Protein 2X6Q (pdb70)

Foldseek 3Di:
DKDWDDAAELVVCCVLQHPVLVVVLLVLLVVQAPAEAEEEEADCDDDDPNVLCVRLQVHSVNSHYNYTYMHADADVVLVVLVVLLQVQQQPDQVGDDDPVSLVRQLVSLLVRLVVDPQQPGQEAEYEAQSNLCVQVNHDRPHAYEYEYEAARCDGNVVSCVSRVVSVLPHQAYEYQDDRRDHVVHDPVRYHYFHAFAACPDLQRPDDDPVVLVVLCVVQVHDLVAAEEEEEDQQADQFCLVLVVVLQVVLCVVRVLYAYEYHYEDDPVCVNRVVSLVVSCVVNDPPVSYGYHYVVPPDDSNNNNSNLLSHLAYEGAGNADALPCVLLSSLLSLFAYEYACYHNVVVLDDDPAQHHHDHGSVVVNVRVVVSVVCVPSGNRSSVRSSVSSSPGGHSSVSSSVVSVVSVVD/DKDWPPDAAELVVCCVLQHPVLVVVLLVLLVVQAPAEAEEEEADCDDDDPNVLCVRLQNHSVNSHYNYIYMHADADVVLVVLVVLLQVQQQPDQVGDDDPVSLVRQLVSLLVRLVVDPQQPGQEAEYEAQSNLCVQVNHDRPHAYEYEYEAARCDGNVVSCVSRVVSVLPHQAYEYQDPRRDHVVHDPVRYYYFHAFAACPDLQRPDDDPVVLVVLCVVQVHDLVAAEEEEEDQQAPQFCLVLVLVLQVVLCVVRVRYAYEYHYEDDPVCVNRVVSLVVSCVVNDPPVSYGYHYVVPPDDSNNNSSNLLSHLAYEGAGNADALCCVLLSSLLSLFAYEYACYHNVVVLDDDPAQHHHDHGSVVVNVRVVVSVVCVPSSNRSSVRSSVSSSVDGHSSNSSSVVSVVSVVD

CATH classification: 3.40.50.2000 (+1 more: 3.40.50.2000)

Nearest PDB structures (foldseek):
  2xa1-assembly2_B  TM=9.991E-01  e=2.458E-73  Pyrococcus horikoshii
  2xa1-assembly1_A  TM=9.986E-01  e=2.432E-72  Pyrococcus horikoshii
  2xa9-assembly1_A  TM=9.957E-01  e=4.499E-72  Pyrococcus horikoshii
  6zmz-assembly1_AAA  TM=8.709E-01  e=1.143E-43  Thermoproteus uzoniensis
  6zj4-assembly1_AAA  TM=8.864E-01  e=2.796E-43  Thermoproteus uzoniensis

Organism: Pyrococcus horikoshii (strain ATCC 700860 / DSM 12428 / JCM 9974 / NBRC 100139 / OT-3) (NCBI:txid70601)

B-factor: mean 32.53, std 14.11, range [5.24, 109.95]

Solvent-accessible surface area: 36229 Å² total

InterPro domains:
  IPR001296 Glycosyl transferase, family 1 [PF00534] (225-392)
  IPR049438 Trehalose synthase, N-terminal domain [PF21269] (44-187)
  IPR052078 Trehalose Metabolism Glycosyltransferase [PTHR47779] (13-411)
  IPR053462 Trehalose Synthase Glycosyltransferase [NF041139] (2-413)

Sequence (817 aa):
KMYEVKKRKLEDYKSIIGEEEVSKIQEKAEKLKGRSFVHVNSTSFGGGVAEILHSLVPLLRSIGIEARWFVIEGPTEFFNVTKTFHNALQGNESLKLTEEMKELYLNVNRENSKFIDLSSFDYVLVHDPQPAALIEFYEKKSPWLWRCHIDLSSPNREFWEFLRRFVEKYDRYIFHLPEYVQPELDRNKAVIMPPSIDPLSEKNVELKQTEILRILERFDVDPEKPIITQVSRFDPWKGIFDVIEIYRKVKEKIPGVQLLLVGVMAHDDPEGWIYFEKTLRKIGEDYDVKVLTNLIGVHAREVNAFQRASDVILQMSIREGFGLTVTEAMWKGKPVIGRAVGGIKFQIVDGETGFLVRDANEAVEVVLYLLKHPEVSKEMGAKAKERVRKNFIITKHMERYLDILNSLKMYEVKEKRKLEDYKSIIGEEEVSKIQEKAEKLKGRSFVHVNSTSFGGGVAEILHSLVPLLRSIGIEARWFVIEGPTEFFNVTKTFHNALQGNESLKLTEEMKELYLNVNRENSKFIDLSSFDYVLVHDPQPAALIEFYEKKSPWLWRCHIDLSSPNREFWEFLRRFVEKYDRYIFHLPEYVQPELDRNKAVIMPPSIDPLSEKNVELKQTEILRILERFDVDPEKPIITQVSRFDPWKGIFDVIEIYRKVKEKIPGVQLLLVGVMAHDDPEGWIYFEKTLRKIGEDYDVKVLTNLIGVHAREVNAFQRASDVILQMSIREGFGLTVTEAMWKGKPVIGRAVGGIKFQIVDGETGFLVRDANEAVEVVLYLLKHPEVSKEMGAKAKERVRKNFIITKHMERYLDILNSL

Structure (mmCIF, N/CA/C/O backbone):
data_2X6Q
#
_entry.id   2X6Q
#
_cell.length_a   80.788
_cell.length_b   63.655
_cell.length_c   90.651
_cell.angle_alpha   90.00
_cell.angle_beta   99.41
_cell.angle_gamma   90.00
#
_symmetry.space_group_name_H-M   'P 1 21 1'
#
loop_
_entity.id
_entity.type
_entity.pdbx_description
1 polymer 'TREHALOSE-SYNTHASE TRET'
2 water water
#
loop_
_atom_site.group_PDB
_atom_site.id
_atom_site.type_symbol
_atom_site.label_atom_id
_atom_site.label_alt_id
_atom_site.label_comp_id
_atom_site.label_asym_id
_atom_site.label_entity_id
_atom_site.label_seq_id
_atom_site.pdbx_PDB_ins_code
_atom_site.Cartn_x
_atom_site.Cartn_y
_atom_site.Cartn_z
_atom_site.occupancy
_atom_site.B_iso_or_equiv
_atom_site.auth_seq_id
_atom_site.auth_comp_id
_atom_site.auth_asym_id
_atom_site.auth_atom_id
_atom_site.pdbx_PDB_model_num
ATOM 1 N N . LYS A 1 2 ? 31.711 -9.102 131.436 1.00 60.67 2 LYS A N 1
ATOM 2 C CA . LYS A 1 2 ? 33.054 -8.452 131.344 1.00 60.36 2 LYS A CA 1
ATOM 3 C C . LYS A 1 2 ? 32.921 -7.055 130.726 1.00 57.12 2 LYS A C 1
ATOM 4 O O . LYS A 1 2 ? 33.849 -6.542 130.103 1.00 58.01 2 LYS A O 1
ATOM 10 N N . MET A 1 3 ? 31.759 -6.442 130.920 1.00 51.38 3 MET A N 1
ATOM 11 C CA . MET A 1 3 ? 31.461 -5.119 130.374 1.00 49.49 3 MET A CA 1
ATOM 12 C C . MET A 1 3 ? 32.290 -3.977 130.963 1.00 49.66 3 MET A C 1
ATOM 13 O O . MET A 1 3 ? 32.480 -3.900 132.173 1.00 51.28 3 MET A O 1
ATOM 18 N N . TYR A 1 4 ? 32.768 -3.078 130.107 1.00 47.54 4 TYR A N 1
ATOM 19 C CA . TYR A 1 4 ? 33.562 -1.948 130.577 1.00 41.70 4 TYR A CA 1
ATOM 20 C C . TYR A 1 4 ? 33.113 -0.643 129.939 1.00 41.54 4 TYR A C 1
ATOM 21 O O . TYR A 1 4 ? 32.594 -0.629 128.822 1.00 41.25 4 TYR A O 1
ATOM 30 N N . GLU A 1 5 ? 33.312 0.455 130.659 1.00 39.51 5 GLU A N 1
ATOM 31 C CA . GLU A 1 5 ? 32.945 1.777 130.166 1.00 37.34 5 GLU A CA 1
ATOM 32 C C . GLU A 1 5 ? 34.156 2.336 129.439 1.00 38.51 5 GLU A C 1
ATOM 33 O O . GLU A 1 5 ? 35.276 2.190 129.910 1.00 42.61 5 GLU A O 1
ATOM 39 N N . VAL A 1 6 ? 33.951 2.959 128.286 1.00 36.89 6 VAL A N 1
ATOM 40 C CA . VAL A 1 6 ? 35.095 3.491 127.574 1.00 43.74 6 VAL A CA 1
ATOM 41 C C . VAL A 1 6 ? 35.451 4.896 128.033 1.00 47.08 6 VAL A C 1
ATOM 42 O O . VAL A 1 6 ? 34.599 5.779 128.138 1.00 45.07 6 VAL A O 1
ATOM 46 N N . LYS A 1 7 ? 36.738 5.044 128.337 1.00 53.75 7 LYS A N 1
ATOM 47 C CA . LYS A 1 7 ? 37.376 6.272 128.820 1.00 58.42 7 LYS A CA 1
ATOM 48 C C . LYS A 1 7 ? 37.235 7.481 127.906 1.00 54.73 7 LYS A C 1
ATOM 49 O O . LYS A 1 7 ? 38.230 8.121 127.565 1.00 51.65 7 LYS A O 1
ATOM 55 N N . LYS A 1 13 ? 37.252 14.621 124.030 1.00 73.38 13 LYS A N 1
ATOM 56 C CA . LYS A 1 13 ? 37.565 16.030 124.216 1.00 74.04 13 LYS A CA 1
ATOM 57 C C . LYS A 1 13 ? 36.725 16.897 123.284 1.00 71.89 13 LYS A C 1
ATOM 58 O O . LYS A 1 13 ? 36.760 18.127 123.354 1.00 77.07 13 LYS A O 1
ATOM 64 N N . ARG A 1 14 ? 35.972 16.244 122.407 1.00 64.38 14 ARG A N 1
ATOM 65 C CA . ARG A 1 14 ? 35.125 16.935 121.448 1.00 55.62 14 ARG A CA 1
ATOM 66 C C . ARG A 1 14 ? 34.036 17.749 122.158 1.00 50.55 14 ARG A C 1
ATOM 67 O O . ARG A 1 14 ? 33.265 17.210 122.948 1.00 55.06 14 ARG A O 1
ATOM 75 N N . LYS A 1 15 ? 33.983 19.046 121.863 1.00 40.71 15 LYS A N 1
ATOM 76 C CA . LYS A 1 15 ? 33.012 19.967 122.460 1.00 37.75 15 LYS A CA 1
ATOM 77 C C . LYS A 1 15 ? 32.231 20.655 121.358 1.00 30.88 15 LYS A C 1
ATOM 78 O O . LYS A 1 15 ? 32.781 20.926 120.293 1.00 28.47 15 LYS A O 1
ATOM 84 N N . LEU A 1 16 ? 30.964 20.968 121.602 1.00 30.93 16 LEU A N 1
ATOM 85 C CA . LEU A 1 16 ? 30.172 21.620 120.572 1.00 32.21 16 LEU A CA 1
ATOM 86 C C . LEU A 1 16 ? 30.890 22.855 120.033 1.00 39.52 16 LEU A C 1
ATOM 87 O O . LEU A 1 16 ? 30.711 23.242 118.879 1.00 40.76 16 LEU A O 1
ATOM 92 N N . GLU A 1 17 ? 31.716 23.468 120.871 1.00 41.38 17 GLU A N 1
ATOM 93 C CA . GLU A 1 17 ? 32.445 24.659 120.464 1.00 44.16 17 GLU A CA 1
ATOM 94 C C . GLU A 1 17 ? 33.386 24.372 119.279 1.00 41.39 17 GLU A C 1
ATOM 95 O O . GLU A 1 17 ? 33.586 25.230 118.418 1.00 34.04 17 GLU A O 1
ATOM 101 N N . ASP A 1 18 ? 33.950 23.164 119.237 1.00 38.49 18 ASP A N 1
ATOM 102 C CA . ASP A 1 18 ? 34.869 22.770 118.166 1.00 35.85 18 ASP A CA 1
ATOM 103 C C . ASP A 1 18 ? 34.238 22.832 116.777 1.00 33.94 1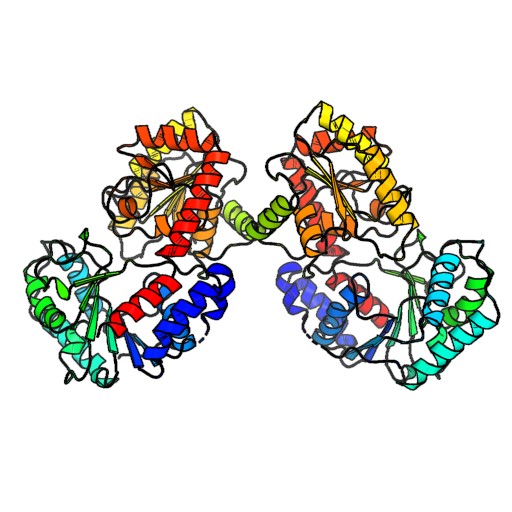8 ASP A C 1
ATOM 104 O O . ASP A 1 18 ? 34.945 22.939 115.771 1.00 39.53 18 ASP A O 1
ATOM 109 N N . TYR A 1 19 ? 32.914 22.755 116.715 1.00 31.93 19 TYR A N 1
ATOM 110 C CA . TYR A 1 19 ? 32.217 22.771 115.437 1.00 31.31 19 TYR A CA 1
ATOM 111 C C . TYR A 1 19 ? 31.569 24.109 115.117 1.00 32.53 19 TYR A C 1
ATOM 112 O O . TYR A 1 19 ? 30.996 24.283 114.040 1.00 28.19 19 TYR A O 1
ATOM 121 N N . LYS A 1 20 ? 31.652 25.059 116.043 1.00 35.18 20 LYS A N 1
ATOM 122 C CA . LYS A 1 20 ? 31.036 26.361 115.810 1.00 32.65 20 LYS A CA 1
ATOM 123 C C . LYS A 1 20 ? 31.451 26.974 114.468 1.00 33.01 20 LYS A C 1
ATOM 124 O O . LYS A 1 20 ? 30.612 27.463 113.710 1.00 32.74 20 LYS A O 1
ATOM 130 N N . SER A 1 21 ? 32.743 26.942 114.168 1.00 27.86 21 SER A N 1
ATOM 131 C CA . SER A 1 21 ? 33.214 27.515 112.920 1.00 34.61 21 SER A CA 1
ATOM 132 C C . SER A 1 21 ? 32.620 26.802 111.711 1.00 33.33 21 SER A C 1
ATOM 133 O O . SER A 1 21 ? 32.490 27.400 110.655 1.00 30.77 21 SER A O 1
ATOM 136 N N . ILE A 1 22 ? 32.253 25.533 111.871 1.00 34.62 22 ILE A N 1
ATOM 137 C CA . ILE A 1 22 ? 31.667 24.770 110.770 1.00 33.52 22 ILE A CA 1
ATOM 138 C C . ILE A 1 22 ? 30.160 24.974 110.621 1.00 36.68 22 ILE A C 1
ATOM 139 O O . ILE A 1 22 ? 29.669 25.151 109.508 1.00 35.44 22 ILE A O 1
ATOM 144 N N . ILE A 1 23 ? 29.431 24.953 111.738 1.00 31.92 23 ILE A N 1
ATOM 145 C CA . ILE A 1 23 ? 27.973 25.080 111.692 1.00 35.07 23 ILE A CA 1
ATOM 146 C C . ILE A 1 23 ? 27.360 26.455 111.974 1.00 35.59 23 ILE A C 1
ATOM 147 O O . ILE A 1 23 ? 26.194 26.690 111.656 1.00 37.34 23 ILE A O 1
ATOM 152 N N . GLY A 1 24 ? 28.125 27.363 112.566 1.00 40.43 24 GLY A N 1
ATOM 153 C CA . GLY A 1 24 ? 27.581 28.679 112.844 1.00 40.80 24 GLY A CA 1
ATOM 154 C C . GLY A 1 24 ? 26.920 28.788 114.207 1.00 49.45 24 GLY A C 1
ATOM 155 O O . GLY A 1 24 ? 26.384 27.812 114.742 1.00 48.28 24 GLY A O 1
ATOM 156 N N . GLU A 1 25 ? 26.952 29.993 114.768 1.00 49.37 25 GLU A N 1
ATOM 157 C CA . GLU A 1 25 ? 26.377 30.257 116.082 1.00 49.97 25 GLU A CA 1
ATOM 158 C C . GLU A 1 25 ? 24.889 29.931 116.165 1.00 46.51 25 GLU A C 1
ATOM 159 O O . GLU A 1 25 ? 24.422 29.389 117.167 1.00 43.39 25 GLU A O 1
ATOM 165 N N . GLU A 1 26 ? 24.144 30.266 115.120 1.00 44.69 26 GLU A N 1
ATOM 166 C CA . GLU A 1 26 ? 22.712 29.990 115.110 1.00 49.33 26 GLU A CA 1
ATOM 167 C C . GLU A 1 26 ? 22.429 28.507 115.355 1.00 49.52 26 GLU A C 1
ATOM 168 O O . GLU A 1 26 ? 21.651 28.154 116.245 1.00 45.19 26 GLU A O 1
ATOM 174 N N . GLU A 1 27 ? 23.064 27.648 114.560 1.00 45.75 27 GLU A N 1
ATOM 175 C CA . GLU A 1 27 ? 22.891 26.206 114.692 1.00 43.94 27 GLU A CA 1
ATOM 176 C C . GLU A 1 27 ? 23.301 25.779 116.103 1.00 38.60 27 GLU A C 1
ATOM 177 O O . GLU A 1 27 ? 22.639 24.953 116.729 1.00 33.45 27 GLU A O 1
ATOM 183 N N . VAL A 1 28 ? 24.382 26.362 116.605 1.00 37.96 28 VAL A N 1
ATOM 184 C CA . VAL A 1 28 ? 24.874 26.042 117.940 1.00 41.64 28 VAL A CA 1
ATOM 185 C C . VAL A 1 28 ? 23.845 26.370 119.018 1.00 41.34 28 VAL A C 1
ATOM 186 O O . VAL A 1 28 ? 23.650 25.604 119.955 1.00 39.31 28 VAL A O 1
ATOM 190 N N . SER A 1 29 ? 23.192 27.517 118.884 1.00 42.39 29 SER A N 1
ATOM 191 C CA . SER A 1 29 ? 22.184 27.924 119.854 1.00 42.80 29 SER A CA 1
ATOM 192 C C . SER A 1 29 ? 20.988 26.991 119.776 1.00 42.29 29 SER A C 1
ATOM 193 O O . SER A 1 29 ? 20.479 26.543 120.799 1.00 43.77 29 SER A O 1
ATOM 196 N N . LYS A 1 30 ? 20.542 26.710 118.555 1.00 40.35 30 LYS A N 1
ATOM 197 C CA . LYS A 1 30 ? 19.416 25.817 118.337 1.00 40.59 30 LYS A CA 1
ATOM 198 C C . LYS A 1 30 ? 19.700 24.473 119.022 1.00 40.04 30 LYS A C 1
ATOM 199 O O . LYS A 1 30 ? 18.820 23.893 119.660 1.00 38.35 30 LYS A O 1
ATOM 205 N N . ILE A 1 31 ? 20.936 23.991 118.908 1.00 30.77 31 ILE A N 1
ATOM 206 C CA . ILE A 1 31 ? 21.294 22.718 119.518 1.00 36.66 31 ILE A CA 1
ATOM 207 C C . ILE A 1 31 ? 21.312 22.845 121.040 1.00 36.92 31 ILE A C 1
ATOM 208 O O . ILE A 1 31 ? 20.750 22.013 121.754 1.00 34.55 31 ILE A O 1
ATOM 213 N N . GLN A 1 32 ? 21.963 23.885 121.537 1.00 36.83 32 GLN A N 1
ATOM 214 C CA . GLN A 1 32 ? 22.011 24.114 122.978 1.00 42.08 32 GLN A CA 1
ATOM 215 C C . GLN A 1 32 ? 20.597 24.250 123.541 1.00 40.46 32 GLN A C 1
ATOM 216 O O . GLN A 1 32 ? 20.306 23.787 124.643 1.00 34.10 32 GLN A O 1
ATOM 222 N N . GLU A 1 33 ? 19.721 24.872 122.759 1.00 47.31 33 GLU A N 1
ATOM 223 C CA . GLU A 1 33 ? 18.325 25.073 123.141 1.00 50.08 33 GLU A CA 1
ATOM 224 C C . GLU A 1 33 ? 17.671 23.740 123.475 1.00 47.79 33 GLU A C 1
ATOM 225 O O . GLU A 1 33 ? 17.162 23.550 124.581 1.00 45.96 33 GLU A O 1
ATOM 231 N N . LYS A 1 34 ? 17.695 22.819 122.514 1.00 42.48 34 LYS A N 1
ATOM 232 C CA . LYS A 1 34 ? 17.099 21.495 122.685 1.00 43.86 34 LYS A CA 1
ATOM 233 C C . LYS A 1 34 ? 17.782 20.711 123.808 1.00 45.55 34 LYS A C 1
ATOM 234 O O . LYS A 1 34 ? 17.144 19.928 124.523 1.00 47.57 34 LYS A O 1
ATOM 240 N N . ALA A 1 35 ? 19.081 20.935 123.964 1.00 44.63 35 ALA A N 1
ATOM 241 C CA . ALA A 1 35 ? 19.852 20.254 124.994 1.00 46.87 35 ALA A CA 1
ATOM 242 C C . ALA A 1 35 ? 19.443 20.713 126.383 1.00 48.65 35 ALA A C 1
ATOM 243 O O . ALA A 1 35 ? 19.518 19.946 127.347 1.00 45.83 35 ALA A O 1
ATOM 245 N N . GLU A 1 36 ? 19.019 21.972 126.478 1.00 52.65 36 GLU A N 1
ATOM 246 C CA . GLU A 1 36 ? 18.605 22.565 127.745 1.00 51.37 36 GLU A CA 1
ATOM 247 C C . GLU A 1 36 ? 17.624 21.676 128.496 1.00 47.73 36 GLU A C 1
ATOM 248 O O . GLU A 1 36 ? 17.846 21.340 129.660 1.00 40.79 36 GLU A O 1
ATOM 254 N N . LYS A 1 37 ? 16.551 21.297 127.803 1.00 46.62 37 LYS A N 1
ATOM 255 C CA . LYS A 1 37 ? 15.485 20.456 128.347 1.00 47.37 37 LYS A CA 1
ATOM 256 C C . LYS A 1 37 ? 15.954 19.112 128.899 1.00 45.68 37 LYS A C 1
ATOM 257 O O . LYS A 1 37 ? 15.224 18.457 129.645 1.00 50.12 37 LYS A O 1
ATOM 263 N N . LEU A 1 38 ? 17.161 18.694 128.534 1.00 42.38 38 LEU A N 1
ATOM 264 C CA . LEU A 1 38 ? 17.680 17.403 128.985 1.00 42.25 38 LEU A CA 1
ATOM 265 C C . LEU A 1 38 ? 18.894 17.519 129.901 1.00 39.14 38 LEU A C 1
ATOM 266 O O . LEU A 1 38 ? 19.530 16.519 130.235 1.00 39.44 38 LEU A O 1
ATOM 271 N N . LYS A 1 39 ? 19.212 18.743 130.300 1.00 40.06 39 LYS A N 1
ATOM 272 C CA . LYS A 1 39 ? 20.354 19.005 131.168 1.00 42.98 39 LYS A CA 1
ATOM 273 C C . LYS A 1 39 ? 20.371 18.104 132.403 1.00 42.00 39 LYS A C 1
ATOM 274 O O . LYS A 1 39 ? 19.356 17.928 133.075 1.00 46.46 39 LYS A O 1
ATOM 280 N N . GLY A 1 40 ? 21.533 17.530 132.694 1.00 37.26 40 GLY A N 1
ATOM 281 C CA . GLY A 1 40 ? 21.661 16.660 133.842 1.00 32.08 40 GLY A CA 1
ATOM 282 C C . GLY A 1 40 ? 21.221 15.214 133.653 1.00 38.65 40 GLY A C 1
ATOM 283 O O . GLY A 1 40 ? 21.631 14.336 134.431 1.00 39.26 40 GLY A O 1
ATOM 284 N N . ARG A 1 41 ? 20.407 14.937 132.636 1.00 36.76 41 ARG A N 1
ATOM 285 C CA . ARG A 1 41 ? 19.947 13.569 132.423 1.00 37.88 41 ARG A CA 1
ATOM 286 C C . ARG A 1 41 ? 21.024 12.638 131.855 1.00 39.65 41 ARG A C 1
ATOM 287 O O . ARG A 1 41 ? 21.854 13.046 131.037 1.00 43.67 41 ARG A O 1
ATOM 295 N N . SER A 1 42 ? 21.021 11.395 132.328 1.00 31.53 42 SER A N 1
ATOM 296 C CA . SER A 1 42 ? 21.959 10.372 131.890 1.00 33.52 42 SER A CA 1
ATOM 297 C C . SER A 1 42 ? 21.460 9.666 130.611 1.00 33.88 42 SER A C 1
ATOM 298 O O . SER A 1 42 ? 20.335 9.158 130.555 1.00 30.87 42 SER A O 1
ATOM 301 N N . PHE A 1 43 ? 22.326 9.639 129.603 1.00 37.67 43 PHE A N 1
ATOM 302 C CA . PHE A 1 43 ? 22.057 9.036 128.297 1.00 33.70 43 PHE A CA 1
ATOM 303 C C . PHE A 1 43 ? 23.224 8.080 128.081 1.00 33.59 43 PHE A C 1
ATOM 304 O O . PHE A 1 43 ? 24.363 8.508 127.897 1.00 30.57 43 PHE A O 1
ATOM 312 N N . VAL A 1 44 ? 22.938 6.785 128.121 1.00 31.68 44 VAL A N 1
ATOM 313 C CA . VAL A 1 44 ? 23.981 5.779 127.994 1.00 30.44 44 VAL A CA 1
ATOM 314 C C . VAL A 1 44 ? 23.903 4.927 126.732 1.00 28.27 44 VAL A C 1
ATOM 315 O O . VAL A 1 44 ? 22.830 4.502 126.326 1.00 30.63 44 VAL A O 1
ATOM 319 N N . HIS A 1 45 ? 25.061 4.667 126.136 1.00 28.04 45 HIS A N 1
ATOM 320 C CA . HIS A 1 45 ? 25.169 3.868 124.915 1.00 30.23 45 HIS A CA 1
ATOM 321 C C . HIS A 1 45 ? 25.837 2.537 125.207 1.00 24.36 45 HIS A C 1
ATOM 322 O O . HIS A 1 45 ? 26.760 2.460 126.004 1.00 26.29 45 HIS A O 1
ATOM 329 N N . VAL A 1 46 ? 25.383 1.487 124.545 1.00 24.36 46 VAL A N 1
ATOM 330 C CA . VAL A 1 46 ? 25.985 0.177 124.751 1.00 24.29 46 VAL A CA 1
ATOM 331 C C . VAL A 1 46 ? 26.237 -0.515 123.412 1.00 21.03 46 VAL A C 1
ATOM 332 O O . VAL A 1 46 ? 25.353 -0.558 122.570 1.00 26.93 46 VAL A O 1
ATOM 336 N N . ASN A 1 47 ? 27.443 -1.037 123.213 1.00 21.32 47 ASN A N 1
ATOM 337 C CA . ASN A 1 47 ? 27.768 -1.759 121.990 1.00 25.69 47 ASN A CA 1
ATOM 338 C C . ASN A 1 47 ? 28.815 -2.841 122.259 1.00 30.17 47 ASN A C 1
ATOM 339 O O . ASN A 1 47 ? 29.057 -3.209 123.413 1.00 29.48 47 ASN A O 1
ATOM 344 N N . SER A 1 48 ? 29.440 -3.339 121.196 1.00 28.98 48 SER A N 1
ATOM 345 C CA . SER A 1 48 ? 30.407 -4.420 121.313 1.00 28.35 48 SER A CA 1
ATOM 346 C C . SER A 1 48 ? 31.867 -4.089 121.065 1.00 29.84 48 SER A C 1
ATOM 347 O O . SER A 1 48 ? 32.713 -4.977 121.105 1.00 35.83 48 SER A O 1
ATOM 350 N N . THR A 1 49 ? 32.182 -2.835 120.783 1.00 30.63 49 THR A N 1
ATOM 351 C CA . THR A 1 49 ? 33.580 -2.494 120.572 1.00 34.36 49 THR A CA 1
ATOM 352 C C . THR A 1 49 ? 33.856 -0.998 120.635 1.00 35.16 49 THR A C 1
ATOM 353 O O . THR A 1 49 ? 33.060 -0.180 120.159 1.00 37.35 49 THR A O 1
ATOM 357 N N . SER A 1 50 ? 34.981 -0.635 121.234 1.00 36.01 50 SER A N 1
ATOM 358 C CA . SER A 1 50 ? 35.343 0.773 121.324 1.00 40.35 50 SER A CA 1
ATOM 359 C C . SER A 1 50 ? 36.472 1.036 120.346 1.00 37.19 50 SER A C 1
ATOM 360 O O . SER A 1 50 ? 37.056 2.111 120.340 1.00 39.32 50 SER A O 1
ATOM 363 N N . PHE A 1 51 ? 36.761 0.049 119.504 1.00 39.64 51 PHE A N 1
ATOM 364 C CA . PHE A 1 51 ? 37.853 0.169 118.542 1.00 44.34 51 PHE A CA 1
ATOM 365 C C . PHE A 1 51 ? 37.409 0.224 117.081 1.00 38.07 51 PHE A C 1
ATOM 366 O O . PHE A 1 51 ? 36.292 -0.150 116.734 1.00 35.30 51 PHE A O 1
ATOM 374 N N . GLY A 1 52 ? 38.298 0.715 116.230 1.00 37.41 52 GLY A N 1
ATOM 375 C CA . GLY A 1 52 ? 37.996 0.807 114.817 1.00 38.69 52 GLY A CA 1
ATOM 376 C C . GLY A 1 52 ? 37.125 1.989 114.437 1.00 38.83 52 GLY A C 1
ATOM 377 O O . GLY A 1 52 ? 36.904 2.906 115.225 1.00 41.42 52 GLY A O 1
ATOM 378 N N . GLY A 1 53 ? 36.622 1.961 113.213 1.00 39.06 53 GLY A N 1
ATOM 379 C CA . GLY A 1 53 ? 35.785 3.046 112.743 1.00 44.70 53 GLY A CA 1
ATOM 380 C C . GLY A 1 53 ? 34.305 2.770 112.928 1.00 45.99 53 GLY A C 1
ATOM 381 O O . GLY A 1 53 ? 33.907 2.033 113.835 1.00 40.87 53 GLY A O 1
ATOM 382 N N . GLY A 1 54 ? 33.495 3.372 112.058 1.00 42.27 54 GLY A N 1
ATOM 383 C CA . GLY A 1 54 ? 32.058 3.200 112.119 1.00 36.04 54 GLY A CA 1
ATOM 384 C C . GLY A 1 54 ? 31.453 3.773 113.389 1.00 35.70 54 GLY A C 1
ATOM 385 O O . GLY A 1 54 ? 31.768 4.894 113.795 1.00 32.38 54 GLY A O 1
ATOM 386 N N . VAL A 1 55 ? 30.588 2.983 114.016 1.00 29.13 55 VAL A N 1
ATOM 387 C CA . VAL A 1 55 ? 29.913 3.377 115.240 1.00 31.15 55 VAL A CA 1
ATOM 388 C C . VAL A 1 55 ? 30.883 3.797 116.340 1.00 29.65 55 VAL A C 1
ATOM 389 O O . VAL A 1 55 ? 30.763 4.889 116.895 1.00 29.99 55 VAL A O 1
ATOM 393 N N . ALA A 1 56 ? 31.843 2.933 116.649 1.00 24.63 56 ALA A N 1
ATOM 394 C CA . ALA A 1 56 ? 32.814 3.238 117.683 1.00 29.09 56 ALA A CA 1
ATOM 395 C C . ALA A 1 56 ? 33.454 4.608 117.441 1.00 33.25 56 ALA A C 1
ATOM 396 O O . ALA A 1 56 ? 33.541 5.437 118.350 1.00 30.20 56 ALA A O 1
ATOM 398 N N . GLU A 1 57 ? 33.893 4.844 116.208 1.00 32.82 57 GLU A N 1
ATOM 399 C CA . GLU A 1 57 ? 34.530 6.112 115.862 1.00 34.88 57 GLU A CA 1
ATOM 400 C C . GLU A 1 57 ? 33.609 7.288 116.189 1.00 31.68 57 GLU A C 1
ATOM 401 O O . GLU A 1 57 ? 34.039 8.273 116.800 1.00 29.53 57 GLU A O 1
ATOM 407 N N . ILE A 1 58 ? 32.344 7.185 115.774 1.00 27.36 58 ILE A N 1
ATOM 408 C CA . ILE A 1 58 ? 31.380 8.244 116.044 1.00 26.22 58 ILE A CA 1
ATOM 409 C C . ILE A 1 58 ? 31.161 8.451 117.547 1.00 28.34 58 ILE A C 1
ATOM 410 O O . ILE A 1 58 ? 31.164 9.588 118.020 1.00 30.05 58 ILE A O 1
ATOM 415 N N . LEU A 1 59 ? 30.995 7.364 118.296 1.00 25.83 59 LEU A N 1
ATOM 416 C CA . LEU A 1 59 ? 30.767 7.473 119.739 1.00 30.34 59 LEU A CA 1
ATOM 417 C C . LEU A 1 59 ? 31.904 8.199 120.452 1.00 26.13 59 LEU A C 1
ATOM 418 O O . LEU A 1 59 ? 31.671 8.969 121.381 1.00 28.31 59 LEU A O 1
ATOM 423 N N . HIS A 1 60 ? 33.137 7.962 120.008 1.00 28.48 60 HIS A N 1
ATOM 424 C CA . HIS A 1 60 ? 34.293 8.610 120.618 1.00 24.91 60 HIS A CA 1
ATOM 425 C C . HIS A 1 60 ? 34.180 10.126 120.557 1.00 19.71 60 HIS A C 1
ATOM 426 O O . HIS A 1 60 ? 34.800 10.825 121.340 1.00 28.40 60 HIS A O 1
ATOM 433 N N . SER A 1 61 ? 33.386 10.632 119.622 1.00 19.65 61 SER A N 1
ATOM 434 C CA . SER A 1 61 ? 33.186 12.069 119.497 1.00 24.07 61 SER A CA 1
ATOM 435 C C . SER A 1 61 ? 31.823 12.482 120.029 1.00 29.04 61 SER A C 1
ATOM 436 O O . SER A 1 61 ? 31.696 13.535 120.658 1.00 30.57 61 SER A O 1
ATOM 439 N N . LEU A 1 62 ? 30.810 11.651 119.764 1.00 24.60 62 LEU A N 1
ATOM 440 C CA . LEU A 1 62 ? 29.443 11.933 120.179 1.00 23.44 62 LEU A CA 1
ATOM 441 C C . LEU A 1 62 ? 29.243 11.990 121.681 1.00 20.76 62 LEU A C 1
ATOM 442 O O . LEU A 1 62 ? 28.491 12.831 122.155 1.00 25.00 62 LEU A O 1
ATOM 447 N N . VAL A 1 63 ? 29.899 11.112 122.430 1.00 23.28 63 VAL A N 1
ATOM 448 C CA . VAL A 1 63 ? 29.732 11.117 123.881 1.00 32.85 63 VAL A CA 1
ATOM 449 C C . VAL A 1 63 ? 30.248 12.420 124.503 1.00 35.97 63 VAL A C 1
ATOM 450 O O . VAL A 1 63 ? 29.514 13.118 125.220 1.00 39.35 63 VAL A O 1
ATOM 454 N N . PRO A 1 64 ? 31.522 12.763 124.241 1.00 36.21 64 PRO A N 1
ATOM 455 C CA . PRO A 1 64 ? 32.095 13.999 124.788 1.00 32.28 64 PRO A CA 1
ATOM 456 C C . PRO A 1 64 ? 31.292 15.192 124.272 1.00 32.60 64 PRO A C 1
ATOM 457 O O . PRO A 1 64 ? 31.137 16.208 124.961 1.00 30.52 64 PRO A O 1
ATOM 461 N N . LEU A 1 65 ? 30.772 15.050 123.056 1.00 29.07 65 LEU A N 1
ATOM 462 C CA . LEU A 1 65 ? 29.989 16.115 122.444 1.00 33.63 65 LEU A CA 1
ATOM 463 C C . LEU A 1 65 ? 28.681 16.347 123.199 1.00 31.42 65 LEU A C 1
ATOM 464 O O . LEU A 1 65 ? 28.264 17.482 123.389 1.00 31.15 65 LEU A O 1
ATOM 469 N N . LEU A 1 66 ? 28.037 15.267 123.624 1.00 33.80 66 LEU A N 1
ATOM 470 C CA . LEU A 1 66 ? 26.778 15.363 124.358 1.00 30.57 66 LEU A CA 1
ATOM 471 C C . LEU A 1 66 ? 27.044 15.970 125.737 1.00 32.82 66 LEU A C 1
ATOM 472 O O . LEU A 1 66 ? 26.302 16.832 126.201 1.00 35.61 66 LEU A O 1
ATOM 477 N N . ARG A 1 67 ? 28.116 15.513 126.375 1.00 36.36 67 ARG A N 1
ATOM 478 C CA . ARG A 1 67 ? 28.502 16.017 127.687 1.00 42.31 67 ARG A CA 1
ATOM 479 C C . ARG A 1 67 ? 28.775 17.516 127.640 1.00 44.30 67 ARG A C 1
ATOM 480 O O . ARG A 1 67 ? 28.529 18.230 128.612 1.00 51.05 67 ARG A O 1
ATOM 488 N N . SER A 1 68 ? 29.285 17.990 126.507 1.00 41.64 68 SER A N 1
ATOM 489 C CA . SER A 1 68 ? 29.584 19.408 126.350 1.00 43.80 68 SER A CA 1
ATOM 490 C C . SER A 1 68 ? 28.320 20.262 126.339 1.00 42.92 68 SER A C 1
ATOM 491 O O . SER A 1 68 ? 28.376 21.458 126.632 1.00 39.53 68 SER A O 1
ATOM 494 N N . ILE A 1 69 ? 27.183 19.663 125.993 1.00 43.08 69 ILE A N 1
ATOM 495 C CA . ILE A 1 69 ? 25.936 20.416 125.985 1.00 41.33 69 ILE A CA 1
ATOM 496 C C . ILE A 1 69 ? 25.131 20.127 127.247 1.00 38.44 69 ILE A C 1
ATOM 497 O O . ILE A 1 69 ? 23.944 20.419 127.325 1.00 39.94 69 ILE A O 1
ATOM 502 N N . GLY A 1 70 ? 25.793 19.526 128.230 1.00 40.75 70 GLY A N 1
ATOM 503 C CA . GLY A 1 70 ? 25.156 19.271 129.509 1.00 44.44 70 GLY A CA 1
ATOM 504 C C . GLY A 1 70 ? 24.419 17.977 129.767 1.00 45.38 70 GLY A C 1
ATOM 505 O O . GLY A 1 70 ? 23.664 17.898 130.744 1.00 39.21 70 GLY A O 1
ATOM 506 N N . ILE A 1 71 ? 24.626 16.968 128.921 1.00 40.91 71 ILE A N 1
ATOM 507 C CA . ILE A 1 71 ? 23.952 15.691 129.119 1.00 34.90 71 ILE A CA 1
ATOM 508 C C . ILE A 1 71 ? 24.909 14.611 129.617 1.00 36.05 71 ILE A C 1
ATOM 509 O O . ILE A 1 71 ? 25.992 14.429 129.070 1.00 37.01 71 ILE A O 1
ATOM 514 N N . GLU A 1 72 ? 24.488 13.904 130.663 1.00 34.49 72 GLU A N 1
ATOM 515 C CA . GLU A 1 72 ? 25.299 12.860 131.280 1.00 39.15 72 GLU A CA 1
ATOM 516 C C . GLU A 1 72 ? 25.407 11.623 130.396 1.00 33.84 72 GLU A C 1
ATOM 517 O O . GLU A 1 72 ? 24.928 10.546 130.752 1.00 29.60 72 GLU A O 1
ATOM 523 N N . ALA A 1 73 ? 26.043 11.789 129.243 1.00 33.63 73 ALA A N 1
ATOM 524 C CA . ALA A 1 73 ? 26.265 10.690 128.305 1.00 27.67 73 ALA A CA 1
ATOM 525 C C . ALA A 1 73 ? 27.424 9.787 128.695 1.00 29.44 73 ALA A C 1
ATOM 526 O O . ALA A 1 73 ? 28.539 10.252 128.961 1.00 23.39 73 ALA A O 1
ATOM 528 N N . ARG A 1 74 ? 27.149 8.489 128.743 1.00 28.16 74 ARG A N 1
ATOM 529 C CA . ARG A 1 74 ? 28.160 7.495 129.074 1.00 26.68 74 ARG A CA 1
ATOM 530 C C . ARG A 1 74 ? 28.148 6.395 128.023 1.00 28.93 74 ARG A C 1
ATOM 531 O O . ARG A 1 74 ? 27.176 6.248 127.282 1.00 31.46 74 ARG A O 1
ATOM 539 N N . TRP A 1 75 ? 29.227 5.624 127.957 1.00 27.39 75 TRP A N 1
ATOM 540 C CA . TRP A 1 75 ? 29.328 4.571 126.965 1.00 29.51 75 TRP A CA 1
ATOM 541 C C . TRP A 1 75 ? 29.958 3.299 127.495 1.00 30.57 75 TRP A C 1
ATOM 542 O O . TRP A 1 75 ? 31.054 3.322 128.050 1.00 30.59 75 TRP A O 1
ATOM 553 N N . PHE A 1 76 ? 29.256 2.184 127.309 1.00 24.51 76 PHE A N 1
ATOM 554 C CA . PHE A 1 76 ? 29.742 0.893 127.772 1.00 29.16 76 PHE A CA 1
ATOM 555 C C . PHE A 1 76 ? 29.858 -0.099 126.624 1.00 32.03 76 PHE A C 1
ATOM 556 O O . PHE A 1 76 ? 29.097 -0.042 125.656 1.00 34.60 76 PHE A O 1
ATOM 564 N N . VAL A 1 77 ? 30.816 -1.011 126.748 1.00 33.76 77 VAL A N 1
ATOM 565 C CA . VAL A 1 77 ? 31.069 -2.027 125.739 1.00 27.28 77 VAL A CA 1
ATOM 566 C C . VAL A 1 77 ? 30.942 -3.381 126.412 1.00 30.18 77 VAL A C 1
ATOM 567 O O . VAL A 1 77 ? 31.490 -3.579 127.497 1.00 33.66 77 VAL A O 1
ATOM 571 N N . ILE A 1 78 ? 30.224 -4.312 125.784 1.00 23.19 78 ILE A N 1
ATOM 572 C CA . ILE A 1 78 ? 30.061 -5.630 126.374 1.00 25.23 78 ILE A CA 1
ATOM 573 C C . ILE A 1 78 ? 31.233 -6.462 125.925 1.00 26.94 78 ILE A C 1
ATOM 574 O O . ILE A 1 78 ? 31.841 -6.185 124.907 1.00 32.44 78 ILE A O 1
ATOM 579 N N . GLU A 1 79 ? 31.560 -7.486 126.683 1.00 32.11 79 GLU A N 1
ATOM 580 C CA . GLU A 1 79 ? 32.681 -8.318 126.326 1.00 39.78 79 GLU A CA 1
ATOM 581 C C . GLU A 1 79 ? 32.174 -9.753 126.357 1.00 42.85 79 GLU A C 1
ATOM 582 O O . GLU A 1 79 ? 31.148 -10.053 126.991 1.00 36.52 79 GLU A O 1
ATOM 588 N N . GLY A 1 80 ? 32.885 -10.636 125.666 1.00 39.11 80 GLY A N 1
ATOM 589 C CA . GLY A 1 80 ? 32.496 -12.029 125.650 1.00 37.34 80 GLY A CA 1
ATOM 590 C C . GLY A 1 80 ? 33.575 -12.881 125.024 1.00 38.84 80 GLY A C 1
ATOM 591 O O . GLY A 1 80 ? 34.512 -12.349 124.432 1.00 37.56 80 GLY A O 1
ATOM 592 N N . PRO A 1 81 ? 33.485 -14.211 125.144 1.00 38.79 81 PRO A N 1
ATOM 593 C CA . PRO A 1 81 ? 34.510 -15.070 124.546 1.00 39.89 81 PRO A CA 1
ATOM 594 C C . PRO A 1 81 ? 34.402 -14.940 123.041 1.00 42.46 81 PRO A C 1
ATOM 595 O O . PRO A 1 81 ? 33.419 -14.400 122.540 1.00 47.37 81 PRO A O 1
ATOM 599 N N . THR A 1 82 ? 35.401 -15.434 122.322 1.00 45.27 82 THR A N 1
ATOM 600 C CA . THR A 1 82 ? 35.401 -15.349 120.868 1.00 46.47 82 THR A CA 1
ATOM 601 C C . THR A 1 82 ? 34.196 -16.075 120.294 1.00 45.65 82 THR A C 1
ATOM 602 O O . THR A 1 82 ? 33.661 -15.686 119.252 1.00 44.56 82 THR A O 1
ATOM 606 N N . GLU A 1 83 ? 33.765 -17.123 120.985 1.00 42.02 83 GLU A N 1
ATOM 607 C CA . GLU A 1 83 ? 32.627 -17.914 120.533 1.00 42.17 83 GLU A CA 1
ATOM 608 C C . GLU A 1 83 ? 31.359 -17.054 120.451 1.00 38.21 83 GLU A C 1
ATOM 609 O O . GLU A 1 83 ? 30.563 -17.197 119.524 1.00 31.09 83 GLU A O 1
ATOM 615 N N . PHE A 1 84 ? 31.188 -16.158 121.420 1.00 37.47 84 PHE A N 1
ATOM 616 C CA . PHE A 1 84 ? 30.035 -15.265 121.462 1.00 30.38 84 PHE A CA 1
ATOM 617 C C . PHE A 1 84 ? 29.971 -14.413 120.204 1.00 31.31 84 PHE A C 1
ATOM 618 O O . PHE A 1 84 ? 28.894 -14.163 119.666 1.00 29.60 84 PHE A O 1
ATOM 626 N N . PHE A 1 85 ? 31.127 -13.959 119.732 1.00 28.60 85 PHE A N 1
ATOM 627 C CA . PHE A 1 85 ? 31.149 -13.114 118.544 1.00 30.46 85 PHE A CA 1
ATOM 628 C C . PHE A 1 85 ? 31.020 -13.892 117.250 1.00 29.53 85 PHE A C 1
ATOM 629 O O . PHE A 1 85 ? 30.572 -13.346 116.243 1.00 26.52 85 PHE A O 1
ATOM 637 N N . ASN A 1 86 ? 31.397 -15.165 117.281 1.00 29.16 86 ASN A N 1
ATOM 638 C CA . ASN A 1 86 ? 31.238 -16.008 116.114 1.00 36.01 86 ASN A CA 1
ATOM 639 C C . ASN A 1 86 ? 29.728 -16.158 115.962 1.00 35.44 86 ASN A C 1
ATOM 640 O O . ASN A 1 86 ? 29.189 -16.106 114.858 1.00 40.73 86 ASN A O 1
ATOM 645 N N . VAL A 1 87 ? 29.055 -16.322 117.096 1.00 35.13 87 VAL A N 1
ATOM 646 C CA . VAL A 1 87 ? 27.602 -16.469 117.140 1.00 29.76 87 VAL A CA 1
ATOM 647 C C . VAL A 1 87 ? 26.909 -15.192 116.660 1.00 28.55 87 VAL A C 1
ATOM 648 O O . VAL A 1 87 ? 25.975 -15.241 115.860 1.00 22.84 87 VAL A O 1
ATOM 652 N N . THR A 1 88 ? 27.367 -14.048 117.156 1.00 25.08 88 THR A N 1
ATOM 653 C CA . THR A 1 88 ? 26.767 -12.780 116.776 1.00 26.57 88 THR A CA 1
ATOM 654 C C . THR A 1 88 ? 27.121 -12.454 115.323 1.00 24.27 88 THR A C 1
ATOM 655 O O . THR A 1 88 ? 26.432 -11.695 114.653 1.00 22.00 88 THR A O 1
ATOM 659 N N . LYS A 1 89 ? 28.194 -13.051 114.832 1.00 27.66 89 LYS A N 1
ATOM 660 C CA . LYS A 1 89 ? 28.601 -12.831 113.456 1.00 30.47 89 LYS A CA 1
ATOM 661 C C . LYS A 1 89 ? 27.562 -13.598 112.622 1.00 30.90 89 LYS A C 1
ATOM 662 O O . LYS A 1 89 ? 27.087 -13.134 111.577 1.00 20.16 89 LYS A O 1
ATOM 668 N N . THR A 1 90 ? 27.201 -14.778 113.117 1.00 26.95 90 THR A N 1
ATOM 669 C CA . THR A 1 90 ? 26.205 -15.602 112.455 1.00 29.70 90 THR A CA 1
ATOM 670 C C . THR A 1 90 ? 24.855 -14.864 112.469 1.00 31.97 90 THR A C 1
ATOM 671 O O . THR A 1 90 ? 24.153 -14.817 111.447 1.00 23.72 90 THR A O 1
ATOM 675 N N . PHE A 1 91 ? 24.511 -14.277 113.620 1.00 27.94 91 PHE A N 1
ATOM 676 C CA . PHE A 1 91 ? 23.265 -13.520 113.770 1.00 27.81 91 PHE A CA 1
ATOM 677 C C . PHE A 1 91 ? 23.213 -12.401 112.742 1.00 29.18 91 PHE A C 1
ATOM 678 O O . PHE A 1 91 ? 22.236 -12.249 112.014 1.00 24.75 91 PHE A O 1
ATOM 686 N N . HIS A 1 92 ? 24.277 -11.604 112.707 1.00 29.39 92 HIS A N 1
ATOM 687 C CA . HIS A 1 92 ? 24.368 -10.488 111.788 1.00 24.09 92 HIS A CA 1
ATOM 688 C C . HIS A 1 92 ? 24.073 -10.922 110.347 1.00 27.54 92 HIS A C 1
ATOM 689 O O . HIS A 1 92 ? 23.257 -10.305 109.647 1.00 24.97 92 HIS A O 1
ATOM 696 N N . ASN A 1 93 ? 24.721 -11.988 109.897 1.00 27.59 93 ASN A N 1
ATOM 697 C CA . ASN A 1 93 ? 24.491 -12.438 108.530 1.00 30.31 93 ASN A CA 1
ATOM 698 C C . ASN A 1 93 ? 23.086 -12.979 108.289 1.00 27.67 93 ASN A C 1
ATOM 699 O O . ASN A 1 93 ? 22.491 -12.714 107.247 1.00 27.22 93 ASN A O 1
ATOM 704 N N . ALA A 1 94 ? 22.563 -13.720 109.257 1.00 22.35 94 ALA A N 1
ATOM 705 C CA . ALA A 1 94 ? 21.229 -14.306 109.155 1.00 24.40 94 ALA A CA 1
ATOM 706 C C . ALA A 1 94 ? 20.150 -13.232 109.125 1.00 25.71 94 ALA A C 1
ATOM 707 O O . ALA A 1 94 ? 19.220 -13.286 108.315 1.00 22.05 94 ALA A O 1
ATOM 709 N N . LEU A 1 95 ? 20.281 -12.252 110.012 1.00 28.20 95 LEU A N 1
ATOM 710 C CA . LEU A 1 95 ? 19.314 -11.174 110.098 1.00 25.37 95 LEU A CA 1
ATOM 711 C C . LEU A 1 95 ? 19.313 -10.357 108.815 1.00 27.99 95 LEU A C 1
ATOM 712 O O . LEU A 1 95 ? 18.281 -9.813 108.421 1.00 30.52 95 LEU A O 1
ATOM 717 N N . GLN A 1 96 ? 20.464 -10.264 108.164 1.00 19.48 96 GLN A N 1
ATOM 718 C CA . GLN A 1 96 ? 20.543 -9.512 106.923 1.00 32.48 96 GLN A CA 1
ATOM 719 C C . GLN A 1 96 ? 20.106 -10.335 105.706 1.00 37.43 96 GLN A C 1
ATOM 720 O O . GLN A 1 96 ? 20.227 -9.870 104.571 1.00 35.12 96 GLN A O 1
ATOM 726 N N . GLY A 1 97 ? 19.614 -11.558 105.935 1.00 39.74 97 GLY A N 1
ATOM 727 C CA . GLY A 1 97 ? 19.124 -12.363 104.825 1.00 34.65 97 GLY A CA 1
ATOM 728 C C . GLY A 1 97 ? 19.657 -13.753 104.530 1.00 29.98 97 GLY A C 1
ATOM 729 O O . GLY A 1 97 ? 18.952 -14.543 103.914 1.00 36.73 97 GLY A O 1
ATOM 730 N N . ASN A 1 98 ? 20.876 -14.057 104.962 1.00 28.62 98 ASN A N 1
ATOM 731 C CA . ASN A 1 98 ? 21.446 -15.380 104.729 1.00 33.03 98 ASN A CA 1
ATOM 732 C C . ASN A 1 98 ? 20.549 -16.491 105.271 1.00 31.86 98 ASN A C 1
ATOM 733 O O . ASN A 1 98 ? 20.406 -16.643 106.485 1.00 37.38 98 ASN A O 1
ATOM 738 N N . GLU A 1 99 ? 19.946 -17.265 104.372 1.00 36.91 99 GLU A N 1
ATOM 739 C CA . GLU A 1 99 ? 19.051 -18.349 104.781 1.00 30.79 99 GLU A CA 1
ATOM 740 C C . GLU A 1 99 ? 19.642 -19.709 105.143 1.00 33.90 99 GLU A C 1
ATOM 741 O O . GLU A 1 99 ? 18.945 -20.540 105.714 1.00 30.68 99 GLU A O 1
ATOM 747 N N . SER A 1 100 ? 20.907 -19.954 104.824 1.00 36.70 100 SER A N 1
ATOM 748 C CA . SER A 1 100 ? 21.510 -21.251 105.136 1.00 39.52 100 SER A CA 1
ATOM 749 C C . SER A 1 100 ? 21.948 -21.399 106.590 1.00 41.17 100 SER A C 1
ATOM 750 O O . SER A 1 100 ? 22.304 -22.492 107.025 1.00 49.03 100 SER A O 1
ATOM 753 N N . LEU A 1 101 ? 21.923 -20.308 107.343 1.00 41.36 101 LEU A N 1
ATOM 754 C CA . LEU A 1 101 ? 22.362 -20.349 108.727 1.00 39.30 101 LEU A CA 1
ATOM 755 C C . LEU A 1 101 ? 21.272 -20.926 109.614 1.00 38.79 101 LEU A C 1
ATOM 756 O O . LEU A 1 101 ? 20.087 -20.764 109.328 1.00 37.88 101 LEU A O 1
ATOM 761 N N . LYS A 1 102 ? 21.682 -21.602 110.684 1.00 37.22 102 LYS A N 1
ATOM 762 C CA . LYS A 1 102 ? 20.744 -22.226 111.620 1.00 35.44 102 LYS A CA 1
ATOM 763 C C . LYS A 1 102 ? 20.994 -21.766 113.045 1.00 32.91 102 LYS A C 1
ATOM 764 O O . LYS A 1 102 ? 22.141 -21.666 113.477 1.00 29.29 102 LYS A O 1
ATOM 770 N N . LEU A 1 103 ? 19.909 -21.492 113.767 1.00 32.99 103 LEU A N 1
ATOM 771 C CA . LEU A 1 103 ? 19.987 -21.031 115.150 1.00 34.42 103 LEU A CA 1
ATOM 772 C C . LEU A 1 103 ? 19.792 -22.230 116.078 1.00 36.26 103 LEU A C 1
ATOM 773 O O . LEU A 1 103 ? 18.696 -22.779 116.163 1.00 35.56 103 LEU A O 1
ATOM 778 N N . THR A 1 104 ? 20.859 -22.637 116.762 1.00 37.96 104 THR A N 1
ATOM 779 C CA . THR A 1 104 ? 20.791 -23.778 117.665 1.00 36.19 104 THR A CA 1
ATOM 780 C C . THR A 1 104 ? 20.595 -23.329 119.110 1.00 41.69 104 THR A C 1
ATOM 781 O O . THR A 1 104 ? 20.880 -22.175 119.463 1.00 42.32 104 THR A O 1
ATOM 785 N N . GLU A 1 105 ? 20.100 -24.236 119.945 1.00 40.96 105 GLU A N 1
ATOM 786 C CA . GLU A 1 105 ? 19.890 -23.924 121.356 1.00 42.69 105 GLU A CA 1
ATOM 787 C C . GLU A 1 105 ? 21.202 -23.534 122.018 1.00 36.19 105 GLU A C 1
ATOM 788 O O . GLU A 1 105 ? 21.229 -22.680 122.901 1.00 37.08 105 GLU A O 1
ATOM 794 N N . GLU A 1 106 ? 22.290 -24.164 121.589 1.00 36.96 106 GLU A N 1
ATOM 795 C CA . GLU A 1 106 ? 23.594 -23.861 122.156 1.00 45.06 106 GLU A CA 1
ATOM 796 C C . GLU A 1 106 ? 23.894 -22.381 121.916 1.00 44.99 106 GLU A C 1
ATOM 797 O O . GLU A 1 106 ? 24.397 -21.684 122.805 1.00 41.73 106 GLU A O 1
ATOM 803 N N . MET A 1 107 ? 23.559 -21.909 120.716 1.00 38.75 107 MET A N 1
ATOM 804 C CA . MET A 1 107 ? 23.785 -20.518 120.340 1.00 38.69 107 MET A CA 1
ATOM 805 C C . MET A 1 107 ? 22.950 -19.554 121.163 1.00 38.10 107 MET A C 1
ATOM 806 O O . MET A 1 107 ? 23.471 -18.552 121.659 1.00 36.72 107 MET A O 1
ATOM 811 N N . LYS A 1 108 ? 21.657 -19.853 121.298 1.00 36.33 108 LYS A N 1
ATOM 812 C CA . LYS A 1 108 ? 20.752 -19.004 122.070 1.00 35.01 108 LYS A CA 1
ATOM 813 C C . LYS A 1 108 ? 21.267 -18.837 123.481 1.00 33.80 108 LYS A C 1
ATOM 814 O O . LYS A 1 108 ? 21.354 -17.722 123.998 1.00 35.87 108 LYS A O 1
ATOM 820 N N . GLU A 1 109 ? 21.607 -19.966 124.094 1.00 37.72 109 GLU A N 1
ATOM 821 C CA . GLU A 1 109 ? 22.102 -19.995 125.461 1.00 40.02 109 GLU A CA 1
ATOM 822 C C . GLU A 1 109 ? 23.369 -19.175 125.626 1.00 33.92 109 GLU A C 1
ATOM 823 O O . GLU A 1 109 ? 23.449 -18.334 126.517 1.00 33.59 109 GLU A O 1
ATOM 829 N N . LEU A 1 110 ? 24.365 -19.433 124.778 1.00 34.49 110 LEU A N 1
ATOM 830 C CA . LEU A 1 110 ? 25.621 -18.696 124.855 1.00 29.23 110 LEU A CA 1
ATOM 831 C C . LEU A 1 110 ? 25.309 -17.223 124.771 1.00 27.77 110 LEU A C 1
ATOM 832 O O . LEU A 1 110 ? 25.775 -16.432 125.584 1.00 35.82 110 LEU A O 1
ATOM 837 N N . TYR A 1 111 ? 24.500 -16.869 123.783 1.00 28.38 111 TYR A N 1
ATOM 838 C CA . TYR A 1 111 ? 24.093 -15.491 123.580 1.00 29.12 111 TYR A CA 1
ATOM 839 C C . TYR A 1 111 ? 23.469 -14.896 124.840 1.00 28.40 111 TYR A C 1
ATOM 840 O O . TYR A 1 111 ? 23.933 -13.870 125.336 1.00 37.15 111 TYR A O 1
ATOM 849 N N . LEU A 1 112 ? 22.417 -15.528 125.354 1.00 31.37 112 LEU A N 1
ATOM 850 C CA . LEU A 1 112 ? 21.750 -15.025 126.556 1.00 29.91 112 LEU A CA 1
ATOM 851 C C . LEU A 1 112 ? 22.661 -14.986 127.789 1.00 30.77 112 LEU A C 1
ATOM 852 O O . LEU A 1 112 ? 22.625 -14.023 128.559 1.00 29.87 112 LEU A O 1
ATOM 857 N N . ASN A 1 113 ? 23.494 -16.011 127.963 1.00 27.57 113 ASN A N 1
ATOM 858 C CA . ASN A 1 113 ? 24.399 -16.052 129.110 1.00 30.48 113 ASN A CA 1
ATOM 859 C C . ASN A 1 113 ? 25.418 -14.925 129.072 1.00 32.38 113 ASN A C 1
ATOM 860 O O . ASN A 1 113 ? 25.684 -14.284 130.090 1.00 37.02 113 ASN A O 1
ATOM 865 N N . VAL A 1 114 ? 25.997 -14.678 127.903 1.00 29.37 114 VAL A N 1
ATOM 866 C CA . VAL A 1 114 ? 26.966 -13.596 127.785 1.00 29.79 114 VAL A CA 1
ATOM 867 C C . VAL A 1 114 ? 26.252 -12.293 128.097 1.00 30.70 114 VAL A C 1
ATOM 868 O O . VAL A 1 114 ? 26.781 -11.440 128.813 1.00 32.01 114 VAL A O 1
ATOM 872 N N . ASN A 1 115 ? 25.040 -12.135 127.572 1.00 31.66 115 ASN A N 1
ATOM 873 C CA . ASN A 1 115 ? 24.294 -10.920 127.858 1.00 32.67 115 ASN A CA 1
ATOM 874 C C . ASN A 1 115 ? 23.987 -10.849 129.361 1.00 31.50 115 ASN A C 1
ATOM 875 O O . ASN A 1 115 ? 24.076 -9.784 129.970 1.00 28.30 115 ASN A O 1
ATOM 880 N N . ARG A 1 116 ? 23.647 -11.984 129.967 1.00 30.04 116 ARG A N 1
ATOM 881 C CA . ARG A 1 116 ? 23.339 -11.977 131.393 1.00 33.30 116 ARG A CA 1
ATOM 882 C C . ARG A 1 116 ? 24.560 -11.534 132.189 1.00 34.93 116 ARG A C 1
ATOM 883 O O . ARG A 1 116 ? 24.449 -10.739 133.122 1.00 33.98 116 ARG A O 1
ATOM 891 N N . GLU A 1 117 ? 25.724 -12.057 131.811 1.00 33.06 117 GLU A N 1
ATOM 892 C CA . GLU A 1 117 ? 26.972 -11.732 132.484 1.00 39.87 117 GLU A CA 1
ATOM 893 C C . GLU A 1 117 ? 27.287 -10.251 132.424 1.00 42.62 117 GLU A C 1
ATOM 894 O O . GLU A 1 117 ? 27.521 -9.620 133.456 1.00 45.25 117 GLU A O 1
ATOM 900 N N . ASN A 1 118 ? 27.298 -9.692 131.217 1.00 35.68 118 ASN A N 1
ATOM 901 C CA . ASN A 1 118 ? 27.582 -8.279 131.067 1.00 28.67 118 ASN A CA 1
ATOM 902 C C . ASN A 1 118 ? 26.650 -7.400 131.864 1.00 29.50 118 ASN A C 1
ATOM 903 O O . ASN A 1 118 ? 27.079 -6.368 132.374 1.00 30.07 118 ASN A O 1
ATOM 908 N N . SER A 1 119 ? 25.380 -7.797 131.971 1.00 30.81 119 SER A N 1
ATOM 909 C CA . SER A 1 119 ? 24.399 -7.007 132.717 1.00 34.91 119 SER A CA 1
ATOM 910 C C . SER A 1 119 ? 24.740 -6.829 134.200 1.00 34.38 119 SER A C 1
ATOM 911 O O . SER A 1 119 ? 24.245 -5.906 134.834 1.00 35.28 119 SER A O 1
ATOM 914 N N . LYS A 1 120 ? 25.594 -7.692 134.748 1.00 41.76 120 LYS A N 1
ATOM 915 C CA . LYS A 1 120 ? 25.955 -7.597 136.168 1.00 47.81 120 LYS A CA 1
ATOM 916 C C . LYS A 1 120 ? 26.895 -6.442 136.515 1.00 48.80 120 LYS A C 1
ATOM 917 O O . LYS A 1 120 ? 26.861 -5.919 137.633 1.00 51.32 120 LYS A O 1
ATOM 923 N N . PHE A 1 121 ? 27.722 -6.040 135.555 1.00 50.37 121 PHE A N 1
ATOM 924 C CA . PHE A 1 121 ? 28.686 -4.960 135.756 1.00 53.18 121 PHE A CA 1
ATOM 925 C C . PHE A 1 121 ? 28.109 -3.593 136.138 1.00 52.32 121 PHE A C 1
ATOM 926 O O . PHE A 1 121 ? 28.710 -2.871 136.935 1.00 53.88 121 PHE A O 1
ATOM 934 N N . ILE A 1 122 ? 26.963 -3.226 135.571 1.00 47.08 122 ILE A N 1
ATOM 935 C CA . ILE A 1 122 ? 26.352 -1.928 135.871 1.00 49.20 122 ILE A CA 1
ATOM 936 C C . ILE A 1 122 ? 24.836 -1.984 135.761 1.00 47.50 122 ILE A C 1
ATOM 937 O O . ILE A 1 122 ? 24.297 -2.743 134.954 1.00 43.41 122 ILE A O 1
ATOM 942 N N . ASP A 1 123 ? 24.149 -1.171 136.560 1.00 44.31 123 ASP A N 1
ATOM 943 C CA . ASP A 1 123 ? 22.694 -1.143 136.519 1.00 46.04 123 ASP A CA 1
ATOM 944 C C . ASP A 1 123 ? 22.198 -0.196 135.437 1.00 42.96 123 ASP A C 1
ATOM 945 O O . ASP A 1 123 ? 21.820 0.945 135.713 1.00 44.04 123 ASP A O 1
ATOM 950 N N . LEU A 1 124 ? 22.198 -0.686 134.201 1.00 40.11 124 LEU A N 1
ATOM 951 C CA . LEU A 1 124 ? 21.746 0.100 133.063 1.00 36.47 124 LEU A CA 1
ATOM 952 C C . LEU A 1 124 ? 20.331 0.611 133.276 1.00 30.17 124 LEU A C 1
ATOM 953 O O . LEU A 1 124 ? 19.984 1.684 132.797 1.00 35.75 124 LEU A O 1
ATOM 958 N N . SER A 1 125 ? 19.510 -0.148 133.992 1.00 30.43 125 SER A N 1
ATOM 959 C CA . SER A 1 125 ? 18.121 0.271 134.225 1.00 40.06 125 SER A CA 1
ATOM 960 C C . SER A 1 125 ? 17.988 1.559 135.040 1.00 36.90 125 SER A C 1
ATOM 961 O O . SER A 1 125 ? 16.910 2.159 135.083 1.00 37.29 125 SER A O 1
ATOM 964 N N . SER A 1 126 ? 19.076 1.982 135.683 1.00 31.98 126 SER A N 1
ATOM 965 C CA . SER A 1 126 ? 19.041 3.189 136.506 1.00 35.56 126 SER A CA 1
ATOM 966 C C . SER A 1 126 ? 19.298 4.488 135.753 1.00 38.54 126 SER A C 1
ATOM 967 O O . SER A 1 126 ? 19.266 5.556 136.354 1.00 34.22 126 SER A O 1
ATOM 970 N N . PHE A 1 127 ? 19.564 4.413 134.450 1.00 37.87 127 PHE A N 1
ATOM 971 C CA . PHE A 1 127 ? 19.816 5.629 133.683 1.00 32.83 127 PHE A CA 1
ATOM 972 C C . PHE A 1 127 ? 18.526 6.177 133.113 1.00 27.91 127 PHE A C 1
ATOM 973 O O . PHE A 1 127 ? 17.561 5.438 132.961 1.00 32.77 127 PHE A O 1
ATOM 981 N N . ASP A 1 128 ? 18.507 7.470 132.806 1.00 27.21 128 ASP A N 1
ATOM 982 C CA . ASP A 1 128 ? 17.309 8.109 132.272 1.00 33.60 128 ASP A CA 1
ATOM 983 C C . ASP A 1 128 ? 16.968 7.646 130.861 1.00 38.73 128 ASP A C 1
ATOM 984 O O . ASP A 1 128 ? 15.795 7.564 130.489 1.00 39.89 128 ASP A O 1
ATOM 989 N N . TYR A 1 129 ? 17.994 7.352 130.074 1.00 35.84 129 TYR A N 1
ATOM 990 C CA . TYR A 1 129 ? 17.790 6.872 128.723 1.00 31.35 129 TYR A CA 1
ATOM 991 C C . TYR A 1 129 ? 18.876 5.849 128.430 1.00 33.36 129 TYR A C 1
ATOM 992 O O . TYR A 1 129 ? 20.058 6.082 128.684 1.00 35.58 129 TYR A O 1
ATOM 1001 N N . VAL A 1 130 ? 18.468 4.698 127.922 1.00 30.32 130 VAL A N 1
ATOM 1002 C CA . VAL A 1 130 ? 19.406 3.642 127.581 1.00 29.74 130 VAL A CA 1
ATOM 1003 C C . VAL A 1 130 ? 19.261 3.344 126.089 1.00 32.25 130 VAL A C 1
ATOM 1004 O O . VAL A 1 130 ? 18.149 3.130 125.598 1.00 35.08 130 VAL A O 1
ATOM 1008 N N . LEU A 1 131 ? 20.382 3.339 125.375 1.00 27.24 131 LEU A N 1
ATOM 1009 C CA . LEU A 1 131 ? 20.386 3.052 123.947 1.00 21.07 131 LEU A CA 1
ATOM 1010 C C . LEU A 1 131 ? 21.357 1.913 123.696 1.00 19.37 131 LEU A C 1
ATOM 1011 O O . LEU A 1 131 ? 22.509 1.957 124.113 1.00 23.82 131 LEU A O 1
ATOM 1016 N N . VAL A 1 132 ? 20.869 0.876 123.034 1.00 23.53 132 VAL A N 1
ATOM 1017 C CA . VAL A 1 132 ? 21.669 -0.299 122.716 1.00 19.11 132 VAL A CA 1
ATOM 1018 C C . VAL A 1 132 ? 21.857 -0.348 121.204 1.00 22.69 132 VAL A C 1
ATOM 1019 O O . VAL A 1 132 ? 20.885 -0.212 120.454 1.00 22.62 132 VAL A O 1
ATOM 1023 N N . HIS A 1 133 ? 23.103 -0.545 120.778 1.00 20.51 133 HIS A N 1
ATOM 1024 C CA . HIS A 1 133 ? 23.468 -0.616 119.365 1.00 19.33 133 HIS A CA 1
ATOM 1025 C C . HIS A 1 133 ? 23.519 -2.044 118.840 1.00 21.26 133 HIS A C 1
ATOM 1026 O O . HIS A 1 133 ? 24.251 -2.888 119.385 1.00 15.71 133 HIS A O 1
ATOM 1033 N N . ASP A 1 134 ? 22.747 -2.312 117.786 1.00 19.44 134 ASP A N 1
ATOM 1034 C CA . ASP A 1 134 ? 22.759 -3.619 117.122 1.00 23.40 134 ASP A CA 1
ATOM 1035 C C . ASP A 1 134 ? 22.326 -4.856 117.943 1.00 22.71 134 ASP A C 1
ATOM 1036 O O . ASP A 1 134 ? 21.949 -4.751 119.112 1.00 28.27 134 ASP A O 1
ATOM 1041 N N . PRO A 1 135 ? 22.377 -6.052 117.333 1.00 26.07 135 PRO A N 1
ATOM 1042 C CA . PRO A 1 135 ? 21.975 -7.297 118.009 1.00 25.51 135 PRO A CA 1
ATOM 1043 C C . PRO A 1 135 ? 22.760 -7.832 119.212 1.00 24.52 135 PRO A C 1
ATOM 1044 O O . PRO A 1 135 ? 22.157 -8.293 120.174 1.00 27.98 135 PRO A O 1
ATOM 1048 N N . GLN A 1 136 ? 24.088 -7.780 119.154 1.00 25.17 136 GLN A N 1
ATOM 1049 C CA . GLN A 1 136 ? 24.929 -8.335 120.216 1.00 21.93 136 GLN A CA 1
ATOM 1050 C C . GLN A 1 136 ? 24.461 -8.147 121.661 1.00 23.74 136 GLN A C 1
ATOM 1051 O O . GLN A 1 136 ? 24.450 -9.106 122.436 1.00 28.26 136 GLN A O 1
ATOM 1057 N N . PRO A 1 137 ? 24.076 -6.919 122.041 1.00 22.36 137 PRO A N 1
ATOM 1058 C CA . PRO A 1 137 ? 23.626 -6.675 123.409 1.00 21.15 137 PRO A CA 1
ATOM 1059 C C . PRO A 1 137 ? 22.140 -6.335 123.521 1.00 20.65 137 PRO A C 1
ATOM 1060 O O . PRO A 1 137 ? 21.714 -5.739 124.512 1.00 19.24 137 PRO A O 1
ATOM 1064 N N . ALA A 1 138 ? 21.356 -6.708 122.514 1.00 23.75 138 ALA A N 1
ATOM 1065 C CA . ALA A 1 138 ? 19.924 -6.407 122.525 1.00 24.97 138 ALA A CA 1
ATOM 1066 C C . ALA A 1 138 ? 19.214 -7.046 123.713 1.00 25.90 138 ALA A C 1
ATOM 1067 O O . ALA A 1 138 ? 18.306 -6.452 124.282 1.00 22.22 138 ALA A O 1
ATOM 1069 N N . ALA A 1 139 ? 19.653 -8.242 124.095 1.00 24.99 139 ALA A N 1
ATOM 1070 C CA . ALA A 1 139 ? 19.042 -8.957 125.204 1.00 29.49 139 ALA A CA 1
ATOM 1071 C C . ALA A 1 139 ? 19.322 -8.379 126.602 1.00 30.56 139 ALA A C 1
ATOM 1072 O O . ALA A 1 139 ? 18.846 -8.926 127.588 1.00 30.95 139 ALA A O 1
ATOM 1074 N N . LEU A 1 140 ? 20.077 -7.285 126.694 1.00 29.52 140 LEU A N 1
ATOM 1075 C CA . LEU A 1 140 ? 20.351 -6.675 127.996 1.00 30.57 140 LEU A CA 1
ATOM 1076 C C . LEU A 1 140 ? 19.067 -6.173 128.667 1.00 32.21 140 LEU A C 1
ATOM 1077 O O . LEU A 1 140 ? 18.947 -6.203 129.889 1.00 27.46 140 LEU A O 1
ATOM 1082 N N . ILE A 1 141 ? 18.113 -5.721 127.857 1.00 28.34 141 ILE A N 1
ATOM 1083 C CA . ILE A 1 141 ? 16.849 -5.205 128.366 1.00 28.06 141 ILE A CA 1
ATOM 1084 C C . ILE A 1 141 ? 16.088 -6.292 129.130 1.00 33.64 141 ILE A C 1
ATOM 1085 O O . ILE A 1 141 ? 15.158 -6.016 129.897 1.00 32.12 141 ILE A O 1
ATOM 1090 N N . GLU A 1 142 ? 16.508 -7.531 128.918 1.00 36.13 142 GLU A N 1
ATOM 1091 C CA . GLU A 1 142 ? 15.872 -8.684 129.536 1.00 39.53 142 GLU A CA 1
ATOM 1092 C C . GLU A 1 142 ? 16.247 -8.882 131.008 1.00 39.31 142 GLU A C 1
ATOM 1093 O O . GLU A 1 142 ? 15.466 -9.430 131.781 1.00 33.38 142 GLU A O 1
ATOM 1099 N N . PHE A 1 143 ? 17.431 -8.418 131.397 1.00 35.50 143 PHE A N 1
ATOM 1100 C CA . PHE A 1 143 ? 17.897 -8.613 132.762 1.00 31.86 143 PHE A CA 1
ATOM 1101 C C . PHE A 1 143 ? 17.782 -7.454 133.747 1.00 30.73 143 PHE A C 1
ATOM 1102 O O . PHE A 1 143 ? 18.511 -7.406 134.727 1.00 28.37 143 PHE A O 1
ATOM 1110 N N . TYR A 1 144 ? 16.859 -6.533 133.499 1.00 32.39 144 TYR A N 1
ATOM 1111 C CA . TYR A 1 144 ? 16.644 -5.417 134.406 1.00 31.31 144 TYR A CA 1
ATOM 1112 C C . TYR A 1 144 ? 15.159 -5.138 134.527 1.00 37.72 144 TYR A C 1
ATOM 1113 O O . TYR A 1 144 ? 14.350 -5.651 133.751 1.00 34.93 144 TYR A O 1
ATOM 1122 N N . GLU A 1 145 ? 14.814 -4.305 135.501 1.00 35.91 145 GLU A N 1
ATOM 1123 C CA . GLU A 1 145 ? 13.441 -3.888 135.679 1.00 40.34 145 GLU A CA 1
ATOM 1124 C C . GLU A 1 145 ? 13.454 -2.556 134.947 1.00 40.74 145 GLU A C 1
ATOM 1125 O O . GLU A 1 145 ? 14.033 -1.579 135.424 1.00 35.28 145 GLU A O 1
ATOM 1131 N N . LYS A 1 146 ? 12.845 -2.535 133.769 1.00 37.01 146 LYS A N 1
ATOM 1132 C CA . LYS A 1 146 ? 12.808 -1.330 132.965 1.00 42.76 146 LYS A CA 1
ATOM 1133 C C . LYS A 1 146 ? 12.098 -0.191 133.712 1.00 39.61 146 LYS A C 1
ATOM 1134 O O . LYS A 1 146 ? 10.925 -0.295 134.045 1.00 41.91 146 LYS A O 1
ATOM 1140 N N . LYS A 1 147 ? 12.823 0.893 133.976 1.00 37.99 147 LYS A N 1
ATOM 1141 C CA . LYS A 1 147 ? 12.246 2.034 134.684 1.00 43.55 147 LYS A CA 1
ATOM 1142 C C . LYS A 1 147 ? 12.308 3.299 133.843 1.00 41.80 147 LYS A C 1
ATOM 1143 O O . LYS A 1 147 ? 11.848 4.357 134.277 1.00 39.17 147 LYS A O 1
ATOM 1149 N N . SER A 1 148 ? 12.877 3.190 132.644 1.00 39.12 148 SER A N 1
ATOM 1150 C CA . SER A 1 148 ? 13.008 4.340 131.752 1.00 35.43 148 SER A CA 1
ATOM 1151 C C . SER A 1 148 ? 13.027 3.923 130.288 1.00 33.15 148 SER A C 1
ATOM 1152 O O . SER A 1 148 ? 13.011 2.734 129.980 1.00 33.12 148 SER A O 1
ATOM 1155 N N . PRO A 1 149 ? 13.055 4.902 129.366 1.00 26.35 149 PRO A N 1
ATOM 1156 C CA . PRO A 1 149 ? 13.070 4.578 127.939 1.00 26.88 149 PRO A CA 1
ATOM 1157 C C . PRO A 1 149 ? 14.343 3.870 127.474 1.00 28.96 149 PRO A C 1
ATOM 1158 O O . PRO A 1 149 ? 15.469 4.243 127.842 1.00 22.48 149 PRO A O 1
ATOM 1162 N N . TRP A 1 150 ? 14.132 2.816 126.698 1.00 28.64 150 TRP A N 1
ATOM 1163 C CA . TRP A 1 150 ? 15.201 2.028 126.115 1.00 27.60 150 TRP A CA 1
ATOM 1164 C C . TRP A 1 150 ? 15.015 2.134 124.617 1.00 28.24 150 TRP A C 1
ATOM 1165 O O . TRP A 1 150 ? 13.923 1.888 124.106 1.00 27.18 150 TRP A O 1
ATOM 1176 N N . LEU A 1 151 ? 16.077 2.531 123.927 1.00 28.98 151 LEU A N 1
ATOM 1177 C CA . LEU A 1 151 ? 16.037 2.699 122.480 1.00 27.43 151 LEU A CA 1
ATOM 1178 C C . LEU A 1 151 ? 16.942 1.674 121.820 1.00 27.33 151 LEU A C 1
ATOM 1179 O O . LEU A 1 151 ? 18.021 1.378 122.335 1.00 24.22 151 LEU A O 1
ATOM 1184 N N . TRP A 1 152 ? 16.503 1.123 120.693 1.00 23.86 152 TRP A N 1
ATOM 1185 C CA . TRP A 1 152 ? 17.345 0.177 119.990 1.00 25.72 152 TRP A CA 1
ATOM 1186 C C . TRP A 1 152 ? 17.841 0.798 118.685 1.00 23.02 152 TRP A C 1
ATOM 1187 O O . TRP A 1 152 ? 17.061 1.124 117.798 1.00 21.94 152 TRP A O 1
ATOM 1198 N N . ARG A 1 153 ? 19.152 0.975 118.597 1.00 22.58 153 ARG A N 1
ATOM 1199 C CA . ARG A 1 153 ? 19.775 1.545 117.414 1.00 24.58 153 ARG A CA 1
ATOM 1200 C C . ARG A 1 153 ? 20.223 0.376 116.556 1.00 22.96 153 ARG A C 1
ATOM 1201 O O . ARG A 1 153 ? 21.097 -0.397 116.955 1.00 14.26 153 ARG A O 1
ATOM 1209 N N . CYS A 1 154 ? 19.616 0.261 115.378 1.00 21.26 154 CYS A N 1
ATOM 1210 C CA . CYS A 1 154 ? 19.922 -0.819 114.441 1.00 22.61 154 CYS A CA 1
ATOM 1211 C C . CYS A 1 154 ? 20.752 -0.305 113.276 1.00 21.37 154 CYS A C 1
ATOM 1212 O O . CYS A 1 154 ? 20.329 0.599 112.564 1.00 23.37 154 CYS A O 1
ATOM 1215 N N . HIS A 1 155 ? 21.922 -0.887 113.072 1.00 17.32 155 HIS A N 1
ATOM 1216 C CA . HIS A 1 155 ? 22.779 -0.446 111.989 1.00 26.68 155 HIS A CA 1
ATOM 1217 C C . HIS A 1 155 ? 22.726 -1.362 110.770 1.00 26.43 155 HIS A C 1
ATOM 1218 O O . HIS A 1 155 ? 23.240 -1.016 109.715 1.00 29.17 155 HIS A O 1
ATOM 1225 N N . ILE A 1 156 ? 22.091 -2.519 110.904 1.00 26.62 156 ILE A N 1
ATOM 1226 C CA . ILE A 1 156 ? 22.027 -3.453 109.797 1.00 24.87 156 ILE A CA 1
ATOM 1227 C C . ILE A 1 156 ? 20.722 -3.440 109.023 1.00 26.95 156 ILE A C 1
ATOM 1228 O O . ILE A 1 156 ? 19.807 -2.685 109.327 1.00 29.85 156 ILE A O 1
ATOM 1233 N N . ASP A 1 157 ? 20.655 -4.293 108.011 1.00 29.31 157 ASP A N 1
ATOM 1234 C CA . ASP A 1 157 ? 19.482 -4.415 107.156 1.00 27.17 157 ASP A CA 1
ATOM 1235 C C . ASP A 1 157 ? 18.560 -5.516 107.676 1.00 21.82 157 ASP A C 1
ATOM 1236 O O . ASP A 1 157 ? 18.923 -6.691 107.682 1.00 28.27 157 ASP A O 1
ATOM 1241 N N . LEU A 1 158 ? 17.369 -5.124 108.114 1.00 22.87 158 LEU A N 1
ATOM 1242 C CA . LEU A 1 158 ? 16.382 -6.068 108.638 1.00 26.63 158 LEU A CA 1
ATOM 1243 C C . LEU A 1 158 ? 15.138 -6.142 107.755 1.00 28.11 158 LEU A C 1
ATOM 1244 O O . LEU A 1 158 ? 14.057 -6.470 108.233 1.00 31.94 158 LEU A O 1
ATOM 1249 N N . SER A 1 159 ? 15.282 -5.838 106.471 1.00 27.43 159 SER A N 1
ATOM 1250 C CA . SER A 1 159 ? 14.142 -5.874 105.573 1.00 27.92 159 SER A CA 1
ATOM 1251 C C . SER A 1 159 ? 13.602 -7.287 105.342 1.00 28.53 159 SER A C 1
ATOM 1252 O O . SER A 1 159 ? 12.401 -7.472 105.206 1.00 28.55 159 SER A O 1
ATOM 1255 N N . SER A 1 160 ? 14.481 -8.284 105.341 1.00 29.88 160 SER A N 1
ATOM 1256 C CA . SER A 1 160 ? 14.075 -9.665 105.076 1.00 27.66 160 SER A CA 1
ATOM 1257 C C . SER A 1 160 ? 14.974 -10.654 105.796 1.00 23.53 160 SER A C 1
ATOM 1258 O O . SER A 1 160 ? 15.757 -11.369 105.172 1.00 27.77 160 SER A O 1
ATOM 1261 N N . PRO A 1 161 ? 14.853 -10.730 107.120 1.00 22.07 161 PRO A N 1
ATOM 1262 C CA . PRO A 1 161 ? 15.670 -11.635 107.932 1.00 21.03 161 PRO A CA 1
ATOM 1263 C C . PRO A 1 161 ? 15.369 -13.132 107.941 1.00 24.41 161 PRO A C 1
ATOM 1264 O O . PRO A 1 161 ? 14.230 -13.556 107.744 1.00 26.44 161 PRO A O 1
ATOM 1268 N N . ASN A 1 162 ? 16.415 -13.923 108.175 1.00 26.89 162 ASN A N 1
ATOM 1269 C CA . ASN A 1 162 ? 16.300 -15.371 108.332 1.00 26.00 162 ASN A CA 1
ATOM 1270 C C . ASN A 1 162 ? 15.296 -15.452 109.502 1.00 33.17 162 ASN A C 1
ATOM 1271 O O . ASN A 1 162 ? 15.597 -15.060 110.637 1.00 36.06 162 ASN A O 1
ATOM 1276 N N . ARG A 1 163 ? 14.092 -15.927 109.199 1.00 33.72 163 ARG A N 1
ATOM 1277 C CA . ARG A 1 163 ? 12.984 -16.027 110.158 1.00 33.61 163 ARG A CA 1
ATOM 1278 C C . ARG A 1 163 ? 13.289 -16.553 111.567 1.00 26.93 163 ARG A C 1
ATOM 1279 O O . ARG A 1 163 ? 12.916 -15.919 112.554 1.00 22.55 163 ARG A O 1
ATOM 1287 N N . GLU A 1 164 ? 13.973 -17.685 111.679 1.00 29.92 164 GLU A N 1
ATOM 1288 C CA . GLU A 1 164 ? 14.274 -18.209 113.007 1.00 31.91 164 GLU A CA 1
ATOM 1289 C C . GLU A 1 164 ? 15.165 -17.292 113.852 1.00 31.88 164 GLU A C 1
ATOM 1290 O O . GLU A 1 164 ? 14.980 -17.214 115.068 1.00 34.54 164 GLU A O 1
ATOM 1296 N N . PHE A 1 165 ? 16.118 -16.594 113.238 1.00 27.39 165 PHE A N 1
ATOM 1297 C CA . PHE A 1 165 ? 16.966 -15.686 114.018 1.00 25.70 165 PHE A CA 1
ATOM 1298 C C . PHE A 1 165 ? 16.144 -14.469 114.421 1.00 20.30 165 PHE A C 1
ATOM 1299 O O . PHE A 1 165 ? 16.209 -14.030 115.567 1.00 25.56 165 PHE A O 1
ATOM 1307 N N . TRP A 1 166 ? 15.354 -13.931 113.498 1.00 20.17 166 TRP A N 1
ATOM 1308 C CA . TRP A 1 166 ? 14.537 -12.756 113.822 1.00 25.56 166 TRP A CA 1
ATOM 1309 C C . TRP A 1 166 ? 13.448 -13.018 114.877 1.00 29.07 166 TRP A C 1
ATOM 1310 O O . TRP A 1 166 ? 13.157 -12.157 115.704 1.00 31.51 166 TRP A O 1
ATOM 1321 N N . GLU A 1 167 ? 12.829 -14.190 114.827 1.00 29.48 167 GLU A N 1
ATOM 1322 C CA . GLU A 1 167 ? 11.805 -14.540 115.800 1.00 30.52 167 GLU A CA 1
ATOM 1323 C C . GLU A 1 167 ? 12.430 -14.565 117.191 1.00 30.51 167 GLU A C 1
ATOM 1324 O O . GLU A 1 167 ? 11.783 -14.217 118.179 1.00 28.54 167 GLU A O 1
ATOM 1330 N N . PHE A 1 168 ? 13.691 -14.983 117.265 1.00 28.98 168 PHE A N 1
ATOM 1331 C CA . PHE A 1 168 ? 14.384 -15.053 118.545 1.00 27.05 168 PHE A CA 1
ATOM 1332 C C . PHE A 1 168 ? 14.720 -13.663 119.053 1.00 28.57 168 PHE A C 1
ATOM 1333 O O . PHE A 1 168 ? 14.405 -13.319 120.185 1.00 26.16 168 PHE A O 1
ATOM 1341 N N . LEU A 1 169 ? 15.340 -12.857 118.197 1.00 30.03 169 LEU A N 1
ATOM 1342 C CA . LEU A 1 169 ? 15.756 -11.511 118.563 1.00 24.22 169 LEU A CA 1
ATOM 1343 C C . LEU A 1 169 ? 14.635 -10.522 118.802 1.00 24.74 169 LEU A C 1
ATOM 1344 O O . LEU A 1 169 ? 14.747 -9.660 119.668 1.00 24.85 169 LEU A O 1
ATOM 1349 N N . ARG A 1 170 ? 13.553 -10.626 118.042 1.00 24.39 170 ARG A N 1
ATOM 1350 C CA . ARG A 1 170 ? 12.465 -9.670 118.210 1.00 26.07 170 ARG A CA 1
ATOM 1351 C C . ARG A 1 170 ? 11.823 -9.667 119.595 1.00 25.39 170 ARG A C 1
ATOM 1352 O O . ARG A 1 170 ? 11.201 -8.678 119.986 1.00 29.85 170 ARG A O 1
ATOM 1360 N N . ARG A 1 171 ? 11.950 -10.763 120.336 1.00 29.69 171 ARG A N 1
ATOM 1361 C CA . ARG A 1 171 ? 11.357 -10.812 121.667 1.00 32.25 171 ARG A CA 1
ATOM 1362 C C . ARG A 1 171 ? 12.025 -9.760 122.544 1.00 32.97 171 ARG A C 1
ATOM 1363 O O . ARG A 1 171 ? 11.374 -9.137 123.386 1.00 30.86 171 ARG A O 1
ATOM 1371 N N . PHE A 1 172 ? 13.317 -9.535 122.316 1.00 25.03 172 PHE A N 1
ATOM 1372 C CA . PHE A 1 172 ? 14.045 -8.524 123.076 1.00 26.43 172 PHE A CA 1
ATOM 1373 C C . PHE A 1 172 ? 13.807 -7.147 122.469 1.00 22.80 172 PHE A C 1
ATOM 1374 O O . PHE A 1 172 ? 13.466 -6.193 123.179 1.00 22.29 172 PHE A O 1
ATOM 1382 N N . VAL A 1 173 ? 13.969 -7.055 121.150 1.00 19.10 173 VAL A N 1
ATOM 1383 C CA . VAL A 1 173 ? 13.796 -5.794 120.452 1.00 19.54 173 VAL A CA 1
ATOM 1384 C C . VAL A 1 173 ? 12.427 -5.165 120.675 1.00 19.75 173 VAL A C 1
ATOM 1385 O O . VAL A 1 173 ? 12.315 -3.963 120.875 1.00 20.96 173 VAL A O 1
ATOM 1389 N N . GLU A 1 174 ? 11.381 -5.975 120.642 1.00 26.53 174 GLU A N 1
ATOM 1390 C CA . GLU A 1 174 ? 10.032 -5.458 120.842 1.00 28.96 174 GLU A CA 1
ATOM 1391 C C . GLU A 1 174 ? 9.813 -4.758 122.187 1.00 28.57 174 GLU A C 1
ATOM 1392 O O . GLU A 1 174 ? 8.833 -4.035 122.352 1.00 25.71 174 GLU A O 1
ATOM 1398 N N . LYS A 1 175 ? 10.723 -4.960 123.140 1.00 23.93 175 LYS A N 1
ATOM 1399 C CA . LYS A 1 175 ? 10.596 -4.329 124.452 1.00 27.79 175 LYS A CA 1
ATOM 1400 C C . LYS A 1 175 ? 11.194 -2.931 124.509 1.00 29.85 175 LYS A C 1
ATOM 1401 O O . LYS A 1 175 ? 11.145 -2.276 125.548 1.00 27.80 175 LYS A O 1
ATOM 1407 N N . TYR A 1 176 ? 11.768 -2.475 123.402 1.00 29.75 176 TYR A N 1
ATOM 1408 C CA . TYR A 1 176 ? 12.350 -1.142 123.371 1.00 24.52 176 TYR A CA 1
ATOM 1409 C C . TYR A 1 176 ? 11.268 -0.158 122.971 1.00 24.02 176 TYR A C 1
ATOM 1410 O O . TYR A 1 176 ? 10.271 -0.540 122.362 1.00 27.35 176 TYR A O 1
ATOM 1419 N N . ASP A 1 177 ? 11.457 1.107 123.321 1.00 19.82 177 ASP A N 1
ATOM 1420 C CA . ASP A 1 177 ? 10.468 2.117 123.001 1.00 26.15 177 ASP A CA 1
ATOM 1421 C C . ASP A 1 177 ? 10.640 2.685 121.604 1.00 26.10 177 ASP A C 1
ATOM 1422 O O . ASP A 1 177 ? 9.725 3.315 121.067 1.00 25.58 177 ASP A O 1
ATOM 1427 N N . ARG A 1 178 ? 11.805 2.441 121.017 1.00 21.76 178 ARG A N 1
ATOM 1428 C CA . ARG A 1 178 ? 12.095 2.914 119.668 1.00 26.28 178 ARG A CA 1
ATOM 1429 C C . ARG A 1 178 ? 13.096 1.997 118.973 1.00 24.85 178 ARG A C 1
ATOM 1430 O O . ARG A 1 178 ? 13.942 1.385 119.629 1.00 24.70 178 ARG A O 1
ATOM 1438 N N . TYR A 1 179 ? 12.980 1.892 117.653 1.00 22.07 179 TYR A N 1
ATOM 1439 C CA . TYR A 1 179 ? 13.908 1.097 116.861 1.00 26.90 179 TYR A CA 1
ATOM 1440 C C . TYR A 1 179 ? 14.388 2.136 115.859 1.00 32.97 179 TYR A C 1
ATOM 1441 O O . TYR A 1 179 ? 13.597 2.643 115.051 1.00 34.47 179 TYR A O 1
ATOM 1450 N N . ILE A 1 180 ? 15.672 2.465 115.917 1.00 24.64 180 ILE A N 1
ATOM 1451 C CA . ILE A 1 180 ? 16.215 3.497 115.050 1.00 21.02 180 ILE A CA 1
ATOM 1452 C C . ILE A 1 180 ? 17.054 2.932 113.920 1.00 20.64 180 ILE A C 1
ATOM 1453 O O . ILE A 1 180 ? 18.153 2.431 114.152 1.00 28.38 180 ILE A O 1
ATOM 1458 N N . PHE A 1 181 ? 16.537 3.040 112.696 1.00 18.54 181 PHE A N 1
ATOM 1459 C CA . PHE A 1 181 ? 17.209 2.501 111.519 1.00 26.16 181 PHE A CA 1
ATOM 1460 C C . PHE A 1 181 ? 17.957 3.530 110.675 1.00 21.51 181 PHE A C 1
ATOM 1461 O O . PHE A 1 181 ? 17.696 4.733 110.764 1.00 18.69 181 PHE A O 1
ATOM 1469 N N . HIS A 1 182 ? 18.882 3.049 109.846 1.00 22.55 182 HIS A N 1
ATOM 1470 C CA . HIS A 1 182 ? 19.661 3.940 108.981 1.00 18.30 182 HIS A CA 1
ATOM 1471 C C . HIS A 1 182 ? 18.764 4.593 107.935 1.00 21.62 182 HIS A C 1
ATOM 1472 O O . HIS A 1 182 ? 18.763 5.815 107.780 1.00 23.69 182 HIS A O 1
ATOM 1479 N N . LEU A 1 183 ? 18.006 3.763 107.222 1.00 22.70 183 LEU A N 1
ATOM 1480 C CA . LEU A 1 183 ? 17.096 4.220 106.181 1.00 27.50 183 LEU A CA 1
ATOM 1481 C C . LEU A 1 183 ? 15.914 3.268 105.974 1.00 28.05 183 LEU A C 1
ATOM 1482 O O . LEU A 1 183 ? 15.939 2.112 106.405 1.00 23.20 183 LEU A O 1
ATOM 1487 N N . PRO A 1 184 ? 14.846 3.763 105.326 1.00 24.40 184 PRO A N 1
ATOM 1488 C CA . PRO A 1 184 ? 13.644 2.965 105.055 1.00 24.18 184 PRO A CA 1
ATOM 1489 C C . PRO A 1 184 ? 13.939 1.542 104.583 1.00 19.33 184 PRO A C 1
ATOM 1490 O O . PRO A 1 184 ? 13.476 0.593 105.191 1.00 18.18 184 PRO A O 1
ATOM 1494 N N . GLU A 1 185 ? 14.721 1.392 103.516 1.00 21.83 185 GLU A N 1
ATOM 1495 C CA . GLU A 1 185 ? 15.033 0.059 103.001 1.00 27.46 185 GLU A CA 1
ATOM 1496 C C . GLU A 1 185 ? 15.662 -0.931 103.993 1.00 29.93 185 GLU A C 1
ATOM 1497 O O . GLU A 1 185 ? 15.796 -2.110 103.663 1.00 32.08 185 GLU A O 1
ATOM 1503 N N . TYR A 1 186 ? 16.060 -0.475 105.183 1.00 27.70 186 TYR A N 1
ATOM 1504 C CA . TYR A 1 186 ? 16.672 -1.376 106.177 1.00 32.50 186 TYR A CA 1
ATOM 1505 C C . TYR A 1 186 ? 15.766 -1.759 107.344 1.00 32.61 186 TYR A C 1
ATOM 1506 O O . TYR A 1 186 ? 16.072 -2.702 108.092 1.00 26.88 186 TYR A O 1
ATOM 1515 N N . VAL A 1 187 ? 14.657 -1.036 107.504 1.00 27.45 187 VAL A N 1
ATOM 1516 C CA . VAL A 1 187 ? 13.763 -1.311 108.609 1.00 30.47 187 VAL A CA 1
ATOM 1517 C C . VAL A 1 187 ? 12.982 -2.609 108.464 1.00 34.50 187 VAL A C 1
ATOM 1518 O O . VAL A 1 187 ? 12.744 -3.084 107.358 1.00 36.96 187 VAL A O 1
ATOM 1522 N N . GLN A 1 188 ? 12.589 -3.170 109.605 1.00 38.45 188 GLN A N 1
ATOM 1523 C CA . GLN A 1 188 ? 11.784 -4.387 109.653 1.00 32.90 188 GLN A CA 1
ATOM 1524 C C . GLN A 1 188 ? 10.340 -3.888 109.750 1.00 29.73 188 GLN A C 1
ATOM 1525 O O . GLN A 1 188 ? 9.918 -3.403 110.794 1.00 29.99 188 GLN A O 1
ATOM 1531 N N . PRO A 1 189 ? 9.572 -3.988 108.650 1.00 35.23 189 PRO A N 1
ATOM 1532 C CA . PRO A 1 189 ? 8.169 -3.553 108.550 1.00 35.00 189 PRO A CA 1
ATOM 1533 C C . PRO A 1 189 ? 7.186 -4.103 109.583 1.00 36.64 189 PRO A C 1
ATOM 1534 O O . PRO A 1 189 ? 6.154 -3.489 109.850 1.00 37.49 189 PRO A O 1
ATOM 1538 N N . GLU A 1 190 ? 7.501 -5.253 110.162 1.00 34.76 190 GLU A N 1
ATOM 1539 C CA . GLU A 1 190 ? 6.633 -5.854 111.160 1.00 33.06 190 GLU A CA 1
ATOM 1540 C C . GLU A 1 190 ? 6.507 -5.021 112.429 1.00 34.77 190 GLU A C 1
ATOM 1541 O O . GLU A 1 190 ? 5.431 -4.959 113.019 1.00 36.49 190 GLU A O 1
ATOM 1547 N N . LEU A 1 191 ? 7.596 -4.379 112.850 1.00 32.27 191 LEU A N 1
ATOM 1548 C CA . LEU A 1 191 ? 7.585 -3.578 114.082 1.00 29.56 191 LEU A CA 1
ATOM 1549 C C . LEU A 1 191 ? 6.581 -2.434 114.039 1.00 27.63 191 LEU A C 1
ATOM 1550 O O . LEU A 1 191 ? 6.239 -1.951 112.956 1.00 25.63 191 LEU A O 1
ATOM 1555 N N . ASP A 1 192 ? 6.119 -2.004 115.217 1.00 27.82 192 ASP A N 1
ATOM 1556 C CA . ASP A 1 192 ? 5.156 -0.899 115.326 1.00 32.03 192 ASP A CA 1
ATOM 1557 C C . ASP A 1 192 ? 5.679 0.270 114.521 1.00 31.82 192 ASP A C 1
ATOM 1558 O O . ASP A 1 192 ? 6.800 0.732 114.728 1.00 33.71 192 ASP A O 1
ATOM 1563 N N . ARG A 1 193 ? 4.849 0.758 113.616 1.00 35.82 193 ARG A N 1
ATOM 1564 C CA . ARG A 1 193 ? 5.233 1.845 112.739 1.00 43.75 193 ARG A CA 1
ATOM 1565 C C . ARG A 1 193 ? 5.637 3.129 113.455 1.00 41.94 193 ARG A C 1
ATOM 1566 O O . ARG A 1 193 ? 6.598 3.778 113.056 1.00 35.81 193 ARG A O 1
ATOM 1574 N N . ASN A 1 194 ? 4.920 3.486 114.514 1.00 40.11 194 ASN A N 1
ATOM 1575 C CA . ASN A 1 194 ? 5.217 4.713 115.235 1.00 41.56 194 ASN A CA 1
ATOM 1576 C C . ASN A 1 194 ? 6.449 4.617 116.125 1.00 42.91 194 ASN A C 1
ATOM 1577 O O . ASN A 1 194 ? 6.936 5.631 116.629 1.00 47.91 194 ASN A O 1
ATOM 1582 N N . LYS A 1 195 ? 6.954 3.404 116.319 1.00 35.93 195 LYS A N 1
ATOM 1583 C CA . LYS A 1 195 ? 8.131 3.202 117.156 1.00 35.17 195 LYS A CA 1
ATOM 1584 C C . LYS A 1 195 ? 9.405 3.090 116.320 1.00 32.52 195 LYS A C 1
ATOM 1585 O O . LYS A 1 195 ? 10.510 3.284 116.823 1.00 32.14 195 LYS A O 1
ATOM 1591 N N . ALA A 1 196 ? 9.240 2.773 115.043 1.00 32.33 196 ALA A N 1
ATOM 1592 C CA . ALA A 1 196 ? 10.367 2.665 114.143 1.00 32.36 196 ALA A CA 1
ATOM 1593 C C . ALA A 1 196 ? 10.684 4.092 113.709 1.00 35.36 196 ALA A C 1
ATOM 1594 O O . ALA A 1 196 ? 9.788 4.855 113.354 1.00 39.25 196 ALA A O 1
ATOM 1596 N N . VAL A 1 197 ? 11.961 4.450 113.760 1.00 37.69 197 VAL A N 1
ATOM 1597 C CA . VAL A 1 197 ? 12.402 5.788 113.393 1.00 34.86 197 VAL A CA 1
ATOM 1598 C C . VAL A 1 197 ? 13.631 5.769 112.491 1.00 32.04 197 VAL A C 1
ATOM 1599 O O . VAL A 1 197 ? 14.499 4.909 112.620 1.00 31.54 197 VAL A O 1
ATOM 1603 N N . ILE A 1 198 ? 13.698 6.724 111.572 1.00 29.03 198 ILE A N 1
ATOM 1604 C CA . ILE A 1 198 ? 14.834 6.803 110.665 1.00 27.18 198 ILE A CA 1
ATOM 1605 C C . ILE A 1 198 ? 15.888 7.819 111.130 1.00 28.21 198 ILE A C 1
ATOM 1606 O O . ILE A 1 198 ? 15.575 8.965 111.440 1.00 24.06 198 ILE A O 1
ATOM 1611 N N . MET A 1 199 ? 17.135 7.361 111.220 1.00 27.54 199 MET A N 1
ATOM 1612 C CA . MET A 1 199 ? 18.261 8.212 111.598 1.00 24.49 199 MET A CA 1
ATOM 1613 C C . MET A 1 199 ? 19.476 7.697 110.823 1.00 24.88 199 MET A C 1
ATOM 1614 O O . MET A 1 199 ? 20.039 6.650 111.135 1.00 25.70 199 MET A O 1
ATOM 1619 N N . PRO A 1 200 ? 19.870 8.416 109.769 1.00 25.96 200 PRO A N 1
ATOM 1620 C CA . PRO A 1 200 ? 21.022 7.986 108.978 1.00 25.49 200 PRO A CA 1
ATOM 1621 C C . PRO A 1 200 ? 22.326 8.175 109.727 1.00 23.76 200 PRO A C 1
ATOM 1622 O O . PRO A 1 200 ? 22.434 9.023 110.602 1.00 14.83 200 PRO A O 1
ATOM 1626 N N . PRO A 1 201 ? 23.335 7.361 109.399 1.00 22.06 201 PRO A N 1
ATOM 1627 C CA . PRO A 1 201 ? 24.634 7.484 110.061 1.00 19.73 201 PRO A CA 1
ATOM 1628 C C . PRO A 1 201 ? 25.202 8.845 109.620 1.00 21.95 201 PRO A C 1
ATOM 1629 O O . PRO A 1 201 ? 24.736 9.428 108.638 1.00 17.56 201 PRO A O 1
ATOM 1633 N N . SER A 1 202 ? 26.196 9.357 110.332 1.00 23.00 202 SER A N 1
ATOM 1634 C CA . SER A 1 202 ? 26.765 10.649 109.962 1.00 21.04 202 SER A CA 1
ATOM 1635 C C . SER A 1 202 ? 28.279 10.579 109.920 1.00 21.00 202 SER A C 1
ATOM 1636 O O . SER A 1 202 ? 28.870 9.582 110.307 1.00 16.36 202 SER A O 1
ATOM 1639 N N . ILE A 1 203 ? 28.895 11.654 109.444 1.00 21.01 203 ILE A N 1
ATOM 1640 C CA . ILE A 1 203 ? 30.342 11.739 109.432 1.00 22.01 203 ILE A CA 1
ATOM 1641 C C . ILE A 1 203 ? 30.721 12.821 110.438 1.00 21.42 203 ILE A C 1
ATOM 1642 O O . ILE A 1 203 ? 29.937 13.739 110.713 1.00 15.68 203 ILE A O 1
ATOM 1647 N N . ASP A 1 204 ? 31.917 12.680 110.998 1.00 19.80 204 ASP A N 1
ATOM 1648 C CA . ASP A 1 204 ? 32.459 13.643 111.946 1.00 21.01 204 ASP A CA 1
ATOM 1649 C C . ASP A 1 204 ? 33.501 14.481 111.164 1.00 23.56 204 ASP A C 1
ATOM 1650 O O . ASP A 1 204 ? 34.577 13.990 110.824 1.00 16.03 204 ASP A O 1
ATOM 1655 N N . PRO A 1 205 ? 33.178 15.744 110.857 1.00 24.64 205 PRO A N 1
ATOM 1656 C CA . PRO A 1 205 ? 34.094 16.613 110.120 1.00 27.07 205 PRO A CA 1
ATOM 1657 C C . PRO A 1 205 ? 35.508 16.666 110.683 1.00 23.90 205 PRO A C 1
ATOM 1658 O O . PRO A 1 205 ? 36.442 16.979 109.962 1.00 25.71 205 PRO A O 1
ATOM 1662 N N . LEU A 1 206 ? 35.667 16.331 111.959 1.00 25.78 206 LEU A N 1
ATOM 1663 C CA . LEU A 1 206 ? 36.981 16.384 112.600 1.00 23.05 206 LEU A CA 1
ATOM 1664 C C . LEU A 1 206 ? 37.728 15.073 112.718 1.00 18.95 206 LEU A C 1
ATOM 1665 O O . LEU A 1 206 ? 38.827 15.044 113.253 1.00 24.81 206 LEU A O 1
ATOM 1670 N N . SER A 1 207 ? 37.157 13.984 112.227 1.00 19.80 207 SER A N 1
ATOM 1671 C CA . SER A 1 207 ? 37.852 12.698 112.322 1.00 21.18 207 SER A CA 1
ATOM 1672 C C . SER A 1 207 ? 38.959 12.612 111.266 1.00 20.28 207 SER A C 1
ATOM 1673 O O . SER A 1 207 ? 38.985 13.414 110.332 1.00 17.62 207 SER A O 1
ATOM 1676 N N . GLU A 1 208 ? 39.854 11.631 111.422 1.00 20.18 208 GLU A N 1
ATOM 1677 C CA . GLU A 1 208 ? 40.962 11.406 110.499 1.00 18.36 208 GLU A CA 1
ATOM 1678 C C . GLU A 1 208 ? 40.478 11.294 109.058 1.00 21.80 208 GLU A C 1
ATOM 1679 O O . GLU A 1 208 ? 41.148 11.732 108.125 1.00 18.53 208 GLU A O 1
ATOM 1685 N N . LYS A 1 209 ? 39.308 10.686 108.883 1.00 15.43 209 LYS A N 1
ATOM 1686 C CA . LYS A 1 209 ? 38.751 10.480 107.554 1.00 13.96 209 LYS A CA 1
ATOM 1687 C C . LYS A 1 209 ? 38.251 11.748 106.892 1.00 13.41 209 LYS A C 1
ATOM 1688 O O . LYS A 1 209 ? 38.303 11.880 105.671 1.00 12.29 209 LYS A O 1
ATOM 1694 N N . ASN A 1 210 ? 37.764 12.679 107.698 1.00 11.47 210 ASN A N 1
ATOM 1695 C CA . ASN A 1 210 ? 37.180 13.891 107.155 1.00 14.28 210 ASN A CA 1
ATOM 1696 C C . ASN A 1 210 ? 37.888 15.226 107.407 1.00 20.58 210 ASN A C 1
ATOM 1697 O O . ASN A 1 210 ? 37.592 16.217 106.731 1.00 18.90 210 ASN A O 1
ATOM 1702 N N . VAL A 1 211 ? 38.796 15.269 108.374 1.00 22.08 211 VAL A N 1
ATOM 1703 C CA . VAL A 1 211 ? 39.496 16.515 108.653 1.00 27.15 211 VAL A CA 1
ATOM 1704 C C . VAL A 1 211 ? 40.236 17.010 107.394 1.00 28.58 211 VAL A C 1
ATOM 1705 O O . VAL A 1 211 ? 40.790 16.217 106.627 1.00 25.92 211 VAL A O 1
ATOM 1709 N N . GLU A 1 212 ? 40.222 18.319 107.161 1.00 27.48 212 GLU A N 1
ATOM 1710 C CA . GLU A 1 212 ? 40.929 18.857 106.001 1.00 26.41 212 GLU A CA 1
ATOM 1711 C C . GLU A 1 212 ? 42.448 18.749 106.188 1.00 23.66 212 GLU A C 1
ATOM 1712 O O . GLU A 1 212 ? 43.012 19.346 107.102 1.00 25.90 212 GLU A O 1
ATOM 1718 N N . LEU A 1 213 ? 43.102 17.976 105.331 1.00 22.54 213 LEU A N 1
ATOM 1719 C CA . LEU A 1 213 ? 44.552 17.802 105.414 1.00 19.48 213 LEU A CA 1
ATOM 1720 C C . LEU A 1 213 ? 45.269 18.978 104.754 1.00 23.18 213 LEU A C 1
ATOM 1721 O O . LEU A 1 213 ? 44.674 19.698 103.942 1.00 22.26 213 LEU A O 1
ATOM 1726 N N . LYS A 1 214 ? 46.540 19.164 105.117 1.00 25.99 214 LYS A N 1
ATOM 1727 C CA . LYS A 1 214 ? 47.382 20.205 104.529 1.00 28.37 214 LYS A CA 1
ATOM 1728 C C . LYS A 1 214 ? 47.909 19.647 103.208 1.00 26.82 214 LYS A C 1
ATOM 1729 O O . LYS A 1 214 ? 48.193 18.451 103.099 1.00 28.06 214 LYS A O 1
ATOM 1735 N N . GLN A 1 215 ? 48.043 20.505 102.207 1.00 26.07 215 GLN A N 1
ATOM 1736 C CA . GLN A 1 215 ? 48.523 20.075 100.894 1.00 29.87 215 GLN A CA 1
ATOM 1737 C C . GLN A 1 215 ? 49.826 19.269 100.917 1.00 30.38 215 GLN A C 1
ATOM 1738 O O . GLN A 1 215 ? 50.001 18.337 100.121 1.00 25.31 215 GLN A O 1
ATOM 1744 N N . THR A 1 216 ? 50.756 19.629 101.800 1.00 26.16 216 THR A N 1
ATOM 1745 C CA . THR A 1 216 ? 52.011 18.882 101.847 1.00 29.53 216 THR A CA 1
ATOM 1746 C C . THR A 1 216 ? 51.776 17.436 102.286 1.00 26.68 216 THR A C 1
ATOM 1747 O O . THR A 1 216 ? 52.434 16.518 101.794 1.00 27.76 216 THR A O 1
ATOM 1751 N N . GLU A 1 217 ? 50.830 17.228 103.197 1.00 23.74 217 GLU A N 1
ATOM 1752 C CA . GLU A 1 217 ? 50.563 15.874 103.654 1.00 27.03 217 GLU A CA 1
ATOM 1753 C C . GLU A 1 217 ? 49.896 15.039 102.571 1.00 24.92 217 GLU A C 1
ATOM 1754 O O . GLU A 1 217 ? 50.224 13.870 102.389 1.00 25.06 217 GLU A O 1
ATOM 1760 N N . ILE A 1 218 ? 48.958 15.643 101.854 1.00 19.98 218 ILE A N 1
ATOM 1761 C CA . ILE A 1 218 ? 48.272 14.946 100.784 1.00 24.63 218 ILE A CA 1
ATOM 1762 C C . ILE A 1 218 ? 49.282 14.484 99.733 1.00 27.85 218 ILE A C 1
ATOM 1763 O O . ILE A 1 218 ? 49.256 13.326 99.315 1.00 29.30 218 ILE A O 1
ATOM 1768 N N . LEU A 1 219 ? 50.176 15.385 99.325 1.00 25.95 219 LEU A N 1
ATOM 1769 C CA . LEU A 1 219 ? 51.189 15.065 98.328 1.00 27.36 219 LEU A CA 1
ATOM 1770 C C . LEU A 1 219 ? 52.120 13.979 98.833 1.00 28.44 219 LEU A C 1
ATOM 1771 O O . LEU A 1 219 ? 52.506 13.081 98.087 1.00 27.77 219 LEU A O 1
ATOM 1776 N N . ARG A 1 220 ? 52.480 14.060 100.106 1.00 26.23 220 ARG A N 1
ATOM 1777 C CA . ARG A 1 220 ? 53.357 13.058 100.680 1.00 30.23 220 ARG A CA 1
ATOM 1778 C C . ARG A 1 220 ? 52.670 11.690 100.657 1.00 31.52 220 ARG A C 1
ATOM 1779 O O . ARG A 1 220 ? 53.346 10.655 100.623 1.00 31.70 220 ARG A O 1
ATOM 1787 N N . ILE A 1 221 ? 51.337 11.674 100.669 1.00 28.25 221 ILE A N 1
ATOM 1788 C CA . ILE A 1 221 ? 50.610 10.405 100.639 1.00 25.27 221 ILE A CA 1
ATOM 1789 C C . ILE A 1 221 ? 50.426 9.902 99.220 1.00 19.67 221 ILE A C 1
ATOM 1790 O O . ILE A 1 221 ? 50.560 8.711 98.972 1.00 25.00 221 ILE A O 1
ATOM 1795 N N . LEU A 1 222 ? 50.131 10.807 98.292 1.00 16.34 222 LEU A N 1
ATOM 1796 C CA . LEU A 1 222 ? 49.947 10.425 96.894 1.00 22.01 222 LEU A CA 1
ATOM 1797 C C . LEU A 1 222 ? 51.224 9.835 96.303 1.00 26.72 222 LEU A C 1
ATOM 1798 O O . LEU A 1 222 ? 51.175 8.840 95.584 1.00 26.59 222 LEU A O 1
ATOM 1803 N N . GLU A 1 223 ? 52.360 10.457 96.607 1.00 25.44 223 GLU A N 1
ATOM 1804 C CA . GLU A 1 223 ? 53.661 10.004 96.113 1.00 33.24 223 GLU A CA 1
ATOM 1805 C C . GLU A 1 223 ? 53.989 8.621 96.660 1.00 28.83 223 GLU A C 1
ATOM 1806 O O . GLU A 1 223 ? 54.481 7.762 95.940 1.00 33.94 223 GLU A O 1
ATOM 1812 N N . ARG A 1 224 ? 53.683 8.413 97.933 1.00 28.58 224 ARG A N 1
ATOM 1813 C CA . ARG A 1 224 ? 53.920 7.158 98.604 1.00 26.34 224 ARG A CA 1
ATOM 1814 C C . ARG A 1 224 ? 53.103 6.040 97.981 1.00 30.05 224 ARG A C 1
ATOM 1815 O O . ARG A 1 224 ? 53.450 4.872 98.133 1.00 34.84 224 ARG A O 1
ATOM 1823 N N . PHE A 1 225 ? 52.023 6.377 97.281 1.00 24.24 225 PHE A N 1
ATOM 1824 C CA . PHE A 1 225 ? 51.215 5.332 96.643 1.00 25.75 225 PHE A CA 1
ATOM 1825 C C . PHE A 1 225 ? 51.225 5.482 95.139 1.00 24.18 225 PHE A C 1
ATOM 1826 O O . PHE A 1 225 ? 50.349 4.971 94.447 1.00 24.04 225 PHE A O 1
ATOM 1834 N N . ASP A 1 226 ? 52.226 6.193 94.634 1.00 26.36 226 ASP A N 1
ATOM 1835 C CA . ASP A 1 226 ? 52.368 6.419 93.200 1.00 26.97 226 ASP A CA 1
ATOM 1836 C C . ASP A 1 226 ? 51.152 7.031 92.520 1.00 27.43 226 ASP A C 1
ATOM 1837 O O . ASP A 1 226 ? 50.740 6.598 91.444 1.00 26.27 226 ASP A O 1
ATOM 1842 N N . VAL A 1 227 ? 50.568 8.039 93.147 1.00 30.45 227 VAL A N 1
ATOM 1843 C CA . VAL A 1 227 ? 49.435 8.714 92.539 1.00 30.75 227 VAL A CA 1
ATOM 1844 C C . VAL A 1 227 ? 49.925 10.086 92.061 1.00 27.46 227 VAL A C 1
ATOM 1845 O O . VAL A 1 227 ? 50.437 10.873 92.846 1.00 32.96 227 VAL A O 1
ATOM 1849 N N . ASP A 1 228 ? 49.786 10.356 90.770 1.00 30.67 228 ASP A N 1
ATOM 1850 C CA . ASP A 1 228 ? 50.223 11.631 90.195 1.00 32.30 228 ASP A CA 1
ATOM 1851 C C . ASP A 1 228 ? 49.095 12.672 90.244 1.00 28.38 228 ASP A C 1
ATOM 1852 O O . ASP A 1 228 ? 48.119 12.585 89.503 1.00 31.45 228 ASP A O 1
ATOM 1857 N N . PRO A 1 229 ? 49.229 13.680 91.119 1.00 31.01 229 PRO A N 1
ATOM 1858 C CA . PRO A 1 229 ? 48.226 14.741 91.270 1.00 27.58 229 PRO A CA 1
ATOM 1859 C C . PRO A 1 229 ? 48.136 15.692 90.088 1.00 30.54 229 PRO A C 1
ATOM 1860 O O . PRO A 1 229 ? 47.225 16.527 90.032 1.00 30.04 229 PRO A O 1
ATOM 1864 N N . GLU A 1 230 ? 49.074 15.565 89.150 1.00 32.89 230 GLU A N 1
ATOM 1865 C CA . GLU A 1 230 ? 49.105 16.423 87.973 1.00 31.62 230 GLU A CA 1
ATOM 1866 C C . GLU A 1 230 ? 48.332 15.851 86.810 1.00 33.65 230 GLU A C 1
ATOM 1867 O O . GLU A 1 230 ? 48.251 16.474 85.756 1.00 39.00 230 GLU A O 1
ATOM 1873 N N . LYS A 1 231 ? 47.776 14.660 86.993 1.00 31.61 231 LYS A N 1
ATOM 1874 C CA . LYS A 1 231 ? 46.997 14.010 85.944 1.00 28.89 231 LYS A CA 1
ATOM 1875 C C . LYS A 1 231 ? 45.596 13.820 86.507 1.00 22.90 231 LYS A C 1
ATOM 1876 O O . LYS A 1 231 ? 45.434 13.786 87.716 1.00 24.28 231 LYS A O 1
ATOM 1882 N N . PRO A 1 232 ? 44.574 13.696 85.646 1.00 18.34 232 PRO A N 1
ATOM 1883 C CA . PRO A 1 232 ? 43.199 13.506 86.125 1.00 23.46 232 PRO A CA 1
ATOM 1884 C C . PRO A 1 232 ? 43.034 12.249 87.006 1.00 30.41 232 PRO A C 1
ATOM 1885 O O . PRO A 1 232 ? 43.625 11.200 86.730 1.00 29.22 232 PRO A O 1
ATOM 1889 N N . ILE A 1 233 ? 42.230 12.374 88.060 1.00 21.30 233 ILE A N 1
ATOM 1890 C CA . ILE A 1 233 ? 41.967 11.278 88.980 1.00 23.21 233 ILE A CA 1
ATOM 1891 C C . ILE A 1 233 ? 40.472 10.998 89.191 1.00 19.69 233 ILE A C 1
ATOM 1892 O O . ILE A 1 233 ? 39.725 11.898 89.555 1.00 15.66 233 ILE A O 1
ATOM 1897 N N . ILE A 1 234 ? 40.034 9.766 88.928 1.00 21.66 234 ILE A N 1
ATOM 1898 C CA . ILE A 1 234 ? 38.644 9.378 89.204 1.00 17.44 234 ILE A CA 1
ATOM 1899 C C . ILE A 1 234 ? 38.737 8.280 90.262 1.00 22.96 234 ILE A C 1
ATOM 1900 O O . ILE A 1 234 ? 39.632 7.414 90.230 1.00 19.46 234 ILE A O 1
ATOM 1905 N N . THR A 1 235 ? 37.812 8.318 91.214 1.00 22.18 235 THR A N 1
ATOM 1906 C CA . THR A 1 235 ? 37.857 7.407 92.345 1.00 15.20 235 THR A CA 1
ATOM 1907 C C . THR A 1 235 ? 36.549 6.804 92.832 1.00 20.52 235 THR A C 1
ATOM 1908 O O . THR A 1 235 ? 35.470 7.408 92.719 1.00 18.30 235 THR A O 1
ATOM 1912 N N . GLN A 1 236 ? 36.666 5.597 93.376 1.00 13.19 236 GLN A N 1
ATOM 1913 C CA . GLN A 1 236 ? 35.541 4.944 94.006 1.00 15.23 236 GLN A CA 1
ATOM 1914 C C . GLN A 1 236 ? 36.060 4.264 95.251 1.00 16.41 236 GLN A C 1
ATOM 1915 O O . GLN A 1 236 ? 36.957 3.405 95.174 1.00 17.15 236 GLN A O 1
ATOM 1921 N N . VAL A 1 237 ? 35.542 4.673 96.407 1.00 14.37 237 VAL A N 1
ATOM 1922 C CA . VAL A 1 237 ? 35.948 4.003 97.615 1.00 15.11 237 VAL A CA 1
ATOM 1923 C C . VAL A 1 237 ? 34.765 3.156 98.051 1.00 22.78 237 VAL A C 1
ATOM 1924 O O . VAL A 1 237 ? 33.623 3.609 98.128 1.00 22.50 237 VAL A O 1
ATOM 1928 N N . SER A 1 238 ? 35.061 1.885 98.272 1.00 19.73 238 SER A N 1
ATOM 1929 C CA . SER A 1 238 ? 34.066 0.928 98.632 1.00 24.40 238 SER A CA 1
ATOM 1930 C C . SER A 1 238 ? 34.728 -0.362 99.082 1.00 27.50 238 SER A C 1
ATOM 1931 O O . SER A 1 238 ? 35.896 -0.607 98.800 1.00 24.92 238 SER A O 1
ATOM 1934 N N . ARG A 1 239 ? 33.981 -1.199 99.795 1.00 25.70 239 ARG A N 1
ATOM 1935 C CA . ARG A 1 239 ? 34.491 -2.505 100.204 1.00 27.46 239 ARG A CA 1
ATOM 1936 C C . ARG A 1 239 ? 34.419 -3.444 99.007 1.00 23.91 239 ARG A C 1
ATOM 1937 O O . ARG A 1 239 ? 33.431 -3.431 98.272 1.00 14.13 239 ARG A O 1
ATOM 1945 N N . PHE A 1 240 ? 35.455 -4.251 98.791 1.00 20.28 240 PHE A N 1
ATOM 1946 C CA . PHE A 1 240 ? 35.479 -5.064 97.590 1.00 26.18 240 PHE A CA 1
ATOM 1947 C C . PHE A 1 240 ? 34.401 -6.142 97.721 1.00 31.04 240 PHE A C 1
ATOM 1948 O O . PHE A 1 240 ? 34.441 -6.984 98.617 1.00 25.65 240 PHE A O 1
ATOM 1956 N N . ASP A 1 241 ? 33.439 -6.092 96.805 1.00 30.85 241 ASP A N 1
ATOM 1957 C CA . ASP A 1 241 ? 32.291 -6.983 96.819 1.00 31.65 241 ASP A CA 1
ATOM 1958 C C . ASP A 1 241 ? 31.746 -6.974 95.384 1.00 32.21 241 ASP A C 1
ATOM 1959 O O . ASP A 1 241 ? 31.991 -6.038 94.628 1.00 39.89 241 ASP A O 1
ATOM 1964 N N . PRO A 1 242 ? 31.007 -8.016 94.987 1.00 28.41 242 PRO A N 1
ATOM 1965 C CA . PRO A 1 242 ? 30.461 -8.085 93.623 1.00 23.09 242 PRO A CA 1
ATOM 1966 C C . PRO A 1 242 ? 29.313 -7.157 93.220 1.00 25.78 242 PRO A C 1
ATOM 1967 O O . PRO A 1 242 ? 29.017 -7.013 92.027 1.00 26.69 242 PRO A O 1
ATOM 1971 N N . TRP A 1 243 ? 28.677 -6.507 94.185 1.00 24.91 243 TRP A N 1
ATOM 1972 C CA . TRP A 1 243 ? 27.541 -5.632 93.864 1.00 24.00 243 TRP A CA 1
ATOM 1973 C C . TRP A 1 243 ? 27.839 -4.167 94.138 1.00 21.73 243 TRP A C 1
ATOM 1974 O O . TRP A 1 243 ? 26.960 -3.404 94.531 1.00 20.41 243 TRP A O 1
ATOM 1985 N N . LYS A 1 244 ? 29.087 -3.782 93.920 1.00 21.09 244 LYS A N 1
ATOM 1986 C CA . LYS A 1 244 ? 29.512 -2.410 94.152 1.00 20.54 244 LYS A CA 1
ATOM 1987 C C . LYS A 1 244 ? 29.892 -1.692 92.865 1.00 19.67 244 LYS A C 1
ATOM 1988 O O . LYS A 1 244 ? 30.392 -0.569 92.914 1.00 21.33 244 LYS A O 1
ATOM 1994 N N . GLY A 1 245 ? 29.676 -2.353 91.727 1.00 18.46 245 GLY A N 1
ATOM 1995 C CA . GLY A 1 245 ? 30.008 -1.775 90.427 1.00 15.21 245 GLY A CA 1
ATOM 1996 C C . GLY A 1 245 ? 31.497 -1.581 90.181 1.00 13.74 245 GLY A C 1
ATOM 1997 O O . GLY A 1 245 ? 31.902 -0.783 89.338 1.00 18.63 245 GLY A O 1
ATOM 1998 N N . ILE A 1 246 ? 32.332 -2.310 90.907 1.00 14.69 246 ILE A N 1
ATOM 1999 C CA . ILE A 1 246 ? 33.768 -2.169 90.719 1.00 15.40 246 ILE A CA 1
ATOM 2000 C C . ILE A 1 246 ? 34.205 -2.444 89.271 1.00 19.63 246 ILE A C 1
ATOM 2001 O O . ILE A 1 246 ? 35.020 -1.709 88.718 1.00 18.09 246 ILE A O 1
ATOM 2006 N N . PHE A 1 247 ? 33.667 -3.492 88.656 1.00 19.89 247 PHE A N 1
ATOM 2007 C CA . PHE A 1 247 ? 34.011 -3.798 87.274 1.00 18.02 247 PHE A CA 1
ATOM 2008 C C . PHE A 1 247 ? 33.400 -2.739 86.353 1.00 21.75 247 PHE A C 1
ATOM 2009 O O . PHE A 1 247 ? 33.991 -2.394 85.320 1.00 24.26 247 PHE A O 1
ATOM 2017 N N . ASP A 1 248 ? 32.230 -2.205 86.711 1.00 16.77 248 ASP A N 1
ATOM 2018 C CA . ASP A 1 248 ? 31.662 -1.147 85.874 1.00 18.94 248 ASP A CA 1
ATOM 2019 C C . ASP A 1 248 ? 32.613 0.068 85.911 1.00 14.22 248 ASP A C 1
ATOM 2020 O O . ASP A 1 248 ? 32.912 0.650 84.880 1.00 18.99 248 ASP A O 1
ATOM 2025 N N . VAL A 1 249 ? 33.105 0.431 87.095 1.00 16.15 249 VAL A N 1
ATOM 2026 C CA . VAL A 1 249 ? 34.015 1.575 87.233 1.00 17.41 249 VAL A CA 1
ATOM 2027 C C . VAL A 1 249 ? 35.313 1.365 86.427 1.00 22.02 249 VAL A C 1
ATOM 2028 O O . VAL A 1 249 ? 35.855 2.300 85.815 1.00 18.24 249 VAL A O 1
ATOM 2032 N N . ILE A 1 250 ? 35.816 0.141 86.431 1.00 18.85 250 ILE A N 1
ATOM 2033 C CA . ILE A 1 250 ? 37.010 -0.159 85.667 1.00 21.68 250 ILE A CA 1
ATOM 2034 C C . ILE A 1 250 ? 36.715 0.110 84.189 1.00 25.52 250 ILE A C 1
ATOM 2035 O O . ILE A 1 250 ? 37.521 0.738 83.492 1.00 22.83 250 ILE A O 1
ATOM 2040 N N . GLU A 1 251 ? 35.556 -0.359 83.727 1.00 20.95 251 GLU A N 1
ATOM 2041 C CA . GLU A 1 251 ? 35.141 -0.155 82.351 1.00 24.12 251 GLU A CA 1
ATOM 2042 C C . GLU A 1 251 ? 34.972 1.326 82.074 1.00 26.88 251 GLU A C 1
ATOM 2043 O O . GLU A 1 251 ? 35.410 1.806 81.035 1.00 29.94 251 GLU A O 1
ATOM 2049 N N . ILE A 1 252 ? 34.335 2.050 82.999 1.00 28.06 252 ILE A N 1
ATOM 2050 C CA . ILE A 1 252 ? 34.123 3.488 82.818 1.00 22.89 252 ILE A CA 1
ATOM 2051 C C . ILE A 1 252 ? 35.480 4.160 82.642 1.00 23.55 252 ILE A C 1
ATOM 2052 O O . ILE A 1 252 ? 35.691 4.979 81.738 1.00 21.63 252 ILE A O 1
ATOM 2057 N N . TYR A 1 253 ? 36.404 3.794 83.516 1.00 21.07 253 TYR A N 1
ATOM 2058 C CA . TYR A 1 253 ? 37.757 4.321 83.469 1.00 22.90 253 TYR A CA 1
ATOM 2059 C C . TYR A 1 253 ? 38.429 4.076 82.112 1.00 20.25 253 TYR A C 1
ATOM 2060 O O . TYR A 1 253 ? 39.099 4.954 81.587 1.00 21.85 253 TYR A O 1
ATOM 2069 N N . ARG A 1 254 ? 38.258 2.882 81.558 1.00 26.07 254 ARG A N 1
ATOM 2070 C CA . ARG A 1 254 ? 38.866 2.551 80.271 1.00 30.15 254 ARG A CA 1
ATOM 2071 C C . ARG A 1 254 ? 38.261 3.337 79.126 1.00 29.94 254 ARG A C 1
ATOM 2072 O O . ARG A 1 254 ? 38.967 3.691 78.188 1.00 33.23 254 ARG A O 1
ATOM 2080 N N . LYS A 1 255 ? 36.957 3.602 79.199 1.00 33.93 255 LYS A N 1
ATOM 2081 C CA . LYS A 1 255 ? 36.289 4.390 78.166 1.00 34.41 255 LYS A CA 1
ATOM 2082 C C . LYS A 1 255 ? 36.886 5.788 78.252 1.00 30.81 255 LYS A C 1
ATOM 2083 O O . LYS A 1 255 ? 37.414 6.310 77.276 1.00 35.37 255 LYS A O 1
ATOM 2089 N N . VAL A 1 256 ? 36.825 6.373 79.442 1.00 24.18 256 VAL A N 1
ATOM 2090 C CA . VAL A 1 256 ? 37.362 7.712 79.668 1.00 24.53 256 VAL A CA 1
ATOM 2091 C C . VAL A 1 256 ? 38.823 7.848 79.230 1.00 24.95 256 VAL A C 1
ATOM 2092 O O . VAL A 1 256 ? 39.216 8.883 78.688 1.00 25.29 256 VAL A O 1
ATOM 2096 N N . LYS A 1 257 ? 39.614 6.801 79.459 1.00 24.32 257 LYS A N 1
ATOM 2097 C CA . LYS A 1 257 ? 41.036 6.814 79.121 1.00 22.88 257 LYS A CA 1
ATOM 2098 C C . LYS A 1 257 ? 41.269 6.909 77.617 1.00 27.95 257 LYS A C 1
ATOM 2099 O O . LYS A 1 257 ? 42.314 7.373 77.173 1.00 26.13 257 LYS A O 1
ATOM 2105 N N . GLU A 1 258 ? 40.305 6.456 76.832 1.00 29.32 258 GLU A N 1
ATOM 2106 C CA . GLU A 1 258 ? 40.440 6.552 75.392 1.00 33.97 258 GLU A CA 1
ATOM 2107 C C . GLU A 1 258 ? 40.546 8.030 74.992 1.00 37.49 258 GLU A C 1
ATOM 2108 O O . GLU A 1 258 ? 41.204 8.361 74.009 1.00 33.09 258 GLU A O 1
ATOM 2114 N N . LYS A 1 259 ? 39.914 8.917 75.761 1.00 30.56 259 LYS A N 1
ATOM 2115 C CA . LYS A 1 259 ? 39.967 10.341 75.450 1.00 31.71 259 LYS A CA 1
ATOM 2116 C C . LYS A 1 259 ? 40.846 11.160 76.389 1.00 29.24 259 LYS A C 1
ATOM 2117 O O . LYS A 1 259 ? 41.265 12.258 76.041 1.00 34.19 259 LYS A O 1
ATOM 2123 N N . ILE A 1 260 ? 41.141 10.614 77.566 1.00 29.37 260 ILE A N 1
ATOM 2124 C CA . ILE A 1 260 ? 41.984 11.291 78.546 1.00 23.40 260 ILE A CA 1
ATOM 2125 C C . ILE A 1 260 ? 43.027 10.275 79.031 1.00 30.88 260 ILE A C 1
ATOM 2126 O O . ILE A 1 260 ? 43.001 9.823 80.179 1.00 27.37 260 ILE A O 1
ATOM 2131 N N . PRO A 1 261 ? 43.975 9.918 78.142 1.00 33.86 261 PRO A N 1
ATOM 2132 C CA . PRO A 1 261 ? 45.071 8.961 78.351 1.00 34.98 261 PRO A CA 1
ATOM 2133 C C . PRO A 1 261 ? 45.845 9.014 79.675 1.00 30.10 261 PRO A C 1
ATOM 2134 O O . PRO A 1 261 ? 46.355 7.992 80.139 1.00 31.19 261 PRO A O 1
ATOM 2138 N N . GLY A 1 262 ? 45.933 10.189 80.283 1.00 23.47 262 GLY A N 1
ATOM 2139 C CA . GLY A 1 262 ? 46.641 10.293 81.543 1.00 15.84 262 GLY A CA 1
ATOM 2140 C C . GLY A 1 262 ? 45.752 10.025 82.752 1.00 22.99 262 GLY A C 1
ATOM 2141 O O . GLY A 1 262 ? 46.240 10.009 83.890 1.00 19.08 262 GLY A O 1
ATOM 2142 N N . VAL A 1 263 ? 44.458 9.801 82.526 1.00 17.78 263 VAL A N 1
ATOM 2143 C CA . VAL A 1 263 ? 43.542 9.560 83.641 1.00 22.11 263 VAL A CA 1
ATOM 2144 C C . VAL A 1 263 ? 43.936 8.357 84.500 1.00 22.40 263 VAL A C 1
ATOM 2145 O O . VAL A 1 263 ? 44.351 7.312 83.993 1.00 27.83 263 VAL A O 1
ATOM 2149 N N . GLN A 1 264 ? 43.804 8.524 85.809 1.00 15.10 264 GLN A N 1
ATOM 2150 C CA . GLN A 1 264 ? 44.149 7.486 86.777 1.00 17.56 264 GLN A CA 1
ATOM 2151 C C . GLN A 1 264 ? 42.895 7.054 87.512 1.00 17.28 264 GLN A C 1
ATOM 2152 O O . GLN A 1 264 ? 42.031 7.872 87.766 1.00 20.37 264 GLN A O 1
ATOM 2158 N N . LEU A 1 265 ? 42.805 5.774 87.866 1.00 18.86 265 LEU A N 1
ATOM 2159 C CA . LEU A 1 265 ? 41.657 5.259 88.612 1.00 10.06 265 LEU A CA 1
ATOM 2160 C C . LEU A 1 265 ? 42.063 4.753 89.991 1.00 15.69 265 LEU A C 1
ATOM 2161 O O . LEU A 1 265 ? 42.933 3.894 90.114 1.00 18.61 265 LEU A O 1
ATOM 2166 N N . LEU A 1 266 ? 41.434 5.265 91.037 1.00 19.93 266 LEU A N 1
ATOM 2167 C CA . LEU A 1 266 ? 41.754 4.794 92.381 1.00 18.39 266 LEU A CA 1
ATOM 2168 C C . LEU A 1 266 ? 40.583 3.980 92.929 1.00 18.96 266 LEU A C 1
ATOM 2169 O O . LEU A 1 266 ? 39.479 4.495 93.046 1.00 23.32 266 LEU A O 1
ATOM 2174 N N . LEU A 1 267 ? 40.830 2.702 93.212 1.00 15.58 267 LEU A N 1
ATOM 2175 C CA . LEU A 1 267 ? 39.835 1.795 93.771 1.00 13.75 267 LEU A CA 1
ATOM 2176 C C . LEU A 1 267 ? 40.333 1.618 95.207 1.00 20.42 267 LEU A C 1
ATOM 2177 O O . LEU A 1 267 ? 41.330 0.932 95.463 1.00 13.72 267 LEU A O 1
ATOM 2182 N N . VAL A 1 268 ? 39.633 2.270 96.127 1.00 9.61 268 VAL A N 1
ATOM 2183 C CA . VAL A 1 268 ? 39.994 2.296 97.535 1.00 18.26 268 VAL A CA 1
ATOM 2184 C C . VAL A 1 268 ? 39.064 1.489 98.441 1.00 21.61 268 VAL A C 1
ATOM 2185 O O . VAL A 1 268 ? 37.846 1.619 98.365 1.00 18.93 268 VAL A O 1
ATOM 2189 N N . GLY A 1 269 ? 39.644 0.674 99.312 1.00 22.94 269 GLY A N 1
ATOM 2190 C CA . GLY A 1 269 ? 38.829 -0.122 100.203 1.00 19.27 269 GLY A CA 1
ATOM 2191 C C . GLY A 1 269 ? 39.546 -0.654 101.425 1.00 26.23 269 GLY A C 1
ATOM 2192 O O . GLY A 1 269 ? 40.698 -1.100 101.359 1.00 29.24 269 GLY A O 1
ATOM 2193 N N . VAL A 1 270 ? 38.863 -0.601 102.561 1.00 26.38 270 VAL A N 1
ATOM 2194 C CA . VAL A 1 270 ? 39.417 -1.114 103.807 1.00 25.17 270 VAL A CA 1
ATOM 2195 C C . VAL A 1 270 ? 38.512 -2.266 104.233 1.00 30.71 270 VAL A C 1
ATOM 2196 O O . VAL A 1 270 ? 37.288 -2.117 104.296 1.00 33.95 270 VAL A O 1
ATOM 2200 N N . MET A 1 271 ? 39.102 -3.425 104.502 1.00 32.71 271 MET A N 1
ATOM 2201 C CA . MET A 1 271 ? 38.310 -4.592 104.872 1.00 34.02 271 MET A CA 1
ATOM 2202 C C . MET A 1 271 ? 38.990 -5.409 105.951 1.00 38.93 271 MET A C 1
ATOM 2203 O O . MET A 1 271 ? 40.223 -5.508 106.002 1.00 36.54 271 MET A O 1
ATOM 2208 N N . ALA A 1 272 ? 38.170 -6.006 106.806 1.00 43.09 272 ALA A N 1
ATOM 2209 C CA . ALA A 1 272 ? 38.667 -6.832 107.893 1.00 43.52 272 ALA A CA 1
ATOM 2210 C C . ALA A 1 272 ? 39.286 -8.088 107.299 1.00 47.64 272 ALA A C 1
ATOM 2211 O O . ALA A 1 272 ? 38.930 -8.500 106.196 1.00 46.56 272 ALA A O 1
ATOM 2213 N N . HIS A 1 273 ? 40.225 -8.686 108.024 1.00 51.29 273 HIS A N 1
ATOM 2214 C CA . HIS A 1 273 ? 40.873 -9.901 107.555 1.00 53.81 273 HIS A CA 1
ATOM 2215 C C . HIS A 1 273 ? 39.797 -10.981 107.514 1.00 50.94 273 HIS A C 1
ATOM 2216 O O . HIS A 1 273 ? 39.854 -11.901 106.707 1.00 47.87 273 HIS A O 1
ATOM 2223 N N . ASP A 1 274 ? 38.806 -10.833 108.388 1.00 51.97 274 ASP A N 1
ATOM 2224 C CA . ASP A 1 274 ? 37.691 -11.771 108.498 1.00 53.89 274 ASP A CA 1
ATOM 2225 C C . ASP A 1 274 ? 36.666 -11.532 107.388 1.00 48.82 274 ASP A C 1
ATOM 2226 O O . ASP A 1 274 ? 35.468 -11.646 107.605 1.00 48.41 274 ASP A O 1
ATOM 2231 N N . ASP A 1 275 ? 37.143 -11.204 106.193 1.00 47.80 275 ASP A N 1
ATOM 2232 C CA . ASP A 1 275 ? 36.251 -10.954 105.065 1.00 43.81 275 ASP A CA 1
ATOM 2233 C C . ASP A 1 275 ? 36.785 -11.604 103.788 1.00 42.93 275 ASP A C 1
ATOM 2234 O O . ASP A 1 275 ? 37.059 -10.924 102.802 1.00 40.83 275 ASP A O 1
ATOM 2239 N N . PRO A 1 276 ? 36.925 -12.938 103.792 1.00 44.52 276 PRO A N 1
ATOM 2240 C CA . PRO A 1 276 ? 37.426 -13.708 102.652 1.00 44.49 276 PRO A CA 1
ATOM 2241 C C . PRO A 1 276 ? 36.777 -13.338 101.325 1.00 41.52 276 PRO A C 1
ATOM 2242 O O . PRO A 1 276 ? 37.468 -13.112 100.337 1.00 46.97 276 PRO A O 1
ATOM 2246 N N . GLU A 1 277 ? 35.451 -13.278 101.303 1.00 38.27 277 GLU A N 1
ATOM 2247 C CA . GLU A 1 277 ? 34.738 -12.939 100.077 1.00 40.96 277 GLU A CA 1
ATOM 2248 C C . GLU A 1 277 ? 35.269 -11.616 99.527 1.00 35.07 277 GLU A C 1
ATOM 2249 O O . GLU A 1 277 ? 35.422 -11.442 98.312 1.00 29.92 277 GLU A O 1
ATOM 2255 N N . GLY A 1 278 ? 35.556 -10.691 100.438 1.00 33.65 278 GLY A N 1
ATOM 2256 C CA . GLY A 1 278 ? 36.072 -9.391 100.052 1.00 30.46 278 GLY A CA 1
ATOM 2257 C C . GLY A 1 278 ? 37.453 -9.527 99.454 1.00 26.41 278 GLY A C 1
ATOM 2258 O O . GLY A 1 278 ? 37.710 -9.002 98.374 1.00 23.72 278 GLY A O 1
ATOM 2259 N N . TRP A 1 279 ? 38.339 -10.256 100.128 1.00 25.97 279 TRP A N 1
ATOM 2260 C CA . TRP A 1 279 ? 39.690 -10.424 99.607 1.00 27.53 279 TRP A CA 1
ATOM 2261 C C . TRP A 1 279 ? 39.696 -11.219 98.318 1.00 25.13 279 TRP A C 1
ATOM 2262 O O . TRP A 1 279 ? 40.523 -10.974 97.447 1.00 35.17 279 TRP A O 1
ATOM 2273 N N . ILE A 1 280 ? 38.756 -12.150 98.181 1.00 23.53 280 ILE A N 1
ATOM 2274 C CA . ILE A 1 280 ? 38.647 -12.919 96.956 1.00 17.37 280 ILE A CA 1
ATOM 2275 C C . ILE A 1 280 ? 38.323 -11.927 95.834 1.00 25.02 280 ILE A C 1
ATOM 2276 O O . ILE A 1 280 ? 38.958 -11.952 94.769 1.00 28.76 280 ILE A O 1
ATOM 2281 N N . TYR A 1 281 ? 37.352 -11.043 96.068 1.00 13.96 281 TYR A N 1
ATOM 2282 C CA . TYR A 1 281 ? 36.974 -10.078 95.027 1.00 23.07 281 TYR A CA 1
ATOM 2283 C C . TYR A 1 281 ? 38.110 -9.087 94.726 1.00 18.76 281 TYR A C 1
ATOM 2284 O O . TYR A 1 281 ? 38.322 -8.692 93.580 1.00 20.30 281 TYR A O 1
ATOM 2293 N N . PHE A 1 282 ? 38.828 -8.695 95.773 1.00 22.46 282 PHE A N 1
ATOM 2294 C CA . PHE A 1 282 ? 39.990 -7.815 95.650 1.00 22.26 282 PHE A CA 1
ATOM 2295 C C . PHE A 1 282 ? 40.949 -8.484 94.654 1.00 18.43 282 PHE A C 1
ATOM 2296 O O . PHE A 1 282 ? 41.405 -7.849 93.708 1.00 17.94 282 PHE A O 1
ATOM 2304 N N . GLU A 1 283 ? 41.222 -9.777 94.848 1.00 17.72 283 GLU A N 1
ATOM 2305 C CA . GLU A 1 283 ? 42.112 -10.508 93.927 1.00 17.62 283 GLU A CA 1
ATOM 2306 C C . GLU A 1 283 ? 41.598 -10.550 92.495 1.00 17.24 283 GLU A C 1
ATOM 2307 O O . GLU A 1 283 ? 42.378 -10.390 91.550 1.00 23.42 283 GLU A O 1
ATOM 2313 N N . LYS A 1 284 ? 40.292 -10.766 92.330 1.00 24.65 284 LYS A N 1
ATOM 2314 C CA . LYS A 1 284 ? 39.688 -10.819 90.998 1.00 21.02 284 LYS A CA 1
ATOM 2315 C C . LYS A 1 284 ? 39.768 -9.454 90.326 1.00 20.72 284 LYS A C 1
ATOM 2316 O O . LYS A 1 284 ? 39.813 -9.373 89.109 1.00 25.87 284 LYS A O 1
ATOM 2322 N N . THR A 1 285 ? 39.774 -8.384 91.123 1.00 19.23 285 THR A N 1
ATOM 2323 C CA . THR A 1 285 ? 39.860 -7.029 90.584 1.00 18.58 285 THR A CA 1
ATOM 2324 C C . THR A 1 285 ? 41.267 -6.821 90.025 1.00 18.31 285 THR A C 1
ATOM 2325 O O . THR A 1 285 ? 41.451 -6.305 88.922 1.00 17.81 285 THR A O 1
ATOM 2329 N N . LEU A 1 286 ? 42.264 -7.237 90.793 1.00 20.39 286 LEU A N 1
ATOM 2330 C CA . LEU A 1 286 ? 43.632 -7.106 90.337 1.00 18.91 286 LEU A CA 1
ATOM 2331 C C . LEU A 1 286 ? 43.851 -7.910 89.045 1.00 19.20 286 LEU A C 1
ATOM 2332 O O . LEU A 1 286 ? 44.551 -7.465 88.145 1.00 21.87 286 LEU A O 1
ATOM 2337 N N . ARG A 1 287 ? 43.230 -9.080 88.947 1.00 18.61 287 ARG A N 1
ATOM 2338 C CA . ARG A 1 287 ? 43.353 -9.899 87.741 1.00 18.17 287 ARG A CA 1
ATOM 2339 C C . ARG A 1 287 ? 42.758 -9.196 86.519 1.00 24.06 287 ARG A C 1
ATOM 2340 O O . ARG A 1 287 ? 43.338 -9.209 85.434 1.00 26.94 287 ARG A O 1
ATOM 2348 N N . LYS A 1 288 ? 41.594 -8.586 86.715 1.00 24.52 288 LYS A N 1
ATOM 2349 C CA . LYS A 1 288 ? 40.866 -7.876 85.662 1.00 26.33 288 LYS A CA 1
ATOM 2350 C C . LYS A 1 288 ? 41.692 -6.688 85.183 1.00 23.25 288 LYS A C 1
ATOM 2351 O O . LYS A 1 288 ? 41.875 -6.475 83.988 1.00 26.43 288 LYS A O 1
ATOM 2357 N N . ILE A 1 289 ? 42.199 -5.918 86.131 1.00 20.80 289 ILE A N 1
ATOM 2358 C CA . ILE A 1 289 ? 42.980 -4.742 85.807 1.00 23.08 289 ILE A CA 1
ATOM 2359 C C . ILE A 1 289 ? 44.256 -5.087 85.065 1.00 26.82 289 ILE A C 1
ATOM 2360 O O . ILE A 1 289 ? 44.656 -4.373 84.142 1.00 29.42 289 ILE A O 1
ATOM 2365 N N . GLY A 1 290 ? 44.884 -6.189 85.469 1.00 23.25 290 GLY A N 1
ATOM 2366 C CA . GLY A 1 290 ? 46.112 -6.617 84.833 1.00 20.32 290 GLY A CA 1
ATOM 2367 C C . GLY A 1 290 ? 47.241 -5.652 85.146 1.00 23.82 290 GLY A C 1
ATOM 2368 O O . GLY A 1 290 ? 47.255 -5.031 86.207 1.00 19.63 290 GLY A O 1
ATOM 2369 N N . GLU A 1 291 ? 48.174 -5.498 84.217 1.00 18.23 291 GLU A N 1
ATOM 2370 C CA . GLU A 1 291 ? 49.312 -4.621 84.440 1.00 24.04 291 GLU A CA 1
ATOM 2371 C C . GLU A 1 291 ? 49.147 -3.153 84.058 1.00 21.95 291 GLU A C 1
ATOM 2372 O O . GLU A 1 291 ? 50.132 -2.482 83.755 1.00 23.19 291 GLU A O 1
ATOM 2378 N N . ASP A 1 292 ? 47.911 -2.653 84.062 1.00 18.94 292 ASP A N 1
ATOM 2379 C CA . ASP A 1 292 ? 47.690 -1.243 83.782 1.00 19.05 292 ASP A CA 1
ATOM 2380 C C . ASP A 1 292 ? 47.878 -0.578 85.143 1.00 19.11 292 ASP A C 1
ATOM 2381 O O . ASP A 1 292 ? 46.994 -0.615 85.989 1.00 19.98 292 ASP A O 1
ATOM 2386 N N . TYR A 1 293 ? 49.041 0.016 85.369 1.00 20.61 293 TYR A N 1
ATOM 2387 C CA . TYR A 1 293 ? 49.299 0.630 86.651 1.00 15.31 293 TYR A CA 1
ATOM 2388 C C . TYR A 1 293 ? 48.752 2.028 86.888 1.00 21.30 293 TYR A C 1
ATOM 2389 O O . TYR A 1 293 ? 49.040 2.628 87.929 1.00 18.01 293 TYR A O 1
ATOM 2398 N N . ASP A 1 294 ? 47.993 2.557 85.930 1.00 14.83 294 ASP A N 1
ATOM 2399 C CA . ASP A 1 294 ? 47.348 3.848 86.136 1.00 22.50 294 ASP A CA 1
ATOM 2400 C C . ASP A 1 294 ? 46.125 3.577 87.034 1.00 25.19 294 ASP A C 1
ATOM 2401 O O . ASP A 1 294 ? 45.474 4.507 87.519 1.00 26.34 294 ASP A O 1
ATOM 2406 N N . VAL A 1 295 ? 45.804 2.297 87.227 1.00 18.67 295 VAL A N 1
ATOM 2407 C CA . VAL A 1 295 ? 44.712 1.930 88.123 1.00 20.21 295 VAL A CA 1
ATOM 2408 C C . VAL A 1 295 ? 45.415 1.543 89.417 1.00 21.77 295 VAL A C 1
ATOM 2409 O O . VAL A 1 295 ? 46.296 0.671 89.400 1.00 20.15 295 VAL A O 1
ATOM 2413 N N . LYS A 1 296 ? 45.035 2.182 90.522 1.00 16.02 296 LYS A N 1
ATOM 2414 C CA . LYS A 1 296 ? 45.639 1.904 91.818 1.00 13.50 296 LYS A CA 1
ATOM 2415 C C . LYS A 1 296 ? 44.630 1.223 92.740 1.00 19.18 296 LYS A C 1
ATOM 2416 O O . LYS A 1 296 ? 43.555 1.760 92.994 1.00 22.41 296 LYS A O 1
ATOM 2422 N N . VAL A 1 297 ? 44.960 0.032 93.229 1.00 18.76 297 VAL A N 1
ATOM 2423 C CA . VAL A 1 297 ? 44.068 -0.668 94.133 1.00 13.57 297 VAL A CA 1
ATOM 2424 C C . VAL A 1 297 ? 44.645 -0.376 95.503 1.00 17.19 297 VAL A C 1
ATOM 2425 O O . VAL A 1 297 ? 45.728 -0.850 95.864 1.00 19.54 297 VAL A O 1
ATOM 2429 N N . LEU A 1 298 ? 43.911 0.415 96.269 1.00 14.47 298 LEU A N 1
ATOM 2430 C CA . LEU A 1 298 ? 44.375 0.873 97.564 1.00 12.91 298 LEU A CA 1
ATOM 2431 C C . LEU A 1 298 ? 43.587 0.328 98.748 1.00 20.85 298 LEU A C 1
ATOM 2432 O O . LEU A 1 298 ? 42.410 0.666 98.949 1.00 21.88 298 LEU A O 1
ATOM 2437 N N . THR A 1 299 ? 44.246 -0.507 99.546 1.00 22.18 299 THR A N 1
ATOM 2438 C CA . THR A 1 299 ? 43.597 -1.117 100.694 1.00 19.80 299 THR A CA 1
ATOM 2439 C C . THR A 1 299 ? 44.476 -1.139 101.934 1.00 21.57 299 THR A C 1
ATOM 2440 O O . THR A 1 299 ? 45.652 -0.778 101.901 1.00 21.95 299 THR A O 1
ATOM 2444 N N . ASN A 1 300 ? 43.891 -1.581 103.036 1.00 20.79 300 ASN A N 1
ATOM 2445 C CA . ASN A 1 300 ? 44.616 -1.685 104.283 1.00 26.39 300 ASN A CA 1
ATOM 2446 C C . ASN A 1 300 ? 45.590 -2.875 104.275 1.00 30.28 300 ASN A C 1
ATOM 2447 O O . ASN A 1 300 ? 46.331 -3.074 105.239 1.00 26.64 300 ASN A O 1
ATOM 2452 N N . LEU A 1 301 ? 45.582 -3.663 103.195 1.00 29.26 301 LEU A N 1
ATOM 2453 C CA . LEU A 1 301 ? 46.512 -4.783 103.079 1.00 26.49 301 LEU A CA 1
ATOM 2454 C C . LEU A 1 301 ? 47.884 -4.138 102.948 1.00 28.38 301 LEU A C 1
ATOM 2455 O O . LEU A 1 301 ? 48.867 -4.655 103.460 1.00 35.29 301 LEU A O 1
ATOM 2460 N N . ILE A 1 302 ? 47.932 -2.999 102.262 1.00 26.40 302 ILE A N 1
ATOM 2461 C CA . ILE A 1 302 ? 49.184 -2.274 102.033 1.00 32.30 302 ILE A CA 1
ATOM 2462 C C . ILE A 1 302 ? 49.248 -0.891 102.689 1.00 26.21 302 ILE A C 1
ATOM 2463 O O . ILE A 1 302 ? 49.611 0.082 102.046 1.00 37.07 302 ILE A O 1
ATOM 2468 N N . GLY A 1 303 ? 48.880 -0.792 103.954 1.00 31.75 303 GLY A N 1
ATOM 2469 C CA . GLY A 1 303 ? 48.976 0.489 104.646 1.00 29.16 303 GLY A CA 1
ATOM 2470 C C . GLY A 1 303 ? 47.938 1.585 104.449 1.00 28.36 303 GLY A C 1
ATOM 2471 O O . GLY A 1 303 ? 48.106 2.703 104.946 1.00 25.90 303 GLY A O 1
ATOM 2472 N N . VAL A 1 304 ? 46.869 1.311 103.719 1.00 25.67 304 VAL A N 1
ATOM 2473 C CA . VAL A 1 304 ? 45.875 2.351 103.559 1.00 27.43 304 VAL A CA 1
ATOM 2474 C C . VAL A 1 304 ? 44.980 2.418 104.799 1.00 31.79 304 VAL A C 1
ATOM 2475 O O . VAL A 1 304 ? 44.430 1.410 105.238 1.00 31.19 304 VAL A O 1
ATOM 2479 N N . HIS A 1 305 ? 44.869 3.607 105.380 1.00 23.34 305 HIS A N 1
ATOM 2480 C CA . HIS A 1 305 ? 44.010 3.805 106.541 1.00 25.93 305 HIS A CA 1
ATOM 2481 C C . HIS A 1 305 ? 43.219 5.100 106.379 1.00 22.03 305 HIS A C 1
ATOM 2482 O O . HIS A 1 305 ? 43.343 5.793 105.370 1.00 23.53 305 HIS A O 1
ATOM 2489 N N . ALA A 1 306 ? 42.428 5.429 107.392 1.00 19.49 306 ALA A N 1
ATOM 2490 C CA . ALA A 1 306 ? 41.580 6.611 107.375 1.00 13.09 306 ALA A CA 1
ATOM 2491 C C . ALA A 1 306 ? 42.218 7.848 106.765 1.00 18.13 306 ALA A C 1
ATOM 2492 O O . ALA A 1 306 ? 41.651 8.481 105.865 1.00 13.06 306 ALA A O 1
ATOM 2494 N N . ARG A 1 307 ? 43.396 8.197 107.260 1.00 21.15 307 ARG A N 1
ATOM 2495 C CA . ARG A 1 307 ? 44.088 9.373 106.777 1.00 24.25 307 ARG A CA 1
ATOM 2496 C C . ARG A 1 307 ? 44.412 9.309 105.289 1.00 24.43 307 ARG A C 1
ATOM 2497 O O . ARG A 1 307 ? 44.224 10.300 104.593 1.00 23.16 307 ARG A O 1
ATOM 2505 N N . GLU A 1 308 ? 44.887 8.169 104.779 1.00 20.79 308 GLU A N 1
ATOM 2506 C CA . GLU A 1 308 ? 45.176 8.140 103.348 1.00 22.11 308 GLU A CA 1
ATOM 2507 C C . GLU A 1 308 ? 43.887 8.106 102.524 1.00 17.66 308 GLU A C 1
ATOM 2508 O O . GLU A 1 308 ? 43.825 8.714 101.453 1.00 15.91 308 GLU A O 1
ATOM 2514 N N . VAL A 1 309 ? 42.852 7.422 103.019 1.00 18.35 309 VAL A N 1
ATOM 2515 C CA . VAL A 1 309 ? 41.582 7.406 102.296 1.00 13.25 309 VAL A CA 1
ATOM 2516 C C . VAL A 1 309 ? 41.189 8.885 102.154 1.00 14.77 309 VAL A C 1
ATOM 2517 O O . VAL A 1 309 ? 40.732 9.326 101.102 1.00 19.42 309 VAL A O 1
ATOM 2521 N N . ASN A 1 310 ? 41.395 9.650 103.227 1.00 16.70 310 ASN A N 1
ATOM 2522 C CA . ASN A 1 310 ? 41.088 11.083 103.243 1.00 8.43 310 ASN A CA 1
ATOM 2523 C C . ASN A 1 310 ? 41.842 11.760 102.082 1.00 12.23 310 ASN A C 1
ATOM 2524 O O . ASN A 1 310 ? 41.251 12.463 101.265 1.00 17.79 310 ASN A O 1
ATOM 2529 N N . ALA A 1 311 ? 43.145 11.515 101.994 1.00 13.55 311 ALA A N 1
ATOM 2530 C CA . ALA A 1 311 ? 43.955 12.084 100.915 1.00 15.28 311 ALA A CA 1
ATOM 2531 C C . ALA A 1 311 ? 43.464 11.663 99.520 1.00 16.05 311 ALA A C 1
ATOM 2532 O O . ALA A 1 311 ? 43.353 12.488 98.607 1.00 14.55 311 ALA A O 1
ATOM 2534 N N . PHE A 1 312 ? 43.146 10.383 99.355 1.00 14.96 312 PHE A N 1
ATOM 2535 C CA . PHE A 1 312 ? 42.687 9.917 98.057 1.00 18.60 312 PHE A CA 1
ATOM 2536 C C . PHE A 1 312 ? 41.416 10.629 97.613 1.00 17.59 312 PHE A C 1
ATOM 2537 O O . PHE A 1 312 ? 41.282 10.982 96.445 1.00 15.91 312 PHE A O 1
ATOM 2545 N N . GLN A 1 313 ? 40.481 10.843 98.534 1.00 19.66 313 GLN A N 1
ATOM 2546 C CA . GLN A 1 313 ? 39.245 11.522 98.162 1.00 23.52 313 GLN A CA 1
ATOM 2547 C C . GLN A 1 313 ? 39.517 12.982 97.783 1.00 23.51 313 GLN A C 1
ATOM 2548 O O . GLN A 1 313 ? 39.019 13.451 96.759 1.00 23.37 313 GLN A O 1
ATOM 2554 N N . ARG A 1 314 ? 40.335 13.683 98.579 1.00 21.56 314 ARG A N 1
ATOM 2555 C CA . ARG A 1 314 ? 40.667 15.094 98.305 1.00 18.23 314 ARG A CA 1
ATOM 2556 C C . ARG A 1 314 ? 41.328 15.321 96.950 1.00 15.07 314 ARG A C 1
ATOM 2557 O O . ARG A 1 314 ? 41.019 16.281 96.257 1.00 17.02 314 ARG A O 1
ATOM 2565 N N . ALA A 1 315 ? 42.223 14.420 96.574 1.00 16.75 315 ALA A N 1
ATOM 2566 C CA . ALA A 1 315 ? 42.941 14.514 95.317 1.00 17.35 315 ALA A CA 1
ATOM 2567 C C . ALA A 1 315 ? 42.109 14.114 94.105 1.00 20.77 315 ALA A C 1
ATOM 2568 O O . ALA A 1 315 ? 42.539 14.326 92.973 1.00 28.30 315 ALA A O 1
ATOM 2570 N N . SER A 1 316 ? 40.926 13.539 94.323 1.00 21.48 316 SER A N 1
ATOM 2571 C CA . SER A 1 316 ? 40.092 13.095 93.200 1.00 13.15 316 SER A CA 1
ATOM 2572 C C . SER A 1 316 ? 39.360 14.238 92.519 1.00 20.12 316 SER A C 1
ATOM 2573 O O . SER A 1 316 ? 38.868 15.171 93.177 1.00 20.32 316 SER A O 1
ATOM 2576 N N . ASP A 1 317 ? 39.281 14.164 91.195 1.00 16.92 317 ASP A N 1
ATOM 2577 C CA . ASP A 1 317 ? 38.578 15.176 90.432 1.00 16.13 317 ASP A CA 1
ATOM 2578 C C . ASP A 1 317 ? 37.109 14.796 90.406 1.00 18.22 317 ASP A C 1
ATOM 2579 O O . ASP A 1 317 ? 36.238 15.639 90.549 1.00 20.46 317 ASP A O 1
ATOM 2584 N N . VAL A 1 318 ? 36.852 13.504 90.247 1.00 19.78 318 VAL A N 1
ATOM 2585 C CA . VAL A 1 318 ? 35.501 12.976 90.193 1.00 18.72 318 VAL A CA 1
ATOM 2586 C C . VAL A 1 318 ? 35.453 11.717 91.057 1.00 21.90 318 VAL A C 1
ATOM 2587 O O . VAL A 1 318 ? 36.424 10.972 91.133 1.00 17.86 318 VAL A O 1
ATOM 2591 N N . ILE A 1 319 ? 34.321 11.498 91.714 1.00 15.61 319 ILE A N 1
ATOM 2592 C CA . ILE A 1 319 ? 34.148 10.335 92.536 1.00 12.07 319 ILE A CA 1
ATOM 2593 C C . ILE A 1 319 ? 32.900 9.601 92.085 1.00 19.26 319 ILE A C 1
ATOM 2594 O O . ILE A 1 319 ? 31.881 10.217 91.726 1.00 14.26 319 ILE A O 1
ATOM 2599 N N . LEU A 1 320 ? 33.004 8.278 92.071 1.00 13.60 320 LEU A N 1
ATOM 2600 C CA . LEU A 1 320 ? 31.913 7.436 91.640 1.00 16.12 320 LEU A CA 1
ATOM 2601 C C . LEU A 1 320 ? 31.443 6.519 92.773 1.00 20.93 320 LEU A C 1
ATOM 2602 O O . LEU A 1 320 ? 32.173 6.284 93.750 1.00 16.51 320 LEU A O 1
ATOM 2607 N N . GLN A 1 321 ? 30.219 6.009 92.620 1.00 14.19 321 GLN A N 1
ATOM 2608 C CA . GLN A 1 321 ? 29.607 5.086 93.565 1.00 14.54 321 GLN A CA 1
ATOM 2609 C C . GLN A 1 321 ? 28.565 4.346 92.745 1.00 13.51 321 GLN A C 1
ATOM 2610 O O . GLN A 1 321 ? 27.375 4.642 92.790 1.00 20.59 321 GLN A O 1
ATOM 2616 N N . MET A 1 322 ? 29.034 3.372 91.986 1.00 15.58 322 MET A N 1
ATOM 2617 C CA . MET A 1 322 ? 28.199 2.598 91.094 1.00 14.59 322 MET A CA 1
ATOM 2618 C C . MET A 1 322 ? 27.625 1.328 91.719 1.00 19.96 322 MET A C 1
ATOM 2619 O O . MET A 1 322 ? 27.584 0.277 91.082 1.00 14.92 322 MET A O 1
ATOM 2624 N N . SER A 1 323 ? 27.163 1.440 92.962 1.00 17.92 323 SER A N 1
ATOM 2625 C CA . SER A 1 323 ? 26.602 0.300 93.667 1.00 20.89 323 SER A CA 1
ATOM 2626 C C . SER A 1 323 ? 25.297 -0.245 93.071 1.00 18.09 323 SER A C 1
ATOM 2627 O O . SER A 1 323 ? 24.470 0.497 92.565 1.00 19.45 323 SER A O 1
ATOM 2630 N N . ILE A 1 324 ? 25.143 -1.556 93.144 1.00 15.08 324 ILE A N 1
ATOM 2631 C CA . ILE A 1 324 ? 23.934 -2.238 92.713 1.00 18.54 324 ILE A CA 1
ATOM 2632 C C . ILE A 1 324 ? 23.176 -2.461 94.035 1.00 21.66 324 ILE A C 1
ATOM 2633 O O . ILE A 1 324 ? 21.946 -2.524 94.062 1.00 26.89 324 ILE A O 1
ATOM 2638 N N . ARG A 1 325 ? 23.933 -2.577 95.127 1.00 15.61 325 ARG A N 1
ATOM 2639 C CA . ARG A 1 325 ? 23.375 -2.752 96.468 1.00 20.23 325 ARG A CA 1
ATOM 2640 C C . ARG A 1 325 ? 24.151 -1.790 97.350 1.00 25.40 325 ARG A C 1
ATOM 2641 O O . ARG A 1 325 ? 25.386 -1.696 97.235 1.00 19.47 325 ARG A O 1
ATOM 2649 N N . GLU A 1 326 ? 23.441 -1.080 98.224 1.00 23.36 326 GLU A N 1
ATOM 2650 C CA . GLU A 1 326 ? 24.092 -0.111 99.084 1.00 18.40 326 GLU A CA 1
ATOM 2651 C C . GLU A 1 326 ? 23.228 0.300 100.270 1.00 20.68 326 GLU A C 1
ATOM 2652 O O . GLU A 1 326 ? 22.006 0.430 100.143 1.00 24.29 326 GLU A O 1
ATOM 2658 N N . GLY A 1 327 ? 23.866 0.514 101.417 1.00 17.69 327 GLY A N 1
ATOM 2659 C CA . GLY A 1 327 ? 23.145 0.999 102.584 1.00 16.52 327 GLY A CA 1
ATOM 2660 C C . GLY A 1 327 ? 23.047 2.521 102.456 1.00 16.41 327 GLY A C 1
ATOM 2661 O O . GLY A 1 327 ? 22.748 3.033 101.373 1.00 13.77 327 GLY A O 1
ATOM 2662 N N . PHE A 1 328 ? 23.324 3.254 103.534 1.00 17.76 328 PHE A N 1
ATOM 2663 C CA . PHE A 1 328 ? 23.255 4.718 103.482 1.00 20.11 328 PHE A CA 1
ATOM 2664 C C . PHE A 1 328 ? 24.339 5.266 102.564 1.00 19.73 328 PHE A C 1
ATOM 2665 O O . PHE A 1 328 ? 24.115 6.249 101.860 1.00 16.30 328 PHE A O 1
ATOM 2673 N N . GLY A 1 329 ? 25.508 4.624 102.586 1.00 17.11 329 GLY A N 1
ATOM 2674 C CA . GLY A 1 329 ? 26.610 5.036 101.734 1.00 11.57 329 GLY A CA 1
ATOM 2675 C C . GLY A 1 329 ? 27.415 6.236 102.221 1.00 11.69 329 GLY A C 1
ATOM 2676 O O . GLY A 1 329 ? 27.451 7.269 101.567 1.00 13.87 329 GLY A O 1
ATOM 2677 N N . LEU A 1 330 ? 28.067 6.096 103.363 1.00 10.33 330 LEU A N 1
ATOM 2678 C CA . LEU A 1 330 ? 28.879 7.176 103.931 1.00 16.86 330 LEU A CA 1
ATOM 2679 C C . LEU A 1 330 ? 30.067 7.647 103.069 1.00 14.60 330 LEU A C 1
ATOM 2680 O O . LEU A 1 330 ? 30.570 8.759 103.246 1.00 17.93 330 LEU A O 1
ATOM 2685 N N . THR A 1 331 ? 30.520 6.796 102.155 1.00 17.90 331 THR A N 1
ATOM 2686 C CA . THR A 1 331 ? 31.619 7.154 101.264 1.00 17.22 331 THR A CA 1
ATOM 2687 C C . THR A 1 331 ? 31.141 8.313 100.374 1.00 17.63 331 THR A C 1
ATOM 2688 O O . THR A 1 331 ? 31.918 9.191 100.004 1.00 15.96 331 THR A O 1
ATOM 2692 N N . VAL A 1 332 ? 29.851 8.316 100.056 1.00 11.26 332 VAL A N 1
ATOM 2693 C CA . VAL A 1 332 ? 29.285 9.370 99.231 1.00 15.29 332 VAL A CA 1
ATOM 2694 C C . VAL A 1 332 ? 29.263 10.639 100.082 1.00 15.72 332 VAL A C 1
ATOM 2695 O O . VAL A 1 332 ? 29.604 11.720 99.601 1.00 14.36 332 VAL A O 1
ATOM 2699 N N . THR A 1 333 ? 28.884 10.481 101.351 1.00 15.30 333 THR A N 1
ATOM 2700 C CA . THR A 1 333 ? 28.838 11.587 102.306 1.00 13.72 333 THR A CA 1
ATOM 2701 C C . THR A 1 333 ? 30.237 12.203 102.461 1.00 12.79 333 THR A C 1
ATOM 2702 O O . THR A 1 333 ? 30.393 13.419 102.503 1.00 18.74 333 THR A O 1
ATOM 2706 N N . GLU A 1 334 ? 31.249 11.355 102.578 1.00 15.22 334 GLU A N 1
ATOM 2707 C CA . GLU A 1 334 ? 32.611 11.834 102.738 1.00 12.62 334 GLU A CA 1
ATOM 2708 C C . GLU A 1 334 ? 33.045 12.646 101.532 1.00 18.39 334 GLU A C 1
ATOM 2709 O O . GLU A 1 334 ? 33.561 13.749 101.685 1.00 14.88 334 GLU A O 1
ATOM 2715 N N . ALA A 1 335 ? 32.793 12.095 100.338 1.00 15.72 335 ALA A N 1
ATOM 2716 C CA . ALA A 1 335 ? 33.144 12.745 99.101 1.00 18.60 335 ALA A CA 1
ATOM 2717 C C . ALA A 1 335 ? 32.428 14.086 98.970 1.00 19.24 335 ALA A C 1
ATOM 2718 O O . ALA A 1 335 ? 33.038 15.077 98.581 1.00 20.06 335 ALA A O 1
ATOM 2720 N N . MET A 1 336 ? 31.141 14.116 99.297 1.00 16.69 336 MET A N 1
ATOM 2721 C CA . MET A 1 336 ? 30.373 15.354 99.200 1.00 18.98 336 MET A CA 1
ATOM 2722 C C . MET A 1 336 ? 30.870 16.421 100.173 1.00 20.49 336 MET A C 1
ATOM 2723 O O . MET A 1 336 ? 30.809 17.610 99.873 1.00 14.82 336 MET A O 1
ATOM 2728 N N . TRP A 1 337 ? 31.352 15.986 101.334 1.00 15.02 337 TRP A N 1
ATOM 2729 C CA . TRP A 1 337 ? 31.866 16.907 102.335 1.00 19.76 337 TRP A CA 1
ATOM 2730 C C . TRP A 1 337 ? 33.143 17.570 101.798 1.00 15.68 337 TRP A C 1
ATOM 2731 O O . TRP A 1 337 ? 33.431 18.715 102.126 1.00 13.41 337 TRP A O 1
ATOM 2742 N N . LYS A 1 338 ? 33.896 16.846 100.976 1.00 14.41 338 LYS A N 1
ATOM 2743 C CA . LYS A 1 338 ? 35.137 17.380 100.409 1.00 23.94 338 LYS A CA 1
ATOM 2744 C C . LYS A 1 338 ? 34.881 18.149 99.095 1.00 23.50 338 LYS A C 1
ATOM 2745 O O . LYS A 1 338 ? 35.801 18.400 98.319 1.00 20.80 338 LYS A O 1
ATOM 2751 N N . GLY A 1 339 ? 33.618 18.494 98.854 1.00 21.89 339 GLY A N 1
ATOM 2752 C CA . GLY A 1 339 ? 33.251 19.244 97.664 1.00 13.79 339 GLY A CA 1
ATOM 2753 C C . GLY A 1 339 ? 33.476 18.500 96.367 1.00 21.11 339 GLY A C 1
ATOM 2754 O O . GLY A 1 339 ? 33.860 19.087 95.362 1.00 26.10 339 GLY A O 1
ATOM 2755 N N . LYS A 1 340 ? 33.240 17.199 96.362 1.00 20.47 340 LYS A N 1
ATOM 2756 C CA . LYS A 1 340 ? 33.448 16.458 95.133 1.00 18.43 340 LYS A CA 1
ATOM 2757 C C . LYS A 1 340 ? 32.125 16.064 94.496 1.00 23.81 340 LYS A C 1
ATOM 2758 O O . LYS A 1 340 ? 31.192 15.635 95.183 1.00 17.33 340 LYS A O 1
ATOM 2764 N N . PRO A 1 341 ? 32.013 16.237 93.167 1.00 28.96 341 PRO A N 1
ATOM 2765 C CA . PRO A 1 341 ? 30.762 15.853 92.511 1.00 24.84 341 PRO A CA 1
ATOM 2766 C C . PRO A 1 341 ? 30.797 14.329 92.492 1.00 24.96 341 PRO A C 1
ATOM 2767 O O . PRO A 1 341 ? 31.848 13.728 92.231 1.00 22.92 341 PRO A O 1
ATOM 2771 N N . VAL A 1 342 ? 29.669 13.701 92.784 1.00 18.21 342 VAL A N 1
ATOM 2772 C CA . VAL A 1 342 ? 29.635 12.256 92.787 1.00 18.00 342 VAL A CA 1
ATOM 277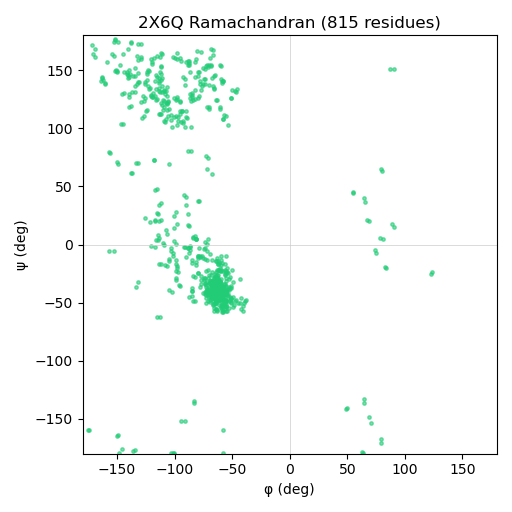3 C C . VAL A 1 342 ? 28.707 11.703 91.731 1.00 21.46 342 VAL A C 1
ATOM 2774 O O . VAL A 1 342 ? 27.576 12.169 91.566 1.00 20.93 342 VAL A O 1
ATOM 2778 N N . ILE A 1 343 ? 29.203 10.708 91.010 1.00 14.59 343 ILE A N 1
ATOM 2779 C CA . ILE A 1 343 ? 28.426 10.044 89.986 1.00 13.03 343 ILE A CA 1
ATOM 2780 C C . ILE A 1 343 ? 28.082 8.688 90.568 1.00 19.56 343 ILE A C 1
ATOM 2781 O O . ILE A 1 343 ? 28.991 7.911 90.930 1.00 17.41 343 ILE A O 1
ATOM 2786 N N . GLY A 1 344 ? 26.786 8.396 90.658 1.00 18.22 344 GLY A N 1
ATOM 2787 C CA . GLY A 1 344 ? 26.381 7.126 91.217 1.00 18.36 344 GLY A CA 1
ATOM 2788 C C . GLY A 1 344 ? 25.061 6.600 90.719 1.00 16.01 344 GLY A C 1
ATOM 2789 O O . GLY A 1 344 ? 24.347 7.268 89.969 1.00 25.42 344 GLY A O 1
ATOM 2790 N N . ARG A 1 345 ? 24.749 5.381 91.132 1.00 17.93 345 ARG A N 1
ATOM 2791 C CA . ARG A 1 345 ? 23.510 4.722 90.775 1.00 15.86 345 ARG A CA 1
ATOM 2792 C C . ARG A 1 345 ? 22.475 5.037 91.844 1.00 22.76 345 ARG A C 1
ATOM 2793 O O . ARG A 1 345 ? 22.796 5.092 93.037 1.00 24.84 345 ARG A O 1
ATOM 2801 N N . ALA A 1 346 ? 21.233 5.238 91.420 1.00 23.26 346 ALA A N 1
ATOM 2802 C CA . ALA A 1 346 ? 20.165 5.561 92.349 1.00 25.22 346 ALA A CA 1
ATOM 2803 C C . ALA A 1 346 ? 19.741 4.376 93.199 1.00 23.88 346 ALA A C 1
ATOM 2804 O O . ALA A 1 346 ? 18.699 3.781 92.944 1.00 23.27 346 ALA A O 1
ATOM 2806 N N . VAL A 1 347 ? 20.540 4.033 94.210 1.00 21.41 347 VAL A N 1
ATOM 2807 C CA . VAL A 1 347 ? 20.197 2.933 95.104 1.00 20.90 347 VAL A CA 1
ATOM 2808 C C . VAL A 1 347 ? 20.561 3.277 96.546 1.00 18.36 347 VAL A C 1
ATOM 2809 O O . VAL A 1 347 ? 21.572 3.933 96.791 1.00 22.89 347 VAL A O 1
ATOM 2813 N N . GLY A 1 348 ? 19.724 2.846 97.490 1.00 17.04 348 GLY A N 1
ATOM 2814 C CA . GLY A 1 348 ? 19.965 3.111 98.898 1.00 17.62 348 GLY A CA 1
ATOM 2815 C C . GLY A 1 348 ? 20.264 4.565 99.211 1.00 18.04 348 GLY A C 1
ATOM 2816 O O . GLY A 1 348 ? 19.673 5.462 98.623 1.00 19.73 348 GLY A O 1
ATOM 2817 N N . GLY A 1 349 ? 21.196 4.805 100.125 1.00 20.64 349 GLY A N 1
ATOM 2818 C CA . GLY A 1 349 ? 21.531 6.173 100.488 1.00 19.13 349 GLY A CA 1
ATOM 2819 C C . GLY A 1 349 ? 22.103 7.018 99.360 1.00 19.96 349 GLY A C 1
ATOM 2820 O O . GLY A 1 349 ? 22.135 8.240 99.459 1.00 27.06 349 GLY A O 1
ATOM 2821 N N . ILE A 1 350 ? 22.561 6.379 98.290 1.00 17.50 350 ILE A N 1
ATOM 2822 C CA . ILE A 1 350 ? 23.125 7.112 97.165 1.00 17.54 350 ILE A CA 1
ATOM 2823 C C . ILE A 1 350 ? 22.033 7.958 96.518 1.00 19.67 350 ILE A C 1
ATOM 2824 O O . ILE A 1 350 ? 22.222 9.144 96.206 1.00 18.52 350 ILE A O 1
ATOM 2829 N N . LYS A 1 351 ? 20.884 7.328 96.318 1.00 24.26 351 LYS A N 1
ATOM 2830 C CA . LYS A 1 351 ? 19.737 7.994 95.720 1.00 23.47 351 LYS A CA 1
ATOM 2831 C C . LYS A 1 351 ? 19.270 9.110 96.637 1.00 18.20 351 LYS A C 1
ATOM 2832 O O . LYS A 1 351 ? 18.937 10.196 96.186 1.00 21.71 351 LYS A O 1
ATOM 2838 N N . PHE A 1 352 ? 19.252 8.835 97.932 1.00 15.61 352 PHE A N 1
ATOM 2839 C CA . PHE A 1 352 ? 18.829 9.826 98.905 1.00 16.85 352 PHE A CA 1
ATOM 2840 C C . PHE A 1 352 ? 19.771 11.051 98.980 1.00 20.55 352 PHE A C 1
ATOM 2841 O O . PHE A 1 352 ? 19.317 12.186 98.914 1.00 18.44 352 PHE A O 1
ATOM 2849 N N . GLN A 1 353 ? 21.075 10.810 99.111 1.00 15.21 353 GLN A N 1
ATOM 2850 C CA . GLN A 1 353 ? 22.056 11.889 99.244 1.00 19.55 353 GLN A CA 1
ATOM 2851 C C . GLN A 1 353 ? 22.333 12.770 98.027 1.00 18.31 353 GLN A C 1
ATOM 2852 O O . GLN A 1 353 ? 22.555 13.961 98.176 1.00 25.13 353 GLN A O 1
ATOM 2858 N N . ILE A 1 354 ? 22.358 12.185 96.835 1.00 24.56 354 ILE A N 1
ATOM 2859 C CA . ILE A 1 354 ? 22.657 12.945 95.619 1.00 20.86 354 ILE A CA 1
ATOM 2860 C C . ILE A 1 354 ? 21.414 13.604 95.014 1.00 21.40 354 ILE A C 1
ATOM 2861 O O . ILE A 1 354 ? 20.403 12.950 94.782 1.00 20.17 354 ILE A O 1
ATOM 2866 N N . VAL A 1 355 ? 21.490 14.910 94.789 1.00 21.37 355 VAL A N 1
ATOM 2867 C CA . VAL A 1 355 ? 20.396 15.626 94.161 1.00 18.11 355 VAL A CA 1
ATOM 2868 C C . VAL A 1 355 ? 20.908 15.776 92.742 1.00 18.12 355 VAL A C 1
ATOM 2869 O O . VAL A 1 355 ? 21.770 16.610 92.445 1.00 17.42 355 VAL A O 1
ATOM 2873 N N . ASP A 1 356 ? 20.400 14.920 91.872 1.00 18.46 356 ASP A N 1
ATOM 2874 C CA . ASP A 1 356 ? 20.813 14.904 90.481 1.00 21.53 356 ASP A CA 1
ATOM 2875 C C . ASP A 1 356 ? 20.870 16.286 89.818 1.00 26.88 356 ASP A C 1
ATOM 2876 O O . ASP A 1 356 ? 19.940 17.092 89.933 1.00 28.24 356 ASP A O 1
ATOM 2881 N N . GLY A 1 357 ? 21.979 16.562 89.137 1.00 27.30 357 GLY A N 1
ATOM 2882 C CA . GLY A 1 357 ? 22.136 17.833 88.460 1.00 22.85 357 GLY A CA 1
ATOM 2883 C C . GLY A 1 357 ? 22.432 18.997 89.383 1.00 32.09 357 GLY A C 1
ATOM 2884 O O . GLY A 1 357 ? 22.710 20.099 88.910 1.00 33.78 357 GLY A O 1
ATOM 2885 N N . GLU A 1 358 ? 22.360 18.764 90.692 1.00 28.09 358 GLU A N 1
ATOM 2886 C CA . GLU A 1 358 ? 22.637 19.808 91.669 1.00 29.00 358 GLU A CA 1
ATOM 2887 C C . GLU A 1 358 ? 23.903 19.502 92.445 1.00 25.53 358 GLU A C 1
ATOM 2888 O O . GLU A 1 358 ? 24.855 20.278 92.388 1.00 28.22 358 GLU A O 1
ATOM 2894 N N . THR A 1 359 ? 23.908 18.386 93.180 1.00 21.66 359 THR A N 1
ATOM 2895 C CA . THR A 1 359 ? 25.079 18.010 93.969 1.00 20.52 359 THR A CA 1
ATOM 2896 C C . THR A 1 359 ? 25.950 16.978 93.272 1.00 24.33 359 THR A C 1
ATOM 2897 O O . THR A 1 359 ? 27.138 16.860 93.570 1.00 27.40 359 THR A O 1
ATOM 2901 N N . GLY A 1 360 ? 25.359 16.236 92.342 1.00 25.36 360 GLY A N 1
ATOM 2902 C CA . GLY A 1 360 ? 26.091 15.210 91.622 1.00 17.03 360 GLY A CA 1
ATOM 2903 C C . GLY A 1 360 ? 25.172 14.638 90.573 1.00 21.13 360 GLY A C 1
ATOM 2904 O O . GLY A 1 360 ? 24.192 15.282 90.204 1.00 23.05 360 GLY A O 1
ATOM 2905 N N . PHE A 1 361 ? 25.471 13.442 90.081 1.00 21.27 361 PHE A N 1
ATOM 2906 C CA . PHE A 1 361 ? 24.627 12.822 89.063 1.00 21.56 361 PHE A CA 1
ATOM 2907 C C . PHE A 1 361 ? 24.264 11.374 89.362 1.00 21.73 361 PHE A C 1
ATOM 2908 O O . PHE A 1 361 ? 25.085 10.578 89.831 1.00 23.75 361 PHE A O 1
ATOM 2916 N N . LEU A 1 362 ? 23.018 11.040 89.075 1.00 24.25 362 LEU A N 1
ATOM 2917 C CA . LEU A 1 362 ? 22.529 9.685 89.241 1.00 26.68 362 LEU A CA 1
ATOM 2918 C C . LEU A 1 362 ? 22.442 9.125 87.821 1.00 28.58 362 LEU A C 1
ATOM 2919 O O . LEU A 1 362 ? 21.713 9.642 86.979 1.00 28.35 362 LEU A O 1
ATOM 2924 N N . VAL A 1 363 ? 23.228 8.094 87.539 1.00 28.57 363 VAL A N 1
ATOM 2925 C CA . VAL A 1 363 ? 23.222 7.504 86.214 1.00 23.23 363 VAL A CA 1
ATOM 2926 C C . VAL A 1 363 ? 22.609 6.107 86.276 1.00 31.34 363 VAL A C 1
ATOM 2927 O O . VAL A 1 363 ? 22.476 5.533 87.358 1.00 28.26 363 VAL A O 1
ATOM 2931 N N . ARG A 1 364 ? 22.227 5.571 85.120 1.00 32.17 364 ARG A N 1
ATOM 2932 C CA . ARG A 1 364 ? 21.614 4.245 85.056 1.00 37.94 364 ARG A CA 1
ATOM 2933 C C . ARG A 1 364 ? 22.634 3.156 84.758 1.00 34.41 364 ARG A C 1
ATOM 2934 O O . ARG A 1 364 ? 22.538 2.054 85.283 1.00 39.07 364 ARG A O 1
ATOM 2942 N N . ASP A 1 365 ? 23.618 3.473 83.925 1.00 32.96 365 ASP A N 1
ATOM 2943 C CA . ASP A 1 365 ? 24.639 2.505 83.552 1.00 32.17 365 ASP A CA 1
ATOM 2944 C C . ASP A 1 365 ? 26.005 3.143 83.348 1.00 30.79 365 ASP A C 1
ATOM 2945 O O . ASP A 1 365 ? 26.184 4.345 83.546 1.00 32.42 365 ASP A O 1
ATOM 2950 N N . ALA A 1 366 ? 26.959 2.325 82.917 1.00 28.96 366 ALA A N 1
ATOM 2951 C CA . ALA A 1 366 ? 28.330 2.766 82.693 1.00 28.94 366 ALA A CA 1
ATOM 2952 C C . ALA A 1 366 ? 28.484 3.831 81.618 1.00 31.63 366 ALA A C 1
ATOM 2953 O O . ALA A 1 366 ? 29.311 4.749 81.752 1.00 29.55 366 ALA A O 1
ATOM 2955 N N . ASN A 1 367 ? 27.703 3.707 80.547 1.00 33.27 367 ASN A N 1
ATOM 2956 C CA . ASN A 1 367 ? 27.781 4.665 79.454 1.00 38.30 367 ASN A CA 1
ATOM 2957 C C . ASN A 1 367 ? 27.460 6.071 79.899 1.00 34.23 367 ASN A C 1
ATOM 2958 O O . ASN A 1 367 ? 28.166 7.013 79.535 1.00 37.14 367 ASN A O 1
ATOM 2963 N N . GLU A 1 368 ? 26.398 6.219 80.683 1.00 33.92 368 GLU A N 1
ATOM 2964 C CA . GLU A 1 368 ? 26.028 7.537 81.196 1.00 29.96 368 GLU A CA 1
ATOM 2965 C C . GLU A 1 368 ? 27.146 8.041 82.097 1.00 26.63 368 GLU A C 1
ATOM 2966 O O . GLU A 1 368 ? 27.550 9.204 82.035 1.00 22.61 368 GLU A O 1
ATOM 2972 N N . ALA A 1 369 ? 27.656 7.145 82.934 1.00 29.64 369 ALA A N 1
ATOM 2973 C CA . ALA A 1 369 ? 28.713 7.520 83.865 1.00 27.72 369 ALA A CA 1
ATOM 2974 C C . ALA A 1 369 ? 29.889 8.116 83.102 1.00 24.31 369 ALA A C 1
ATOM 2975 O O . ALA A 1 369 ? 30.474 9.117 83.519 1.00 23.56 369 ALA A O 1
ATOM 2977 N N . VAL A 1 370 ? 30.214 7.513 81.966 1.00 20.78 370 VAL A N 1
ATOM 2978 C CA . VAL A 1 370 ? 31.316 7.997 81.135 1.00 24.67 370 VAL A CA 1
ATOM 2979 C C . VAL A 1 370 ? 31.123 9.441 80.668 1.00 21.17 370 VAL A C 1
ATOM 2980 O O . VAL A 1 370 ? 32.016 10.282 80.835 1.00 27.65 370 VAL A O 1
ATOM 2984 N N . GLU A 1 371 ? 29.969 9.744 80.090 1.00 26.95 371 GLU A N 1
ATOM 2985 C CA . GLU A 1 371 ? 29.725 11.113 79.635 1.00 31.05 371 GLU A CA 1
ATOM 2986 C C . GLU A 1 371 ? 29.789 12.093 80.801 1.00 26.31 371 GLU A C 1
ATOM 2987 O O . GLU A 1 371 ? 30.370 13.171 80.670 1.00 26.56 371 GLU A O 1
ATOM 2993 N N . VAL A 1 372 ? 29.224 11.721 81.948 1.00 22.63 372 VAL A N 1
ATOM 2994 C CA . VAL A 1 372 ? 29.271 12.636 83.079 1.00 26.39 372 VAL A CA 1
ATOM 2995 C C . VAL A 1 372 ? 30.682 12.890 83.609 1.00 24.06 372 VAL A C 1
ATOM 2996 O O . VAL A 1 372 ? 30.971 14.014 83.999 1.00 27.68 372 VAL A O 1
ATOM 3000 N N . VAL A 1 373 ? 31.577 11.893 83.621 1.00 21.21 373 VAL A N 1
ATOM 3001 C CA . VAL A 1 373 ? 32.915 12.192 84.135 1.00 21.64 373 VAL A CA 1
ATOM 3002 C C . VAL A 1 373 ? 33.647 13.037 83.095 1.00 22.47 373 VAL A C 1
ATOM 3003 O O . VAL A 1 373 ? 34.450 13.914 83.441 1.00 23.50 373 VAL A O 1
ATOM 3007 N N . LEU A 1 374 ? 33.375 12.782 81.817 1.00 30.19 374 LEU A N 1
ATOM 3008 C CA . LEU A 1 374 ? 34.004 13.572 80.753 1.00 31.31 374 LEU A CA 1
ATOM 3009 C C . LEU A 1 374 ? 33.470 15.006 80.826 1.00 28.25 374 LEU A C 1
ATOM 3010 O O . LEU A 1 374 ? 34.226 15.970 80.710 1.00 31.06 374 LEU A O 1
ATOM 3015 N N . TYR A 1 375 ? 32.170 15.145 81.052 1.00 31.12 375 TYR A N 1
ATOM 3016 C CA . TYR A 1 375 ? 31.561 16.466 81.185 1.00 26.42 375 TYR A CA 1
ATOM 3017 C C . TYR A 1 375 ? 32.215 17.222 82.350 1.00 29.20 375 TYR A C 1
ATOM 3018 O O . TYR A 1 375 ? 32.688 18.366 82.189 1.00 26.16 375 TYR A O 1
ATOM 3027 N N . LEU A 1 376 ? 32.248 16.576 83.516 1.00 23.52 376 LEU A N 1
ATOM 3028 C CA . LEU A 1 376 ? 32.831 17.185 84.712 1.00 27.50 376 LEU A CA 1
ATOM 3029 C C . LEU A 1 376 ? 34.307 17.510 84.533 1.00 22.22 376 LEU A C 1
ATOM 3030 O O . LEU A 1 376 ? 34.790 18.531 85.020 1.00 24.13 376 LEU A O 1
ATOM 3035 N N . LEU A 1 377 ? 35.027 16.642 83.835 1.00 24.05 377 LEU A N 1
ATOM 3036 C CA . LEU A 1 377 ? 36.454 16.865 83.599 1.00 29.34 377 LEU A CA 1
ATOM 3037 C C . LEU A 1 377 ? 36.645 18.068 82.658 1.00 28.97 377 LEU A C 1
ATOM 3038 O O . LEU A 1 377 ? 37.616 18.814 82.756 1.00 24.53 377 LEU A O 1
ATOM 3043 N N . LYS A 1 378 ? 35.695 18.241 81.750 1.00 29.34 378 LYS A N 1
ATOM 3044 C CA . LYS A 1 378 ? 35.734 19.327 80.785 1.00 35.94 378 LYS A CA 1
ATOM 3045 C C . LYS A 1 378 ? 35.209 20.635 81.381 1.00 35.65 378 LYS A C 1
ATOM 3046 O O . LYS A 1 378 ? 35.612 21.718 80.968 1.00 29.39 378 LYS A O 1
ATOM 3052 N N . HIS A 1 379 ? 34.320 20.530 82.366 1.00 36.85 379 HIS A N 1
ATOM 3053 C CA . HIS A 1 379 ? 33.743 21.719 82.983 1.00 33.65 379 HIS A CA 1
ATOM 3054 C C . HIS A 1 379 ? 34.049 21.882 84.464 1.00 30.57 379 HIS A C 1
ATOM 3055 O O . HIS A 1 379 ? 33.174 21.724 85.313 1.00 33.43 379 HIS A O 1
ATOM 3062 N N . PRO A 1 380 ? 35.293 22.242 84.789 1.00 27.52 380 PRO A N 1
ATOM 3063 C CA . PRO A 1 380 ? 35.721 22.431 86.177 1.00 26.58 380 PRO A CA 1
ATOM 3064 C C . PRO A 1 380 ? 34.884 23.431 86.972 1.00 30.28 380 PRO A C 1
ATOM 3065 O O . PRO A 1 380 ? 34.837 23.353 88.202 1.00 28.99 380 PRO A O 1
ATOM 3069 N N . GLU A 1 381 ? 34.241 24.367 86.271 1.00 32.42 381 GLU A N 1
ATOM 3070 C CA . GLU A 1 381 ? 33.418 25.379 86.925 1.00 33.24 381 GLU A CA 1
ATOM 3071 C C . GLU A 1 381 ? 32.120 24.734 87.418 1.00 29.17 381 GLU A C 1
ATOM 3072 O O . GLU A 1 381 ? 31.663 24.991 88.526 1.00 27.39 381 GLU A O 1
ATOM 3078 N N . VAL A 1 382 ? 31.534 23.878 86.593 1.00 31.18 382 VAL A N 1
ATOM 3079 C CA . VAL A 1 382 ? 30.323 23.184 86.989 1.00 28.34 382 VAL A CA 1
ATOM 3080 C C . VAL A 1 382 ? 30.685 22.269 88.153 1.00 30.13 382 VAL A C 1
ATOM 3081 O O . VAL A 1 382 ? 29.937 22.137 89.124 1.00 29.85 382 VAL A O 1
ATOM 3085 N N . SER A 1 383 ? 31.858 21.657 88.050 1.00 25.06 383 SER A N 1
ATOM 3086 C CA . SER A 1 383 ? 32.331 20.753 89.076 1.00 26.36 383 SER A CA 1
ATOM 3087 C C . SER A 1 383 ? 32.459 21.466 90.427 1.00 25.29 383 SER A C 1
ATOM 3088 O O . SER A 1 383 ? 31.957 20.980 91.445 1.00 20.35 383 SER A O 1
ATOM 3091 N N . LYS A 1 384 ? 33.104 22.625 90.442 1.00 24.39 384 LYS A N 1
ATOM 3092 C CA . LYS A 1 384 ? 33.248 23.346 91.694 1.00 25.26 384 LYS A CA 1
ATOM 3093 C C . LYS A 1 384 ? 31.859 23.686 92.248 1.00 28.36 384 LYS A C 1
ATOM 3094 O O . LYS A 1 384 ? 31.602 23.560 93.448 1.00 21.54 384 LYS A O 1
ATOM 3100 N N . GLU A 1 385 ? 30.966 24.112 91.357 1.00 28.71 385 GLU A N 1
ATOM 3101 C CA . GLU A 1 385 ? 29.614 24.492 91.743 1.00 26.18 385 GLU A CA 1
ATOM 3102 C C . GLU A 1 385 ? 28.871 23.352 92.430 1.00 24.59 385 GLU A C 1
ATOM 3103 O O . GLU A 1 385 ? 28.396 23.492 93.563 1.00 23.64 385 GLU A O 1
ATOM 3109 N N . MET A 1 386 ? 28.746 22.236 91.723 1.00 19.44 386 MET A N 1
ATOM 3110 C CA . MET A 1 386 ? 28.085 21.059 92.283 1.00 22.20 386 MET A CA 1
ATOM 3111 C C . MET A 1 386 ? 28.739 20.647 93.587 1.00 16.22 386 MET A C 1
ATOM 3112 O O . MET A 1 386 ? 28.051 20.274 94.524 1.00 12.65 386 MET A O 1
ATOM 3117 N N . GLY A 1 387 ? 30.071 20.738 93.630 1.00 22.70 387 GLY A N 1
ATOM 3118 C CA . GLY A 1 387 ? 30.814 20.359 94.812 1.00 19.72 387 GLY A CA 1
ATOM 3119 C C . GLY A 1 387 ? 30.468 21.188 96.028 1.00 21.37 387 GLY A C 1
ATOM 3120 O O . GLY A 1 387 ? 30.271 20.642 97.117 1.00 21.52 387 GLY A O 1
ATOM 3121 N N . ALA A 1 388 ? 30.395 22.505 95.844 1.00 22.75 388 ALA A N 1
ATOM 3122 C CA . ALA A 1 388 ? 30.075 23.408 96.942 1.00 26.93 388 ALA A CA 1
ATOM 3123 C C . ALA A 1 388 ? 28.675 23.091 97.465 1.00 22.94 388 ALA A C 1
ATOM 3124 O O . ALA A 1 388 ? 28.449 23.053 98.673 1.00 25.34 388 ALA A O 1
ATOM 3126 N N . LYS A 1 389 ? 27.741 22.856 96.551 1.00 23.67 389 LYS A N 1
ATOM 3127 C CA . LYS A 1 389 ? 26.380 22.515 96.944 1.00 24.14 389 LYS A CA 1
ATOM 3128 C C . LYS A 1 389 ? 26.350 21.156 97.650 1.00 26.42 389 LYS A C 1
ATOM 3129 O O . LYS A 1 389 ? 25.571 20.948 98.572 1.00 27.01 389 LYS A O 1
ATOM 3135 N N . ALA A 1 390 ? 27.204 20.233 97.214 1.00 21.77 390 ALA A N 1
ATOM 3136 C CA . ALA A 1 390 ? 27.249 18.923 97.829 1.00 21.50 390 ALA A CA 1
ATOM 3137 C C . ALA A 1 390 ? 27.742 19.063 99.261 1.00 18.59 390 ALA A C 1
ATOM 3138 O O . ALA A 1 390 ? 27.236 18.403 100.164 1.00 18.24 390 ALA A O 1
ATOM 3140 N N . LYS A 1 391 ? 28.715 19.942 99.484 1.00 22.73 391 LYS A N 1
ATOM 3141 C CA . LYS A 1 391 ? 29.232 20.126 100.839 1.00 17.95 391 LYS A CA 1
ATOM 3142 C C . LYS A 1 391 ? 28.170 20.764 101.717 1.00 17.07 391 LYS A C 1
ATOM 3143 O O . LYS A 1 391 ? 27.986 20.390 102.868 1.00 19.14 391 LYS A O 1
ATOM 3149 N N . GLU A 1 392 ? 27.453 21.724 101.158 1.00 18.01 392 GLU A N 1
ATOM 3150 C CA . GLU A 1 392 ? 26.433 22.413 101.917 1.00 18.79 392 GLU A CA 1
ATOM 3151 C C . GLU A 1 392 ? 25.347 21.437 102.374 1.00 24.87 392 GLU A C 1
ATOM 3152 O O . GLU A 1 392 ? 24.868 21.517 103.512 1.00 25.92 392 GLU A O 1
ATOM 3158 N N . ARG A 1 393 ? 24.960 20.511 101.500 1.00 16.81 393 ARG A N 1
ATOM 3159 C CA . ARG A 1 393 ? 23.931 19.546 101.862 1.00 20.58 393 ARG A CA 1
ATOM 3160 C C . ARG A 1 393 ? 24.392 18.657 103.021 1.00 22.00 393 ARG A C 1
ATOM 3161 O O . ARG A 1 393 ? 23.590 18.318 103.896 1.00 23.88 393 ARG A O 1
ATOM 3169 N N . VAL A 1 394 ? 25.674 18.288 103.038 1.00 12.57 394 VAL A N 1
ATOM 3170 C CA . VAL A 1 394 ? 26.204 17.466 104.127 1.00 15.11 394 VAL A CA 1
ATOM 3171 C C . VAL A 1 394 ? 26.231 18.278 105.415 1.00 18.92 394 VAL A C 1
ATOM 3172 O O . VAL A 1 394 ? 25.877 17.774 106.474 1.00 20.66 394 VAL A O 1
ATOM 3176 N N . ARG A 1 395 ? 26.675 19.532 105.314 1.00 24.10 395 ARG A N 1
ATOM 3177 C CA . ARG A 1 395 ? 26.774 20.420 106.468 1.00 27.78 395 ARG A CA 1
ATOM 3178 C C . ARG A 1 395 ? 25.420 20.590 107.162 1.00 22.59 395 ARG A C 1
ATOM 3179 O O . ARG A 1 395 ? 25.336 20.645 108.379 1.00 23.00 395 ARG A O 1
ATOM 3187 N N . LYS A 1 396 ? 24.361 20.655 106.378 1.00 21.68 396 LYS A N 1
ATOM 3188 C CA . LYS A 1 396 ? 23.034 20.834 106.933 1.00 28.72 396 LYS A CA 1
ATOM 3189 C C . LYS A 1 396 ? 22.287 19.550 107.261 1.00 30.37 396 LYS A C 1
ATOM 3190 O O . LYS A 1 396 ? 21.252 19.601 107.930 1.00 26.64 396 LYS A O 1
ATOM 3196 N N . ASN A 1 397 ? 22.808 18.402 106.824 1.00 22.91 397 ASN A N 1
ATOM 3197 C CA . ASN A 1 397 ? 22.086 17.154 107.048 1.00 19.85 397 ASN A CA 1
ATOM 3198 C C . ASN A 1 397 ? 22.791 15.939 107.617 1.00 26.73 397 ASN A C 1
ATOM 3199 O O . ASN A 1 397 ? 22.168 15.142 108.329 1.00 25.25 397 ASN A O 1
ATOM 3204 N N . PHE A 1 398 ? 24.072 15.771 107.306 1.00 20.93 398 PHE A N 1
ATOM 3205 C CA . PHE A 1 398 ? 24.726 14.543 107.719 1.00 25.36 398 PHE A CA 1
ATOM 3206 C C . PHE A 1 398 ? 26.002 14.602 108.525 1.00 20.55 398 PHE A C 1
ATOM 3207 O O . PHE A 1 398 ? 26.769 13.653 108.500 1.00 21.88 398 PHE A O 1
ATOM 3215 N N . ILE A 1 399 ? 26.244 15.702 109.224 1.00 25.75 399 ILE A N 1
ATOM 3216 C CA . ILE A 1 399 ? 27.427 15.772 110.063 1.00 22.44 399 ILE A CA 1
ATOM 3217 C C . ILE A 1 399 ? 27.018 15.388 111.472 1.00 25.95 399 ILE A C 1
ATOM 3218 O O . ILE A 1 399 ? 25.830 15.422 111.819 1.00 24.09 399 ILE A O 1
ATOM 3223 N N . ILE A 1 400 ? 28.005 15.006 112.269 1.00 18.21 400 ILE A N 1
ATOM 3224 C CA . ILE A 1 400 ? 27.780 14.550 113.619 1.00 20.98 400 ILE A CA 1
ATOM 3225 C C . ILE A 1 400 ? 26.951 15.466 114.537 1.00 26.24 400 ILE A C 1
ATOM 3226 O O . ILE A 1 400 ? 26.255 14.976 115.426 1.00 23.77 400 ILE A O 1
ATOM 3231 N N . THR A 1 401 ? 27.003 16.776 114.323 1.00 22.10 401 THR A N 1
ATOM 3232 C CA . THR A 1 401 ? 26.231 17.677 115.168 1.00 27.75 401 THR A CA 1
ATOM 3233 C C . THR A 1 401 ? 24.736 17.613 114.821 1.00 29.44 401 THR A C 1
ATOM 3234 O O . THR A 1 401 ? 23.878 17.848 115.674 1.00 27.98 401 THR A O 1
ATOM 3238 N N . LYS A 1 402 ? 24.423 17.309 113.567 1.00 23.08 402 LYS A N 1
ATOM 3239 C CA . LYS A 1 402 ? 23.030 17.189 113.162 1.00 23.66 402 LYS A CA 1
ATOM 3240 C C . LYS A 1 402 ? 22.552 15.826 113.676 1.00 23.50 402 LYS A C 1
ATOM 3241 O O . LYS A 1 402 ? 21.396 15.655 114.063 1.00 24.34 402 LYS A O 1
ATOM 3247 N N . HIS A 1 403 ? 23.469 14.866 113.677 1.00 24.42 403 HIS A N 1
ATOM 3248 C CA . HIS A 1 403 ? 23.204 13.523 114.153 1.00 21.73 403 HIS A CA 1
ATOM 3249 C C . HIS A 1 403 ? 22.856 13.663 115.635 1.00 22.41 403 HIS A C 1
ATOM 3250 O O . HIS A 1 403 ? 21.892 13.079 116.114 1.00 22.29 403 HIS A O 1
ATOM 3257 N N . MET A 1 404 ? 23.650 14.439 116.362 1.00 21.31 404 MET A N 1
ATOM 3258 C CA . MET A 1 404 ? 23.386 14.635 117.781 1.00 29.76 404 MET A CA 1
ATOM 3259 C C . MET A 1 404 ? 22.040 15.339 118.005 1.00 28.77 404 MET A C 1
ATOM 3260 O O . MET A 1 404 ? 21.289 14.987 118.910 1.00 28.37 404 MET A O 1
ATOM 3265 N N . GLU A 1 405 ? 21.742 16.324 117.170 1.00 24.04 405 GLU A N 1
ATOM 3266 C CA . GLU A 1 405 ? 20.492 17.053 117.283 1.00 28.26 405 GLU A CA 1
ATOM 3267 C C . GLU A 1 405 ? 19.308 16.093 117.075 1.00 25.79 405 GLU A C 1
ATOM 3268 O O . GLU A 1 405 ? 18.291 16.191 117.763 1.00 25.01 405 GLU A O 1
ATOM 3274 N N . ARG A 1 406 ? 19.443 15.161 116.137 1.00 31.49 406 ARG A N 1
ATOM 3275 C CA . ARG A 1 406 ? 18.371 14.197 115.861 1.00 32.30 406 ARG A CA 1
ATOM 3276 C C . ARG A 1 406 ? 18.079 13.388 117.121 1.00 31.69 406 ARG A C 1
ATOM 3277 O O . ARG A 1 406 ? 16.927 13.054 117.417 1.00 34.47 406 ARG A O 1
ATOM 3285 N N . TYR A 1 407 ? 19.136 13.075 117.861 1.00 29.13 407 TYR A N 1
ATOM 3286 C CA . TYR A 1 407 ? 18.999 12.330 119.107 1.00 30.33 407 TYR A CA 1
ATOM 3287 C C . TYR A 1 407 ? 18.236 13.137 120.145 1.00 29.28 407 TYR A C 1
ATOM 3288 O O . TYR A 1 407 ? 17.433 12.590 120.893 1.00 33.74 407 TYR A O 1
ATOM 3297 N N . LEU A 1 408 ? 18.500 14.436 120.197 1.00 32.06 408 LEU A N 1
ATOM 3298 C CA . LEU A 1 408 ? 17.817 15.298 121.146 1.00 31.44 408 LEU A CA 1
ATOM 3299 C C . LEU A 1 408 ? 16.332 15.274 120.811 1.00 34.68 408 LEU A C 1
ATOM 3300 O O . LEU A 1 408 ? 15.494 15.065 121.684 1.00 35.31 408 LEU A O 1
ATOM 3305 N N . ASP A 1 409 ? 16.011 15.460 119.535 1.00 36.77 409 ASP A N 1
ATOM 3306 C CA . ASP A 1 409 ? 14.623 15.447 119.100 1.00 39.55 409 ASP A CA 1
ATOM 3307 C C . ASP A 1 409 ? 13.922 14.183 119.592 1.00 42.75 409 ASP A C 1
ATOM 3308 O O . ASP A 1 409 ? 12.805 14.243 120.101 1.00 41.58 409 ASP A O 1
ATOM 3313 N N . ILE A 1 410 ? 14.587 13.043 119.435 1.00 41.93 410 ILE A N 1
ATOM 3314 C CA . ILE A 1 410 ? 14.026 11.768 119.858 1.00 41.12 410 ILE A CA 1
ATOM 3315 C C . ILE A 1 410 ? 13.801 11.732 121.366 1.00 42.31 410 ILE A C 1
ATOM 3316 O O . ILE A 1 410 ? 12.685 11.501 121.831 1.00 40.54 410 ILE A O 1
ATOM 3321 N N . LEU A 1 411 ? 14.867 11.960 122.125 1.00 39.98 411 LEU A N 1
ATOM 3322 C CA . LEU A 1 411 ? 14.769 11.947 123.576 1.00 39.33 411 LEU A CA 1
ATOM 3323 C C . LEU A 1 411 ? 13.675 12.897 124.062 1.00 45.64 411 LEU A C 1
ATOM 3324 O O . LEU A 1 411 ? 12.911 12.554 124.966 1.00 40.27 411 LEU A O 1
ATOM 3329 N N . ASN A 1 412 ? 13.600 14.083 123.460 1.00 47.45 412 ASN A N 1
ATOM 3330 C CA . ASN A 1 412 ? 12.594 15.069 123.844 1.00 49.20 412 ASN A CA 1
ATOM 3331 C C . ASN A 1 412 ? 11.170 14.610 123.549 1.00 49.55 412 ASN A C 1
ATOM 3332 O O . ASN A 1 412 ? 10.233 15.032 124.221 1.00 55.87 412 ASN A O 1
ATOM 3337 N N . SER A 1 413 ? 11.012 13.748 122.548 1.00 41.19 413 SER A N 1
ATOM 3338 C CA . SER A 1 413 ? 9.693 13.248 122.168 1.00 42.29 413 SER A CA 1
ATOM 3339 C C . SER A 1 413 ? 9.266 12.106 123.084 1.00 46.03 413 SER A C 1
ATOM 3340 O O . SER A 1 413 ? 8.227 11.488 122.864 1.00 49.13 413 SER A O 1
ATOM 3343 N N . LEU A 1 414 ? 10.079 11.826 124.099 1.00 46.81 414 LEU A N 1
ATOM 3344 C CA . LEU A 1 414 ? 9.802 10.754 125.048 1.00 47.03 414 LEU A CA 1
ATOM 3345 C C . LEU A 1 414 ? 9.269 11.309 126.360 1.00 55.70 414 LEU A C 1
ATOM 3346 O O . LEU A 1 414 ? 9.138 12.549 126.459 1.00 59.61 414 LEU A O 1
ATOM 3351 N N . GLY A 1 415 ? 8.996 10.496 127.275 1.00 59.96 415 GLY A N 1
ATOM 3352 N N . LYS B 1 2 ? 60.341 53.410 132.367 1.00 73.38 2 LYS B N 1
ATOM 3353 C CA . LYS B 1 2 ? 59.033 52.759 132.071 1.00 69.73 2 LYS B CA 1
ATOM 3354 C C . LYS B 1 2 ? 59.275 51.458 131.310 1.00 68.06 2 LYS B C 1
ATOM 3355 O O . LYS B 1 2 ? 58.405 50.970 130.588 1.00 62.56 2 LYS B O 1
ATOM 3361 N N . MET B 1 3 ? 60.473 50.910 131.483 1.00 66.43 3 MET B N 1
ATOM 3362 C CA . MET B 1 3 ? 60.872 49.664 130.837 1.00 64.26 3 MET B CA 1
ATOM 3363 C C . MET B 1 3 ? 60.055 48.505 131.409 1.00 65.93 3 MET B C 1
ATOM 3364 O O . MET B 1 3 ? 59.741 48.497 132.595 1.00 69.20 3 MET B O 1
ATOM 3369 N N . TYR B 1 4 ? 59.696 47.534 130.572 1.00 62.08 4 TYR B N 1
ATOM 3370 C CA . TYR B 1 4 ? 58.909 46.400 131.045 1.00 55.84 4 TYR B CA 1
ATOM 3371 C C . TYR B 1 4 ? 59.333 45.083 130.414 1.00 55.93 4 TYR B C 1
ATOM 3372 O O . TYR B 1 4 ? 59.778 45.041 129.269 1.00 55.96 4 TYR B O 1
ATOM 3381 N N . GLU B 1 5 ? 59.194 44.004 131.173 1.00 53.25 5 GLU B N 1
ATOM 3382 C CA . GLU B 1 5 ? 59.546 42.687 130.675 1.00 51.06 5 GLU B CA 1
ATOM 3383 C C . GLU B 1 5 ? 58.363 42.065 129.937 1.00 52.78 5 GLU B C 1
ATOM 3384 O O . GLU B 1 5 ? 57.205 42.329 130.264 1.00 51.51 5 GLU B O 1
ATOM 3390 N N . VAL B 1 6 ? 58.664 41.247 128.933 1.00 51.92 6 VAL B N 1
ATOM 3391 C CA . VAL B 1 6 ? 57.635 40.572 128.149 1.00 53.18 6 VAL B CA 1
ATOM 3392 C C . VAL B 1 6 ? 57.629 39.112 128.597 1.00 55.52 6 VAL B C 1
ATOM 3393 O O . VAL B 1 6 ? 58.017 38.230 127.845 1.00 60.55 6 VAL B O 1
ATOM 3397 N N . LYS B 1 7 ? 57.192 38.858 129.824 1.00 62.78 7 LYS B N 1
ATOM 3398 C CA . LYS B 1 7 ? 57.179 37.495 130.349 1.00 66.93 7 LYS B CA 1
ATOM 3399 C C . LYS B 1 7 ? 56.028 36.613 129.871 1.00 70.21 7 LYS B C 1
ATOM 3400 O O . LYS B 1 7 ? 55.967 35.430 130.210 1.00 70.23 7 LYS B O 1
ATOM 3406 N N . GLU B 1 8 ? 55.127 37.183 129.077 1.00 74.29 8 GLU B N 1
ATOM 3407 C CA . GLU B 1 8 ? 53.984 36.441 128.553 1.00 76.44 8 GLU B CA 1
ATOM 3408 C C . GLU B 1 8 ? 54.425 35.212 127.753 1.00 76.28 8 GLU B C 1
ATOM 3409 O O . GLU B 1 8 ? 54.225 35.130 126.538 1.00 74.26 8 GLU B O 1
ATOM 3415 N N . LYS B 1 13 ? 55.088 30.224 123.941 1.00 74.01 13 LYS B N 1
ATOM 3416 C CA . LYS B 1 13 ? 54.785 28.808 124.099 1.00 74.25 13 LYS B CA 1
ATOM 3417 C C . LYS B 1 13 ? 55.626 27.974 123.140 1.00 71.41 13 LYS B C 1
ATOM 3418 O O . LYS B 1 13 ? 55.608 26.743 123.188 1.00 74.00 13 LYS B O 1
ATOM 3424 N N . ARG B 1 14 ? 56.366 28.655 122.271 1.00 62.18 14 ARG B N 1
ATOM 3425 C CA . ARG B 1 14 ? 57.198 27.984 121.282 1.00 54.05 14 ARG B CA 1
ATOM 3426 C C . ARG B 1 14 ? 58.310 27.165 121.946 1.00 47.91 14 ARG B C 1
ATOM 3427 O O . ARG B 1 14 ? 59.102 27.692 122.722 1.00 46.85 14 ARG B O 1
ATOM 3435 N N . LYS B 1 15 ? 58.360 25.875 121.630 1.00 43.66 15 LYS B N 1
ATOM 3436 C CA . LYS B 1 15 ? 59.349 24.960 122.194 1.00 39.66 15 LYS B CA 1
ATOM 3437 C C . LYS B 1 15 ? 60.113 24.327 121.049 1.00 30.53 15 LYS B C 1
ATOM 3438 O O . LYS B 1 15 ? 59.564 24.157 119.973 1.00 33.95 15 LYS B O 1
ATOM 3444 N N . LEU B 1 16 ? 61.370 23.966 121.276 1.00 26.92 16 LEU B N 1
ATOM 3445 C CA . LEU B 1 16 ? 62.156 23.357 120.223 1.00 23.14 16 LEU B CA 1
ATOM 3446 C C . LEU B 1 16 ? 61.455 22.123 119.682 1.00 30.14 16 LEU B C 1
ATOM 3447 O O . LEU B 1 16 ? 61.654 21.739 118.527 1.00 34.19 16 LEU B O 1
ATOM 3452 N N . GLU B 1 17 ? 60.624 21.506 120.512 1.00 36.25 17 GLU B N 1
ATOM 3453 C CA . GLU B 1 17 ? 59.909 20.298 120.106 1.00 41.33 17 GLU B CA 1
ATOM 3454 C C . GLU B 1 17 ? 58.954 20.587 118.944 1.00 39.15 17 GLU B C 1
ATOM 3455 O O . GLU B 1 17 ? 58.774 19.750 118.064 1.00 35.01 17 GLU B O 1
ATOM 3461 N N . ASP B 1 18 ? 58.370 21.785 118.940 1.00 39.08 18 ASP B N 1
ATOM 3462 C CA . ASP B 1 18 ? 57.432 22.202 117.900 1.00 36.41 18 ASP B CA 1
ATOM 3463 C C . ASP B 1 18 ? 58.051 22.197 116.515 1.00 33.93 18 ASP B C 1
ATOM 3464 O O . ASP B 1 18 ? 57.339 22.132 115.521 1.00 43.18 18 ASP B O 1
ATOM 3469 N N . TYR B 1 19 ? 59.374 22.274 116.440 1.00 31.23 19 TYR B N 1
ATOM 3470 C CA . TYR B 1 19 ? 60.043 22.287 115.142 1.00 32.22 19 TYR B CA 1
ATOM 3471 C C . TYR B 1 19 ? 60.689 20.961 114.776 1.00 30.88 19 TYR B C 1
ATOM 3472 O O . TYR B 1 19 ? 61.190 20.800 113.662 1.00 32.97 19 TYR B O 1
ATOM 3481 N N . LYS B 1 20 ? 60.673 20.006 115.697 1.00 34.01 20 LYS B N 1
ATOM 3482 C CA . LYS B 1 20 ? 61.280 18.705 115.423 1.00 34.07 20 LYS B CA 1
ATOM 3483 C C . LYS B 1 20 ? 60.828 18.094 114.086 1.00 32.46 20 LYS B C 1
ATOM 3484 O O . LYS B 1 20 ? 61.650 17.593 113.324 1.00 31.63 20 LYS B O 1
ATOM 3490 N N . SER B 1 21 ? 59.533 18.140 113.796 1.00 25.69 21 SER B N 1
ATOM 3491 C CA . SER B 1 21 ? 59.042 17.566 112.545 1.00 33.70 21 SER B CA 1
ATOM 3492 C C . SER B 1 21 ? 59.599 18.290 111.314 1.00 31.80 21 SER B C 1
ATOM 3493 O O . SER B 1 21 ? 59.677 17.715 110.230 1.00 33.67 21 SER B O 1
ATOM 3496 N N . ILE B 1 22 ? 59.997 19.547 111.490 1.00 32.99 22 ILE B N 1
ATOM 3497 C CA . ILE B 1 22 ? 60.545 20.330 110.391 1.00 30.50 22 ILE B CA 1
ATOM 3498 C C . ILE B 1 22 ? 62.049 20.138 110.225 1.00 34.66 22 ILE B C 1
ATOM 3499 O O . ILE B 1 22 ? 62.537 19.960 109.108 1.00 33.78 22 ILE B O 1
ATOM 3504 N N . ILE B 1 23 ? 62.788 20.166 111.332 1.00 35.85 23 ILE B N 1
ATOM 3505 C CA . ILE B 1 23 ? 64.247 20.061 111.254 1.00 37.07 23 ILE B CA 1
ATOM 3506 C C . ILE B 1 23 ? 64.880 18.705 111.518 1.00 37.91 23 ILE B C 1
ATOM 3507 O O . ILE B 1 23 ? 66.056 18.514 111.235 1.00 38.74 23 ILE B O 1
ATOM 3512 N N . GLY B 1 24 ? 64.114 17.767 112.064 1.00 44.14 24 GLY B N 1
ATOM 3513 C CA . GLY B 1 24 ? 64.663 16.450 112.331 1.00 44.74 24 GLY B CA 1
ATOM 3514 C C . GLY B 1 24 ? 65.352 16.332 113.677 1.00 50.61 24 GLY B C 1
ATOM 3515 O O . GLY B 1 24 ? 65.896 17.306 114.202 1.00 49.13 24 GLY B O 1
ATOM 3516 N N . GLU B 1 25 ? 65.335 15.122 114.230 1.00 49.45 25 GLU B N 1
ATOM 3517 C CA . GLU B 1 25 ? 65.947 14.848 115.523 1.00 50.70 25 GLU B CA 1
ATOM 3518 C C . GLU B 1 25 ? 67.436 15.192 115.570 1.00 49.33 25 GLU B C 1
ATOM 3519 O O . GLU B 1 25 ? 67.928 15.728 116.566 1.00 44.80 25 GLU B O 1
ATOM 3525 N N . GLU B 1 26 ? 68.157 14.888 114.497 1.00 50.43 26 GLU B N 1
ATOM 3526 C CA . GLU B 1 26 ? 69.585 15.169 114.469 1.00 54.91 26 GLU B CA 1
ATOM 3527 C C . GLU B 1 26 ? 69.860 16.649 114.727 1.00 54.42 26 GLU B C 1
ATOM 3528 O O . GLU B 1 26 ? 70.652 17.002 115.603 1.00 54.84 26 GLU B O 1
ATOM 3534 N N . GLU B 1 27 ? 69.198 17.512 113.963 1.00 50.90 27 GLU B N 1
ATOM 3535 C CA . GLU B 1 27 ? 69.363 18.949 114.123 1.00 46.91 27 GLU B CA 1
ATOM 3536 C C . GLU B 1 27 ? 68.985 19.359 115.551 1.00 41.50 27 GLU B C 1
ATOM 3537 O O . GLU B 1 27 ? 69.653 20.181 116.175 1.00 35.84 27 GLU B O 1
ATOM 3543 N N . VAL B 1 28 ? 67.914 18.768 116.067 1.00 40.04 28 VAL B N 1
ATOM 3544 C CA . VAL B 1 28 ? 67.454 19.056 117.421 1.00 38.21 28 VAL B CA 1
ATOM 3545 C C . VAL B 1 28 ? 68.530 18.703 118.451 1.00 37.40 28 VAL B C 1
ATOM 3546 O O . VAL B 1 28 ? 68.778 19.459 119.391 1.00 30.34 28 VAL B O 1
ATOM 3550 N N . SER B 1 29 ? 69.163 17.551 118.274 1.00 39.72 29 SER B N 1
ATOM 3551 C CA . SER B 1 29 ? 70.197 17.126 119.207 1.00 46.04 29 SER B CA 1
ATOM 3552 C C . SER B 1 29 ? 71.388 18.067 119.127 1.00 44.36 29 SER B C 1
ATOM 3553 O O . SER B 1 29 ? 71.944 18.473 120.145 1.00 48.26 29 SER B O 1
ATOM 3556 N N . LYS B 1 30 ? 71.770 18.414 117.907 1.00 42.14 30 LYS B N 1
ATOM 3557 C CA . LYS B 1 30 ? 72.890 19.311 117.687 1.00 42.65 30 LYS B CA 1
ATOM 3558 C C . LYS B 1 30 ? 72.622 20.627 118.400 1.00 40.99 30 LYS B C 1
ATOM 3559 O O . LYS B 1 30 ? 73.503 21.180 119.057 1.00 45.55 30 LYS B O 1
ATOM 3565 N N . ILE B 1 31 ? 71.398 21.124 118.290 1.00 38.66 31 ILE B N 1
ATOM 3566 C CA . ILE B 1 31 ? 71.056 22.374 118.943 1.00 38.68 31 ILE B CA 1
ATOM 3567 C C . ILE B 1 31 ? 71.098 22.198 120.457 1.00 41.97 31 ILE B C 1
ATOM 3568 O O . ILE B 1 31 ? 71.750 22.975 121.158 1.00 42.22 31 ILE B O 1
ATOM 3573 N N . GLN B 1 32 ? 70.414 21.173 120.958 1.00 45.39 32 GLN B N 1
ATOM 3574 C CA . GLN B 1 32 ? 70.394 20.902 122.392 1.00 47.09 32 GLN B CA 1
ATOM 3575 C C . GLN B 1 32 ? 71.817 20.760 122.929 1.00 45.15 32 GLN B C 1
ATOM 3576 O O . GLN B 1 32 ? 72.120 21.169 124.049 1.00 48.24 32 GLN B O 1
ATOM 3582 N N . GLU B 1 33 ? 72.688 20.189 122.111 1.00 48.34 33 GLU B N 1
ATOM 3583 C CA . GLU B 1 33 ? 74.080 19.987 122.482 1.00 53.62 33 GLU B CA 1
ATOM 3584 C C . GLU B 1 33 ? 74.738 21.311 122.832 1.00 54.72 33 GLU B C 1
ATOM 3585 O O . GLU B 1 33 ? 75.256 21.484 123.938 1.00 59.71 33 GLU B O 1
ATOM 3591 N N . LYS B 1 34 ? 74.709 22.247 121.887 1.00 50.46 34 LYS B N 1
ATOM 3592 C CA . LYS B 1 34 ? 75.304 23.565 122.089 1.00 49.22 34 LYS B CA 1
ATOM 3593 C C . LYS B 1 34 ? 74.637 24.325 123.226 1.00 46.71 34 LYS B C 1
ATOM 3594 O O . LYS B 1 34 ? 75.279 25.111 123.913 1.00 56.41 34 LYS B O 1
ATOM 3600 N N . ALA B 1 35 ? 73.347 24.088 123.423 1.00 45.16 35 ALA B N 1
ATOM 3601 C CA . ALA B 1 35 ? 72.601 24.756 124.481 1.00 47.69 35 ALA B CA 1
ATOM 3602 C C . ALA B 1 35 ? 73.051 24.258 125.850 1.00 51.25 35 ALA B C 1
ATOM 3603 O O . ALA B 1 35 ? 73.011 24.994 126.839 1.00 50.53 35 ALA B O 1
ATOM 3605 N N . GLU B 1 36 ? 73.475 23.001 125.901 1.00 59.71 36 GLU B N 1
ATOM 3606 C CA . GLU B 1 36 ? 73.913 22.386 127.147 1.00 60.89 36 GLU B CA 1
ATOM 3607 C C . GLU B 1 36 ? 74.895 23.267 127.910 1.00 59.07 36 GLU B C 1
ATOM 3608 O O . GLU B 1 36 ? 74.706 23.557 129.091 1.00 58.38 36 GLU B O 1
ATOM 3614 N N . LYS B 1 37 ? 75.934 23.699 127.209 1.00 54.03 37 LYS B N 1
ATOM 3615 C CA . LYS B 1 37 ? 76.988 24.537 127.770 1.00 51.31 37 LYS B CA 1
ATOM 3616 C C . LYS B 1 37 ? 76.530 25.875 128.338 1.00 48.13 37 LYS B C 1
ATOM 3617 O O . LYS B 1 37 ? 77.296 26.540 129.026 1.00 48.77 37 LYS B O 1
ATOM 3623 N N . LEU B 1 38 ? 75.299 26.282 128.045 1.00 46.19 38 LEU B N 1
ATOM 3624 C CA . LEU B 1 38 ? 74.800 27.567 128.528 1.00 41.85 38 LEU B CA 1
ATOM 3625 C C . LEU B 1 38 ? 73.616 27.424 129.480 1.00 40.44 38 LEU B C 1
ATOM 3626 O O . LEU B 1 38 ? 73.042 28.418 129.917 1.00 40.15 38 LEU B O 1
ATOM 3631 N N . LYS B 1 39 ? 73.257 26.183 129.790 1.00 45.68 39 LYS B N 1
ATOM 3632 C CA . LYS B 1 39 ? 72.134 25.888 130.677 1.00 47.66 39 LYS B CA 1
ATOM 3633 C C . LYS B 1 39 ? 72.162 26.765 131.917 1.00 43.34 39 LYS B C 1
ATOM 3634 O O . L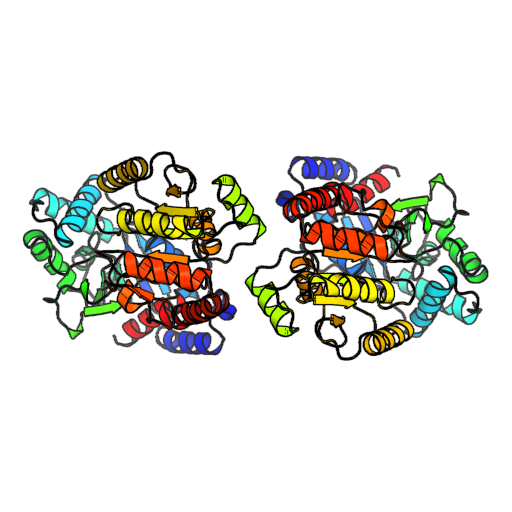YS B 1 39 ? 73.206 26.931 132.533 1.00 44.47 39 LYS B O 1
ATOM 3640 N N . GLY B 1 40 ? 71.012 27.336 132.264 1.00 43.76 40 GLY B N 1
ATOM 3641 C CA . GLY B 1 40 ? 70.921 28.182 133.443 1.00 40.53 40 GLY B CA 1
ATOM 3642 C C . GLY B 1 40 ? 71.323 29.638 133.281 1.00 41.75 40 GLY B C 1
ATOM 3643 O O . GLY B 1 40 ? 70.923 30.489 134.081 1.00 42.40 40 GLY B O 1
ATOM 3644 N N . ARG B 1 41 ? 72.101 29.947 132.251 1.00 39.83 41 ARG B N 1
ATOM 3645 C CA . ARG B 1 41 ? 72.532 31.324 132.043 1.00 39.54 41 ARG B CA 1
ATOM 3646 C C . ARG B 1 41 ? 71.449 32.261 131.505 1.00 41.25 41 ARG B C 1
ATOM 3647 O O . ARG B 1 41 ? 70.619 31.874 130.680 1.00 44.33 41 ARG B O 1
ATOM 3655 N N . SER B 1 42 ? 71.467 33.499 131.991 1.00 36.38 42 SER B N 1
ATOM 3656 C CA . SER B 1 42 ? 70.503 34.511 131.575 1.00 42.04 42 SER B CA 1
ATOM 3657 C C . SER B 1 42 ? 70.947 35.213 130.288 1.00 41.63 42 SER B C 1
ATOM 3658 O O . SER B 1 42 ? 72.074 35.691 130.180 1.00 44.00 42 SER B O 1
ATOM 3661 N N . PHE B 1 43 ? 70.046 35.257 129.317 1.00 45.09 43 PHE B N 1
ATOM 3662 C CA . PHE B 1 43 ? 70.295 35.877 128.025 1.00 39.22 43 PHE B CA 1
ATOM 3663 C C . PHE B 1 43 ? 69.125 36.825 127.841 1.00 40.26 43 PHE B C 1
ATOM 3664 O O . PHE B 1 43 ? 67.992 36.391 127.637 1.00 42.99 43 PHE B O 1
ATOM 3672 N N . VAL B 1 44 ? 69.396 38.121 127.930 1.00 33.50 44 VAL B N 1
ATOM 3673 C CA . VAL B 1 44 ? 68.333 39.108 127.817 1.00 34.44 44 VAL B CA 1
ATOM 3674 C C . VAL B 1 44 ? 68.382 39.975 126.561 1.00 34.69 44 VAL B C 1
ATOM 3675 O O . VAL B 1 44 ? 69.453 40.390 126.124 1.00 36.42 44 VAL B O 1
ATOM 3679 N N . HIS B 1 45 ? 67.206 40.258 126.008 1.00 32.90 45 HIS B N 1
ATOM 3680 C CA . HIS B 1 45 ? 67.070 41.072 124.808 1.00 32.22 45 HIS B CA 1
ATOM 3681 C C . HIS B 1 45 ? 66.412 42.385 125.145 1.00 28.88 45 HIS B C 1
ATOM 3682 O O . HIS B 1 45 ? 65.546 42.449 126.009 1.00 40.04 45 HIS B O 1
ATOM 3689 N N . VAL B 1 46 ? 66.799 43.435 124.444 1.00 29.74 46 VAL B N 1
ATOM 3690 C CA . VAL B 1 46 ? 66.197 44.736 124.677 1.00 27.97 46 VAL B CA 1
ATOM 3691 C C . VAL B 1 46 ? 65.898 45.438 123.359 1.00 28.65 46 VAL B C 1
ATOM 3692 O O . VAL B 1 46 ? 66.755 45.495 122.485 1.00 33.41 46 VAL B O 1
ATOM 3696 N N . ASN B 1 47 ? 64.682 45.960 123.217 1.00 27.83 47 ASN B N 1
ATOM 3697 C CA . ASN B 1 47 ? 64.308 46.697 122.017 1.00 33.65 47 ASN B CA 1
ATOM 3698 C C . ASN B 1 47 ? 63.254 47.762 122.341 1.00 33.30 47 ASN B C 1
ATOM 3699 O O . ASN B 1 47 ? 63.037 48.095 123.509 1.00 31.55 47 ASN B O 1
ATOM 3704 N N . SER B 1 48 ? 62.595 48.288 121.318 1.00 36.60 48 SER B N 1
ATOM 3705 C CA . SER B 1 48 ? 61.638 49.365 121.522 1.00 35.17 48 SER B CA 1
ATOM 3706 C C . SER B 1 48 ? 60.169 49.026 121.336 1.00 39.56 48 SER B C 1
ATOM 3707 O O . SER B 1 48 ? 59.314 49.894 121.506 1.00 44.64 48 SER B O 1
ATOM 3710 N N . THR B 1 49 ? 59.862 47.786 120.987 1.00 39.41 49 THR B N 1
ATOM 3711 C CA . THR B 1 49 ? 58.468 47.420 120.782 1.00 43.85 49 THR B CA 1
ATOM 3712 C C . THR B 1 49 ? 58.223 45.917 120.810 1.00 48.02 49 THR B C 1
ATOM 3713 O O . THR B 1 49 ? 59.029 45.127 120.306 1.00 49.67 49 THR B O 1
ATOM 3717 N N . SER B 1 50 ? 57.107 45.519 121.407 1.00 45.23 50 SER B N 1
ATOM 3718 C CA . SER B 1 50 ? 56.762 44.105 121.456 1.00 45.52 50 SER B CA 1
ATOM 3719 C C . SER B 1 50 ? 55.603 43.850 120.506 1.00 43.34 50 SER B C 1
ATOM 3720 O O . SER B 1 50 ? 54.996 42.785 120.541 1.00 46.90 50 SER B O 1
ATOM 3723 N N . PHE B 1 51 ? 55.308 44.828 119.652 1.00 43.10 51 PHE B N 1
ATOM 3724 C CA . PHE B 1 51 ? 54.203 44.711 118.704 1.00 45.30 51 PHE B CA 1
ATOM 3725 C C . PHE B 1 51 ? 54.644 44.691 117.250 1.00 42.05 51 PHE B C 1
ATOM 3726 O O . PHE B 1 51 ? 55.770 45.082 116.924 1.00 47.81 51 PHE B O 1
ATOM 3734 N N . GLY B 1 52 ? 53.744 44.223 116.387 1.00 41.79 52 GLY B N 1
ATOM 3735 C CA . GLY B 1 52 ? 54.010 44.160 114.960 1.00 37.27 52 GLY B CA 1
ATOM 3736 C C . GLY B 1 52 ? 54.874 42.985 114.547 1.00 41.12 52 GLY B C 1
ATOM 3737 O O . GLY B 1 52 ? 55.147 42.084 115.344 1.00 40.82 52 GLY B O 1
ATOM 3738 N N . GLY B 1 53 ? 55.305 42.990 113.289 1.00 40.15 53 GLY B N 1
ATOM 3739 C CA . GLY B 1 53 ? 56.143 41.914 112.797 1.00 37.83 53 GLY B CA 1
ATOM 3740 C C . GLY B 1 53 ? 57.617 42.213 112.988 1.00 38.77 53 GLY B C 1
ATOM 3741 O O . GLY B 1 53 ? 58.000 42.947 113.912 1.00 31.30 53 GLY B O 1
ATOM 3742 N N . GLY B 1 54 ? 58.437 41.637 112.108 1.00 35.49 54 GLY B N 1
ATOM 3743 C CA . GLY B 1 54 ? 59.868 41.842 112.173 1.00 33.36 54 GLY B CA 1
ATOM 3744 C C . GLY B 1 54 ? 60.497 41.289 113.440 1.00 33.22 54 GLY B C 1
ATOM 3745 O O . GLY B 1 54 ? 60.181 40.188 113.896 1.00 28.10 54 GLY B O 1
ATOM 3746 N N . VAL B 1 55 ? 61.392 42.075 114.021 1.00 32.23 55 VAL B N 1
ATOM 3747 C CA . VAL B 1 55 ? 62.093 41.671 115.223 1.00 33.38 55 VAL B CA 1
ATOM 3748 C C . VAL B 1 55 ? 61.150 41.218 116.335 1.00 35.14 55 VAL B C 1
ATOM 3749 O O . VAL B 1 55 ? 61.286 40.112 116.861 1.00 35.05 55 VAL B O 1
ATOM 3753 N N . ALA B 1 56 ? 60.200 42.070 116.694 1.00 32.50 56 ALA B N 1
ATOM 3754 C CA . ALA B 1 56 ? 59.252 41.726 117.741 1.00 33.50 56 ALA B CA 1
ATOM 3755 C C . ALA B 1 56 ? 58.606 40.361 117.486 1.00 36.95 56 ALA B C 1
ATOM 3756 O O . ALA B 1 56 ? 58.515 39.534 118.391 1.00 35.11 56 ALA B O 1
ATOM 3758 N N . GLU B 1 57 ? 58.156 40.127 116.257 1.00 36.98 57 GLU B N 1
ATOM 3759 C CA . GLU B 1 57 ? 57.523 38.854 115.903 1.00 38.20 57 GLU B CA 1
ATOM 3760 C C . GLU B 1 57 ? 58.480 37.694 116.206 1.00 35.94 57 GLU B C 1
ATOM 3761 O O . GLU B 1 57 ? 58.094 36.707 116.837 1.00 35.85 57 GLU B O 1
ATOM 3767 N N . ILE B 1 58 ? 59.733 37.818 115.770 1.00 35.73 58 ILE B N 1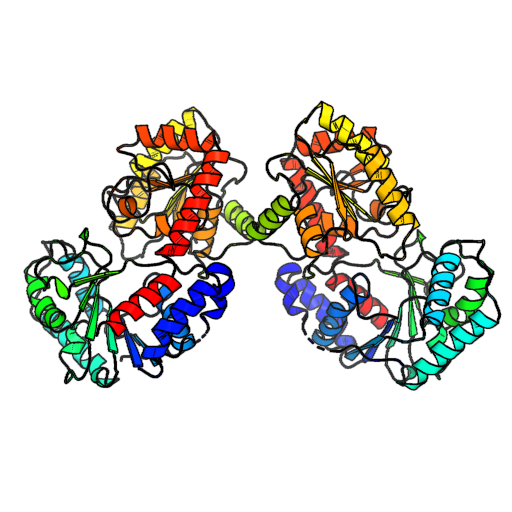
ATOM 3768 C CA . ILE B 1 58 ? 60.723 36.768 115.998 1.00 32.28 58 ILE B CA 1
ATOM 3769 C C . ILE B 1 58 ? 61.001 36.532 117.487 1.00 33.03 58 ILE B C 1
ATOM 3770 O O . ILE B 1 58 ? 61.071 35.395 117.935 1.00 35.07 58 ILE B O 1
ATOM 3775 N N . LEU B 1 59 ? 61.150 37.604 118.257 1.00 31.51 59 LEU B N 1
ATOM 3776 C CA . LEU B 1 59 ? 61.433 37.472 119.686 1.00 32.80 59 LEU B CA 1
ATOM 3777 C C . LEU B 1 59 ? 60.329 36.727 120.436 1.00 33.41 59 LEU B C 1
ATOM 3778 O O . LEU B 1 59 ? 60.603 35.956 121.363 1.00 24.59 59 LEU B O 1
ATOM 3783 N N . HIS B 1 60 ? 59.084 36.970 120.039 1.00 28.19 60 HIS B N 1
ATOM 3784 C CA . HIS B 1 60 ? 57.950 36.305 120.665 1.00 32.85 60 HIS B CA 1
ATOM 3785 C C . HIS B 1 60 ? 58.088 34.795 120.594 1.00 30.14 60 HIS B C 1
ATOM 3786 O O . HIS B 1 60 ? 57.529 34.089 121.425 1.00 30.11 60 HIS B O 1
ATOM 3793 N N . SER B 1 61 ? 58.834 34.310 119.605 1.00 30.87 61 SER B N 1
ATOM 3794 C CA . SER B 1 61 ? 59.052 32.877 119.431 1.00 31.27 61 SER B CA 1
ATOM 3795 C C . SER B 1 61 ? 60.430 32.473 119.928 1.00 31.51 61 SER B C 1
ATOM 3796 O O . SER B 1 61 ? 60.584 31.427 120.555 1.00 32.14 61 SER B O 1
ATOM 3799 N N . LEU B 1 62 ? 61.426 33.309 119.638 1.00 29.88 62 LEU B N 1
ATOM 3800 C CA . LEU B 1 62 ? 62.810 33.029 120.011 1.00 27.75 62 LEU B CA 1
ATOM 3801 C C . LEU B 1 62 ? 63.069 32.956 121.509 1.00 31.33 62 LEU B C 1
ATOM 3802 O O . LEU B 1 62 ? 63.890 32.149 121.956 1.00 24.27 62 LEU B O 1
ATOM 3807 N N . VAL B 1 63 ? 62.395 33.800 122.284 1.00 31.24 63 VAL B N 1
ATOM 3808 C CA . VAL B 1 63 ? 62.599 33.778 123.725 1.00 37.23 63 VAL B CA 1
ATOM 3809 C C . VAL B 1 63 ? 62.100 32.448 124.302 1.00 38.66 63 VAL B C 1
ATOM 3810 O O . VAL B 1 63 ? 62.864 31.716 124.943 1.00 32.16 63 VAL B O 1
ATOM 3814 N N . PRO B 1 64 ? 60.816 32.114 124.070 1.00 38.60 64 PRO B N 1
ATOM 3815 C CA . PRO B 1 64 ? 60.266 30.856 124.586 1.00 39.20 64 PRO B CA 1
ATOM 3816 C C . PRO B 1 64 ? 61.091 29.686 124.072 1.00 42.34 64 PRO B C 1
ATOM 3817 O O . PRO B 1 64 ? 61.288 28.683 124.768 1.00 42.08 64 PRO B O 1
ATOM 3821 N N . LEU B 1 65 ? 61.589 29.837 122.846 1.00 40.68 65 LEU B N 1
ATOM 3822 C CA . LEU B 1 65 ? 62.374 28.796 122.198 1.00 36.62 65 LEU B CA 1
ATOM 3823 C C . LEU B 1 65 ? 63.704 28.581 122.907 1.00 37.01 65 LEU B C 1
ATOM 3824 O O . LEU B 1 65 ? 64.178 27.458 123.025 1.00 35.78 65 LEU B O 1
ATOM 3829 N N . LEU B 1 66 ? 64.314 29.664 123.372 1.00 40.33 66 LEU B N 1
ATOM 3830 C CA . LEU B 1 66 ? 65.590 29.573 124.076 1.00 37.05 66 LEU B CA 1
ATOM 3831 C C . LEU B 1 66 ? 65.369 28.961 125.453 1.00 35.77 66 LEU B C 1
ATOM 3832 O O . LEU B 1 66 ? 66.158 28.130 125.911 1.00 33.11 66 LEU B O 1
ATOM 3837 N N . ARG B 1 67 ? 64.285 29.372 126.102 1.00 36.81 67 ARG B N 1
ATOM 3838 C CA . ARG B 1 67 ? 63.931 28.853 127.415 1.00 40.76 67 ARG B CA 1
ATOM 3839 C C . ARG B 1 67 ? 63.642 27.358 127.348 1.00 42.15 67 ARG B C 1
ATOM 3840 O O . ARG B 1 67 ? 63.841 26.637 128.326 1.00 47.44 67 ARG B O 1
ATOM 3848 N N . SER B 1 68 ? 63.175 26.894 126.193 1.00 41.33 68 SER B N 1
ATOM 3849 C CA . SER B 1 68 ? 62.875 25.471 126.021 1.00 40.59 68 SER B CA 1
ATOM 3850 C C . SER B 1 68 ? 64.146 24.635 125.994 1.00 41.23 68 SER B C 1
ATOM 3851 O O . SER B 1 68 ? 64.125 23.454 126.342 1.00 41.22 68 SER B O 1
ATOM 3854 N N . ILE B 1 69 ? 65.260 25.235 125.586 1.00 38.31 69 ILE B N 1
ATOM 3855 C CA . ILE B 1 69 ? 66.512 24.486 125.564 1.00 38.48 69 ILE B CA 1
ATOM 3856 C C . ILE B 1 69 ? 67.351 24.764 126.808 1.00 42.44 69 ILE B C 1
ATOM 3857 O O . ILE B 1 69 ? 68.557 24.514 126.829 1.00 40.56 69 ILE B O 1
ATOM 3862 N N . GLY B 1 70 ? 66.701 25.312 127.832 1.00 46.06 70 GLY B N 1
ATOM 3863 C CA . GLY B 1 70 ? 67.372 25.564 129.093 1.00 47.64 70 GLY B CA 1
ATOM 3864 C C . GLY B 1 70 ? 68.100 26.866 129.351 1.00 49.79 70 GLY B C 1
ATOM 3865 O O . GLY B 1 70 ? 68.911 26.918 130.273 1.00 44.64 70 GLY B O 1
ATOM 3866 N N . ILE B 1 71 ? 67.827 27.911 128.570 1.00 47.86 71 ILE B N 1
ATOM 3867 C CA . ILE B 1 71 ? 68.494 29.190 128.787 1.00 35.29 71 ILE B CA 1
ATOM 3868 C C . ILE B 1 71 ? 67.533 30.246 129.309 1.00 40.68 71 ILE B C 1
ATOM 3869 O O . ILE B 1 71 ? 66.437 30.441 128.776 1.00 43.50 71 ILE B O 1
ATOM 3874 N N . GLU B 1 72 ? 67.958 30.915 130.372 1.00 37.01 72 GLU B N 1
ATOM 3875 C CA . GLU B 1 72 ? 67.173 31.950 131.021 1.00 41.19 72 GLU B CA 1
ATOM 3876 C C . GLU B 1 72 ? 66.997 33.197 130.153 1.00 42.63 72 GLU B C 1
ATOM 3877 O O . GLU B 1 72 ? 67.401 34.293 130.539 1.00 44.37 72 GLU B O 1
ATOM 3883 N N . ALA B 1 73 ? 66.376 33.039 128.991 1.00 42.47 73 ALA B N 1
ATOM 3884 C CA . ALA B 1 73 ? 66.154 34.170 128.099 1.00 37.30 73 ALA B CA 1
ATOM 3885 C C . ALA B 1 73 ? 64.995 35.053 128.559 1.00 35.84 73 ALA B C 1
ATOM 3886 O O . ALA B 1 73 ? 63.913 34.552 128.890 1.00 32.14 73 ALA B O 1
ATOM 3888 N N . ARG B 1 74 ? 65.224 36.362 128.578 1.00 29.32 74 ARG B N 1
ATOM 3889 C CA . ARG B 1 74 ? 64.192 37.324 128.946 1.00 33.83 74 ARG B CA 1
ATOM 3890 C C . ARG B 1 74 ? 64.166 38.455 127.925 1.00 35.36 74 ARG B C 1
ATOM 3891 O O . ARG B 1 74 ? 65.127 38.640 127.178 1.00 31.81 74 ARG B O 1
ATOM 3899 N N . TRP B 1 75 ? 63.072 39.210 127.885 1.00 34.10 75 TRP B N 1
ATOM 3900 C CA . TRP B 1 75 ? 62.960 40.282 126.913 1.00 36.00 75 TRP B CA 1
ATOM 3901 C C . TRP B 1 75 ? 62.315 41.521 127.509 1.00 35.36 75 TRP B C 1
ATOM 3902 O O . TRP B 1 75 ? 61.262 41.450 128.149 1.00 34.56 75 TRP B O 1
ATOM 3913 N N . PHE B 1 76 ? 62.978 42.656 127.304 1.00 37.81 76 PHE B N 1
ATOM 3914 C CA . PHE B 1 76 ? 62.496 43.938 127.806 1.00 38.03 76 PHE B CA 1
ATOM 3915 C C . PHE B 1 76 ? 62.346 44.944 126.689 1.00 39.79 76 PHE B C 1
ATOM 3916 O O . PHE B 1 76 ? 63.097 44.914 125.708 1.00 36.97 76 PHE B O 1
ATOM 3924 N N . VAL B 1 77 ? 61.368 45.830 126.852 1.00 35.83 77 VAL B N 1
ATOM 3925 C CA . VAL B 1 77 ? 61.087 46.864 125.874 1.00 39.75 77 VAL B CA 1
ATOM 3926 C C . VAL B 1 77 ? 61.233 48.199 126.589 1.00 43.09 77 VAL B C 1
ATOM 3927 O O . VAL B 1 77 ? 60.753 48.356 127.713 1.00 44.29 77 VAL B O 1
ATOM 3931 N N . ILE B 1 78 ? 61.915 49.152 125.960 1.00 36.67 78 ILE B N 1
ATOM 3932 C CA . ILE B 1 78 ? 62.080 50.459 126.577 1.00 31.89 78 ILE B CA 1
ATOM 3933 C C . ILE B 1 78 ? 60.876 51.272 126.164 1.00 34.10 78 ILE B C 1
ATOM 3934 O O . ILE B 1 78 ? 60.223 50.969 125.169 1.00 40.36 78 ILE B O 1
ATOM 3939 N N . GLU B 1 79 ? 60.570 52.300 126.933 1.00 40.11 79 GLU B N 1
ATOM 3940 C CA . GLU B 1 79 ? 59.433 53.143 126.616 1.00 42.23 79 GLU B CA 1
ATOM 3941 C C . GLU B 1 79 ? 59.903 54.588 126.703 1.00 38.94 79 GLU B C 1
ATOM 3942 O O . GLU B 1 79 ? 60.912 54.879 127.345 1.00 35.74 79 GLU B O 1
ATOM 3948 N N . GLY B 1 80 ? 59.177 55.487 126.050 1.00 37.15 80 GLY B N 1
ATOM 3949 C CA . GLY B 1 80 ? 59.542 56.886 126.073 1.00 33.79 80 GLY B CA 1
ATOM 3950 C C . GLY B 1 80 ? 58.443 57.696 125.428 1.00 37.78 80 GLY B C 1
ATOM 3951 O O . GLY B 1 80 ? 57.511 57.115 124.865 1.00 36.04 80 GLY B O 1
ATOM 3952 N N . PRO B 1 81 ? 58.511 59.036 125.502 1.00 42.06 81 PRO B N 1
ATOM 3953 C CA . PRO B 1 81 ? 57.486 59.894 124.899 1.00 44.06 81 PRO B CA 1
ATOM 3954 C C . PRO B 1 81 ? 57.562 59.783 123.389 1.00 43.49 81 PRO B C 1
ATOM 3955 O O . PRO B 1 81 ? 58.529 59.241 122.852 1.00 48.51 81 PRO B O 1
ATOM 3959 N N . THR B 1 82 ? 56.554 60.297 122.702 1.00 43.64 82 THR B N 1
ATOM 3960 C CA . THR B 1 82 ? 56.544 60.236 121.247 1.00 49.25 82 THR B CA 1
ATOM 3961 C C . THR B 1 82 ? 57.755 60.982 120.680 1.00 44.30 82 THR B C 1
ATOM 3962 O O . THR B 1 82 ? 58.307 60.604 119.640 1.00 48.73 82 THR B O 1
ATOM 3966 N N . GLU B 1 83 ? 58.176 62.029 121.382 1.00 39.68 83 GLU B N 1
ATOM 3967 C CA . GLU B 1 83 ? 59.303 62.832 120.935 1.00 44.16 83 GLU B CA 1
ATOM 3968 C C . GLU B 1 83 ? 60.588 62.003 120.843 1.00 40.27 83 GLU B C 1
ATOM 3969 O O . GLU B 1 83 ? 61.408 62.207 119.947 1.00 40.77 83 GLU B O 1
ATOM 3975 N N . PHE B 1 84 ? 60.750 61.070 121.772 1.00 38.71 84 PHE B N 1
ATOM 3976 C CA . PHE B 1 84 ? 61.911 60.188 121.790 1.00 34.92 84 PHE B CA 1
ATOM 3977 C C . PHE B 1 84 ? 61.978 59.358 120.516 1.00 34.83 84 PHE B C 1
ATOM 3978 O O . PHE B 1 84 ? 63.063 59.144 119.975 1.00 36.06 84 PHE B O 1
ATOM 3986 N N . PHE B 1 85 ? 60.823 58.895 120.034 1.00 38.45 85 PHE B N 1
ATOM 3987 C CA . PHE B 1 85 ? 60.788 58.077 118.821 1.00 32.20 85 PHE B CA 1
ATOM 3988 C C . PHE B 1 85 ? 60.876 58.886 117.552 1.00 31.94 85 PHE B C 1
ATOM 3989 O O . PHE B 1 85 ? 61.290 58.370 116.520 1.00 33.18 85 PHE B O 1
ATOM 3997 N N . ASN B 1 86 ? 60.485 60.152 117.619 1.00 34.17 86 ASN B N 1
ATOM 3998 C CA . ASN B 1 86 ? 60.610 61.010 116.452 1.00 39.98 86 ASN B CA 1
ATOM 3999 C C . ASN B 1 86 ? 62.120 61.178 116.284 1.00 37.68 86 ASN B C 1
ATOM 4000 O O . ASN B 1 86 ? 62.651 61.153 115.170 1.00 44.87 86 ASN B O 1
ATOM 4005 N N . VAL B 1 87 ? 62.799 61.328 117.421 1.00 34.43 87 VAL B N 1
ATOM 4006 C CA . VAL B 1 87 ? 64.250 61.487 117.476 1.00 32.58 87 VAL B CA 1
ATOM 4007 C C . VAL B 1 87 ? 64.960 60.230 116.990 1.00 30.68 87 VAL B C 1
ATOM 4008 O O . VAL B 1 87 ? 65.916 60.304 116.218 1.00 32.58 87 VAL B O 1
ATOM 4012 N N . THR B 1 88 ? 64.496 59.074 117.446 1.00 27.20 88 THR B N 1
ATOM 4013 C CA . THR B 1 88 ? 65.111 57.824 117.025 1.00 28.52 88 THR B CA 1
ATOM 4014 C C . THR B 1 88 ? 64.755 57.515 115.570 1.00 26.48 88 THR B C 1
ATOM 4015 O O . THR B 1 88 ? 65.472 56.789 114.894 1.00 30.46 88 THR B O 1
ATOM 4019 N N . LYS B 1 89 ? 63.656 58.089 115.093 1.00 27.59 89 LYS B N 1
ATOM 4020 C CA . LYS B 1 89 ? 63.227 57.899 113.714 1.00 29.04 89 LYS B CA 1
ATOM 4021 C C . LYS B 1 89 ? 64.230 58.698 112.876 1.00 30.28 89 LYS B C 1
ATOM 4022 O O . LYS B 1 89 ? 64.655 58.274 111.796 1.00 29.23 89 LYS B O 1
ATOM 4028 N N . THR B 1 90 ? 64.603 59.863 113.396 1.00 27.75 90 THR B N 1
ATOM 4029 C CA . THR B 1 90 ? 65.562 60.723 112.724 1.00 30.30 90 THR B CA 1
ATOM 4030 C C . THR B 1 90 ? 66.916 60.018 112.704 1.00 30.51 90 THR B C 1
ATOM 4031 O O . THR B 1 90 ? 67.613 60.025 111.688 1.00 34.01 90 THR B O 1
ATOM 4035 N N . PHE B 1 91 ? 67.275 59.400 113.826 1.00 29.58 91 PHE B N 1
ATOM 4036 C CA . PHE B 1 91 ? 68.530 58.654 113.934 1.00 30.35 91 PHE B CA 1
ATOM 4037 C C . PHE B 1 91 ? 68.571 57.563 112.876 1.00 31.76 91 PHE B C 1
ATOM 4038 O O . PHE B 1 91 ? 69.541 57.428 112.120 1.00 31.22 91 PHE B O 1
ATOM 4046 N N . HIS B 1 92 ? 67.502 56.773 112.852 1.00 29.29 92 HIS B N 1
ATOM 4047 C CA . HIS B 1 92 ? 67.382 55.669 111.924 1.00 27.21 92 HIS B CA 1
ATOM 4048 C C . HIS B 1 92 ? 67.661 56.117 110.497 1.00 22.63 92 HIS B C 1
ATOM 4049 O O . HIS B 1 92 ? 68.467 55.510 109.807 1.00 30.43 92 HIS B O 1
ATOM 4056 N N . ASN B 1 93 ? 67.014 57.190 110.061 1.00 27.20 93 ASN B N 1
ATOM 4057 C CA . ASN B 1 93 ? 67.229 57.675 108.711 1.00 29.68 93 ASN B CA 1
ATOM 4058 C C . ASN B 1 93 ? 68.627 58.240 108.473 1.00 29.76 93 ASN B C 1
ATOM 4059 O O . ASN B 1 93 ? 69.237 58.004 107.420 1.00 28.68 93 ASN B O 1
ATOM 4064 N N . ALA B 1 94 ? 69.142 58.961 109.461 1.00 26.98 94 ALA B N 1
ATOM 4065 C CA . ALA B 1 94 ? 70.458 59.565 109.343 1.00 30.67 94 ALA B CA 1
ATOM 4066 C C . ALA B 1 94 ? 71.547 58.509 109.257 1.00 31.40 94 ALA B C 1
ATOM 4067 O O . ALA B 1 94 ? 72.451 58.601 108.423 1.00 31.78 94 ALA B O 1
ATOM 4069 N N . LEU B 1 95 ? 71.455 57.510 110.132 1.00 25.66 95 LEU B N 1
ATOM 4070 C CA . LEU B 1 95 ? 72.427 56.437 110.162 1.00 20.55 95 LEU B CA 1
ATOM 4071 C C . LEU B 1 95 ? 72.425 55.648 108.870 1.00 20.86 95 LEU B C 1
ATOM 4072 O O . LEU B 1 95 ? 73.459 55.116 108.479 1.00 27.02 95 LEU B O 1
ATOM 4077 N N . GLN B 1 96 ? 71.263 55.561 108.225 1.00 15.96 96 GLN B N 1
ATOM 4078 C CA . GLN B 1 96 ? 71.147 54.834 106.974 1.00 31.01 96 GLN B CA 1
ATOM 4079 C C . GLN B 1 96 ? 71.540 55.667 105.751 1.00 33.81 96 GLN B C 1
ATOM 4080 O O . GLN B 1 96 ? 71.360 55.215 104.621 1.00 35.07 96 GLN B O 1
ATOM 4086 N N . GLY B 1 97 ? 72.060 56.880 105.975 1.00 37.23 97 GLY B N 1
ATOM 4087 C CA . GLY B 1 97 ? 72.512 57.699 104.858 1.00 33.83 97 GLY B CA 1
ATOM 4088 C C . GLY B 1 97 ? 71.968 59.096 104.604 1.00 34.17 97 GLY B C 1
ATOM 4089 O O . GLY B 1 97 ? 72.658 59.908 103.990 1.00 29.83 97 GLY B O 1
ATOM 4090 N N . ASN B 1 98 ? 70.751 59.388 105.054 1.00 30.99 98 ASN B N 1
ATOM 4091 C CA . ASN B 1 98 ? 70.149 60.704 104.827 1.00 32.60 98 ASN B CA 1
ATOM 4092 C C . ASN B 1 98 ? 71.020 61.828 105.409 1.00 36.53 98 ASN B C 1
ATOM 4093 O O . ASN B 1 98 ? 71.086 62.006 106.628 1.00 32.83 98 ASN B O 1
ATOM 4098 N N . GLU B 1 99 ? 71.661 62.597 104.527 1.00 37.70 99 GLU B N 1
ATOM 4099 C CA . GLU B 1 99 ? 72.567 63.669 104.936 1.00 31.60 99 GLU B CA 1
ATOM 4100 C C . GLU B 1 99 ? 71.966 65.006 105.346 1.00 33.75 99 GLU B C 1
ATOM 4101 O O . GLU B 1 99 ? 72.662 65.814 105.948 1.00 30.81 99 GLU B O 1
ATOM 4107 N N . SER B 1 100 ? 70.695 65.250 105.042 1.00 33.25 100 SER B N 1
ATOM 4108 C CA . SER B 1 100 ? 70.091 66.534 105.389 1.00 35.50 100 SER B CA 1
ATOM 4109 C C . SER B 1 100 ? 69.663 66.647 106.843 1.00 42.50 100 SER B C 1
ATOM 4110 O O . SER B 1 100 ? 69.299 67.730 107.300 1.00 49.01 100 SER B O 1
ATOM 4113 N N . LEU B 1 101 ? 69.694 65.544 107.577 1.00 38.64 101 LEU B N 1
ATOM 4114 C CA . LEU B 1 101 ? 69.277 65.583 108.972 1.00 38.81 101 LEU B CA 1
ATOM 4115 C C . LEU B 1 101 ? 70.378 66.168 109.855 1.00 38.32 101 LEU B C 1
ATOM 4116 O O . LEU B 1 101 ? 71.564 66.018 109.563 1.00 39.88 101 LEU B O 1
ATOM 4121 N N . LYS B 1 102 ? 69.980 66.846 110.929 1.00 33.42 102 LYS B N 1
ATOM 4122 C CA . LYS B 1 102 ? 70.934 67.451 111.862 1.00 31.89 102 LYS B CA 1
ATOM 4123 C C . LYS B 1 102 ? 70.725 66.955 113.292 1.00 31.30 102 LYS B C 1
ATOM 4124 O O . LYS B 1 102 ? 69.593 66.857 113.767 1.00 25.38 102 LYS B O 1
ATOM 4130 N N . LEU B 1 103 ? 71.822 66.638 113.971 1.00 33.26 103 LEU B N 1
ATOM 4131 C CA . LEU B 1 103 ? 71.756 66.157 115.348 1.00 38.22 103 LEU B CA 1
ATOM 4132 C C . LEU B 1 103 ? 71.963 67.354 116.282 1.00 40.00 103 LEU B C 1
ATOM 4133 O O . LEU B 1 103 ? 73.053 67.931 116.333 1.00 44.59 103 LEU B O 1
ATOM 4138 N N . THR B 1 104 ? 70.919 67.727 117.016 1.00 36.58 104 THR B N 1
ATOM 4139 C CA . THR B 1 104 ? 71.008 68.872 117.926 1.00 33.83 104 THR B CA 1
ATOM 4140 C C . THR B 1 104 ? 71.228 68.412 119.359 1.00 34.61 104 THR B C 1
ATOM 4141 O O . THR B 1 104 ? 70.973 67.258 119.697 1.00 34.80 104 THR B O 1
ATOM 4145 N N . GLU B 1 105 ? 71.709 69.317 120.201 1.00 36.21 105 GLU B N 1
ATOM 4146 C CA . GLU B 1 105 ? 71.951 68.985 121.597 1.00 44.19 105 GLU B CA 1
ATOM 4147 C C . GLU B 1 105 ? 70.666 68.571 122.292 1.00 41.00 105 GLU B C 1
ATOM 4148 O O . GLU B 1 105 ? 70.677 67.703 123.161 1.00 38.40 105 GLU B O 1
ATOM 4154 N N . GLU B 1 106 ? 69.560 69.195 121.908 1.00 39.33 106 GLU B N 1
ATOM 4155 C CA . GLU B 1 106 ? 68.274 68.858 122.495 1.00 42.25 106 GLU B CA 1
ATOM 4156 C C . GLU B 1 106 ? 68.002 67.378 122.233 1.00 41.61 106 GLU B C 1
ATOM 4157 O O . GLU B 1 106 ? 67.543 66.661 123.118 1.00 40.33 106 GLU B O 1
ATOM 4163 N N . MET B 1 107 ? 68.298 66.927 121.013 1.00 37.33 107 MET B N 1
ATOM 4164 C CA . MET B 1 107 ? 68.084 65.534 120.628 1.00 34.02 107 MET B CA 1
ATOM 4165 C C . MET B 1 107 ? 68.955 64.572 121.440 1.00 34.42 107 MET B C 1
ATOM 4166 O O . MET B 1 107 ? 68.460 63.575 121.993 1.00 25.73 107 MET B O 1
ATOM 4171 N N . LYS B 1 108 ? 70.249 64.874 121.524 1.00 29.82 108 LYS B N 1
ATOM 4172 C CA . LYS B 1 108 ? 71.174 64.015 122.261 1.00 30.73 108 LYS B CA 1
ATOM 4173 C C . LYS B 1 108 ? 70.702 63.823 123.689 1.00 38.19 108 LYS B C 1
ATOM 4174 O O . LYS B 1 108 ? 70.669 62.701 124.203 1.00 40.74 108 LYS B O 1
ATOM 4180 N N . GLU B 1 109 ? 70.350 64.939 124.326 1.00 43.13 109 GLU B N 1
ATOM 4181 C CA . GLU B 1 109 ? 69.878 64.952 125.705 1.00 40.39 109 GLU B CA 1
ATOM 4182 C C . GLU B 1 109 ? 68.628 64.110 125.883 1.00 35.63 109 GLU B C 1
ATOM 4183 O O . GLU B 1 109 ? 68.592 63.221 126.733 1.00 36.78 109 GLU B O 1
ATOM 4189 N N . LEU B 1 110 ? 67.598 64.393 125.090 1.00 38.63 110 LEU B N 1
ATOM 4190 C CA . LEU B 1 110 ? 66.357 63.635 125.183 1.00 30.51 110 LEU B CA 1
ATOM 4191 C C . LEU B 1 110 ? 66.688 62.158 125.067 1.00 33.54 110 LEU B C 1
ATOM 4192 O O . LEU B 1 110 ? 66.253 61.348 125.884 1.00 35.03 110 LEU B O 1
ATOM 4197 N N . TYR B 1 111 ? 67.486 61.821 124.059 1.00 29.03 111 TYR B N 1
ATOM 4198 C CA . TYR B 1 111 ? 67.889 60.444 123.822 1.00 26.70 111 TYR B CA 1
ATOM 4199 C C . TYR B 1 111 ? 68.562 59.845 125.051 1.00 28.68 111 TYR B C 1
ATOM 4200 O O . TYR B 1 111 ? 68.146 58.796 125.548 1.00 29.36 111 TYR B O 1
ATOM 4209 N N . LEU B 1 112 ? 69.606 60.500 125.541 1.00 31.23 112 LEU B N 1
ATOM 4210 C CA . LEU B 1 112 ? 70.312 59.984 126.709 1.00 34.82 112 LEU B CA 1
ATOM 4211 C C . LEU B 1 112 ? 69.433 59.917 127.959 1.00 35.73 112 LEU B C 1
ATOM 4212 O O . LEU B 1 112 ? 69.531 58.959 128.727 1.00 33.16 112 LEU B O 1
ATOM 4217 N N . ASN B 1 113 ? 68.576 60.918 128.160 1.00 39.02 113 ASN B N 1
ATOM 4218 C CA . ASN B 1 113 ? 67.687 60.928 129.327 1.00 38.11 113 ASN B CA 1
ATOM 4219 C C . ASN B 1 113 ? 66.682 59.784 129.294 1.00 39.32 113 ASN B C 1
ATOM 4220 O O . ASN B 1 113 ? 66.462 59.119 130.310 1.00 38.05 113 ASN B O 1
ATOM 4225 N N . VAL B 1 114 ? 66.066 59.554 128.136 1.00 34.93 114 VAL B N 1
ATOM 4226 C CA . VAL B 1 114 ? 65.101 58.468 128.023 1.00 29.71 114 VAL B CA 1
ATOM 4227 C C . VAL B 1 114 ? 65.836 57.180 128.312 1.00 29.29 114 VAL B C 1
ATOM 4228 O O . VAL B 1 114 ? 65.363 56.349 129.080 1.00 30.38 114 VAL B O 1
ATOM 4232 N N . ASN B 1 115 ? 67.008 57.021 127.714 1.00 32.35 115 ASN B N 1
ATOM 4233 C CA . ASN B 1 115 ? 67.796 55.824 127.951 1.00 35.90 115 ASN B CA 1
ATOM 4234 C C . ASN B 1 115 ? 68.148 55.718 129.446 1.00 40.33 115 ASN B C 1
ATOM 4235 O O . ASN B 1 115 ? 68.094 54.631 130.031 1.00 40.05 115 ASN B O 1
ATOM 4240 N N . ARG B 1 116 ? 68.502 56.843 130.071 1.00 41.25 116 ARG B N 1
ATOM 4241 C CA . ARG B 1 116 ? 68.849 56.826 131.493 1.00 43.27 116 ARG B CA 1
ATOM 4242 C C . ARG B 1 116 ? 67.659 56.368 132.327 1.00 42.21 116 ARG B C 1
ATOM 4243 O O . ARG B 1 116 ? 67.818 55.577 133.258 1.00 35.44 116 ARG B O 1
ATOM 4251 N N . GLU B 1 117 ? 66.476 56.882 131.989 1.00 42.30 117 GLU B N 1
ATOM 4252 C CA . GLU B 1 117 ? 65.237 56.527 132.673 1.00 45.64 117 GLU B CA 1
ATOM 4253 C C . GLU B 1 117 ? 64.956 55.026 132.603 1.00 45.47 117 GLU B C 1
ATOM 4254 O O . GLU B 1 117 ? 64.784 54.374 133.638 1.00 45.12 117 GLU B O 1
ATOM 4260 N N . ASN B 1 118 ? 64.905 54.476 131.391 1.00 35.81 118 ASN B N 1
ATOM 4261 C CA . ASN B 1 118 ? 64.631 53.051 131.233 1.00 39.85 118 ASN B CA 1
ATOM 4262 C C . ASN B 1 118 ? 65.622 52.168 131.994 1.00 44.09 118 ASN B C 1
ATOM 4263 O O . ASN B 1 118 ? 65.251 51.114 132.519 1.00 43.00 118 ASN B O 1
ATOM 4268 N N . SER B 1 119 ? 66.877 52.597 132.079 1.00 42.84 119 SER B N 1
ATOM 4269 C CA . SER B 1 119 ? 67.881 51.801 132.770 1.00 43.07 119 SER B CA 1
ATOM 4270 C C . SER B 1 119 ? 67.592 51.600 134.253 1.00 49.20 119 SER B C 1
ATOM 4271 O O . SER B 1 119 ? 68.180 50.713 134.876 1.00 46.27 119 SER B O 1
ATOM 4274 N N . LYS B 1 120 ? 66.698 52.409 134.822 1.00 51.89 120 LYS B N 1
ATOM 4275 C CA . LYS B 1 120 ? 66.374 52.292 136.245 1.00 51.89 120 LYS B CA 1
ATOM 4276 C C . LYS B 1 120 ? 65.442 51.127 136.582 1.00 55.37 120 LYS B C 1
ATOM 4277 O O . LYS B 1 120 ? 65.515 50.570 137.673 1.00 54.96 120 LYS B O 1
ATOM 4283 N N . PHE B 1 121 ? 64.569 50.765 135.648 1.00 59.03 121 PHE B N 1
ATOM 4284 C CA . PHE B 1 121 ? 63.610 49.679 135.855 1.00 59.04 121 PHE B CA 1
ATOM 4285 C C . PHE B 1 121 ? 64.217 48.312 136.202 1.00 56.62 121 PHE B C 1
ATOM 4286 O O . PHE B 1 121 ? 63.649 47.562 136.996 1.00 52.73 121 PHE B O 1
ATOM 4294 N N . ILE B 1 122 ? 65.361 47.985 135.608 1.00 53.24 122 ILE B N 1
ATOM 4295 C CA . ILE B 1 122 ? 65.991 46.690 135.848 1.00 50.72 122 ILE B CA 1
ATOM 4296 C C . ILE B 1 122 ? 67.497 46.769 135.702 1.00 47.82 122 ILE B C 1
ATOM 4297 O O . ILE B 1 122 ? 68.005 47.566 134.919 1.00 46.98 122 ILE B O 1
ATOM 4302 N N . ASP B 1 123 ? 68.209 45.928 136.448 1.00 45.00 123 ASP B N 1
ATOM 4303 C CA . ASP B 1 123 ? 69.665 45.912 136.382 1.00 43.21 123 ASP B CA 1
ATOM 4304 C C . ASP B 1 123 ? 70.173 44.973 135.285 1.00 44.87 123 ASP B C 1
ATOM 4305 O O . ASP B 1 123 ? 70.583 43.830 135.555 1.00 34.22 123 ASP B O 1
ATOM 4310 N N . LEU B 1 124 ? 70.149 45.473 134.050 1.00 39.80 124 LEU B N 1
ATOM 4311 C CA . LEU B 1 124 ? 70.597 44.712 132.890 1.00 40.04 124 LEU B CA 1
ATOM 4312 C C . LEU B 1 124 ? 72.028 44.218 133.068 1.00 40.33 124 LEU B C 1
ATOM 4313 O O . LEU B 1 124 ? 72.398 43.176 132.539 1.00 44.60 124 LEU B O 1
ATOM 4318 N N . SER B 1 125 ? 72.832 44.950 133.829 1.00 38.85 125 SER B N 1
ATOM 4319 C CA . SER B 1 125 ? 74.226 44.561 134.034 1.00 40.16 125 SER B CA 1
ATOM 4320 C C . SER B 1 125 ? 74.393 43.281 134.838 1.00 40.49 125 SER B C 1
ATOM 4321 O O . SER B 1 125 ? 75.487 42.705 134.876 1.00 34.78 125 SER B O 1
ATOM 4324 N N . SER B 1 126 ? 73.314 42.831 135.473 1.00 42.97 126 SER B N 1
ATOM 4325 C CA . SER B 1 126 ? 73.376 41.618 136.283 1.00 45.08 126 SER B CA 1
ATOM 4326 C C . SER B 1 126 ? 73.148 40.326 135.501 1.00 45.29 126 SER B C 1
ATOM 4327 O O . SER B 1 126 ? 73.259 39.242 136.073 1.00 49.80 126 SER B O 1
ATOM 4330 N N . PHE B 1 127 ? 72.830 40.421 134.209 1.00 43.27 127 PHE B N 1
ATOM 4331 C CA . PHE B 1 127 ? 72.583 39.215 133.412 1.00 34.59 127 PHE B CA 1
ATOM 4332 C C . PHE B 1 127 ? 73.866 38.691 132.796 1.00 26.62 127 PHE B C 1
ATOM 4333 O O . PHE B 1 127 ? 74.803 39.447 132.597 1.00 35.79 127 PHE B O 1
ATOM 4341 N N . ASP B 1 128 ? 73.914 37.395 132.505 1.00 34.83 128 ASP B N 1
ATOM 4342 C CA . ASP B 1 128 ? 75.113 36.781 131.929 1.00 34.30 128 ASP B CA 1
ATOM 4343 C C . ASP B 1 128 ? 75.410 37.254 130.500 1.00 38.27 128 ASP B C 1
ATOM 4344 O O . ASP B 1 128 ? 76.569 37.314 130.083 1.00 36.95 128 ASP B O 1
ATOM 4349 N N . TYR B 1 129 ? 74.363 37.577 129.750 1.00 32.00 129 TYR B N 1
ATOM 4350 C CA . TYR B 1 129 ? 74.540 38.075 1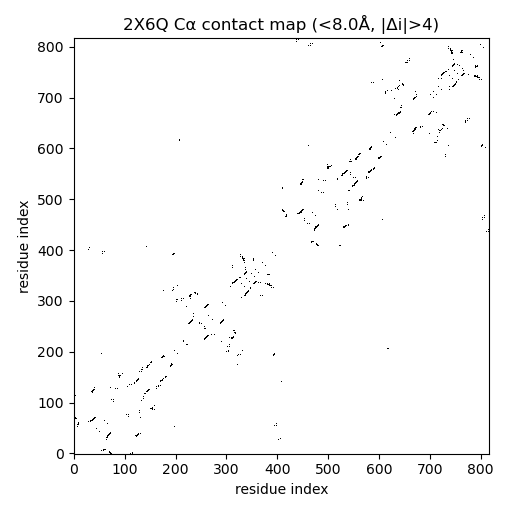28.399 1.00 34.49 129 TYR B CA 1
ATOM 4351 C C . TYR B 1 129 ? 73.457 39.093 128.117 1.00 34.06 129 TYR B C 1
ATOM 4352 O O . TYR B 1 129 ? 72.272 38.836 128.352 1.00 37.26 129 TYR B O 1
ATOM 4361 N N . VAL B 1 130 ? 73.863 40.259 127.637 1.00 30.06 130 VAL B N 1
ATOM 4362 C CA . VAL B 1 130 ? 72.901 41.297 127.322 1.00 32.32 130 VAL B CA 1
ATOM 4363 C C . VAL B 1 130 ? 72.997 41.626 125.830 1.00 39.75 130 VAL B C 1
ATOM 4364 O O . VAL B 1 130 ? 74.097 41.845 125.303 1.00 39.35 130 VAL B O 1
ATOM 4368 N N . LEU B 1 131 ? 71.851 41.648 125.152 1.00 33.40 131 LEU B N 1
ATOM 4369 C CA . LEU B 1 131 ? 71.817 41.955 123.727 1.00 30.18 131 LEU B CA 1
ATOM 4370 C C . LEU B 1 131 ? 70.815 43.078 123.516 1.00 29.47 131 LEU B C 1
ATOM 4371 O O . LEU B 1 131 ? 69.676 43.009 123.980 1.00 23.83 131 LEU B O 1
ATOM 4376 N N . VAL B 1 132 ? 71.270 44.124 122.834 1.00 29.43 132 VAL B N 1
ATOM 4377 C CA . VAL B 1 132 ? 70.447 45.292 122.557 1.00 24.19 132 VAL B CA 1
ATOM 4378 C C . VAL B 1 132 ? 70.204 45.377 121.059 1.00 26.15 132 VAL B C 1
ATOM 4379 O O . VAL B 1 132 ? 71.145 45.279 120.264 1.00 26.68 132 VAL B O 1
ATOM 4383 N N . HIS B 1 133 ? 68.941 45.576 120.688 1.00 28.27 133 HIS B N 1
ATOM 4384 C CA . HIS B 1 133 ? 68.538 45.680 119.293 1.00 25.27 133 HIS B CA 1
ATOM 4385 C C . HIS B 1 133 ? 68.454 47.121 118.802 1.00 26.73 133 HIS B C 1
ATOM 4386 O O . HIS B 1 133 ? 67.728 47.933 119.371 1.00 22.89 133 HIS B O 1
ATOM 4393 N N . ASP B 1 134 ? 69.201 47.424 117.744 1.00 26.28 134 ASP B N 1
ATOM 4394 C CA . ASP B 1 134 ? 69.165 48.732 117.112 1.00 24.19 134 ASP B CA 1
ATOM 4395 C C . ASP B 1 134 ? 69.623 49.960 117.935 1.00 24.73 134 ASP B C 1
ATOM 4396 O O . ASP B 1 134 ? 70.046 49.842 119.095 1.00 29.88 134 ASP B O 1
ATOM 4401 N N . PRO B 1 135 ? 69.560 51.160 117.334 1.00 27.00 135 PRO B N 1
ATOM 4402 C CA . PRO B 1 135 ? 69.978 52.400 118.006 1.00 26.58 135 PRO B CA 1
ATOM 4403 C C . PRO B 1 135 ? 69.232 52.890 119.259 1.00 26.82 135 PRO B C 1
ATOM 4404 O O . PRO B 1 135 ? 69.867 53.318 120.221 1.00 21.75 135 PRO B O 1
ATOM 4408 N N . GLN B 1 136 ? 67.900 52.836 119.236 1.00 26.21 136 GLN B N 1
ATOM 4409 C CA . GLN B 1 136 ? 67.064 53.348 120.333 1.00 27.55 136 GLN B CA 1
ATOM 4410 C C . GLN B 1 136 ? 67.550 53.137 121.768 1.00 30.08 136 GLN B C 1
ATOM 4411 O O . GLN B 1 136 ? 67.539 54.065 122.583 1.00 26.58 136 GLN B O 1
ATOM 4417 N N . PRO B 1 137 ? 67.974 51.913 122.101 1.00 30.52 137 PRO B N 1
ATOM 4418 C CA . PRO B 1 137 ? 68.439 51.652 123.458 1.00 28.71 137 PRO B CA 1
ATOM 4419 C C . PRO B 1 137 ? 69.927 51.339 123.538 1.00 29.74 137 PRO B C 1
ATOM 4420 O O . PRO B 1 137 ? 70.390 50.755 124.524 1.00 24.01 137 PRO B O 1
ATOM 4424 N N . ALA B 1 138 ? 70.674 51.730 122.509 1.00 27.05 138 ALA B N 1
ATOM 4425 C CA . ALA B 1 138 ? 72.108 51.466 122.475 1.00 29.95 138 ALA B CA 1
ATOM 4426 C C . ALA B 1 138 ? 72.869 52.078 123.661 1.00 29.99 138 ALA B C 1
ATOM 4427 O O . ALA B 1 138 ? 73.807 51.473 124.187 1.00 28.50 138 ALA B O 1
ATOM 4429 N N . ALA B 1 139 ? 72.454 53.263 124.095 1.00 30.88 139 ALA B N 1
ATOM 4430 C CA . ALA B 1 139 ? 73.136 53.925 125.198 1.00 32.11 139 ALA B CA 1
ATOM 4431 C C . ALA B 1 139 ? 72.871 53.323 126.587 1.00 34.06 139 ALA B C 1
ATOM 4432 O O . ALA B 1 139 ? 73.376 53.833 127.586 1.00 39.95 139 ALA B O 1
ATOM 4434 N N . LEU B 1 140 ? 72.098 52.243 126.667 1.00 35.93 140 LEU B N 1
ATOM 4435 C CA . LEU B 1 140 ? 71.836 51.625 127.969 1.00 32.75 140 LEU B CA 1
ATOM 4436 C C . LEU B 1 140 ? 73.138 51.137 128.595 1.00 30.89 140 LEU B C 1
ATOM 4437 O O . LEU B 1 140 ? 73.306 51.181 129.810 1.00 31.74 140 LEU B O 1
ATOM 4442 N N . ILE B 1 141 ? 74.063 50.688 127.757 1.00 32.58 141 ILE B N 1
ATOM 4443 C CA . ILE B 1 141 ? 75.348 50.180 128.225 1.00 28.38 141 ILE B CA 1
ATOM 4444 C C . ILE B 1 141 ? 76.107 51.252 128.989 1.00 34.62 141 ILE B C 1
ATOM 4445 O O . ILE B 1 141 ? 77.030 50.966 129.753 1.00 34.37 141 ILE B O 1
ATOM 4450 N N . GLU B 1 142 ? 75.688 52.490 128.782 1.00 33.76 142 GLU B N 1
ATOM 4451 C CA . GLU B 1 142 ? 76.315 53.633 129.412 1.00 41.02 142 GLU B CA 1
ATOM 4452 C C . GLU B 1 142 ? 75.987 53.777 130.900 1.00 38.26 142 GLU B C 1
ATOM 4453 O O . GLU B 1 142 ? 76.813 54.269 131.663 1.00 33.09 142 GLU B O 1
ATOM 4459 N N . PHE B 1 143 ? 74.796 53.336 131.301 1.00 36.95 143 PHE B N 1
ATOM 4460 C CA . PHE B 1 143 ? 74.340 53.482 132.680 1.00 36.53 143 PHE B CA 1
ATOM 4461 C C . PHE B 1 143 ? 74.462 52.289 133.629 1.00 37.97 143 PHE B C 1
ATOM 4462 O O . PHE B 1 143 ? 73.692 52.165 134.578 1.00 43.26 143 PHE B O 1
ATOM 4470 N N . TYR B 1 144 ? 75.438 51.423 133.381 1.00 37.06 144 TYR B N 1
ATOM 4471 C CA . TYR B 1 144 ? 75.673 50.268 134.234 1.00 39.12 144 TYR B CA 1
ATOM 4472 C C . TYR B 1 144 ? 77.160 49.982 134.321 1.00 42.11 144 TYR B C 1
ATOM 4473 O O . TYR B 1 144 ? 77.958 50.460 133.515 1.00 38.23 144 TYR B O 1
ATOM 4482 N N . GLU B 1 145 ? 77.522 49.179 135.309 1.00 45.95 145 GLU B N 1
ATOM 4483 C CA . GLU B 1 145 ? 78.893 48.761 135.467 1.00 47.20 145 GLU B CA 1
ATOM 4484 C C . GLU B 1 145 ? 78.894 47.448 134.689 1.00 47.20 145 GLU B C 1
ATOM 4485 O O . GLU B 1 145 ? 78.340 46.442 135.128 1.00 50.43 145 GLU B O 1
ATOM 4491 N N . LYS B 1 146 ? 79.491 47.468 133.513 1.00 47.25 146 LYS B N 1
ATOM 4492 C CA . LYS B 1 146 ? 79.523 46.280 132.684 1.00 49.30 146 LYS B CA 1
ATOM 4493 C C . LYS B 1 146 ? 80.249 45.129 133.385 1.00 50.38 146 LYS B C 1
ATOM 4494 O O . LYS B 1 146 ? 81.445 45.217 133.666 1.00 48.85 146 LYS B O 1
ATOM 4500 N N . LYS B 1 147 ? 79.523 44.048 133.668 1.00 49.19 147 LYS B N 1
ATOM 4501 C CA . LYS B 1 147 ? 80.117 42.892 134.344 1.00 48.74 147 LYS B CA 1
ATOM 4502 C C . LYS B 1 147 ? 80.078 41.641 133.467 1.00 47.17 147 LYS B C 1
ATOM 4503 O O . LYS B 1 147 ? 80.572 40.585 133.859 1.00 46.51 147 LYS B O 1
ATOM 4509 N N . SER B 1 148 ? 79.491 41.762 132.282 1.00 46.31 148 SER B N 1
ATOM 4510 C CA . SER B 1 148 ? 79.371 40.622 131.375 1.00 39.60 148 SER B CA 1
ATOM 4511 C C . SER B 1 148 ? 79.322 41.052 129.904 1.00 39.34 148 SER B C 1
ATOM 4512 O O . SER B 1 148 ? 79.328 42.242 129.592 1.00 33.96 148 SER B O 1
ATOM 4515 N N . PRO B 1 149 ? 79.283 40.081 128.980 1.00 40.19 149 PRO B N 1
ATOM 4516 C CA . PRO B 1 149 ? 79.234 40.425 127.557 1.00 40.62 149 PRO B CA 1
ATOM 4517 C C . PRO B 1 149 ? 77.949 41.137 127.125 1.00 41.30 149 PRO B C 1
ATOM 4518 O O . PRO B 1 149 ? 76.834 40.750 127.504 1.00 39.32 149 PRO B O 1
ATOM 4522 N N . TRP B 1 150 ? 78.134 42.195 126.342 1.00 30.22 150 TRP B N 1
ATOM 4523 C CA . TRP B 1 150 ? 77.038 42.977 125.803 1.00 30.34 150 TRP B CA 1
ATOM 4524 C C . TRP B 1 150 ? 77.187 42.885 124.289 1.00 31.50 150 TRP B C 1
ATOM 4525 O O . TRP B 1 150 ? 78.270 43.121 123.748 1.00 29.78 150 TRP B O 1
ATOM 4536 N N . LEU B 1 151 ? 76.107 42.502 123.617 1.00 32.74 151 LEU B N 1
ATOM 4537 C CA . LEU B 1 151 ? 76.109 42.353 122.169 1.00 29.24 151 LEU B CA 1
ATOM 4538 C C . LEU B 1 151 ? 75.185 43.394 121.554 1.00 31.96 151 LEU B C 1
ATOM 4539 O O . LEU B 1 151 ? 74.143 43.716 122.129 1.00 26.67 151 LEU B O 1
ATOM 4544 N N . TRP B 1 152 ? 75.569 43.934 120.398 1.00 25.91 152 TRP B N 1
ATOM 4545 C CA . TRP B 1 152 ? 74.709 44.904 119.750 1.00 28.55 152 TRP B CA 1
ATOM 4546 C C . TRP B 1 152 ? 74.176 44.343 118.441 1.00 30.58 152 TRP B C 1
ATOM 4547 O O . TRP B 1 152 ? 74.925 44.137 117.485 1.00 33.17 152 TRP B O 1
ATOM 4558 N N . ARG B 1 153 ? 72.872 44.100 118.413 1.00 25.78 153 ARG B N 1
ATOM 4559 C CA . ARG B 1 153 ? 72.218 43.566 117.230 1.00 28.16 153 ARG B CA 1
ATOM 4560 C C . ARG B 1 153 ? 71.765 44.733 116.397 1.00 22.55 153 ARG B C 1
ATOM 4561 O O . ARG B 1 153 ? 70.897 45.480 116.821 1.00 24.85 153 ARG B O 1
ATOM 4569 N N . CYS B 1 154 ? 72.342 44.881 115.209 1.00 20.29 154 CYS B N 1
ATOM 4570 C CA . CYS B 1 154 ? 71.989 45.989 114.323 1.00 22.51 154 CYS B CA 1
ATOM 4571 C C . CYS B 1 154 ? 71.141 45.508 113.155 1.00 19.55 154 CYS B C 1
ATOM 4572 O O . CYS B 1 154 ? 71.560 44.645 112.400 1.00 17.48 154 CYS B O 1
ATOM 4575 N N . HIS B 1 155 ? 69.964 46.082 112.986 1.00 13.56 155 HIS B N 1
ATOM 4576 C CA . HIS B 1 155 ? 69.110 45.660 111.886 1.00 25.79 155 HIS B CA 1
ATOM 4577 C C . HIS B 1 155 ? 69.137 46.607 110.699 1.00 27.06 155 HIS B C 1
ATOM 4578 O O . HIS B 1 155 ? 68.575 46.301 109.645 1.00 30.97 155 HIS B O 1
ATOM 4585 N N . ILE B 1 156 ? 69.796 47.746 110.849 1.00 23.07 156 ILE B N 1
ATOM 4586 C CA . ILE B 1 156 ? 69.827 48.696 109.757 1.00 25.76 156 ILE B CA 1
ATOM 4587 C C . ILE B 1 156 ? 71.119 48.695 108.957 1.00 27.81 156 ILE B C 1
ATOM 4588 O O . ILE B 1 156 ? 72.037 47.925 109.227 1.00 30.44 156 ILE B O 1
ATOM 4593 N N . ASP B 1 157 ? 71.164 49.570 107.960 1.00 30.26 157 ASP B N 1
ATOM 4594 C CA . ASP B 1 157 ? 72.314 49.728 107.089 1.00 23.62 157 ASP B CA 1
ATOM 4595 C C . ASP B 1 157 ? 73.223 50.841 107.619 1.00 23.25 157 ASP B C 1
ATOM 4596 O O . ASP B 1 157 ? 72.832 52.005 107.653 1.00 19.49 157 ASP B O 1
ATOM 4601 N N . LEU B 1 158 ? 74.430 50.471 108.034 1.00 27.24 158 LEU B N 1
ATOM 4602 C CA . LEU B 1 158 ? 75.414 51.423 108.547 1.00 27.48 158 LEU B CA 1
ATOM 4603 C C . LEU B 1 158 ? 76.646 51.505 107.643 1.00 28.95 158 LEU B C 1
ATOM 4604 O O . LEU B 1 158 ? 77.745 51.814 108.112 1.00 33.37 158 LEU B O 1
ATOM 4609 N N . SER B 1 159 ? 76.476 51.211 106.359 1.00 27.87 159 SER B N 1
ATOM 4610 C CA . SER B 1 159 ? 77.595 51.269 105.423 1.00 30.33 159 SER B CA 1
ATOM 4611 C C . SER B 1 159 ? 78.106 52.699 105.208 1.00 30.10 159 SER B C 1
ATOM 4612 O O . SER B 1 159 ? 79.300 52.912 105.043 1.00 37.19 159 SER B O 1
ATOM 4615 N N . SER B 1 160 ? 77.208 53.679 105.238 1.00 30.30 160 SER B N 1
ATOM 4616 C CA . SER B 1 160 ? 77.594 55.074 104.985 1.00 27.16 160 SER B CA 1
ATOM 4617 C C . SER B 1 160 ? 76.717 56.053 105.761 1.00 23.63 160 SER B C 1
ATOM 4618 O O . SER B 1 160 ? 75.939 56.807 105.183 1.00 26.74 160 SER B O 1
ATOM 4621 N N . PRO B 1 161 ? 76.859 56.080 107.089 1.00 27.65 161 PRO B N 1
ATOM 4622 C CA . PRO B 1 161 ? 76.064 56.968 107.943 1.00 23.87 161 PRO B CA 1
ATOM 4623 C C . PRO B 1 161 ? 76.354 58.467 107.972 1.00 28.54 161 PRO B C 1
ATOM 4624 O O . PRO B 1 161 ? 77.478 58.913 107.751 1.00 28.65 161 PRO B O 1
ATOM 4628 N N . ASN B 1 162 ? 75.306 59.234 108.251 1.00 26.76 162 ASN B N 1
ATOM 4629 C CA . ASN B 1 162 ? 75.403 60.682 108.417 1.00 28.34 162 ASN B CA 1
ATOM 4630 C C . ASN B 1 162 ? 76.425 60.780 109.563 1.00 28.76 162 ASN B C 1
ATOM 4631 O O . ASN B 1 162 ? 76.139 60.423 110.710 1.00 36.37 162 ASN B O 1
ATOM 4636 N N . ARG B 1 163 ? 77.629 61.218 109.229 1.00 28.44 163 ARG B N 1
ATOM 4637 C CA . ARG B 1 163 ? 78.745 61.326 110.168 1.00 30.71 163 ARG B CA 1
ATOM 4638 C C . ARG B 1 163 ? 78.441 61.829 111.588 1.00 26.03 163 ARG B C 1
ATOM 4639 O O . ARG B 1 163 ? 78.842 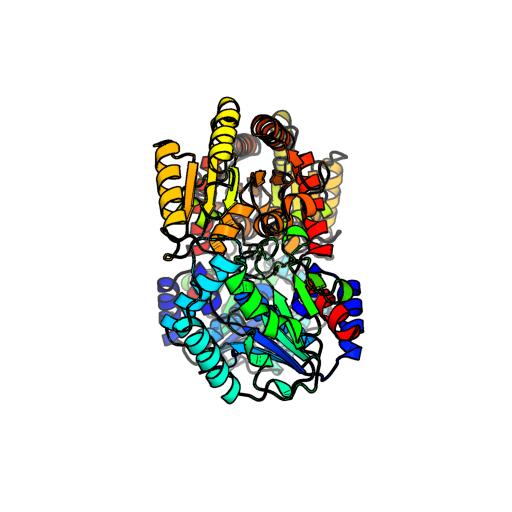61.200 112.556 1.00 22.71 163 ARG B O 1
ATOM 4647 N N . GLU B 1 164 ? 77.739 62.947 111.730 1.00 26.39 164 GLU B N 1
ATOM 4648 C CA . GLU B 1 164 ? 77.459 63.440 113.078 1.00 29.58 164 GLU B CA 1
ATOM 4649 C C . GLU B 1 164 ? 76.591 62.503 113.919 1.00 30.00 164 GLU B C 1
ATOM 4650 O O . GLU B 1 164 ? 76.787 62.402 115.132 1.00 32.60 164 GLU B O 1
ATOM 4656 N N . PHE B 1 165 ? 75.635 61.813 113.307 1.00 28.77 165 PHE B N 1
ATOM 4657 C CA . PHE B 1 165 ? 74.825 60.896 114.095 1.00 25.14 165 PHE B CA 1
ATOM 4658 C C . PHE B 1 165 ? 75.660 59.680 114.500 1.00 25.25 165 PHE B C 1
ATOM 4659 O O . PHE B 1 165 ? 75.610 59.241 115.653 1.00 21.53 165 PHE B O 1
ATOM 4667 N N . TRP B 1 166 ? 76.442 59.148 113.562 1.00 24.20 166 TRP B N 1
ATOM 4668 C CA . TRP B 1 166 ? 77.272 57.984 113.842 1.00 20.95 166 TRP B CA 1
ATOM 4669 C C . TRP B 1 166 ? 78.359 58.278 114.876 1.00 28.38 166 TRP B C 1
ATOM 4670 O O . TRP B 1 166 ? 78.652 57.442 115.735 1.00 32.09 166 TRP B O 1
ATOM 4681 N N . GLU B 1 167 ? 78.979 59.450 114.792 1.00 31.59 167 GLU B N 1
ATOM 4682 C CA . GLU B 1 167 ? 80.020 59.800 115.760 1.00 33.73 167 GLU B CA 1
ATOM 4683 C C . GLU B 1 167 ? 79.424 59.782 117.173 1.00 33.34 167 GLU B C 1
ATOM 4684 O O . GLU B 1 167 ? 80.070 59.387 118.141 1.00 28.71 167 GLU B O 1
ATOM 4690 N N . PHE B 1 168 ? 78.170 60.202 117.278 1.00 35.54 168 PHE B N 1
ATOM 4691 C CA . PHE B 1 168 ? 77.487 60.226 118.563 1.00 32.42 168 PHE B CA 1
ATOM 4692 C C . PHE B 1 168 ? 77.157 58.821 119.052 1.00 31.52 168 PHE B C 1
ATOM 4693 O O . PHE B 1 168 ? 77.449 58.472 120.191 1.00 29.08 168 PHE B O 1
ATOM 4701 N N . LEU B 1 169 ? 76.565 58.010 118.182 1.00 31.19 169 LEU B N 1
ATOM 4702 C CA . LEU B 1 169 ? 76.162 56.662 118.555 1.00 30.36 169 LEU B CA 1
ATOM 4703 C C . LEU B 1 169 ? 77.320 55.695 118.793 1.00 32.98 169 LEU B C 1
ATOM 4704 O O . LEU B 1 169 ? 77.291 54.896 119.737 1.00 28.27 169 LEU B O 1
ATOM 4709 N N . ARG B 1 170 ? 78.340 55.769 117.946 1.00 26.96 170 ARG B N 1
ATOM 4710 C CA . ARG B 1 170 ? 79.462 54.857 118.066 1.00 27.50 170 ARG B CA 1
ATOM 4711 C C . ARG B 1 170 ? 80.136 54.836 119.428 1.00 25.58 170 ARG B C 1
ATOM 4712 O O . ARG B 1 170 ? 80.797 53.858 119.764 1.00 22.48 170 ARG B O 1
ATOM 4720 N N . ARG B 1 171 ? 79.992 55.907 120.202 1.00 30.06 171 ARG B N 1
ATOM 4721 C CA . ARG B 1 171 ? 80.620 55.942 121.519 1.00 36.17 171 ARG B CA 1
ATOM 4722 C C . ARG B 1 171 ? 79.989 54.877 122.412 1.00 33.22 171 ARG B C 1
ATOM 4723 O O . ARG B 1 171 ? 80.659 54.291 123.258 1.00 33.89 171 ARG B O 1
ATOM 4731 N N . PHE B 1 172 ? 78.701 54.622 122.209 1.00 32.70 172 PHE B N 1
ATOM 4732 C CA . PHE B 1 172 ? 78.005 53.602 122.984 1.00 26.96 172 PHE B CA 1
ATOM 4733 C C . PHE B 1 172 ? 78.241 52.245 122.341 1.00 24.85 172 PHE B C 1
ATOM 4734 O O . PHE B 1 172 ? 78.608 51.288 123.021 1.00 26.97 172 PHE B O 1
ATOM 4742 N N . VAL B 1 173 ? 78.046 52.177 121.023 1.00 26.39 173 VAL B N 1
ATOM 4743 C CA . VAL B 1 173 ? 78.209 50.930 120.269 1.00 29.65 173 VAL B CA 1
ATOM 4744 C C . VAL B 1 173 ? 79.587 50.300 120.423 1.00 29.68 173 VAL B C 1
ATOM 4745 O O . VAL B 1 173 ? 79.711 49.079 120.520 1.00 27.91 173 VAL B O 1
ATOM 4749 N N . GLU B 1 174 ? 80.623 51.129 120.436 1.00 31.74 174 GLU B N 1
ATOM 4750 C CA . GLU B 1 174 ? 81.985 50.625 120.577 1.00 32.50 174 GLU B CA 1
ATOM 4751 C C . GLU B 1 174 ? 82.246 49.928 121.911 1.00 30.78 174 GLU B C 1
ATOM 4752 O O . GLU B 1 174 ? 83.274 49.276 122.074 1.00 31.11 174 GLU B O 1
ATOM 4758 N N . LYS B 1 175 ? 81.329 50.065 122.866 1.00 29.65 175 LYS B N 1
ATOM 4759 C CA . LYS B 1 175 ? 81.508 49.424 124.169 1.00 30.10 175 LYS B CA 1
ATOM 4760 C C . LYS B 1 175 ? 80.943 48.006 124.193 1.00 31.14 175 LYS B C 1
ATOM 4761 O O . LYS B 1 175 ? 81.050 47.306 125.197 1.00 30.40 175 LYS B O 1
ATOM 4767 N N . TYR B 1 176 ? 80.339 47.581 123.086 1.00 24.88 176 TYR B N 1
ATOM 4768 C CA . TYR B 1 176 ? 79.782 46.244 123.029 1.00 23.86 176 TYR B CA 1
ATOM 4769 C C . TYR B 1 176 ? 80.874 45.300 122.568 1.00 28.10 176 TYR B C 1
ATOM 4770 O O . TYR B 1 176 ? 81.823 45.721 121.903 1.00 29.52 176 TYR B O 1
ATOM 4779 N N . ASP B 1 177 ? 80.751 44.029 122.937 1.00 29.41 177 ASP B N 1
ATOM 4780 C CA . ASP B 1 177 ? 81.740 43.027 122.569 1.00 27.91 177 ASP B CA 1
ATOM 4781 C C . ASP B 1 177 ? 81.530 42.504 121.148 1.00 28.44 177 ASP B C 1
ATOM 4782 O O . ASP B 1 177 ? 82.437 41.915 120.542 1.00 21.34 177 ASP B O 1
ATOM 4787 N N . ARG B 1 178 ? 80.333 42.733 120.617 1.00 24.62 178 ARG B N 1
ATOM 4788 C CA . ARG B 1 178 ? 80.003 42.286 119.269 1.00 28.48 178 ARG B CA 1
ATOM 4789 C C . ARG B 1 178 ? 78.981 43.208 118.597 1.00 27.37 178 ARG B C 1
ATOM 4790 O O . ARG B 1 178 ? 78.136 43.814 119.249 1.00 27.50 178 ARG B O 1
ATOM 4798 N N . TYR B 1 179 ? 79.082 43.334 117.286 1.00 28.14 179 TYR B N 1
ATOM 4799 C CA . TYR B 1 179 ? 78.130 44.139 116.533 1.00 28.79 179 TYR B CA 1
ATOM 4800 C C . TYR B 1 179 ? 77.630 43.117 115.526 1.00 28.90 179 TYR B C 1
ATOM 4801 O O . TYR B 1 179 ? 78.405 42.624 114.702 1.00 27.56 179 TYR B O 1
ATOM 4810 N N . ILE B 1 180 ? 76.346 42.792 115.597 1.00 25.61 180 ILE B N 1
ATOM 4811 C CA . ILE B 1 180 ? 75.786 41.768 114.722 1.00 24.97 180 ILE B CA 1
ATOM 4812 C C . ILE B 1 180 ? 74.896 42.329 113.627 1.00 22.39 180 ILE B C 1
ATOM 4813 O O . ILE B 1 180 ? 73.773 42.761 113.876 1.00 24.07 180 ILE B O 1
ATOM 4818 N N . PHE B 1 181 ? 75.404 42.291 112.405 1.00 21.01 181 PHE B N 1
ATOM 4819 C CA . PHE B 1 181 ? 74.684 42.821 111.259 1.00 27.23 181 PHE B CA 1
ATOM 4820 C C . PHE B 1 181 ? 73.917 41.771 110.434 1.00 25.23 181 PHE B C 1
ATOM 4821 O O . PHE B 1 181 ? 74.146 40.564 110.561 1.00 19.15 181 PHE B O 1
ATOM 4829 N N . HIS B 1 182 ? 73.012 42.247 109.584 1.00 24.87 182 HIS B N 1
ATOM 4830 C CA . HIS B 1 182 ? 72.226 41.357 108.729 1.00 25.12 182 HIS B CA 1
ATOM 4831 C C . HIS B 1 182 ? 73.092 40.717 107.655 1.00 27.15 182 HIS B C 1
ATOM 4832 O O . HIS B 1 182 ? 73.041 39.493 107.450 1.00 27.40 182 HIS B O 1
ATOM 4839 N N . LEU B 1 183 ? 73.864 41.557 106.960 1.00 19.75 183 LEU B N 1
ATOM 4840 C CA . LEU B 1 183 ? 74.769 41.104 105.905 1.00 22.79 183 LEU B CA 1
ATOM 4841 C C . LEU B 1 183 ? 75.952 42.062 105.700 1.00 21.49 183 LEU B C 1
ATOM 4842 O O . LEU B 1 183 ? 75.935 43.199 106.165 1.00 18.72 183 LEU B O 1
ATOM 4847 N N . PRO B 1 184 ? 76.999 41.596 105.009 1.00 20.44 184 PRO B N 1
ATOM 4848 C CA . PRO B 1 184 ? 78.186 42.418 104.748 1.00 25.62 184 PRO B CA 1
ATOM 4849 C C . PRO B 1 184 ? 77.879 43.849 104.298 1.00 23.35 184 PRO B C 1
ATOM 4850 O O . PRO B 1 184 ? 78.404 44.801 104.865 1.00 23.67 184 PRO B O 1
ATOM 4854 N N . GLU B 1 185 ? 77.020 44.006 103.295 1.00 24.03 185 GLU B N 1
ATOM 4855 C CA . GLU B 1 185 ? 76.711 45.341 102.788 1.00 28.59 185 GLU B CA 1
ATOM 4856 C C . GLU B 1 185 ? 76.108 46.311 103.791 1.00 24.96 185 GLU B C 1
ATOM 4857 O O . GLU B 1 185 ? 75.982 47.489 103.489 1.00 23.64 185 GLU B O 1
ATOM 4863 N N . TYR B 1 186 ? 75.728 45.836 104.973 1.00 26.27 186 TYR B N 1
ATOM 4864 C CA . TYR B 1 186 ? 75.147 46.731 105.985 1.00 28.33 186 TYR B CA 1
ATOM 4865 C C . TYR B 1 186 ? 76.082 47.091 107.134 1.00 27.63 186 TYR B C 1
ATOM 4866 O O . TYR B 1 186 ? 75.781 47.997 107.914 1.00 27.08 186 TYR B O 1
ATOM 4875 N N . VAL B 1 187 ? 77.202 46.389 107.258 1.00 29.10 187 VAL B N 1
ATOM 4876 C CA . VAL B 1 187 ? 78.108 46.667 108.364 1.00 34.25 187 VAL B CA 1
ATOM 4877 C C . VAL B 1 187 ? 78.884 47.968 108.217 1.00 36.02 187 VAL B C 1
ATOM 4878 O O . VAL B 1 187 ? 79.110 48.460 107.109 1.00 37.48 187 VAL B O 1
ATOM 4882 N N . GLN B 1 188 ? 79.270 48.525 109.359 1.00 38.61 188 GLN B N 1
ATOM 4883 C CA . GLN B 1 188 ? 80.068 49.745 109.417 1.00 35.08 188 GLN B CA 1
ATOM 4884 C C . GLN B 1 188 ? 81.532 49.260 109.490 1.00 35.72 188 GLN B C 1
ATOM 4885 O O . GLN B 1 188 ? 81.989 48.784 110.527 1.00 33.11 188 GLN B O 1
ATOM 4891 N N . PRO B 1 189 ? 82.276 49.372 108.380 1.00 36.03 189 PRO B N 1
ATOM 4892 C CA . PRO B 1 189 ? 83.681 48.949 108.270 1.00 37.24 189 PRO B CA 1
ATOM 4893 C C . PRO B 1 189 ? 84.655 49.506 109.311 1.00 37.81 189 PRO B C 1
ATOM 4894 O O . PRO B 1 189 ? 85.697 48.906 109.584 1.00 35.85 189 PRO B O 1
ATOM 4898 N N . GLU B 1 190 ? 84.326 50.647 109.897 1.00 34.90 190 GLU B N 1
ATOM 4899 C CA . GLU B 1 190 ? 85.205 51.236 110.895 1.00 36.77 190 GLU B CA 1
ATOM 4900 C C . GLU B 1 190 ? 85.373 50.382 112.145 1.00 36.28 190 GLU B C 1
ATOM 4901 O O . GLU B 1 190 ? 86.462 50.327 112.706 1.00 37.71 190 GLU B O 1
ATOM 4907 N N . LEU B 1 191 ? 84.304 49.711 112.573 1.00 32.75 191 LEU B N 1
ATOM 4908 C CA . LEU B 1 191 ? 84.344 48.882 113.783 1.00 30.66 191 LEU B CA 1
ATOM 4909 C C . LEU B 1 191 ? 85.370 47.750 113.720 1.00 29.40 191 LEU B C 1
ATOM 4910 O O . LEU B 1 191 ? 85.732 47.291 112.632 1.00 26.60 191 LEU B O 1
ATOM 4915 N N . ASP B 1 192 ? 85.847 47.313 114.887 1.00 28.87 192 ASP B N 1
ATOM 4916 C CA . ASP B 1 192 ? 86.829 46.220 114.949 1.00 34.19 192 ASP B CA 1
ATOM 4917 C C . ASP B 1 192 ? 86.304 45.051 114.120 1.00 36.84 192 ASP B C 1
ATOM 4918 O O . ASP B 1 192 ? 85.194 44.559 114.340 1.00 34.64 192 ASP B O 1
ATOM 4923 N N . ARG B 1 193 ? 87.119 44.597 113.185 1.00 36.27 193 ARG B N 1
ATOM 4924 C CA . ARG B 1 193 ? 86.731 43.519 112.298 1.00 44.62 193 ARG B CA 1
ATOM 4925 C C . ARG B 1 193 ? 86.353 42.210 112.986 1.00 41.27 193 ARG B C 1
ATOM 4926 O O . ARG B 1 193 ? 85.395 41.554 112.580 1.00 36.11 193 ARG B O 1
ATOM 4934 N N . ASN B 1 194 ? 87.099 41.831 114.019 1.00 39.10 194 ASN B N 1
ATOM 4935 C CA . ASN B 1 194 ? 86.827 40.587 114.718 1.00 41.78 194 ASN B CA 1
ATOM 4936 C C . ASN B 1 194 ? 85.591 40.652 115.608 1.00 41.27 194 ASN B C 1
ATOM 4937 O O . ASN B 1 194 ? 85.098 39.621 116.063 1.00 42.88 194 ASN B O 1
ATOM 4942 N N . LYS B 1 195 ? 85.085 41.859 115.840 1.00 36.89 195 LYS B N 1
ATOM 4943 C CA . LYS B 1 195 ? 83.918 42.049 116.692 1.00 36.72 195 LYS B CA 1
ATOM 4944 C C . LYS B 1 195 ? 82.636 42.177 115.880 1.00 33.90 195 LYS B C 1
ATOM 4945 O O . LYS B 1 195 ? 81.539 42.018 116.407 1.00 37.17 195 LYS B O 1
ATOM 4951 N N . ALA B 1 196 ? 82.781 42.472 114.596 1.00 29.37 196 ALA B N 1
ATOM 4952 C CA . ALA B 1 196 ? 81.635 42.604 113.717 1.00 31.03 196 ALA B CA 1
ATOM 4953 C C . ALA B 1 196 ? 81.314 41.199 113.245 1.00 33.48 196 ALA B C 1
ATOM 4954 O O . ALA B 1 196 ? 82.195 40.463 112.807 1.00 41.06 196 ALA B O 1
ATOM 4956 N N . VAL B 1 197 ? 80.049 40.824 113.351 1.00 33.87 197 VAL B N 1
ATOM 4957 C CA . VAL B 1 197 ? 79.611 39.489 112.968 1.00 31.66 197 VAL B CA 1
ATOM 4958 C C . VAL B 1 197 ? 78.373 39.529 112.083 1.00 26.14 197 VAL B C 1
ATOM 4959 O O . VAL B 1 197 ? 77.535 40.417 112.201 1.00 24.62 197 VAL B O 1
ATOM 4963 N N . ILE B 1 198 ? 78.274 38.567 111.181 1.00 26.67 198 ILE B N 1
ATOM 4964 C CA . ILE B 1 198 ? 77.129 38.502 110.289 1.00 27.17 198 ILE B CA 1
ATOM 4965 C C . ILE B 1 198 ? 76.084 37.468 110.729 1.00 27.92 198 ILE B C 1
ATOM 4966 O O . ILE B 1 198 ? 76.390 36.299 110.951 1.00 21.88 198 ILE B O 1
ATOM 4971 N N . MET B 1 199 ? 74.845 37.928 110.863 1.00 28.69 199 MET B N 1
ATOM 4972 C CA . MET B 1 199 ? 73.736 37.067 111.240 1.00 25.30 199 MET B CA 1
ATOM 4973 C C . MET B 1 199 ? 72.504 37.558 110.497 1.00 25.90 199 MET B C 1
ATOM 4974 O O . MET B 1 199 ? 71.907 38.575 110.837 1.00 26.77 199 MET B O 1
ATOM 4979 N N . PRO B 1 200 ? 72.118 36.842 109.442 1.00 26.59 200 PRO B N 1
ATOM 4980 C CA . PRO B 1 200 ? 70.939 37.263 108.685 1.00 25.74 200 PRO B CA 1
ATOM 4981 C C . PRO B 1 200 ? 69.652 37.051 109.460 1.00 23.77 200 PRO B C 1
ATOM 4982 O O . PRO B 1 200 ? 69.583 36.225 110.368 1.00 20.00 200 PRO B O 1
ATOM 4986 N N . PRO B 1 201 ? 68.622 37.836 109.138 1.00 20.68 201 PRO B N 1
ATOM 4987 C CA . PRO B 1 201 ? 67.340 37.683 109.829 1.00 18.94 201 PRO B CA 1
ATOM 4988 C C . PRO B 1 201 ? 66.765 36.348 109.367 1.00 18.90 201 PRO B C 1
ATOM 4989 O O . PRO B 1 201 ? 67.171 35.826 108.337 1.00 21.07 201 PRO B O 1
ATOM 4993 N N . SER B 1 202 ? 65.822 35.792 110.112 1.00 19.57 202 SER B N 1
ATOM 4994 C CA . SER B 1 202 ? 65.236 34.507 109.727 1.00 22.87 202 SER B CA 1
ATOM 4995 C C . SER B 1 202 ? 63.715 34.550 109.714 1.00 21.39 202 SER B C 1
ATOM 4996 O O . SER B 1 202 ? 63.099 35.524 110.130 1.00 21.49 202 SER B O 1
ATOM 4999 N N . ILE B 1 203 ? 63.111 33.478 109.236 1.00 22.25 203 ILE B N 1
ATOM 5000 C CA . ILE B 1 203 ? 61.663 33.395 109.263 1.00 21.01 203 ILE B CA 1
ATOM 5001 C C . ILE B 1 203 ? 61.304 32.304 110.270 1.00 20.93 203 ILE B C 1
ATOM 5002 O O . ILE B 1 203 ? 62.088 31.386 110.534 1.00 17.85 203 ILE B O 1
ATOM 5007 N N . ASP B 1 204 ? 60.115 32.428 110.841 1.00 21.07 204 ASP B N 1
ATOM 5008 C CA . ASP B 1 204 ? 59.619 31.435 111.770 1.00 23.53 204 ASP B CA 1
ATOM 5009 C C . ASP B 1 204 ? 58.596 30.610 110.967 1.00 24.71 204 ASP B C 1
ATOM 5010 O O . ASP B 1 204 ? 57.550 31.125 110.565 1.00 20.63 204 ASP B O 1
ATOM 5015 N N . PRO B 1 205 ? 58.911 29.334 110.688 1.00 20.87 205 PRO B N 1
ATOM 5016 C CA . PRO B 1 205 ? 57.995 28.476 109.929 1.00 22.82 205 PRO B CA 1
ATOM 5017 C C . PRO B 1 205 ? 56.596 28.392 110.518 1.00 20.31 205 PRO B C 1
ATOM 5018 O O . PRO B 1 205 ? 55.663 28.069 109.812 1.00 25.03 205 PRO B O 1
ATOM 5022 N N . LEU B 1 206 ? 56.451 28.724 111.795 1.00 24.26 206 LEU B N 1
ATOM 5023 C CA . LEU B 1 206 ? 55.158 28.648 112.467 1.00 27.10 206 LEU B CA 1
ATOM 5024 C C . LEU B 1 206 ? 54.402 29.950 112.633 1.00 27.57 206 LEU B C 1
ATOM 5025 O O . LEU B 1 206 ? 53.329 29.972 113.252 1.00 33.07 206 LEU B O 1
ATOM 5030 N N . SER B 1 207 ? 54.936 31.046 112.112 1.00 25.99 207 SER B N 1
ATOM 5031 C CA . SER B 1 207 ? 54.221 32.317 112.250 1.00 19.90 207 SER B CA 1
ATOM 5032 C C . SER B 1 207 ? 53.112 32.414 111.195 1.00 22.23 207 SER B C 1
ATOM 5033 O O . SER B 1 207 ? 53.089 31.645 110.226 1.00 19.50 207 SER B O 1
ATOM 5036 N N . GLU B 1 208 ? 52.218 33.382 111.392 1.00 20.22 208 GLU B N 1
ATOM 5037 C CA . GLU B 1 208 ? 51.098 33.651 110.496 1.00 22.35 208 GLU B CA 1
ATOM 5038 C C . GLU B 1 208 ? 51.505 33.797 109.039 1.00 20.85 208 GLU B C 1
ATOM 5039 O O . GLU B 1 208 ? 50.778 33.408 108.132 1.00 18.77 208 GLU B O 1
ATOM 5045 N N . LYS B 1 209 ? 52.669 34.385 108.828 1.00 15.16 209 LYS B N 1
ATOM 5046 C CA . LYS B 1 209 ? 53.177 34.626 107.487 1.00 13.84 209 LYS B CA 1
ATOM 5047 C C . LYS B 1 209 ? 53.662 33.370 106.787 1.00 11.44 209 LYS B C 1
ATOM 5048 O O . LYS B 1 209 ? 53.553 33.255 105.558 1.00 12.96 209 LYS B O 1
ATOM 5054 N N . ASN B 1 210 ? 54.194 32.442 107.567 1.00 8.60 210 ASN B N 1
ATOM 5055 C CA . ASN B 1 210 ? 54.784 31.232 107.023 1.00 20.27 210 ASN B CA 1
ATOM 5056 C C . ASN B 1 210 ? 54.115 29.874 107.258 1.00 23.28 210 ASN B C 1
ATOM 5057 O O . ASN B 1 210 ? 54.434 28.908 106.555 1.00 17.38 210 ASN B O 1
ATOM 5062 N N . VAL B 1 211 ? 53.212 29.801 108.234 1.00 21.75 211 VAL B N 1
ATOM 5063 C CA . VAL B 1 211 ? 52.543 28.547 108.531 1.00 26.54 211 VAL B CA 1
ATOM 5064 C C . VAL B 1 211 ? 51.786 28.083 107.283 1.00 28.62 211 VAL B C 1
ATOM 5065 O O . VAL B 1 211 ? 51.255 28.901 106.539 1.00 22.61 211 VAL B O 1
ATOM 5069 N N . GLU B 1 212 ? 51.773 26.774 107.034 1.00 26.28 212 GLU B N 1
ATOM 5070 C CA . GLU B 1 212 ? 51.058 26.260 105.872 1.00 28.60 212 GLU B CA 1
ATOM 5071 C C . GLU B 1 212 ? 49.548 26.352 106.087 1.00 27.04 212 GLU B C 1
ATOM 5072 O O . GLU B 1 212 ? 49.009 25.745 106.996 1.00 23.70 212 GLU B O 1
ATOM 5078 N N . LEU B 1 213 ? 48.875 27.121 105.244 1.00 26.51 213 LEU B N 1
ATOM 5079 C CA . LEU B 1 213 ? 47.436 27.277 105.345 1.00 27.18 213 LEU B CA 1
ATOM 5080 C C . LEU B 1 213 ? 46.709 26.121 104.666 1.00 28.55 213 LEU B C 1
ATOM 5081 O O . LEU B 1 213 ? 47.266 25.455 103.791 1.00 28.99 213 LEU B O 1
ATOM 5086 N N . LYS B 1 214 ? 45.463 25.891 105.081 1.00 27.78 214 LYS B N 1
ATOM 5087 C CA . LYS B 1 214 ? 44.625 24.860 104.481 1.00 27.13 214 LYS B CA 1
ATOM 5088 C C . LYS B 1 214 ? 44.071 25.437 103.169 1.00 24.71 214 LYS B C 1
ATOM 5089 O O . LYS B 1 214 ? 43.783 26.640 103.077 1.00 22.15 214 LYS B O 1
ATOM 5095 N N . GLN B 1 215 ? 43.925 24.588 102.159 1.00 23.65 215 GLN B N 1
ATOM 5096 C CA . GLN B 1 215 ? 43.434 25.024 100.853 1.00 29.26 215 GLN B CA 1
ATOM 5097 C C . GLN B 1 215 ? 42.118 25.817 100.895 1.00 32.22 215 GLN B C 1
ATOM 5098 O O . GLN B 1 215 ? 41.939 26.762 100.122 1.00 32.11 215 GLN B O 1
ATOM 5104 N N . THR B 1 216 ? 41.196 25.445 101.781 1.00 29.48 216 THR B N 1
ATOM 5105 C CA . THR B 1 216 ? 39.937 26.174 101.855 1.00 29.42 216 THR B CA 1
ATOM 5106 C C . THR B 1 216 ? 40.172 27.606 102.328 1.00 32.18 216 THR B C 1
ATOM 5107 O O . THR B 1 216 ? 39.514 28.533 101.845 1.00 29.02 216 THR B O 1
ATOM 5111 N N . GLU B 1 217 ? 41.101 27.803 103.263 1.00 27.50 217 GLU B N 1
ATOM 5112 C CA . GLU B 1 217 ? 41.363 29.158 103.728 1.00 25.56 217 GLU B CA 1
ATOM 5113 C C . GLU B 1 217 ? 41.999 30.000 102.604 1.00 27.94 217 GLU B C 1
ATOM 5114 O O . GLU B 1 217 ? 41.612 31.148 102.378 1.00 27.38 217 GLU B O 1
ATOM 5120 N N . ILE B 1 218 ? 42.963 29.426 101.895 1.00 25.59 218 ILE B N 1
ATOM 5121 C CA . ILE B 1 218 ? 43.610 30.145 100.806 1.00 24.96 218 ILE B CA 1
ATOM 5122 C C . ILE B 1 218 ? 42.569 30.605 99.787 1.00 25.45 218 ILE B C 1
ATOM 5123 O O . ILE B 1 218 ? 42.535 31.782 99.406 1.00 28.45 218 ILE B O 1
ATOM 5128 N N . LEU B 1 219 ? 41.697 29.691 99.371 1.00 31.02 219 LEU B N 1
ATOM 5129 C CA . LEU B 1 219 ? 40.655 30.020 98.399 1.00 28.73 219 LEU B CA 1
ATOM 5130 C C . LEU B 1 219 ? 39.720 31.109 98.908 1.00 31.02 219 LEU B C 1
ATOM 5131 O O . LEU B 1 219 ? 39.326 32.010 98.166 1.00 31.36 219 LEU B O 1
ATOM 5136 N N . ARG B 1 220 ? 39.361 31.024 100.177 1.00 29.46 220 ARG B N 1
ATOM 5137 C CA . ARG B 1 220 ? 38.491 32.026 100.772 1.00 32.38 220 ARG B CA 1
ATOM 5138 C C . ARG B 1 220 ? 39.185 33.402 100.664 1.00 34.31 220 ARG B C 1
ATOM 5139 O O . ARG B 1 220 ? 38.542 34.423 100.389 1.00 25.92 220 ARG B O 1
ATOM 5147 N N . ILE B 1 221 ? 40.505 33.424 100.849 1.00 32.10 221 ILE B N 1
ATOM 5148 C CA . ILE B 1 221 ? 41.247 34.686 100.766 1.00 30.91 221 ILE B CA 1
ATOM 5149 C C . ILE B 1 221 ? 41.399 35.180 99.327 1.00 23.35 221 ILE B C 1
ATOM 5150 O O . ILE B 1 221 ? 41.262 36.364 99.068 1.00 24.11 221 ILE B O 1
ATOM 5155 N N . LEU B 1 222 ? 41.668 34.275 98.392 1.00 23.79 222 LEU B N 1
ATOM 5156 C CA . LEU B 1 222 ? 41.833 34.680 96.996 1.00 24.81 222 LEU B CA 1
ATOM 5157 C C . LEU B 1 222 ? 40.534 35.236 96.448 1.00 27.34 222 LEU B C 1
ATOM 5158 O O . LEU B 1 222 ? 40.536 36.210 95.696 1.00 23.83 222 LEU B O 1
ATOM 5163 N N . GLU B 1 223 ? 39.423 34.619 96.835 1.00 23.04 223 GLU B N 1
ATOM 5164 C CA . GLU B 1 223 ? 38.116 35.066 96.374 1.00 29.18 223 GLU B CA 1
ATOM 5165 C C . GLU B 1 223 ? 37.804 36.449 96.922 1.00 24.31 223 GLU B C 1
ATOM 5166 O O . GLU B 1 223 ? 37.301 37.316 96.212 1.00 25.21 223 GLU B O 1
ATOM 5172 N N . ARG B 1 224 ? 38.127 36.648 98.190 1.00 25.63 224 ARG B N 1
ATOM 5173 C CA . ARG B 1 224 ? 37.889 37.917 98.850 1.00 25.81 224 ARG B CA 1
ATOM 5174 C C . ARG B 1 224 ? 38.665 39.057 98.190 1.00 30.58 224 ARG B C 1
ATOM 5175 O O . ARG B 1 224 ? 38.299 40.225 98.327 1.00 28.92 224 ARG B O 1
ATOM 5183 N N . PHE B 1 225 ? 39.737 38.738 97.473 1.00 21.25 225 PHE B N 1
ATOM 5184 C CA . PHE B 1 225 ? 40.512 39.803 96.836 1.00 23.69 225 PHE B CA 1
ATOM 5185 C C . PHE B 1 225 ? 40.491 39.661 95.325 1.00 23.56 225 PHE B C 1
ATOM 5186 O O . PHE B 1 225 ? 41.354 40.181 94.629 1.00 26.80 225 PHE B O 1
ATOM 5194 N N . ASP B 1 226 ? 39.497 38.942 94.824 1.00 21.87 226 ASP B N 1
ATOM 5195 C CA . ASP B 1 226 ? 39.340 38.738 93.395 1.00 21.53 226 ASP B CA 1
ATOM 5196 C C . ASP B 1 226 ? 40.558 38.153 92.690 1.00 27.04 226 ASP B C 1
ATOM 5197 O O . ASP B 1 226 ? 40.968 38.625 91.622 1.00 23.87 226 ASP B O 1
ATOM 5202 N N . VAL B 1 227 ? 41.151 37.129 93.279 1.00 27.02 227 VAL B N 1
ATOM 5203 C CA . VAL B 1 227 ? 42.289 36.501 92.645 1.00 25.52 227 VAL B CA 1
ATOM 5204 C C . VAL B 1 227 ? 41.806 35.141 92.171 1.00 24.61 227 VAL B C 1
ATOM 5205 O O . VAL B 1 227 ? 41.286 34.363 92.963 1.00 20.72 227 VAL B O 1
ATOM 5209 N N . ASP B 1 228 ? 41.952 34.873 90.875 1.00 25.04 228 ASP B N 1
ATOM 5210 C CA . ASP B 1 228 ? 41.518 33.603 90.300 1.00 24.45 228 ASP B CA 1
ATOM 5211 C C . ASP B 1 228 ? 42.642 32.576 90.342 1.00 25.48 228 ASP B C 1
ATOM 5212 O O . ASP B 1 228 ? 43.614 32.688 89.606 1.00 34.95 228 ASP B O 1
ATOM 5217 N N . PRO B 1 229 ? 42.517 31.547 91.196 1.00 31.31 229 PRO B N 1
ATOM 5218 C CA . PRO B 1 229 ? 43.547 30.504 91.311 1.00 27.58 229 PRO B CA 1
ATOM 5219 C C . PRO B 1 229 ? 43.606 29.559 90.105 1.00 30.06 229 PRO B C 1
ATOM 5220 O O . PRO B 1 229 ? 44.487 28.704 90.021 1.00 25.12 229 PRO B O 1
ATOM 5224 N N . GLU B 1 230 ? 42.668 29.712 89.175 1.00 31.64 230 GLU B N 1
ATOM 5225 C CA . GLU B 1 230 ? 42.637 28.859 87.987 1.00 31.36 230 GLU B CA 1
ATOM 5226 C C . GLU B 1 230 ? 43.403 29.440 86.814 1.00 25.41 230 GLU B C 1
ATOM 5227 O O . GLU B 1 230 ? 43.499 28.820 85.765 1.00 30.43 230 GLU B O 1
ATOM 5233 N N . LYS B 1 231 ? 43.949 30.632 87.002 1.00 24.00 231 LYS B N 1
ATOM 5234 C CA . LYS B 1 231 ? 44.718 31.311 85.961 1.00 24.47 231 LYS B CA 1
ATOM 5235 C C . LYS B 1 231 ? 46.120 31.522 86.524 1.00 19.14 231 LYS B C 1
ATOM 5236 O O . LYS B 1 231 ? 46.291 31.578 87.736 1.00 24.05 231 LYS B O 1
ATOM 5242 N N . PRO B 1 232 ? 47.134 31.649 85.661 1.00 16.88 232 PRO B N 1
ATOM 5243 C CA . PRO B 1 232 ? 48.517 31.855 86.120 1.00 22.19 232 PRO B CA 1
ATOM 5244 C C . PRO B 1 232 ? 48.683 33.106 86.994 1.00 21.82 232 PRO B C 1
ATOM 5245 O O . PRO B 1 232 ? 48.073 34.141 86.734 1.00 22.25 232 PRO B O 1
ATOM 5249 N N . ILE B 1 233 ? 49.509 32.989 88.031 1.00 13.48 233 ILE B N 1
ATOM 5250 C CA . ILE B 1 233 ? 49.751 34.076 88.966 1.00 17.22 233 ILE B CA 1
ATOM 5251 C C . ILE B 1 233 ? 51.234 34.349 89.176 1.00 16.35 233 ILE B C 1
ATOM 5252 O O . ILE B 1 233 ? 51.983 33.436 89.546 1.00 13.82 233 ILE B O 1
ATOM 5257 N N . ILE B 1 234 ? 51.663 35.584 88.915 1.00 18.89 234 ILE B N 1
ATOM 5258 C CA . ILE B 1 234 ? 53.051 35.979 89.173 1.00 19.62 234 ILE B CA 1
ATOM 5259 C C . ILE B 1 234 ? 52.934 37.041 90.253 1.00 21.82 234 ILE B C 1
ATOM 5260 O O . ILE B 1 234 ? 51.991 37.843 90.251 1.00 24.51 234 ILE B O 1
ATOM 5265 N N . THR B 1 235 ? 53.894 37.062 91.169 1.00 17.00 235 THR B N 1
ATOM 5266 C CA . THR B 1 235 ? 53.816 37.941 92.320 1.00 9.31 235 THR B CA 1
ATOM 5267 C C . THR B 1 235 ? 55.126 38.546 92.798 1.00 16.62 235 THR B C 1
ATOM 5268 O O . THR B 1 235 ? 56.195 37.936 92.677 1.00 16.54 235 THR B O 1
ATOM 5272 N N . GLN B 1 236 ? 55.023 39.753 93.343 1.00 15.21 236 GLN B N 1
ATOM 5273 C CA . GLN B 1 236 ? 56.154 40.400 93.968 1.00 19.55 236 GLN B CA 1
ATOM 5274 C C . GLN B 1 236 ? 55.630 41.045 95.231 1.00 18.44 236 GLN B C 1
ATOM 5275 O O . GLN B 1 236 ? 54.714 41.878 95.176 1.00 14.14 236 GLN B O 1
ATOM 5281 N N . VAL B 1 237 ? 56.168 40.630 96.372 1.00 15.75 237 VAL B N 1
ATOM 5282 C CA . VAL B 1 237 ? 55.766 41.273 97.600 1.00 16.75 237 VAL B CA 1
ATOM 5283 C C . VAL B 1 237 ? 56.966 42.086 98.027 1.00 20.17 237 VAL B C 1
ATOM 5284 O O . VAL B 1 237 ? 58.105 41.615 98.047 1.00 23.86 237 VAL B O 1
ATOM 5288 N N . SER B 1 238 ? 56.685 43.346 98.310 1.00 17.64 238 SER B N 1
ATOM 5289 C CA . SER B 1 238 ? 57.690 44.298 98.676 1.00 21.59 238 SER B CA 1
ATOM 5290 C C . SER B 1 238 ? 57.000 45.569 99.140 1.00 24.47 238 SER B C 1
ATOM 5291 O O . SER B 1 238 ? 55.811 45.773 98.884 1.00 22.39 238 SER B O 1
ATOM 5294 N N . ARG B 1 239 ? 57.758 46.428 99.814 1.00 21.68 239 ARG B N 1
ATOM 5295 C CA . ARG B 1 239 ? 57.256 47.723 100.253 1.00 28.78 239 ARG B CA 1
ATOM 5296 C C . ARG B 1 239 ? 57.373 48.732 99.116 1.00 25.98 239 ARG B C 1
ATOM 5297 O O . ARG B 1 239 ? 58.454 48.936 98.564 1.00 20.42 239 ARG B O 1
ATOM 5305 N N . PHE B 1 240 ? 56.254 49.356 98.768 1.00 20.07 240 PHE B N 1
ATOM 5306 C CA . PHE B 1 240 ? 56.212 50.293 97.651 1.00 25.77 240 PHE B CA 1
ATOM 5307 C C . PHE B 1 240 ? 57.261 51.398 97.760 1.00 26.47 240 PHE B C 1
ATOM 5308 O O . PHE B 1 240 ? 57.100 52.354 98.519 1.00 23.10 240 PHE B O 1
ATOM 5316 N N . ASP B 1 241 ? 58.334 51.253 96.988 1.00 28.62 241 ASP B N 1
ATOM 5317 C CA . ASP B 1 241 ? 59.399 52.248 96.928 1.00 30.09 241 ASP B CA 1
ATOM 5318 C C . ASP B 1 241 ? 59.984 52.255 95.521 1.00 29.05 241 ASP B C 1
ATOM 5319 O O . ASP B 1 241 ? 59.909 51.252 94.812 1.00 29.47 241 ASP B O 1
ATOM 5324 N N . PRO B 1 242 ? 60.562 53.380 95.110 1.00 25.72 242 PRO B N 1
ATOM 5325 C CA . PRO B 1 242 ? 61.088 53.484 93.742 1.00 24.77 242 PRO B CA 1
ATOM 5326 C C . PRO B 1 242 ? 62.229 52.556 93.303 1.00 26.63 242 PRO B C 1
ATOM 5327 O O . PRO B 1 242 ? 62.486 52.420 92.096 1.00 28.70 242 PRO B O 1
ATOM 5331 N N . TRP B 1 243 ? 62.894 51.903 94.249 1.00 21.65 243 TRP B N 1
ATOM 5332 C CA . TRP B 1 243 ? 64.021 51.029 93.904 1.00 23.57 243 TRP B CA 1
ATOM 5333 C C . TRP B 1 243 ? 63.729 49.546 94.144 1.00 20.85 243 TRP B C 1
ATOM 5334 O O . TRP B 1 243 ? 64.603 48.775 94.514 1.00 21.20 243 TRP B O 1
ATOM 5345 N N . LYS B 1 244 ? 62.493 49.141 93.903 1.00 19.41 244 LYS B N 1
ATOM 5346 C CA . LYS B 1 244 ? 62.106 47.759 94.133 1.00 18.32 244 LYS B CA 1
ATOM 5347 C C . LYS B 1 244 ? 61.743 47.056 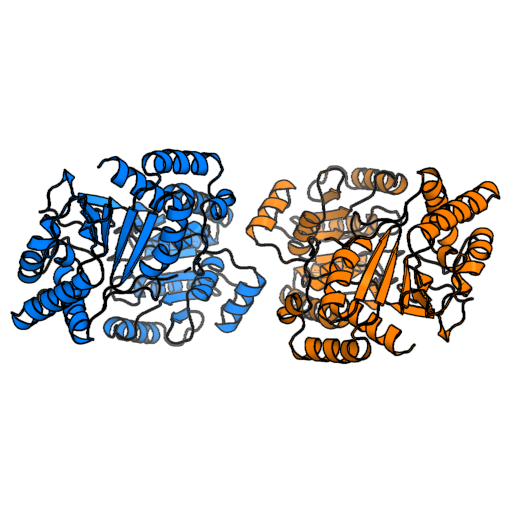92.844 1.00 18.27 244 LYS B C 1
ATOM 5348 O O . LYS B 1 244 ? 61.314 45.906 92.863 1.00 20.54 244 LYS B O 1
ATOM 5354 N N . GLY B 1 245 ? 61.914 47.760 91.730 1.00 17.07 245 GLY B N 1
ATOM 5355 C CA . GLY B 1 245 ? 61.600 47.200 90.427 1.00 14.99 245 GLY B CA 1
ATOM 5356 C C . GLY B 1 245 ? 60.115 46.974 90.184 1.00 17.23 245 GLY B C 1
ATOM 5357 O O . GLY B 1 245 ? 59.739 46.171 89.321 1.00 20.80 245 GLY B O 1
ATOM 5358 N N . ILE B 1 246 ? 59.262 47.659 90.939 1.00 13.11 246 ILE B N 1
ATOM 5359 C CA . ILE B 1 246 ? 57.821 47.505 90.774 1.00 15.45 246 ILE B CA 1
ATOM 5360 C C . ILE B 1 246 ? 57.389 47.803 89.328 1.00 17.89 246 ILE B C 1
ATOM 5361 O O . ILE B 1 246 ? 56.612 47.053 88.730 1.00 18.30 246 ILE B O 1
ATOM 5366 N N . PHE B 1 247 ? 57.891 48.886 88.757 1.00 14.08 247 PHE B N 1
ATOM 5367 C CA . PHE B 1 247 ? 57.529 49.217 87.384 1.00 21.89 247 PHE B CA 1
ATOM 5368 C C . PHE B 1 247 ? 58.132 48.183 86.430 1.00 18.78 247 PHE B C 1
ATOM 5369 O O . PHE B 1 247 ? 57.545 47.876 85.389 1.00 18.23 247 PHE B O 1
ATOM 5377 N N . ASP B 1 248 ? 59.297 47.637 86.770 1.00 11.90 248 ASP B N 1
ATOM 5378 C CA . ASP B 1 248 ? 59.873 46.600 85.910 1.00 13.93 248 ASP B CA 1
ATOM 5379 C C . ASP B 1 248 ? 58.949 45.369 85.946 1.00 14.89 248 ASP B C 1
ATOM 5380 O O . ASP B 1 248 ? 58.657 44.781 84.910 1.00 21.14 248 ASP B O 1
ATOM 5385 N N . VAL B 1 249 ? 58.492 44.981 87.133 1.00 16.47 249 VAL B N 1
ATOM 5386 C CA . VAL B 1 249 ? 57.587 43.833 87.256 1.00 19.39 249 VAL B CA 1
ATOM 5387 C C . VAL B 1 249 ? 56.285 44.057 86.449 1.00 21.21 249 VAL B C 1
ATOM 5388 O O . VAL B 1 249 ? 55.762 43.140 85.798 1.00 23.34 249 VAL B O 1
ATOM 5392 N N . ILE B 1 250 ? 55.750 45.269 86.505 1.00 18.61 250 ILE B N 1
ATOM 5393 C CA . ILE B 1 250 ? 54.542 45.564 85.758 1.00 20.08 250 ILE B CA 1
ATOM 5394 C C . ILE B 1 250 ? 54.815 45.324 84.261 1.00 26.55 250 ILE B C 1
ATOM 5395 O O . ILE B 1 250 ? 53.997 44.725 83.542 1.00 15.84 250 ILE B O 1
ATOM 5400 N N . GLU B 1 251 ? 55.979 45.781 83.806 1.00 18.61 251 GLU B N 1
ATOM 5401 C CA . GLU B 1 251 ? 56.354 45.615 82.415 1.00 24.65 251 GLU B CA 1
ATOM 5402 C C . GLU B 1 251 ? 56.561 44.137 82.104 1.00 26.95 251 GLU B C 1
ATOM 5403 O O . GLU B 1 251 ? 56.163 43.664 81.042 1.00 27.51 251 GLU B O 1
ATOM 5409 N N . ILE B 1 252 ? 57.187 43.408 83.024 1.00 22.36 252 ILE B N 1
ATOM 5410 C CA . ILE B 1 252 ? 57.418 41.976 82.828 1.00 18.66 252 ILE B CA 1
ATOM 5411 C C . ILE B 1 252 ? 56.063 41.291 82.672 1.00 22.96 252 ILE B C 1
ATOM 5412 O O . ILE B 1 252 ? 55.853 40.454 81.788 1.00 27.12 252 ILE B O 1
ATOM 5417 N N . TYR B 1 253 ? 55.134 41.667 83.536 1.00 20.27 253 TYR B N 1
ATOM 5418 C CA . TYR B 1 253 ? 53.797 41.110 83.503 1.00 21.64 253 TYR B CA 1
ATOM 5419 C C . TYR B 1 253 ? 53.106 41.358 82.153 1.00 24.48 253 TYR B C 1
ATOM 5420 O O . TYR B 1 253 ? 52.450 40.469 81.623 1.00 20.44 253 TYR B O 1
ATOM 5429 N N . ARG B 1 254 ? 53.243 42.568 81.615 1.00 24.10 254 ARG B N 1
ATOM 5430 C CA . ARG B 1 254 ? 52.608 42.913 80.341 1.00 29.53 254 ARG B CA 1
ATOM 5431 C C . ARG B 1 254 ? 53.218 42.144 79.178 1.00 28.80 254 ARG B C 1
ATOM 5432 O O . ARG B 1 254 ? 52.518 41.764 78.235 1.00 25.31 254 ARG B O 1
ATOM 5440 N N . LYS B 1 255 ? 54.524 41.917 79.234 1.00 31.69 255 LYS B N 1
ATOM 5441 C CA . LYS B 1 255 ? 55.175 41.150 78.182 1.00 33.17 255 LYS B CA 1
ATOM 5442 C C . LYS B 1 255 ? 54.580 39.741 78.244 1.00 33.74 255 LYS B C 1
ATOM 5443 O O . LYS B 1 255 ? 54.032 39.240 77.263 1.00 34.67 255 LYS B O 1
ATOM 5449 N N . VAL B 1 256 ? 54.668 39.123 79.420 1.00 30.35 256 VAL B N 1
ATOM 5450 C CA . VAL B 1 256 ? 54.150 37.775 79.631 1.00 23.43 256 VAL B CA 1
ATOM 5451 C C . VAL B 1 256 ? 52.690 37.647 79.209 1.00 29.09 256 VAL B C 1
ATOM 5452 O O . VAL B 1 256 ? 52.289 36.622 78.631 1.00 26.74 256 VAL B O 1
ATOM 5456 N N . LYS B 1 257 ? 51.901 38.685 79.496 1.00 21.65 257 LYS B N 1
ATOM 5457 C CA . LYS B 1 257 ? 50.480 38.681 79.178 1.00 20.48 257 LYS B CA 1
ATOM 5458 C C . LYS B 1 257 ? 50.255 38.577 77.674 1.00 24.80 257 LYS B C 1
ATOM 5459 O O . LYS B 1 257 ? 49.242 38.046 77.229 1.00 27.20 257 LYS B O 1
ATOM 5465 N N . GLU B 1 258 ? 51.192 39.074 76.884 1.00 22.73 258 GLU B N 1
ATOM 5466 C CA . GLU B 1 258 ? 51.023 38.981 75.445 1.00 35.66 258 GLU B CA 1
ATOM 5467 C C . GLU B 1 258 ? 50.907 37.511 75.008 1.00 38.88 258 GLU B C 1
ATOM 5468 O O . GLU B 1 258 ? 50.236 37.199 74.019 1.00 39.61 258 GLU B O 1
ATOM 5474 N N . LYS B 1 259 ? 51.540 36.609 75.756 1.00 35.45 259 LYS B N 1
ATOM 5475 C CA . LYS B 1 259 ? 51.492 35.192 75.420 1.00 31.85 259 LYS B CA 1
ATOM 5476 C C . LYS B 1 259 ? 50.653 34.357 76.366 1.00 33.06 259 LYS B C 1
ATOM 5477 O O . LYS B 1 259 ? 50.270 33.246 76.019 1.00 38.06 259 LYS B O 1
ATOM 5483 N N . ILE B 1 260 ? 50.368 34.886 77.555 1.00 30.27 260 ILE B N 1
ATOM 5484 C CA . ILE B 1 260 ? 49.547 34.183 78.533 1.00 26.60 260 ILE B CA 1
ATOM 5485 C C . ILE B 1 260 ? 48.516 35.173 79.068 1.00 33.98 260 ILE B C 1
ATOM 5486 O O . ILE B 1 260 ? 48.588 35.606 80.226 1.00 31.79 260 ILE B O 1
ATOM 5491 N N . PRO B 1 261 ? 47.568 35.519 78.204 1.00 37.08 261 PRO B N 1
ATOM 5492 C CA . PRO B 1 261 ? 46.541 36.520 78.503 1.00 35.80 261 PRO B CA 1
ATOM 5493 C C . PRO B 1 261 ? 45.959 36.404 79.906 1.00 30.85 261 PRO B C 1
ATOM 5494 O O . PRO B 1 261 ? 45.826 37.424 80.582 1.00 30.37 261 PRO B O 1
ATOM 5498 N N . GLY B 1 262 ? 45.616 35.188 80.317 1.00 25.33 262 GLY B N 1
ATOM 5499 C CA . GLY B 1 262 ? 44.980 34.964 81.600 1.00 20.08 262 GLY B CA 1
ATOM 5500 C C . GLY B 1 262 ? 45.888 35.172 82.794 1.00 20.27 262 GLY B C 1
ATOM 5501 O O . GLY B 1 262 ? 45.484 34.922 83.930 1.00 20.97 262 GLY B O 1
ATOM 5502 N N . VAL B 1 263 ? 47.114 35.629 82.554 1.00 17.06 263 VAL B N 1
ATOM 5503 C CA . VAL B 1 263 ? 48.034 35.859 83.660 1.00 21.92 263 VAL B CA 1
ATOM 5504 C C . VAL B 1 263 ? 47.638 37.052 84.543 1.00 22.90 263 VAL B C 1
ATOM 5505 O O . VAL B 1 263 ? 47.222 38.103 84.056 1.00 24.86 263 VAL B O 1
ATOM 5509 N N . GLN B 1 264 ? 47.749 36.855 85.850 1.00 16.83 264 GLN B N 1
ATOM 5510 C CA . GLN B 1 264 ? 47.429 37.874 86.833 1.00 17.20 264 GLN B CA 1
ATOM 5511 C C . GLN B 1 264 ? 48.716 38.295 87.521 1.00 18.42 264 GLN B C 1
ATOM 5512 O O . GLN B 1 264 ? 49.622 37.484 87.658 1.00 25.14 264 GLN B O 1
ATOM 5518 N N . LEU B 1 265 ? 48.793 39.559 87.936 1.00 18.69 265 LEU B N 1
ATOM 5519 C CA . LEU B 1 265 ? 49.955 40.067 88.667 1.00 12.54 265 LEU B CA 1
ATOM 5520 C C . LEU B 1 265 ? 49.549 40.560 90.059 1.00 14.17 265 LEU B C 1
ATOM 5521 O O . LEU B 1 265 ? 48.645 41.383 90.196 1.00 13.07 265 LEU B O 1
ATOM 5526 N N . LEU B 1 266 ? 50.221 40.074 91.090 1.00 15.93 266 LEU B N 1
ATOM 5527 C CA . LEU B 1 266 ? 49.914 40.522 92.439 1.00 15.02 266 LEU B CA 1
ATOM 5528 C C . LEU B 1 266 ? 51.091 41.345 92.952 1.00 16.95 266 LEU B C 1
ATOM 5529 O O . LEU B 1 266 ? 52.216 40.848 93.002 1.00 18.34 266 LEU B O 1
ATOM 5534 N N . LEU B 1 267 ? 50.832 42.607 93.286 1.00 11.52 267 LEU B N 1
ATOM 5535 C CA . LEU B 1 267 ? 51.853 43.496 93.860 1.00 16.98 267 LEU B CA 1
ATOM 5536 C C . LEU B 1 267 ? 51.384 43.635 95.313 1.00 14.01 267 LEU B C 1
ATOM 5537 O O . LEU B 1 267 ? 50.391 44.289 95.604 1.00 19.92 267 LEU B O 1
ATOM 5542 N N . VAL B 1 268 ? 52.100 42.986 96.211 1.00 14.98 268 VAL B N 1
ATOM 5543 C CA . VAL B 1 268 ? 51.744 42.936 97.616 1.00 11.90 268 VAL B CA 1
ATOM 5544 C C . VAL B 1 268 ? 52.678 43.732 98.497 1.00 16.94 268 VAL B C 1
ATOM 5545 O O . VAL B 1 268 ? 53.889 43.596 98.386 1.00 15.84 268 VAL B O 1
ATOM 5549 N N . GLY B 1 269 ? 52.108 44.536 99.394 1.00 18.42 269 GLY B N 1
ATOM 5550 C CA . GLY B 1 269 ? 52.925 45.331 100.288 1.00 20.49 269 GLY B CA 1
ATOM 5551 C C . GLY B 1 269 ? 52.219 45.837 101.530 1.00 24.78 269 GLY B C 1
ATOM 5552 O O . GLY B 1 269 ? 51.072 46.270 101.471 1.00 28.13 269 GLY B O 1
ATOM 5553 N N . VAL B 1 270 ? 52.912 45.770 102.660 1.00 22.41 270 VAL B N 1
ATOM 5554 C CA . VAL B 1 270 ? 52.378 46.245 103.929 1.00 27.48 270 VAL B CA 1
ATOM 5555 C C . VAL B 1 270 ? 53.265 47.419 104.355 1.00 32.04 270 VAL B C 1
ATOM 5556 O O . VAL B 1 270 ? 54.494 47.293 104.436 1.00 36.42 270 VAL B O 1
ATOM 5560 N N . MET B 1 271 ? 52.650 48.566 104.616 1.00 35.44 271 MET B N 1
ATOM 5561 C CA . MET B 1 271 ? 53.420 49.740 105.002 1.00 37.21 271 MET B CA 1
ATOM 5562 C C . MET B 1 271 ? 52.769 50.520 106.120 1.00 37.84 271 MET B C 1
ATOM 5563 O O . MET B 1 271 ? 51.544 50.581 106.212 1.00 39.25 271 MET B O 1
ATOM 5568 N N . ALA B 1 272 ? 53.607 51.117 106.964 1.00 40.45 272 ALA B N 1
ATOM 5569 C CA . ALA B 1 272 ? 53.139 51.921 108.085 1.00 41.12 272 ALA B CA 1
ATOM 5570 C C . ALA B 1 272 ? 52.501 53.182 107.529 1.00 43.49 272 ALA B C 1
ATOM 5571 O O . ALA B 1 272 ? 52.832 53.625 106.424 1.00 36.24 272 ALA B O 1
ATOM 5573 N N . HIS B 1 273 ? 51.568 53.747 108.286 1.00 48.91 273 HIS B N 1
ATOM 5574 C CA . HIS B 1 273 ? 50.903 54.972 107.865 1.00 51.92 273 HIS B CA 1
ATOM 5575 C C . HIS B 1 273 ? 51.967 56.071 107.837 1.00 49.45 273 HIS B C 1
ATOM 5576 O O . HIS B 1 273 ? 51.880 57.023 107.064 1.00 44.43 273 HIS B O 1
ATOM 5583 N N . ASP B 1 274 ? 52.983 55.905 108.680 1.00 47.29 274 ASP B N 1
ATOM 5584 C CA . ASP B 1 274 ? 54.093 56.847 108.792 1.00 53.28 274 ASP B CA 1
ATOM 5585 C C . ASP B 1 274 ? 55.115 56.647 107.661 1.00 49.26 274 ASP B C 1
ATOM 5586 O O . ASP B 1 274 ? 56.320 56.784 107.865 1.00 46.13 274 ASP B O 1
ATOM 5591 N N . ASP B 1 275 ? 54.629 56.334 106.465 1.00 47.74 275 ASP B N 1
ATOM 5592 C CA . ASP B 1 275 ? 55.508 56.106 105.326 1.00 43.08 275 ASP B CA 1
ATOM 5593 C C . ASP B 1 275 ? 54.935 56.763 104.070 1.00 44.27 275 ASP B C 1
ATOM 5594 O O . ASP B 1 275 ? 54.637 56.095 103.082 1.00 40.72 275 ASP B O 1
ATOM 5599 N N . PRO B 1 276 ? 54.780 58.092 104.099 1.00 44.04 276 PRO B N 1
ATOM 5600 C CA . PRO B 1 276 ? 54.244 58.881 102.987 1.00 47.32 276 PRO B CA 1
ATOM 5601 C C . PRO B 1 276 ? 54.846 58.548 101.622 1.00 48.04 276 PRO B C 1
ATOM 5602 O O . PRO B 1 276 ? 54.123 58.367 100.640 1.00 47.09 276 PRO B O 1
ATOM 5606 N N . GLU B 1 277 ? 56.171 58.481 101.566 1.00 46.72 277 GLU B N 1
ATOM 5607 C CA . GLU B 1 277 ? 56.869 58.178 100.324 1.00 42.87 277 GLU B CA 1
ATOM 5608 C C . GLU B 1 277 ? 56.339 56.862 99.768 1.00 38.73 277 GLU B C 1
ATOM 5609 O O . GLU B 1 277 ? 56.133 56.716 98.560 1.00 28.33 277 GLU B O 1
ATOM 5615 N N . GLY B 1 278 ? 56.106 55.911 100.663 1.00 38.24 278 GLY B N 1
ATOM 5616 C CA . GLY B 1 278 ? 55.599 54.620 100.247 1.00 36.20 278 GLY B CA 1
ATOM 5617 C C . GLY B 1 278 ? 54.214 54.746 99.649 1.00 34.49 278 GLY B C 1
ATOM 5618 O O . GLY B 1 278 ? 53.966 54.243 98.553 1.00 33.78 278 GLY B O 1
ATOM 5619 N N . TRP B 1 279 ? 53.312 55.425 100.353 1.00 29.52 279 TRP B N 1
ATOM 5620 C CA . TRP B 1 279 ? 51.953 55.585 99.857 1.00 30.92 279 TRP B CA 1
ATOM 5621 C C . TRP B 1 279 ? 51.922 56.389 98.564 1.00 30.72 279 TRP B C 1
ATOM 5622 O O . TRP B 1 279 ? 51.118 56.108 97.669 1.00 33.16 279 TRP B O 1
ATOM 5633 N N . ILE B 1 280 ? 52.824 57.359 98.445 1.00 29.17 280 ILE B N 1
ATOM 5634 C CA . ILE B 1 280 ? 52.914 58.162 97.234 1.00 16.88 280 ILE B CA 1
ATOM 5635 C C . ILE B 1 280 ? 53.246 57.213 96.084 1.00 25.99 280 ILE B C 1
ATOM 5636 O O . ILE B 1 280 ? 52.633 57.277 95.007 1.00 27.09 280 ILE B O 1
ATOM 5641 N N . TYR B 1 281 ? 54.215 56.326 96.300 1.00 17.73 281 TYR B N 1
ATOM 5642 C CA . TYR B 1 281 ? 54.596 55.394 95.241 1.00 23.37 281 TYR B CA 1
ATOM 5643 C C . TYR B 1 281 ? 53.477 54.382 94.930 1.00 16.51 281 TYR B C 1
ATOM 5644 O O . TYR B 1 281 ? 53.296 53.978 93.780 1.00 17.68 281 TYR B O 1
ATOM 5653 N N . PHE B 1 282 ? 52.748 53.980 95.964 1.00 20.56 282 PHE B N 1
ATOM 5654 C CA . PHE B 1 282 ? 51.610 53.068 95.827 1.00 19.95 282 PHE B CA 1
ATOM 5655 C C . PHE B 1 282 ? 50.656 53.758 94.835 1.00 20.32 282 PHE B C 1
ATOM 5656 O O . PHE B 1 282 ? 50.252 53.161 93.837 1.00 21.73 282 PHE B O 1
ATOM 5664 N N . GLU B 1 283 ? 50.356 55.036 95.073 1.00 18.14 283 GLU B N 1
ATOM 5665 C CA . GLU B 1 283 ? 49.462 55.782 94.187 1.00 19.24 283 GLU B CA 1
ATOM 5666 C C . GLU B 1 283 ? 49.977 55.857 92.756 1.00 20.31 283 GLU B C 1
ATOM 5667 O O . GLU B 1 283 ? 49.200 55.742 91.799 1.00 22.83 283 GLU B O 1
ATOM 5673 N N . LYS B 1 284 ? 51.283 56.050 92.601 1.00 17.79 284 LYS B N 1
ATOM 5674 C CA . LYS B 1 284 ? 51.866 56.127 91.264 1.00 16.96 284 LYS B CA 1
ATOM 5675 C C . LYS B 1 284 ? 51.805 54.774 90.579 1.00 18.17 284 LYS B C 1
ATOM 5676 O O . LYS B 1 284 ? 51.777 54.696 89.358 1.00 19.67 284 LYS B O 1
ATOM 5682 N N . THR B 1 285 ? 51.777 53.700 91.362 1.00 23.57 285 THR B N 1
ATOM 5683 C CA . THR B 1 285 ? 51.708 52.371 90.776 1.00 21.82 285 THR B CA 1
ATOM 5684 C C . THR B 1 285 ? 50.308 52.164 90.224 1.00 21.36 285 THR B C 1
ATOM 5685 O O . THR B 1 285 ? 50.130 51.697 89.089 1.00 22.10 285 THR B O 1
ATOM 5689 N N . LEU B 1 286 ? 49.311 52.531 91.019 1.00 20.57 286 LEU B N 1
ATOM 5690 C CA . LEU B 1 286 ? 47.932 52.400 90.578 1.00 15.13 286 LEU B CA 1
ATOM 5691 C C . LEU B 1 286 ? 47.702 53.227 89.305 1.00 16.18 286 LEU B C 1
ATOM 5692 O O . LEU B 1 286 ? 46.982 52.805 88.402 1.00 24.57 286 LEU B O 1
ATOM 5697 N N . ARG B 1 287 ? 48.316 54.402 89.224 1.00 12.92 287 ARG B N 1
ATOM 5698 C CA . ARG B 1 287 ? 48.163 55.246 88.040 1.00 18.41 287 ARG B CA 1
ATOM 5699 C C . ARG B 1 287 ? 48.751 54.571 86.800 1.00 22.85 287 ARG B C 1
ATOM 5700 O O . ARG B 1 287 ? 48.158 54.588 85.721 1.00 18.98 287 ARG B O 1
ATOM 5708 N N . LYS B 1 288 ? 49.925 53.978 86.979 1.00 25.28 288 LYS B N 1
ATOM 5709 C CA . LYS B 1 288 ? 50.654 53.276 85.927 1.00 21.59 288 LYS B CA 1
ATOM 5710 C C . LYS B 1 288 ? 49.867 52.060 85.441 1.00 21.29 288 LYS B C 1
ATOM 5711 O O . LYS B 1 288 ? 49.760 51.811 84.242 1.00 16.64 288 LYS B O 1
ATOM 5717 N N . ILE B 1 289 ? 49.323 51.300 86.383 1.00 20.15 289 ILE B N 1
ATOM 5718 C CA . ILE B 1 289 ? 48.569 50.111 86.038 1.00 21.11 289 ILE B CA 1
ATOM 5719 C C . ILE B 1 289 ? 47.305 50.439 85.260 1.00 25.76 289 ILE B C 1
ATOM 5720 O O . ILE B 1 289 ? 46.930 49.707 84.327 1.00 24.58 289 ILE B O 1
ATOM 5725 N N . GLY B 1 290 ? 46.655 51.542 85.625 1.00 23.33 290 GLY B N 1
ATOM 5726 C CA . GLY B 1 290 ? 45.435 51.924 84.932 1.00 14.61 290 GLY B CA 1
ATOM 5727 C C . GLY B 1 290 ? 44.318 50.971 85.287 1.00 17.07 290 GLY B C 1
ATOM 5728 O O . GLY B 1 290 ? 44.344 50.356 86.345 1.00 21.85 290 GLY B O 1
ATOM 5729 N N . GLU B 1 291 ? 43.349 50.820 84.396 1.00 22.79 291 GLU B N 1
ATOM 5730 C CA . GLU B 1 291 ? 42.214 49.950 84.679 1.00 26.05 291 GLU B CA 1
ATOM 5731 C C . GLU B 1 291 ? 42.368 48.502 84.245 1.00 24.97 291 GLU B C 1
ATOM 5732 O O . GLU B 1 291 ? 41.400 47.864 83.847 1.00 28.28 291 GLU B O 1
ATOM 5738 N N . ASP B 1 292 ? 43.587 47.984 84.310 1.00 25.35 292 ASP B N 1
ATOM 5739 C CA . ASP B 1 292 ? 43.807 46.582 83.986 1.00 23.13 292 ASP B CA 1
ATOM 5740 C C . ASP B 1 292 ? 43.646 45.894 85.329 1.00 19.63 292 ASP B C 1
ATOM 5741 O O . ASP B 1 292 ? 44.557 45.910 86.145 1.00 22.04 292 ASP B O 1
ATOM 5746 N N . TYR B 1 293 ? 42.487 45.294 85.565 1.00 17.58 293 TYR B N 1
ATOM 5747 C CA . TYR B 1 293 ? 42.256 44.668 86.843 1.00 20.06 293 TYR B CA 1
ATOM 5748 C C . TYR B 1 293 ? 42.801 43.272 87.055 1.00 22.95 293 TYR B C 1
ATOM 5749 O O . TYR B 1 293 ? 42.493 42.648 88.067 1.00 21.23 293 TYR B O 1
ATOM 5758 N N . ASP B 1 294 ? 43.589 42.773 86.105 1.00 17.61 294 ASP B N 1
ATOM 5759 C CA . ASP B 1 294 ? 44.237 41.486 86.292 1.00 20.91 294 ASP B CA 1
ATOM 5760 C C . ASP B 1 294 ? 45.466 41.738 87.177 1.00 18.70 294 ASP B C 1
ATOM 5761 O O . ASP B 1 294 ? 46.112 40.803 87.637 1.00 26.55 294 ASP B O 1
ATOM 5766 N N . VAL B 1 295 ? 45.807 43.006 87.375 1.00 16.61 295 VAL B N 1
ATOM 5767 C CA . VAL B 1 295 ? 46.905 43.357 88.267 1.00 17.93 295 VAL B CA 1
ATOM 5768 C C . VAL B 1 295 ? 46.202 43.716 89.574 1.00 24.85 295 VAL B C 1
ATOM 5769 O O . VAL B 1 295 ? 45.306 44.578 89.583 1.00 25.79 295 VAL B O 1
ATOM 5773 N N . LYS B 1 296 ? 46.590 43.062 90.662 1.00 16.16 296 LYS B N 1
ATOM 5774 C CA . LYS B 1 296 ? 45.999 43.331 91.957 1.00 13.48 296 LYS B CA 1
ATOM 5775 C C . LYS B 1 296 ? 47.014 44.034 92.849 1.00 17.99 296 LYS B C 1
ATOM 5776 O O . LYS B 1 296 ? 48.119 43.532 93.032 1.00 20.15 296 LYS B O 1
ATOM 5782 N N . VAL B 1 297 ? 46.660 45.204 93.383 1.00 18.05 297 VAL B N 1
ATOM 5783 C CA . VAL B 1 297 ? 47.555 45.914 94.290 1.00 12.62 297 VAL B CA 1
ATOM 5784 C C . VAL B 1 297 ? 47.005 45.600 95.666 1.00 14.12 297 VAL B C 1
ATOM 5785 O O . VAL B 1 297 ? 45.925 46.060 96.037 1.00 20.44 297 VAL B O 1
ATOM 5789 N N . LEU B 1 298 ? 47.750 44.799 96.414 1.00 15.33 298 LEU B N 1
ATOM 5790 C CA . LEU B 1 298 ? 47.326 44.334 97.718 1.00 17.99 298 LEU B CA 1
ATOM 5791 C C . LEU B 1 298 ? 48.121 44.889 98.892 1.00 21.04 298 LEU B C 1
ATOM 5792 O O . LEU B 1 298 ? 49.308 44.567 99.066 1.00 21.95 298 LEU B O 1
ATOM 5797 N N . THR B 1 299 ? 47.458 45.710 99.708 1.00 23.90 299 THR B N 1
ATOM 5798 C CA . THR B 1 299 ? 48.121 46.321 100.859 1.00 23.89 299 THR B CA 1
ATOM 5799 C C . THR B 1 299 ? 47.253 46.312 102.092 1.00 18.70 299 THR B C 1
ATOM 5800 O O . THR B 1 299 ? 46.091 45.945 102.030 1.00 20.68 299 THR B O 1
ATOM 5804 N N . ASN B 1 300 ? 47.834 46.725 103.212 1.00 22.65 300 ASN B N 1
ATOM 5805 C CA . ASN B 1 300 ? 47.127 46.783 104.481 1.00 22.33 300 ASN B CA 1
ATOM 5806 C C . ASN B 1 300 ? 46.142 47.954 104.497 1.00 26.75 300 ASN B C 1
ATOM 5807 O O . ASN B 1 300 ? 45.410 48.149 105.465 1.00 31.33 300 ASN B O 1
ATOM 5812 N N . LEU B 1 301 ? 46.133 48.743 103.430 1.00 23.26 301 LEU B N 1
ATOM 5813 C CA . LEU B 1 301 ? 45.207 49.866 103.345 1.00 23.71 301 LEU B CA 1
ATOM 5814 C C . LEU B 1 301 ? 43.841 49.215 103.199 1.00 26.79 301 LEU B C 1
ATOM 5815 O O . LEU B 1 301 ? 42.843 49.733 103.690 1.00 27.01 301 LEU B O 1
ATOM 5820 N N . ILE B 1 302 ? 43.814 48.067 102.525 1.00 26.33 302 ILE B N 1
ATOM 5821 C CA . ILE B 1 302 ? 42.574 47.333 102.315 1.00 32.39 302 ILE B CA 1
ATOM 5822 C C . ILE B 1 302 ? 42.526 45.943 102.949 1.00 33.23 302 ILE B C 1
ATOM 5823 O O . ILE B 1 302 ? 42.144 44.984 102.291 1.00 36.66 302 ILE B O 1
ATOM 5828 N N . GLY B 1 303 ? 42.922 45.813 104.208 1.00 38.94 303 GLY B N 1
ATOM 5829 C CA . GLY B 1 303 ? 42.823 44.512 104.857 1.00 31.91 303 GLY B CA 1
ATOM 5830 C C . GLY B 1 303 ? 43.873 43.440 104.635 1.00 29.26 303 GLY B C 1
ATOM 5831 O O . GLY B 1 303 ? 43.712 42.319 105.112 1.00 31.95 303 GLY B O 1
ATOM 5832 N N . VAL B 1 304 ? 44.942 43.742 103.917 1.00 30.17 304 VAL B N 1
ATOM 5833 C CA . VAL B 1 304 ? 45.961 42.723 103.740 1.00 30.56 304 VAL B CA 1
ATOM 5834 C C . VAL B 1 304 ? 46.886 42.680 104.944 1.00 29.93 304 VAL B C 1
ATOM 5835 O O . VAL B 1 304 ? 47.456 43.694 105.333 1.00 38.39 304 VAL B O 1
ATOM 5839 N N . HIS B 1 305 ? 47.014 41.503 105.540 1.00 21.08 305 HIS B N 1
ATOM 5840 C CA . HIS B 1 305 ? 47.903 41.311 106.679 1.00 18.17 305 HIS B CA 1
ATOM 5841 C C . HIS B 1 305 ? 48.704 40.044 106.462 1.00 18.24 305 HIS B C 1
ATOM 5842 O O . HIS B 1 305 ? 48.577 39.386 105.430 1.00 21.07 305 HIS B O 1
ATOM 5849 N N . ALA B 1 306 ? 49.510 39.698 107.451 1.00 16.62 306 ALA B N 1
ATOM 5850 C CA . ALA B 1 306 ? 50.353 38.524 107.387 1.00 16.11 306 ALA B CA 1
ATOM 5851 C C . ALA B 1 306 ? 49.677 37.307 106.749 1.00 15.23 306 ALA B C 1
ATOM 5852 O O . ALA B 1 306 ? 50.183 36.756 105.772 1.00 19.34 306 ALA B O 1
ATOM 5854 N N . ARG B 1 307 ? 48.541 36.890 107.301 1.00 18.60 307 ARG B N 1
ATOM 5855 C CA . ARG B 1 307 ? 47.842 35.709 106.812 1.00 21.42 307 ARG B CA 1
ATOM 5856 C C . ARG B 1 307 ? 47.485 35.778 105.328 1.00 21.30 307 ARG B C 1
ATOM 5857 O O . ARG B 1 307 ? 47.645 34.786 104.612 1.00 19.50 307 ARG B O 1
ATOM 5865 N N . GLU B 1 308 ? 47.002 36.922 104.845 1.00 18.89 308 GLU B N 1
ATOM 5866 C CA . GLU B 1 308 ? 46.688 36.996 103.417 1.00 20.98 308 GLU B CA 1
ATOM 5867 C C . GLU B 1 308 ? 47.952 37.047 102.556 1.00 19.02 308 GLU B C 1
ATOM 5868 O O . GLU B 1 308 ? 47.979 36.457 101.476 1.00 17.78 308 GLU B O 1
ATOM 5874 N N . VAL B 1 309 ? 48.997 37.732 103.026 1.00 19.30 309 VAL B N 1
ATOM 5875 C CA . VAL B 1 309 ? 50.250 37.757 102.280 1.00 14.53 309 VAL B CA 1
ATOM 5876 C C . VAL B 1 309 ? 50.667 36.291 102.119 1.00 14.82 309 VAL B C 1
ATOM 5877 O O . VAL B 1 309 ? 51.120 35.882 101.050 1.00 19.53 309 VAL B O 1
ATOM 5881 N N . ASN B 1 310 ? 50.492 35.510 103.187 1.00 11.64 310 ASN B N 1
ATOM 5882 C CA . ASN B 1 310 ? 50.824 34.076 103.190 1.00 8.96 310 ASN B CA 1
ATOM 5883 C C . ASN B 1 310 ? 50.080 33.397 102.043 1.00 10.41 310 ASN B C 1
ATOM 5884 O O . ASN B 1 310 ? 50.674 32.707 101.212 1.00 20.12 310 ASN B O 1
ATOM 5889 N N . ALA B 1 311 ? 48.771 33.610 102.000 1.00 16.71 311 ALA B N 1
ATOM 5890 C CA . ALA B 1 311 ? 47.923 33.058 100.947 1.00 18.12 311 ALA B CA 1
ATOM 5891 C C . ALA B 1 311 ? 48.371 33.498 99.552 1.00 19.50 311 ALA B C 1
ATOM 5892 O O . ALA B 1 311 ? 48.407 32.691 98.623 1.00 23.27 311 ALA B O 1
ATOM 5894 N N . PHE B 1 312 ? 48.708 34.779 99.394 1.00 17.37 312 PHE B N 1
ATOM 5895 C CA . PHE B 1 312 ? 49.127 35.268 98.087 1.00 16.99 312 PHE B CA 1
ATOM 5896 C C . PHE B 1 312 ? 50.397 34.584 97.599 1.00 13.96 312 PHE B C 1
ATOM 5897 O O . PHE B 1 312 ? 50.523 34.273 96.426 1.00 16.32 312 PHE B O 1
ATOM 5905 N N . GLN B 1 313 ? 51.343 34.341 98.498 1.00 20.83 313 GLN B N 1
ATOM 5906 C CA . GLN B 1 313 ? 52.579 33.682 98.100 1.00 19.81 313 GLN B CA 1
ATOM 5907 C C . GLN B 1 313 ? 52.289 32.233 97.713 1.00 17.40 313 GLN B C 1
ATOM 5908 O O . GLN B 1 313 ? 52.750 31.757 96.663 1.00 15.18 313 GLN B O 1
ATOM 5914 N N . ARG B 1 314 ? 51.496 31.547 98.538 1.00 19.20 314 ARG B N 1
ATOM 5915 C CA . ARG B 1 314 ? 51.143 30.148 98.268 1.00 19.70 314 ARG B CA 1
ATOM 5916 C C . ARG B 1 314 ? 50.466 29.940 96.921 1.00 15.34 314 ARG B C 1
ATOM 5917 O O . ARG B 1 314 ? 50.772 28.979 96.231 1.00 19.19 314 ARG B O 1
ATOM 5925 N N . ALA B 1 315 ? 49.569 30.848 96.541 1.00 16.63 315 ALA B N 1
ATOM 5926 C CA . ALA B 1 315 ? 48.856 30.741 95.269 1.00 13.87 315 ALA B CA 1
ATOM 5927 C C . ALA B 1 315 ? 49.667 31.155 94.029 1.00 21.32 315 ALA B C 1
ATOM 5928 O O . ALA B 1 315 ? 49.234 30.928 92.899 1.00 23.59 315 ALA B O 1
ATOM 5930 N N . SER B 1 316 ? 50.839 31.755 94.233 1.00 20.55 316 SER B N 1
ATOM 5931 C CA . SER B 1 316 ? 51.683 32.201 93.129 1.00 12.58 316 SER B CA 1
ATOM 5932 C C . SER B 1 316 ? 52.419 31.059 92.418 1.00 18.03 316 SER B C 1
ATOM 5933 O O . SER B 1 316 ? 52.947 30.134 93.055 1.00 19.42 316 SER B O 1
ATOM 5936 N N . ASP B 1 317 ? 52.460 31.137 91.095 1.00 15.56 317 ASP B N 1
ATOM 5937 C CA . ASP B 1 317 ? 53.153 30.146 90.288 1.00 16.58 317 ASP B CA 1
ATOM 5938 C C . ASP B 1 317 ? 54.616 30.547 90.211 1.00 20.41 317 ASP B C 1
ATOM 5939 O O . ASP B 1 317 ? 55.499 29.698 90.233 1.00 22.77 317 ASP B O 1
ATOM 5944 N N . VAL B 1 318 ? 54.857 31.853 90.124 1.00 21.60 318 VAL B N 1
ATOM 5945 C CA . VAL B 1 318 ? 56.203 32.398 90.055 1.00 19.66 318 VAL B CA 1
ATOM 5946 C C . VAL B 1 318 ? 56.266 33.653 90.922 1.00 23.18 318 VAL B C 1
ATOM 5947 O O . VAL B 1 318 ? 55.301 34.407 91.012 1.00 19.93 318 VAL B O 1
ATOM 5951 N N . ILE B 1 319 ? 57.403 33.860 91.570 1.00 18.73 319 ILE B N 1
ATOM 5952 C CA . ILE B 1 319 ? 57.592 35.035 92.398 1.00 14.39 319 ILE B CA 1
ATOM 5953 C C . ILE B 1 319 ? 58.831 35.776 91.921 1.00 18.91 319 ILE B C 1
ATOM 5954 O O . ILE B 1 319 ? 59.832 35.170 91.500 1.00 14.95 319 ILE B O 1
ATOM 5959 N N . LEU B 1 320 ? 58.730 37.097 91.949 1.00 19.53 320 LEU B N 1
ATOM 5960 C CA . LEU B 1 320 ? 59.796 37.966 91.505 1.00 19.56 320 LEU B CA 1
ATOM 5961 C C . LEU B 1 320 ? 60.248 38.873 92.647 1.00 23.38 320 LEU B C 1
ATOM 5962 O O . LEU B 1 320 ? 59.512 39.079 93.621 1.00 22.59 320 LEU B O 1
ATOM 5967 N N . GLN B 1 321 ? 61.469 39.395 92.511 1.00 17.06 321 GLN B N 1
ATOM 5968 C CA . GLN B 1 321 ? 62.063 40.304 93.467 1.00 17.13 321 GLN B CA 1
ATOM 5969 C C . GLN B 1 321 ? 63.101 41.061 92.660 1.00 18.20 321 GLN B C 1
ATOM 5970 O O . GLN B 1 321 ? 64.297 40.783 92.713 1.00 21.40 321 GLN B O 1
ATOM 5976 N N . MET B 1 322 ? 62.608 42.028 91.903 1.00 17.68 322 MET B N 1
ATOM 5977 C CA . MET B 1 322 ? 63.425 42.825 91.012 1.00 17.91 322 MET B CA 1
ATOM 5978 C C . MET B 1 322 ? 64.002 44.100 91.641 1.00 20.81 322 MET B C 1
ATOM 5979 O O . MET B 1 322 ? 64.054 45.145 90.985 1.00 15.65 322 MET B O 1
ATOM 5984 N N . SER B 1 323 ? 64.454 44.000 92.894 1.00 16.22 323 SER B N 1
ATOM 5985 C CA . SER B 1 323 ? 65.012 45.149 93.602 1.00 19.93 323 SER B CA 1
ATOM 5986 C C . SER B 1 323 ? 66.316 45.688 92.997 1.00 21.64 323 SER B C 1
ATOM 5987 O O . SER B 1 323 ? 67.139 44.935 92.464 1.00 18.37 323 SER B O 1
ATOM 5990 N N . ILE B 1 324 ? 66.479 47.002 93.089 1.00 23.30 324 ILE B N 1
ATOM 5991 C CA . ILE B 1 324 ? 67.676 47.694 92.635 1.00 19.28 324 ILE B CA 1
ATOM 5992 C C . ILE B 1 324 ? 68.448 47.881 93.956 1.00 23.65 324 ILE B C 1
ATOM 5993 O O . ILE B 1 324 ? 69.680 47.894 93.990 1.00 24.73 324 ILE B O 1
ATOM 5998 N N . ARG B 1 325 ? 67.705 48.006 95.050 1.00 18.55 325 ARG B N 1
ATOM 5999 C CA . ARG B 1 325 ? 68.308 48.131 96.379 1.00 27.45 325 ARG B CA 1
ATOM 6000 C C . ARG B 1 325 ? 67.556 47.150 97.255 1.00 25.77 325 ARG B C 1
ATOM 6001 O O . ARG B 1 325 ? 66.332 47.065 97.166 1.00 23.92 325 ARG B O 1
ATOM 6009 N N . GLU B 1 326 ? 68.276 46.428 98.109 1.00 26.06 326 GLU B N 1
ATOM 6010 C CA . GLU B 1 326 ? 67.641 45.448 98.986 1.00 22.53 326 GLU B CA 1
ATOM 6011 C C . GLU B 1 326 ? 68.519 45.027 100.152 1.00 17.21 326 GLU B C 1
ATOM 6012 O O . GLU B 1 326 ? 69.726 44.920 100.014 1.00 17.26 326 GLU B O 1
ATOM 6018 N N . GLY B 1 327 ? 67.892 44.795 101.301 1.00 15.88 327 GLY B N 1
ATOM 6019 C CA . GLY B 1 327 ? 68.613 44.296 102.460 1.00 12.31 327 GLY B CA 1
ATOM 6020 C C . GLY B 1 327 ? 68.716 42.778 102.318 1.00 14.86 327 GLY B C 1
ATOM 6021 O O . GLY B 1 327 ? 68.985 42.267 101.226 1.00 16.20 327 GLY B O 1
ATOM 6022 N N . PHE B 1 328 ? 68.490 42.034 103.396 1.00 19.19 328 PHE B N 1
ATOM 6023 C CA . PHE B 1 328 ? 68.572 40.578 103.301 1.00 19.18 328 PHE B CA 1
ATOM 6024 C C . PHE B 1 328 ? 67.459 40.055 102.398 1.00 17.86 328 PHE B C 1
ATOM 6025 O O . PHE B 1 328 ? 67.654 39.097 101.656 1.00 20.35 328 PHE B O 1
ATOM 6033 N N . GLY B 1 329 ? 66.290 40.683 102.479 1.00 16.94 329 GLY B N 1
ATOM 6034 C CA . GLY B 1 329 ? 65.173 40.275 101.641 1.00 16.55 329 GLY B CA 1
ATOM 6035 C C . GLY B 1 329 ? 64.405 39.039 102.100 1.00 19.35 329 GLY B C 1
ATOM 6036 O O . GLY B 1 329 ? 64.391 38.024 101.412 1.00 16.07 329 GLY B O 1
ATOM 6037 N N . LEU B 1 330 ? 63.747 39.142 103.252 1.00 15.13 330 LEU B N 1
ATOM 6038 C CA . LEU B 1 330 ? 62.963 38.050 103.814 1.00 15.15 330 LEU B CA 1
ATOM 6039 C C . LEU B 1 330 ? 61.782 37.599 102.953 1.00 13.30 330 LEU B C 1
ATOM 6040 O O . LEU B 1 330 ? 61.303 36.468 103.093 1.00 16.57 330 LEU B O 1
ATOM 6045 N N . THR B 1 331 ? 61.307 38.465 102.065 1.00 16.02 331 THR B N 1
ATOM 6046 C CA . THR B 1 331 ? 60.196 38.091 101.188 1.00 15.77 331 THR B CA 1
ATOM 6047 C C . THR B 1 331 ? 60.656 36.960 100.254 1.00 17.53 331 THR B C 1
ATOM 6048 O O . THR B 1 331 ? 59.875 36.094 99.856 1.00 12.62 331 THR B O 1
ATOM 6052 N N . VAL B 1 332 ? 61.940 36.974 99.914 1.00 14.70 332 VAL B N 1
ATOM 6053 C CA . VAL B 1 332 ? 62.499 35.940 99.073 1.00 16.43 332 VAL B CA 1
ATOM 6054 C C . VAL B 1 332 ? 62.542 34.671 99.928 1.00 16.13 332 VAL B C 1
ATOM 6055 O O . VAL B 1 332 ? 62.185 33.578 99.473 1.00 14.59 332 VAL B O 1
ATOM 6059 N N . THR B 1 333 ? 62.960 34.833 101.181 1.00 16.49 333 THR B N 1
ATOM 6060 C CA . THR B 1 333 ? 63.031 33.709 102.120 1.00 17.37 333 THR B CA 1
ATOM 6061 C C . THR B 1 333 ? 61.637 33.064 102.263 1.00 15.92 333 THR B C 1
ATOM 6062 O O . THR B 1 333 ? 61.498 31.848 102.240 1.00 17.88 333 THR B O 1
ATOM 6066 N N . GLU B 1 334 ? 60.617 33.899 102.432 1.00 16.56 334 GLU B N 1
ATOM 6067 C CA . GLU B 1 334 ? 59.251 33.412 102.584 1.00 16.95 334 GLU B CA 1
ATOM 6068 C C . GLU B 1 334 ? 58.807 32.615 101.360 1.00 19.70 334 GLU B C 1
ATOM 6069 O O . GLU B 1 334 ? 58.260 31.517 101.484 1.00 18.63 334 GLU B O 1
ATOM 6075 N N . ALA B 1 335 ? 59.065 33.170 100.179 1.00 15.16 335 ALA B N 1
ATOM 6076 C CA . ALA B 1 335 ? 58.695 32.509 98.948 1.00 18.23 335 ALA B CA 1
ATOM 6077 C C . ALA B 1 335 ? 59.422 31.174 98.806 1.00 22.21 335 ALA B C 1
ATOM 6078 O O . ALA B 1 335 ? 58.814 30.171 98.433 1.00 23.28 335 ALA B O 1
ATOM 6080 N N . MET B 1 336 ? 60.717 31.162 99.101 1.00 21.77 336 MET B N 1
ATOM 6081 C CA . MET B 1 336 ? 61.502 29.942 98.977 1.00 17.17 336 MET B CA 1
ATOM 6082 C C . MET B 1 336 ? 60.991 28.877 99.926 1.00 19.96 336 MET B C 1
ATOM 6083 O O . MET B 1 336 ? 60.959 27.709 99.570 1.00 15.88 336 MET B O 1
ATOM 6088 N N . TRP B 1 337 ? 60.579 29.290 101.121 1.00 15.87 337 TRP B N 1
ATOM 6089 C CA . TRP B 1 337 ? 60.053 28.355 102.103 1.00 19.70 337 TRP B CA 1
ATOM 6090 C C . TRP B 1 337 ? 58.769 27.678 101.591 1.00 19.17 337 TRP B C 1
ATOM 6091 O O . TRP B 1 337 ? 58.497 26.519 101.923 1.00 17.85 337 TRP B O 1
ATOM 6102 N N . LYS B 1 338 ? 57.995 28.397 100.782 1.00 15.22 338 LYS B N 1
ATOM 6103 C CA . LYS B 1 338 ? 56.759 27.842 100.235 1.00 25.16 338 LYS B CA 1
ATOM 6104 C C . LYS B 1 338 ? 56.987 27.089 98.916 1.00 22.65 338 LYS B C 1
ATOM 6105 O O . LYS B 1 338 ? 56.045 26.837 98.161 1.00 23.74 338 LYS B O 1
ATOM 6111 N N . GLY B 1 339 ? 58.243 26.745 98.636 1.00 21.14 339 GLY B N 1
ATOM 6112 C CA . GLY B 1 339 ? 58.552 26.017 97.419 1.00 16.42 339 GLY B CA 1
ATOM 6113 C C . GLY B 1 339 ? 58.278 26.782 96.143 1.00 16.01 339 GLY B C 1
ATOM 6114 O O . GLY B 1 339 ? 57.795 26.221 95.170 1.00 24.28 339 GLY B O 1
ATOM 6115 N N . LYS B 1 340 ? 58.582 28.068 96.123 1.00 20.33 340 LYS B N 1
ATOM 6116 C CA . LYS B 1 340 ? 58.346 28.844 94.909 1.00 18.39 340 LYS B CA 1
ATOM 6117 C C . LYS B 1 340 ? 59.655 29.260 94.268 1.00 21.64 340 LYS B C 1
ATOM 6118 O O . LYS B 1 340 ? 60.595 29.642 94.957 1.00 20.75 340 LYS B O 1
ATOM 6124 N N . PRO B 1 341 ? 59.748 29.143 92.937 1.00 23.36 341 PRO B N 1
ATOM 6125 C CA . PRO B 1 341 ? 60.988 29.550 92.279 1.00 23.99 341 PRO B CA 1
ATOM 6126 C C . PRO B 1 341 ? 60.943 31.072 92.268 1.00 25.18 341 PRO B C 1
ATOM 6127 O O . PRO B 1 341 ? 59.894 31.660 91.989 1.00 22.45 341 PRO B O 1
ATOM 6131 N N . VAL B 1 342 ? 62.063 31.709 92.594 1.00 24.30 342 VAL B N 1
ATOM 6132 C CA . VAL B 1 342 ? 62.092 33.154 92.593 1.00 18.29 342 VAL B CA 1
ATOM 6133 C C . VAL B 1 342 ? 63.002 33.717 91.515 1.00 23.21 342 VAL B C 1
ATOM 6134 O O . VAL B 1 342 ? 64.116 33.238 91.301 1.00 17.15 342 VAL B O 1
ATOM 6138 N N . ILE B 1 343 ? 62.492 34.719 90.814 1.00 17.32 343 ILE B N 1
ATOM 6139 C CA . ILE B 1 343 ? 63.260 35.395 89.790 1.00 17.66 343 ILE B CA 1
ATOM 6140 C C . ILE B 1 343 ? 63.595 36.738 90.417 1.00 23.37 343 ILE B C 1
ATOM 6141 O O . ILE B 1 343 ? 62.690 37.492 90.809 1.00 23.55 343 ILE B O 1
ATOM 6146 N N . GLY B 1 344 ? 64.886 37.032 90.535 1.00 18.07 344 GLY B N 1
ATOM 6147 C CA . GLY B 1 344 ? 65.278 38.288 91.133 1.00 22.75 344 GLY B CA 1
ATOM 6148 C C . GLY B 1 344 ? 66.570 38.844 90.586 1.00 23.93 344 GLY B C 1
ATOM 6149 O O . GLY B 1 344 ? 67.254 38.210 89.779 1.00 25.00 344 GLY B O 1
ATOM 6150 N N . ARG B 1 345 ? 66.895 40.049 91.034 1.00 23.51 345 ARG B N 1
ATOM 6151 C CA . ARG B 1 345 ? 68.116 40.707 90.622 1.00 15.94 345 ARG B CA 1
ATOM 6152 C C . ARG B 1 345 ? 69.174 40.363 91.662 1.00 18.11 345 ARG B C 1
ATOM 6153 O O . ARG B 1 345 ? 68.871 40.243 92.859 1.00 18.29 345 ARG B O 1
ATOM 6161 N N . ALA B 1 346 ? 70.406 40.183 91.209 1.00 18.84 346 ALA B N 1
ATOM 6162 C CA . ALA B 1 346 ? 71.519 39.876 92.112 1.00 29.20 346 ALA B CA 1
ATOM 6163 C C . ALA B 1 346 ? 71.933 41.069 92.993 1.00 25.47 346 ALA B C 1
ATOM 6164 O O . ALA B 1 346 ? 72.953 41.689 92.728 1.00 29.01 346 ALA B O 1
ATOM 6166 N N . VAL B 1 347 ? 71.147 41.398 94.019 1.00 23.55 347 VAL B N 1
ATOM 6167 C CA . VAL B 1 347 ? 71.501 42.497 94.921 1.00 22.48 347 VAL B CA 1
ATOM 6168 C C . VAL B 1 347 ? 71.156 42.136 96.363 1.00 18.73 347 VAL B C 1
ATOM 6169 O O . VAL B 1 347 ? 70.174 41.445 96.626 1.00 20.68 347 VAL B O 1
ATOM 6173 N N . GLY B 1 348 ? 71.972 42.602 97.299 1.00 22.12 348 GLY B N 1
ATOM 6174 C CA . GLY B 1 348 ? 71.739 42.307 98.698 1.00 19.49 348 GLY B CA 1
ATOM 6175 C C . GLY B 1 348 ? 71.475 40.835 98.986 1.00 22.66 348 GLY B C 1
ATOM 6176 O O . GLY B 1 348 ? 72.070 39.944 98.384 1.00 21.46 348 GLY B O 1
ATOM 6177 N N . GLY B 1 349 ? 70.560 40.581 99.913 1.00 24.86 349 GLY B N 1
ATOM 6178 C CA . GLY B 1 349 ? 70.234 39.215 100.269 1.00 23.72 349 GLY B CA 1
ATOM 6179 C C . GLY B 1 349 ? 69.623 38.391 99.152 1.00 26.15 349 GLY B C 1
ATOM 6180 O O . GLY B 1 349 ? 69.539 37.170 99.266 1.00 27.98 349 GLY B O 1
ATOM 6181 N N . ILE B 1 350 ? 69.187 39.036 98.074 1.00 22.84 350 ILE B N 1
ATOM 6182 C CA . ILE B 1 350 ? 68.600 38.291 96.971 1.00 19.15 350 ILE B CA 1
ATOM 6183 C C . ILE B 1 350 ? 69.692 37.464 96.291 1.00 20.83 350 ILE B C 1
ATOM 6184 O O . ILE B 1 350 ? 69.499 36.281 96.007 1.00 13.95 350 ILE B O 1
ATOM 6189 N N . LYS B 1 351 ? 70.837 38.103 96.036 1.00 23.82 351 LYS B N 1
ATOM 6190 C CA . LYS B 1 351 ? 71.992 37.443 95.410 1.00 19.67 351 LYS B CA 1
ATOM 6191 C C . LYS B 1 351 ? 72.479 36.301 96.307 1.00 23.38 351 LYS B C 1
ATOM 6192 O O . LYS B 1 351 ? 72.801 35.211 95.840 1.00 19.13 351 LYS B O 1
ATOM 6198 N N . PHE B 1 352 ? 72.514 36.563 97.606 1.00 18.18 352 PHE B N 1
ATOM 6199 C CA . PHE B 1 352 ? 72.969 35.571 98.556 1.00 21.66 352 PHE B CA 1
ATOM 6200 C C . PHE B 1 352 ? 72.056 34.331 98.623 1.00 25.08 352 PHE B C 1
ATOM 6201 O O . PHE B 1 352 ? 72.522 33.203 98.498 1.00 23.82 352 PHE B O 1
ATOM 6209 N N . GLN B 1 353 ? 70.758 34.559 98.794 1.00 17.37 353 GLN B N 1
ATOM 6210 C CA . GLN B 1 353 ? 69.787 33.486 98.930 1.00 18.20 353 GLN B CA 1
ATOM 6211 C C . GLN B 1 353 ? 69.497 32.619 97.713 1.00 20.16 353 GLN B C 1
ATOM 6212 O O . GLN B 1 353 ? 69.312 31.417 97.851 1.00 23.42 353 GLN B O 1
ATOM 6218 N N . ILE B 1 354 ? 69.443 33.222 96.529 1.00 26.73 354 ILE B N 1
ATOM 6219 C CA . ILE B 1 354 ? 69.138 32.482 95.304 1.00 25.11 354 ILE B CA 1
ATOM 6220 C C . ILE B 1 354 ? 70.368 31.829 94.660 1.00 24.99 354 ILE B C 1
ATOM 6221 O O . ILE B 1 354 ? 71.352 32.500 94.364 1.00 23.76 354 ILE B O 1
ATOM 6226 N N . VAL B 1 355 ? 70.316 30.513 94.471 1.00 22.46 355 VAL B N 1
ATOM 6227 C CA . VAL B 1 355 ? 71.401 29.821 93.792 1.00 18.71 355 VAL B CA 1
ATOM 6228 C C . VAL B 1 355 ? 70.860 29.699 92.385 1.00 22.58 355 VAL B C 1
ATOM 6229 O O . VAL B 1 355 ? 69.995 28.870 92.105 1.00 24.57 355 VAL B O 1
ATOM 6233 N N . ASP B 1 356 ? 71.357 30.556 91.507 1.00 22.68 356 ASP B N 1
ATOM 6234 C CA . ASP B 1 356 ? 70.921 30.597 90.126 1.00 24.16 356 ASP B CA 1
ATOM 6235 C C . ASP B 1 356 ? 70.873 29.225 89.444 1.00 25.96 356 ASP B C 1
ATOM 6236 O O . ASP B 1 356 ? 71.811 28.437 89.532 1.00 26.58 356 ASP B O 1
ATOM 6241 N N . GLY B 1 357 ? 69.763 28.945 88.768 1.00 29.39 357 GLY B N 1
ATOM 6242 C CA . GLY B 1 357 ? 69.605 27.681 88.075 1.00 26.76 357 GLY B CA 1
ATOM 6243 C C . GLY B 1 357 ? 69.354 26.504 88.993 1.00 28.37 357 GLY B C 1
ATOM 6244 O O . GLY B 1 357 ? 69.133 25.391 88.530 1.00 31.20 357 GLY B O 1
ATOM 6245 N N . GLU B 1 358 ? 69.401 26.735 90.299 1.00 31.51 358 GLU B N 1
ATOM 6246 C CA . GLU B 1 358 ? 69.164 25.663 91.261 1.00 28.03 358 GLU B CA 1
ATOM 6247 C C . GLU B 1 358 ? 67.903 25.952 92.052 1.00 28.92 358 GLU B C 1
ATOM 6248 O O . GLU B 1 358 ? 66.944 25.185 91.981 1.00 29.61 358 GLU B O 1
ATOM 6254 N N . THR B 1 359 ? 67.899 27.049 92.811 1.00 24.47 359 THR B N 1
ATOM 6255 C CA . THR B 1 359 ? 66.720 27.400 93.601 1.00 22.58 359 THR B CA 1
ATOM 6256 C C . THR B 1 359 ? 65.831 28.424 92.915 1.00 24.48 359 THR B C 1
ATOM 6257 O O . THR B 1 359 ? 64.642 28.502 93.207 1.00 27.43 359 THR B O 1
ATOM 6261 N N . GLY B 1 360 ? 66.404 29.203 92.003 1.00 26.48 360 GLY B N 1
ATOM 6262 C CA . GLY B 1 360 ? 65.637 30.219 91.303 1.00 20.82 360 GLY B CA 1
ATOM 6263 C C . GLY B 1 360 ? 66.528 30.840 90.253 1.00 21.59 360 GLY B C 1
ATOM 6264 O O . GLY B 1 360 ? 67.519 30.234 89.881 1.00 23.07 360 GLY B O 1
ATOM 6265 N N . PHE B 1 361 ? 66.208 32.037 89.777 1.00 17.31 361 PHE B N 1
ATOM 6266 C CA . PHE B 1 361 ? 67.038 32.684 88.762 1.00 18.16 361 PHE B CA 1
ATOM 6267 C C . PHE B 1 361 ? 67.390 34.119 89.096 1.00 20.62 361 PHE B C 1
ATOM 6268 O O . PHE B 1 361 ? 66.560 34.877 89.604 1.00 19.92 361 PHE B O 1
ATOM 6276 N N . LEU B 1 362 ? 68.633 34.480 88.807 1.00 20.23 362 LEU B N 1
ATOM 6277 C CA . LEU B 1 362 ? 69.129 35.828 89.014 1.00 22.11 362 LEU B CA 1
ATOM 6278 C C . LEU B 1 362 ? 69.224 36.419 87.609 1.00 21.15 362 LEU B C 1
ATOM 6279 O O . LEU B 1 362 ? 69.969 35.918 86.768 1.00 25.08 362 LEU B O 1
ATOM 6284 N N . VAL B 1 363 ? 68.435 37.452 87.346 1.00 19.75 363 VAL B N 1
ATOM 6285 C CA . VAL B 1 363 ? 68.419 38.071 86.030 1.00 22.53 363 VAL B CA 1
ATOM 6286 C C . VAL B 1 363 ? 69.009 39.476 86.102 1.00 29.50 363 VAL B C 1
ATOM 6287 O O . VAL B 1 363 ? 69.167 40.031 87.195 1.00 27.24 363 VAL B O 1
ATOM 6291 N N . ARG B 1 364 ? 69.351 40.036 84.945 1.00 39.16 364 ARG B N 1
ATOM 6292 C CA . ARG B 1 364 ? 69.944 41.367 84.881 1.00 42.70 364 ARG B CA 1
ATOM 6293 C C . ARG B 1 364 ? 68.914 42.454 84.602 1.00 43.19 364 ARG B C 1
ATOM 6294 O O . ARG B 1 364 ? 69.031 43.569 85.111 1.00 49.25 364 ARG B O 1
ATOM 6302 N N . ASP B 1 365 ? 67.906 42.127 83.798 1.00 36.73 365 ASP B N 1
ATOM 6303 C CA . ASP B 1 365 ? 66.878 43.088 83.432 1.00 31.54 365 ASP B CA 1
ATOM 6304 C C . ASP B 1 365 ? 65.537 42.419 83.208 1.00 32.50 365 ASP B C 1
ATOM 6305 O O . ASP B 1 365 ? 65.411 41.204 83.308 1.00 37.66 365 ASP B O 1
ATOM 6310 N N . ALA B 1 366 ? 64.550 43.234 82.858 1.00 35.66 366 ALA B N 1
ATOM 6311 C CA . ALA B 1 366 ? 63.187 42.784 82.630 1.00 32.80 366 ALA B CA 1
ATOM 6312 C C . ALA B 1 366 ? 63.031 41.731 81.544 1.00 37.15 366 ALA B C 1
ATOM 6313 O O . ALA B 1 366 ? 62.234 40.794 81.690 1.00 36.69 366 ALA B O 1
ATOM 6315 N N . ASN B 1 367 ? 63.767 41.890 80.446 1.00 37.56 367 ASN B N 1
ATOM 6316 C CA . ASN B 1 367 ? 63.671 40.941 79.338 1.00 36.77 367 ASN B CA 1
ATOM 6317 C C . ASN B 1 367 ? 64.021 39.531 79.751 1.00 30.64 367 ASN B C 1
ATOM 6318 O O . ASN B 1 367 ? 63.329 38.583 79.375 1.00 35.77 367 ASN B O 1
ATOM 6323 N N . GLU B 1 368 ? 65.101 39.391 80.515 1.00 32.22 368 GLU B N 1
ATOM 6324 C CA . GLU B 1 368 ? 65.527 38.077 80.998 1.00 31.42 368 GLU B CA 1
ATOM 6325 C C . GLU B 1 368 ? 64.462 37.518 81.908 1.00 28.69 368 GLU B C 1
ATOM 6326 O O . GLU B 1 368 ? 64.137 36.335 81.846 1.00 25.40 368 GLU B O 1
ATOM 6332 N N . ALA B 1 369 ? 63.937 38.385 82.772 1.00 29.30 369 ALA B N 1
ATOM 6333 C CA . ALA B 1 369 ? 62.905 37.991 83.716 1.00 27.37 369 ALA B CA 1
ATOM 6334 C C . ALA B 1 369 ? 61.718 37.395 82.959 1.00 22.71 369 ALA B C 1
ATOM 6335 O O . ALA B 1 369 ? 61.164 36.378 83.356 1.00 27.65 369 ALA B O 1
ATOM 6337 N N . VAL B 1 370 ? 61.349 38.015 81.848 1.00 23.25 370 VAL B N 1
ATOM 6338 C CA . VAL B 1 370 ? 60.224 37.538 81.048 1.00 27.78 370 VAL B CA 1
ATOM 6339 C C . VAL B 1 370 ? 60.420 36.084 80.587 1.00 28.31 370 VAL B C 1
ATOM 6340 O O . VAL B 1 370 ? 59.562 35.223 80.813 1.00 27.76 370 VAL B O 1
ATOM 6344 N N . GLU B 1 371 ? 61.550 35.806 79.948 1.00 30.38 371 GLU B N 1
ATOM 6345 C CA . GLU B 1 371 ? 61.818 34.447 79.474 1.00 30.36 371 GLU B CA 1
ATOM 6346 C C . GLU B 1 371 ? 61.800 33.447 80.621 1.00 27.31 371 GLU B C 1
ATOM 6347 O O . GLU B 1 371 ? 61.291 32.330 80.471 1.00 22.56 371 GLU B O 1
ATOM 6353 N N . VAL B 1 372 ? 62.346 33.838 81.771 1.00 23.66 372 VAL B N 1
ATOM 6354 C CA . VAL B 1 372 ? 62.337 32.910 82.897 1.00 31.03 372 VAL B CA 1
ATOM 6355 C C . VAL B 1 372 ? 60.934 32.645 83.426 1.00 26.77 372 VAL B C 1
ATOM 6356 O O . VAL B 1 372 ? 60.627 31.501 83.774 1.00 26.01 372 VAL B O 1
ATOM 6360 N N . VAL B 1 373 ? 60.056 33.653 83.477 1.00 28.67 373 VAL B N 1
ATOM 6361 C CA . VAL B 1 373 ? 58.726 33.324 83.984 1.00 24.39 373 VAL B CA 1
ATOM 6362 C C . VAL B 1 373 ? 58.021 32.464 82.943 1.00 21.01 373 VAL B C 1
ATOM 6363 O O . VAL B 1 373 ? 57.289 31.538 83.288 1.00 28.62 373 VAL B O 1
ATOM 6367 N N . LEU B 1 374 ? 58.253 32.746 81.666 1.00 30.32 374 LEU B N 1
ATOM 6368 C CA . LEU B 1 374 ? 57.611 31.954 80.617 1.00 28.52 374 LEU B CA 1
ATOM 6369 C C . LEU B 1 374 ? 58.144 30.526 80.667 1.00 25.85 374 LEU B C 1
ATOM 6370 O O . LEU B 1 374 ? 57.397 29.563 80.532 1.00 28.46 374 LEU B O 1
ATOM 6375 N N . TYR B 1 375 ? 59.441 30.386 80.894 1.00 25.42 375 TYR B N 1
ATOM 6376 C CA . TYR B 1 375 ? 60.046 29.058 80.997 1.00 22.38 375 TYR B CA 1
ATOM 6377 C C . TYR B 1 375 ? 59.432 28.289 82.187 1.00 27.74 375 TYR B C 1
ATOM 6378 O O . TYR B 1 375 ? 58.948 27.147 82.050 1.00 26.43 375 TYR B O 1
ATOM 6387 N N . LEU B 1 376 ? 59.435 28.920 83.357 1.00 24.05 376 LEU B N 1
ATOM 6388 C CA . LEU B 1 376 ? 58.865 28.282 84.542 1.00 25.86 376 LEU B CA 1
ATOM 6389 C C . LEU B 1 376 ? 57.385 27.938 84.365 1.00 22.66 376 LEU B C 1
ATOM 6390 O O . LEU B 1 376 ? 56.934 26.893 84.830 1.00 20.64 376 LEU B O 1
ATOM 6395 N N . LEU B 1 377 ? 56.639 28.805 83.684 1.00 21.79 377 LEU B N 1
ATOM 6396 C CA . LEU B 1 377 ? 55.204 28.583 83.456 1.00 26.78 377 LEU B CA 1
ATOM 6397 C C . LEU B 1 377 ? 54.988 27.404 82.498 1.00 27.97 377 LEU B C 1
ATOM 6398 O O . LEU B 1 377 ? 54.007 26.672 82.590 1.00 26.47 377 LEU B O 1
ATOM 6403 N N . LYS B 1 378 ? 55.932 27.231 81.584 1.00 32.47 378 LYS B N 1
ATOM 6404 C CA . LYS B 1 378 ? 55.881 26.169 80.599 1.00 34.05 378 LYS B CA 1
ATOM 6405 C C . LYS B 1 378 ? 56.447 24.862 81.173 1.00 36.43 378 LYS B C 1
ATOM 6406 O O . LYS B 1 378 ? 56.062 23.774 80.755 1.00 26.47 378 LYS B O 1
ATOM 6412 N N . HIS B 1 379 ? 57.353 24.966 82.141 1.00 35.23 379 HIS B N 1
ATOM 6413 C CA . HIS B 1 379 ? 57.954 23.765 82.720 1.00 29.27 379 HIS B CA 1
ATOM 6414 C C . HIS B 1 379 ? 57.674 23.577 84.199 1.00 29.66 379 HIS B C 1
ATOM 6415 O O . HIS B 1 379 ? 58.553 23.732 85.032 1.00 34.02 379 HIS B O 1
ATOM 6422 N N . PRO B 1 380 ? 56.440 23.204 84.540 1.00 28.47 380 PRO B N 1
ATOM 6423 C CA . PRO B 1 380 ? 56.041 22.992 85.927 1.00 25.86 380 PRO B CA 1
ATOM 6424 C C . PRO B 1 380 ? 56.884 21.974 86.676 1.00 28.71 380 PRO B C 1
ATOM 6425 O O . PRO B 1 380 ? 56.913 21.991 87.905 1.00 27.49 380 PRO B O 1
ATOM 6429 N N . GLU B 1 381 ? 57.556 21.085 85.944 1.00 31.70 381 GLU B N 1
ATOM 6430 C CA . GLU B 1 381 ? 58.390 20.067 86.579 1.00 32.94 381 GLU B CA 1
ATOM 6431 C C . GLU B 1 381 ? 59.680 20.714 87.075 1.00 30.27 381 GLU B C 1
ATOM 6432 O O . GLU B 1 381 ? 60.152 20.421 88.171 1.00 25.78 381 GLU B O 1
ATOM 6438 N N . VAL B 1 382 ? 60.246 21.601 86.264 1.00 28.75 382 VAL B N 1
ATOM 6439 C CA . VAL B 1 382 ? 61.449 22.308 86.660 1.00 26.44 382 VAL B CA 1
ATOM 6440 C C . VAL B 1 382 ? 61.069 23.181 87.844 1.00 30.73 382 VAL B C 1
ATOM 6441 O O . VAL B 1 382 ? 61.791 23.257 88.836 1.00 30.27 382 VAL B O 1
ATOM 6445 N N . SER B 1 383 ? 59.900 23.807 87.742 1.00 26.04 383 SER B N 1
ATOM 6446 C CA . SER B 1 383 ? 59.404 24.680 88.788 1.00 27.10 383 SER B CA 1
ATOM 6447 C C . SER B 1 383 ? 59.259 23.945 90.121 1.00 26.37 383 SER B C 1
ATOM 6448 O O . SER B 1 383 ? 59.688 24.445 91.169 1.00 17.69 383 SER B O 1
ATOM 6451 N N . LYS B 1 384 ? 58.661 22.762 90.096 1.00 21.59 384 LYS B N 1
ATOM 6452 C CA . LYS B 1 384 ? 58.528 22.020 91.338 1.00 25.66 384 LYS B CA 1
ATOM 6453 C C . LYS B 1 384 ? 59.920 21.695 91.909 1.00 30.10 384 LYS B C 1
ATOM 6454 O O . LYS B 1 384 ? 60.155 21.816 93.123 1.00 22.25 384 LYS B O 1
ATOM 6460 N N . GLU B 1 385 ? 60.832 21.290 91.024 1.00 26.29 385 GLU B N 1
ATOM 6461 C CA . GLU B 1 385 ? 62.188 20.934 91.415 1.00 26.23 385 GLU B CA 1
ATOM 6462 C C . GLU B 1 385 ? 62.918 22.092 92.110 1.00 24.16 385 GLU B C 1
ATOM 6463 O O . GLU B 1 385 ? 63.393 21.954 93.241 1.00 24.70 385 GLU B O 1
ATOM 6469 N N . MET B 1 386 ? 63.023 23.221 91.421 1.00 22.32 386 MET B N 1
ATOM 6470 C CA . MET B 1 386 ? 63.694 24.382 91.975 1.00 23.13 386 MET B CA 1
ATOM 6471 C C . MET B 1 386 ? 63.056 24.750 93.304 1.00 23.23 386 MET B C 1
ATOM 6472 O O . MET B 1 386 ? 63.750 25.053 94.278 1.00 18.82 386 MET B O 1
ATOM 6477 N N . GLY B 1 387 ? 61.730 24.675 93.342 1.00 22.16 387 GLY B N 1
ATOM 6478 C CA . GLY B 1 387 ? 60.990 25.014 94.544 1.00 17.20 387 GLY B CA 1
ATOM 6479 C C . GLY B 1 387 ? 61.332 24.150 95.735 1.00 22.34 387 GLY B C 1
ATOM 6480 O O . GLY B 1 387 ? 61.440 24.648 96.868 1.00 14.13 387 GLY B O 1
ATOM 6481 N N . ALA B 1 388 ? 61.497 22.850 95.489 1.00 19.37 388 ALA B N 1
ATOM 6482 C CA . ALA B 1 388 ? 61.826 21.920 96.555 1.00 20.67 388 ALA B CA 1
ATOM 6483 C C . ALA B 1 388 ? 63.236 22.225 97.071 1.00 21.35 388 ALA B C 1
ATOM 6484 O O . ALA B 1 388 ? 63.481 22.217 98.277 1.00 22.62 388 ALA B O 1
ATOM 6486 N N . LYS B 1 389 ? 64.152 22.502 96.152 1.00 20.38 389 LYS B N 1
ATOM 6487 C CA . LYS B 1 389 ? 65.517 22.839 96.528 1.00 20.70 389 LYS B CA 1
ATOM 6488 C C . LYS B 1 389 ? 65.534 24.175 97.260 1.00 24.46 389 LYS B C 1
ATOM 6489 O O . LYS B 1 389 ? 66.299 24.344 98.199 1.00 26.06 389 LYS B O 1
ATOM 6495 N N . ALA B 1 390 ? 64.673 25.110 96.850 1.00 21.59 390 ALA B N 1
ATOM 6496 C CA . ALA B 1 390 ? 64.617 26.417 97.500 1.00 18.00 390 ALA B CA 1
ATOM 6497 C C . ALA B 1 390 ? 64.113 26.283 98.942 1.00 18.46 390 ALA B C 1
ATOM 6498 O O . ALA B 1 390 ? 64.552 27.008 99.848 1.00 21.43 390 ALA B O 1
ATOM 6500 N N . LYS B 1 391 ? 63.197 25.352 99.168 1.00 19.01 391 LYS B N 1
ATOM 6501 C CA . LYS B 1 391 ? 62.690 25.147 100.516 1.00 18.14 391 LYS B CA 1
ATOM 6502 C C . LYS B 1 391 ? 63.768 24.481 101.364 1.00 18.17 391 LYS B C 1
ATOM 6503 O O . LYS B 1 391 ? 63.935 24.804 102.537 1.00 17.15 391 LYS B O 1
ATOM 6509 N N . GLU B 1 392 ? 64.506 23.558 100.766 1.00 18.30 392 GLU B N 1
ATOM 6510 C CA . GLU B 1 392 ? 65.554 22.875 101.502 1.00 25.99 392 GLU B CA 1
ATOM 6511 C C . GLU B 1 392 ? 66.641 23.873 101.940 1.00 26.74 392 GLU B C 1
ATOM 6512 O O . GLU B 1 392 ? 67.138 23.809 103.070 1.00 31.54 392 GLU B O 1
ATOM 6518 N N . ARG B 1 393 ? 66.996 24.809 101.065 1.00 20.84 393 ARG B N 1
ATOM 6519 C CA . ARG B 1 393 ? 68.024 25.774 101.428 1.00 23.82 393 ARG B CA 1
ATOM 6520 C C . ARG B 1 393 ? 67.561 26.622 102.619 1.00 22.18 393 ARG B C 1
ATOM 6521 O O . ARG B 1 393 ? 68.373 26.933 103.497 1.00 20.07 393 ARG B O 1
ATOM 6529 N N . VAL B 1 394 ? 66.268 26.973 102.666 1.00 13.78 394 VAL B N 1
ATOM 6530 C CA . VAL B 1 394 ? 65.743 27.776 103.782 1.00 15.11 394 VAL B CA 1
ATOM 6531 C C . VAL B 1 394 ? 65.745 26.962 105.073 1.00 20.75 394 VAL B C 1
ATOM 6532 O O . VAL B 1 394 ? 66.091 27.461 106.137 1.00 20.34 394 VAL B O 1
ATOM 6536 N N . ARG B 1 395 ? 65.341 25.704 104.963 1.00 23.75 395 ARG B N 1
ATOM 6537 C CA . ARG B 1 395 ? 65.287 24.814 106.111 1.00 27.06 395 ARG B CA 1
ATOM 6538 C C . ARG B 1 395 ? 66.659 24.669 106.769 1.00 22.52 395 ARG B C 1
ATOM 6539 O O . ARG B 1 395 ? 66.771 24.662 107.987 1.00 25.27 395 ARG B O 1
ATOM 6547 N N . LYS B 1 396 ? 67.700 24.565 105.961 1.00 21.34 396 LYS B N 1
ATOM 6548 C CA . LYS B 1 396 ? 69.046 24.408 106.489 1.00 24.04 396 LYS B CA 1
ATOM 6549 C C . LYS B 1 396 ? 69.779 25.709 106.808 1.00 30.01 396 LYS B C 1
ATOM 6550 O O . LYS B 1 396 ? 70.854 25.668 107.406 1.00 24.53 396 LYS B O 1
ATOM 6556 N N . ASN B 1 397 ? 69.206 26.859 106.451 1.00 23.40 397 ASN B N 1
ATOM 6557 C CA . ASN B 1 397 ? 69.930 28.102 106.671 1.00 22.56 397 ASN B CA 1
ATOM 6558 C C . ASN B 1 397 ? 69.246 29.295 107.298 1.00 30.57 397 ASN B C 1
ATOM 6559 O O . ASN B 1 397 ? 69.873 30.024 108.074 1.00 26.32 397 ASN B O 1
ATOM 6564 N N . PHE B 1 398 ? 67.972 29.501 106.969 1.00 28.45 398 PHE B N 1
ATOM 6565 C CA . PHE B 1 398 ? 67.284 30.705 107.407 1.00 27.33 398 PHE B CA 1
ATOM 6566 C C . PHE B 1 398 ? 66.028 30.616 108.254 1.00 26.52 398 PHE B C 1
ATOM 6567 O O . PHE B 1 398 ? 65.258 31.571 108.298 1.00 23.35 398 PHE B O 1
ATOM 6575 N N . ILE B 1 399 ? 65.801 29.485 108.909 1.00 19.80 399 ILE B N 1
ATOM 6576 C CA . ILE B 1 399 ? 64.636 29.380 109.766 1.00 21.23 399 ILE B CA 1
ATOM 6577 C C . ILE B 1 399 ? 65.054 29.725 111.180 1.00 25.73 399 ILE B C 1
ATOM 6578 O O . ILE B 1 399 ? 66.238 29.649 111.527 1.00 22.54 399 ILE B O 1
ATOM 6583 N N . ILE B 1 400 ? 64.077 30.127 111.985 1.00 21.34 400 ILE B N 1
ATOM 6584 C CA . ILE B 1 400 ? 64.336 30.552 113.346 1.00 22.38 400 ILE B CA 1
ATOM 6585 C C . ILE B 1 400 ? 65.201 29.616 114.213 1.00 24.60 400 ILE B C 1
ATOM 6586 O O . ILE B 1 400 ? 65.958 30.092 115.059 1.00 22.96 400 ILE B O 1
ATOM 6591 N N . THR B 1 401 ? 65.129 28.303 114.003 1.00 24.01 401 THR B N 1
ATOM 6592 C CA . THR B 1 401 ? 65.949 27.396 114.817 1.00 24.17 401 THR B CA 1
ATOM 6593 C C . THR B 1 401 ? 67.434 27.489 114.461 1.00 26.32 401 THR B C 1
ATOM 6594 O O . THR B 1 401 ? 68.300 27.261 115.310 1.00 24.00 401 THR B O 1
ATOM 6598 N N . LYS B 1 402 ? 67.723 27.830 113.208 1.00 18.20 402 LYS B N 1
ATOM 6599 C CA . LYS B 1 402 ? 69.100 27.985 112.764 1.00 22.02 402 LYS B CA 1
ATOM 6600 C C . LYS B 1 402 ? 69.559 29.345 113.292 1.00 23.49 402 LYS B C 1
ATOM 6601 O O . LYS B 1 402 ? 70.703 29.516 113.694 1.00 26.07 402 LYS B O 1
ATOM 6607 N N . HIS B 1 403 ? 68.645 30.306 113.296 1.00 23.08 403 HIS B N 1
ATOM 6608 C CA . HIS B 1 403 ? 68.909 31.644 113.808 1.00 14.80 403 HIS B CA 1
ATOM 6609 C C . HIS B 1 403 ? 69.302 31.485 115.286 1.00 27.59 403 HIS B C 1
ATOM 6610 O O . HIS B 1 403 ? 70.282 32.075 115.751 1.00 23.02 403 HIS B O 1
ATOM 6617 N N . MET B 1 404 ? 68.532 30.686 116.027 1.00 23.59 404 MET B N 1
ATOM 6618 C CA . MET B 1 404 ? 68.846 30.466 117.426 1.00 25.65 404 MET B CA 1
ATOM 6619 C C . MET B 1 404 ? 70.211 29.784 117.578 1.00 26.82 404 MET B C 1
ATOM 6620 O O . MET B 1 404 ? 71.009 30.155 118.429 1.00 28.88 404 MET B O 1
ATOM 6625 N N . GLU B 1 405 ? 70.478 28.790 116.745 1.00 26.31 405 GLU B N 1
ATOM 6626 C CA . GLU B 1 405 ? 71.741 28.074 116.809 1.00 27.77 405 GLU B CA 1
ATOM 6627 C C . GLU B 1 405 ? 72.912 29.048 116.637 1.00 28.78 405 GLU B C 1
ATOM 6628 O O . GLU B 1 405 ? 73.914 28.967 117.351 1.00 25.33 405 GLU B O 1
ATOM 6634 N N . ARG B 1 406 ? 72.770 29.975 115.692 1.00 33.55 406 ARG B N 1
ATOM 6635 C CA . ARG B 1 406 ? 73.802 30.968 115.404 1.00 31.17 406 ARG B CA 1
ATOM 6636 C C . ARG B 1 406 ? 74.118 31.775 116.658 1.00 34.65 406 ARG B C 1
ATOM 6637 O O . ARG B 1 406 ? 75.272 32.142 116.909 1.00 32.84 406 ARG B O 1
ATOM 6645 N N . TYR B 1 407 ? 73.080 32.058 117.435 1.00 27.64 407 TYR B N 1
ATOM 6646 C CA . TYR B 1 407 ? 73.239 32.785 118.682 1.00 30.95 407 TYR B CA 1
ATOM 6647 C C . TYR B 1 407 ? 74.034 31.938 119.676 1.00 32.02 407 TYR B C 1
ATOM 6648 O O . TYR B 1 407 ? 74.907 32.451 120.371 1.00 31.87 407 TYR B O 1
ATOM 6657 N N . LEU B 1 408 ? 73.732 30.645 119.747 1.00 29.78 408 LEU B N 1
ATOM 6658 C CA . LEU B 1 408 ? 74.457 29.773 120.667 1.00 30.57 408 LEU B CA 1
ATOM 6659 C C . LEU B 1 408 ? 75.937 29.820 120.306 1.00 32.55 408 LEU B C 1
ATOM 6660 O O . LEU B 1 408 ? 76.787 29.981 121.173 1.00 36.11 408 LEU B O 1
ATOM 6665 N N . ASP B 1 409 ? 76.243 29.685 119.019 1.00 37.60 409 ASP B N 1
ATOM 6666 C CA . ASP B 1 409 ? 77.627 29.724 118.562 1.00 39.77 409 ASP B CA 1
ATOM 6667 C C . ASP B 1 409 ? 78.319 30.996 119.055 1.00 45.56 409 ASP B C 1
ATOM 6668 O O . ASP B 1 409 ? 79.458 30.957 119.525 1.00 46.33 409 ASP B O 1
ATOM 6673 N N . ILE B 1 410 ? 77.627 32.125 118.937 1.00 45.10 410 ILE B N 1
ATOM 6674 C CA . ILE B 1 410 ? 78.172 33.404 119.365 1.00 40.36 410 ILE B CA 1
ATOM 6675 C C . ILE B 1 410 ? 78.434 33.416 120.861 1.00 40.09 410 ILE B C 1
ATOM 6676 O O . ILE B 1 410 ? 79.559 33.664 121.291 1.00 44.00 410 ILE B O 1
ATOM 6681 N N . LEU B 1 411 ? 77.399 33.142 121.649 1.00 41.28 411 LEU B N 1
ATOM 6682 C CA . LEU B 1 411 ? 77.536 33.123 123.097 1.00 45.83 411 LEU B CA 1
ATOM 6683 C C . LEU B 1 411 ? 78.662 32.172 123.532 1.00 49.02 411 LEU B C 1
ATOM 6684 O O . LEU B 1 411 ? 79.473 32.511 124.403 1.00 46.61 411 LEU B O 1
ATOM 6689 N N . ASN B 1 412 ? 78.721 30.994 122.913 1.00 47.84 412 ASN B N 1
ATOM 6690 C CA . ASN B 1 412 ? 79.749 30.015 123.249 1.00 48.58 412 ASN B CA 1
ATOM 6691 C C . ASN B 1 412 ? 81.154 30.507 122.939 1.00 50.10 412 ASN B C 1
ATOM 6692 O O . ASN B 1 412 ? 82.116 30.099 123.587 1.00 54.52 412 ASN B O 1
ATOM 6697 N N . SER B 1 413 ? 81.272 31.386 121.952 1.00 47.47 413 SER B N 1
ATOM 6698 C CA . SER B 1 413 ? 82.573 31.919 121.562 1.00 46.46 413 SER B CA 1
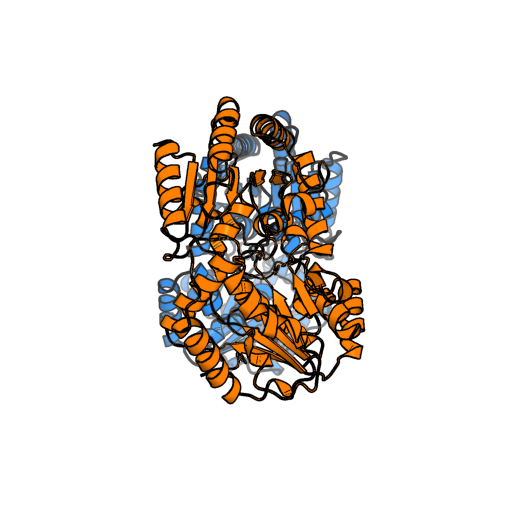ATOM 6699 C C . SER B 1 413 ? 83.008 33.055 122.484 1.00 47.36 413 SER B C 1
ATOM 6700 O O . SER B 1 413 ? 84.039 33.685 122.249 1.00 41.46 413 SER B O 1
ATOM 6703 N N . LEU B 1 414 ? 82.217 33.314 123.523 1.00 50.98 414 LEU B N 1
ATOM 6704 C CA . LEU B 1 414 ? 82.518 34.380 124.477 1.00 52.09 414 LEU B CA 1
ATOM 6705 C C . LEU B 1 414 ? 83.145 33.839 125.758 1.00 58.80 414 LEU B C 1
ATOM 6706 O O . LEU B 1 414 ? 83.335 32.605 125.857 1.00 64.03 414 LEU B O 1
ATOM 6711 N N . GLY B 1 415 ? 83.437 34.665 126.650 1.00 59.46 415 GLY B N 1
#

Radius of gyration: 33.33 Å; Cα contacts (8 Å, |Δi|>4): 1498; chains: 2; bounding box: 82×93×61 Å

Secondary structure (P-SEA, 3-state):
ccccccccccccccccccaaaaaaaaaaacccccbbbbbbbccccccaaaaaaacaaaaaaaaccbbbbbbbbbcaaaaaaaaaaaaaaaccccccccaaaaaaaaaaaaaaaaacccccccbbbbcccccccccccccccbbbbbbbcccccccaaaaaaaaaaaaaaccbbbbccccccccccccccbbbbcccccccccccccccaaaaaaaaaaaccccccbbbbbbcccccccaaaaaaaaaaaaaaccccbbbbbccccccccaaaaaaaaaaaaaaccccccccccccccccaaaaaaaaaaccbbbbbcccccccaaaaaaaaabbbbbbcccccccccccccccbbbbccaaaaaaaaaaaaacaaaaaaaaaaaaaaaaacccaaaaaaaaaaaaaac/cccccccccccccccccccaaaaaaaaaaacccccbbbbbbbcccccccaaaaaacaaaaaaaaccbbbbbbbbbcaaaaaaaaaaaaaaaccccccccaaaaaaaaaaaaaaaaacccccccbbbbcccccccccccccccbbbbbbbcccccccaaaaaaaaaaaaaaccbbbcccccccccccccccbbbbbbbbcccccccccccaaaaaaaaaaaccccccbbbbbbcccccccaaaaaaaaaaaaaaccccbbbbbccccccccaaaaaaaaaaaaaaccccccccccccccccaaaaaaaaaaccbbbbccccccccaaaaaaaaabbbbbbcccccccccccccccbbbbccaaaaaaaaaaaaacaaaaaaaaaaaaaaaaacccaaaaaaaaaaaaaac

GO terms:
  GO:0102986 trehalose synthase activity (F, EXP)